Protein AF-0000000066507065 (afdb_homodimer)

Organism: Dictyostelium discoideum (NCBI:txid44689)

InterPro domains:
  IPR006813 Glycosyl transferase, family 17 [PF04724] (182-318)
  IPR006813 Glycosyl transferase, family 17 [PTHR12224] (143-483)

Sequence (974 aa):
MLNSTRLWVFVLVGITILASIVYLLPSYSQPTNNYSKTDIIHTPTPTQTQIQTQTPTETPTETPTETPTETPTETQTPKPTTTPALTTTPEQTKKIIVGDLGHERDFPLDMKNFPWEEFKAAARTGKTENTDKYSQMLILTLAKYLIEPPLVPINESCKPEPLPTPSDDVCGKYPEVFSGKRDKPVKIGHLVQIGFDVDVLEIHLNELYDIVDHFFIIESTVTHYHRMLKPLIWEHVKFQDRFIKFQDKVVHLILDDTDEENGKDMFDAERYQETRRWEKFLDWNKRTNLYGDEDIIGFGDTDEISARINLHLLKNCQIKDIYAVDIGVWFPYGPIDQVFRPGYPVPGNPYTLGDPTYYTLKKAKAKPKSDPPSRNRGTSGHYMLGGMHMSHYGYLPFQMVKYLSCTECGITREDQITNFSDDILNGKIQELELRLGKTKSDHVHKISKLSSMDDFFKKEVAILPWFYNCNRNRYPVWERKNDPRLFMLNSTRLWVFVLVGITILASIVYLLPSYSQPTNNYSKTDIIHTPTPTQTQIQTQTPTETPTETPTETPTETPTETQTPKPTTTPALTTTPEQTKKIIVGDLGHERDFPLDMKNFPWEEFKAAARTGKTENTDKYSQMLILTLAKYLIEPPLVPINESCKPEPLPTPSDDVCGKYPEVFSGKRDKPVKIGHLVQIGFDVDVLEIHLNELYDIVDHFFIIESTVTHYHRMLKPLIWEHVKFQDRFIKFQDKVVHLILDDTDEENGKDMFDAERYQETRRWEKFLDWNKRTNLYGDEDIIGFGDTDEISARINLHLLKNCQIKDIYAVDIGVWFPYGPIDQVFRPGYPVPGNPYTLGDPTYYTLKKAKAKPKSDPPSRNRGTSGHYMLGGMHMSHYGYLPFQMVKYLSCTECGITREDQITNFSDDILNGKIQELELRLGKTKSDHVHKISKLSSMDDFFKKEVAILPWFYNCNRNRYPVWERKNDPRLF

Radius of gyration: 38.78 Å; Cα contacts (8 Å, |Δi|>4): 1550; chains: 2; bounding box: 122×127×118 Å

Nearest PDB structures (foldseek):
  6p6f-assembly1_B  TM=3.935E-01  e=6.519E-02  synthetic construct
  6npl-assembly1_B  TM=3.753E-01  e=6.125E+00  Danio rerio
  6npj-assembly1_B  TM=2.963E-01  e=5.452E+00  Danio rerio
  6p6f-assembly1_B  TM=3.936E-01  e=8.557E-02  synthetic construct
  6npj-assembly1_B  TM=3.001E-01  e=5.400E+00  Danio rerio

Structure (mmCIF, N/CA/C/O backbone):
data_AF-0000000066507065-model_v1
#
loop_
_entity.id
_entity.type
_entity.pdbx_description
1 polymer 'Uncharacterized protein'
#
loop_
_atom_site.group_PDB
_atom_site.id
_atom_site.type_symbol
_atom_site.label_atom_id
_atom_site.label_alt_id
_atom_site.label_comp_id
_atom_site.label_asym_id
_atom_site.label_entity_id
_atom_site.label_seq_id
_atom_site.pdbx_PDB_ins_code
_atom_site.Cartn_x
_atom_site.Cartn_y
_atom_site.Cartn_z
_atom_site.occupancy
_atom_site.B_iso_or_equiv
_atom_site.auth_seq_id
_atom_site.auth_comp_id
_atom_site.auth_asym_id
_atom_site.auth_atom_id
_atom_site.pdbx_PDB_model_num
ATOM 1 N N . MET A 1 1 ? -49.344 38.531 -36.844 1 17.34 1 MET A N 1
ATOM 2 C CA . MET A 1 1 ? -49.625 37.344 -37.688 1 17.34 1 MET A CA 1
ATOM 3 C C . MET A 1 1 ? -48.938 36.125 -37.094 1 17.34 1 MET A C 1
ATOM 5 O O . MET A 1 1 ? -48.188 36.219 -36.125 1 17.34 1 MET A O 1
ATOM 9 N N . LEU A 1 2 ? -48.281 35.344 -38 1 19.16 2 LEU A N 1
ATOM 10 C CA . LEU A 1 2 ? -48.312 33.906 -38.344 1 19.16 2 LEU A CA 1
ATOM 11 C C . LEU A 1 2 ? -47.25 33.125 -37.562 1 19.16 2 LEU A C 1
ATOM 13 O O . LEU A 1 2 ? -46.062 33.25 -37.844 1 19.16 2 LEU A O 1
ATOM 17 N N . ASN A 1 3 ? -47.219 33.281 -36.312 1 22.5 3 ASN A N 1
ATOM 18 C CA . ASN A 1 3 ? -46.438 32.812 -35.188 1 22.5 3 ASN A CA 1
ATOM 19 C C . ASN A 1 3 ? -46.25 31.312 -35.25 1 22.5 3 ASN A C 1
ATOM 21 O O . ASN A 1 3 ? -47.219 30.547 -35.125 1 22.5 3 ASN A O 1
ATOM 25 N N . SER A 1 4 ? -45.312 31.031 -36 1 20.64 4 SER A N 1
ATOM 26 C CA . SER A 1 4 ? -44.875 29.828 -36.719 1 20.64 4 SER A CA 1
ATOM 27 C C . SER A 1 4 ? -44.594 28.672 -35.75 1 20.64 4 SER A C 1
ATOM 29 O O . SER A 1 4 ? -44 28.875 -34.688 1 20.64 4 SER A O 1
ATOM 31 N N . THR A 1 5 ? -45.344 27.594 -35.844 1 21.33 5 THR A N 1
ATOM 32 C CA . THR A 1 5 ? -45.938 26.344 -35.406 1 21.33 5 THR A CA 1
ATOM 33 C C . THR A 1 5 ? -44.875 25.25 -35.25 1 21.33 5 THR A C 1
ATOM 35 O O . THR A 1 5 ? -44.5 24.609 -36.25 1 21.33 5 THR A O 1
ATOM 38 N N . ARG A 1 6 ? -43.688 25.656 -34.594 1 21.19 6 ARG A N 1
ATOM 39 C CA . ARG A 1 6 ? -42.5 24.875 -34.781 1 21.19 6 ARG A CA 1
ATOM 40 C C . ARG A 1 6 ? -42.719 23.438 -34.312 1 21.19 6 ARG A C 1
ATOM 42 O O . ARG A 1 6 ? -43 23.188 -33.156 1 21.19 6 ARG A O 1
ATOM 49 N N . LEU A 1 7 ? -43.094 22.562 -35.188 1 19.16 7 LEU A N 1
ATOM 50 C CA . LEU A 1 7 ? -43.719 21.234 -35.156 1 19.16 7 LEU A CA 1
ATOM 51 C C . LEU A 1 7 ? -42.75 20.203 -34.594 1 19.16 7 LEU A C 1
ATOM 53 O O . LEU A 1 7 ? -41.656 19.984 -35.188 1 19.16 7 LEU A O 1
ATOM 57 N N . TRP A 1 8 ? -42.406 20.297 -33.375 1 21.19 8 TRP A N 1
ATOM 58 C CA . TRP A 1 8 ? -41.5 19.391 -32.719 1 21.19 8 TRP A CA 1
ATOM 59 C C . TRP A 1 8 ? -41.875 17.938 -32.969 1 21.19 8 TRP A C 1
ATOM 61 O O . TRP A 1 8 ? -42.938 17.484 -32.562 1 21.19 8 TRP A O 1
ATOM 71 N N . VAL A 1 9 ? -41.719 17.516 -34.219 1 18.25 9 VAL A N 1
ATOM 72 C CA . VAL A 1 9 ? -42.219 16.219 -34.625 1 18.25 9 VAL A CA 1
ATOM 73 C C . VAL A 1 9 ? -41.594 15.109 -33.781 1 18.25 9 VAL A C 1
ATOM 75 O O . VAL A 1 9 ? -40.406 15.133 -33.5 1 18.25 9 VAL A O 1
ATOM 78 N N . PHE A 1 10 ? -42.375 14.383 -32.969 1 21.33 10 PHE A N 1
ATOM 79 C CA . PHE A 1 10 ? -42.469 13.211 -32.094 1 21.33 10 PHE A CA 1
ATOM 80 C C . PHE A 1 10 ? -41.938 11.969 -32.812 1 21.33 10 PHE A C 1
ATOM 82 O O . PHE A 1 10 ? -42.031 10.859 -32.281 1 21.33 10 PHE A O 1
ATOM 89 N N . VAL A 1 11 ? -41 12.086 -33.781 1 18.38 11 VAL A N 1
ATOM 90 C CA . VAL A 1 11 ? -41.094 10.938 -34.688 1 18.38 11 VAL A CA 1
ATOM 91 C C . VAL A 1 11 ? -40.75 9.664 -33.906 1 18.38 11 VAL A C 1
ATOM 93 O O . VAL A 1 11 ? -39.75 9.586 -33.219 1 18.38 11 VAL A O 1
ATOM 96 N N . LEU A 1 12 ? -41.75 8.734 -33.656 1 20.03 12 LEU A N 1
ATOM 97 C CA . LEU A 1 12 ? -42.094 7.395 -33.188 1 20.03 12 LEU A CA 1
ATOM 98 C C . LEU A 1 12 ? -41.219 6.348 -33.875 1 20.03 12 LEU A C 1
ATOM 100 O O . LEU A 1 12 ? -41.562 5.871 -34.969 1 20.03 12 LEU A O 1
ATOM 104 N N . VAL A 1 13 ? -40 6.668 -34.281 1 19.25 13 VAL A N 1
ATOM 105 C CA . VAL A 1 13 ? -39.531 5.746 -35.312 1 19.25 13 VAL A CA 1
ATOM 106 C C . VAL A 1 13 ? -39.562 4.316 -34.781 1 19.25 13 VAL A C 1
ATOM 108 O O . VAL A 1 13 ? -38.969 4.031 -33.719 1 19.25 13 VAL A O 1
ATOM 111 N N . GLY A 1 14 ? -40.562 3.467 -35.094 1 19.38 14 GLY A N 1
ATOM 112 C CA . GLY A 1 14 ? -41.031 2.092 -35.031 1 19.38 14 GLY A CA 1
ATOM 113 C C . GLY A 1 14 ? -40 1.092 -35.531 1 19.38 14 GLY A C 1
ATOM 114 O O . GLY A 1 14 ? -39.75 1.024 -36.719 1 19.38 14 GLY A O 1
ATOM 115 N N . ILE A 1 15 ? -38.781 1.154 -35.156 1 19.12 15 ILE A N 1
ATOM 116 C CA . ILE A 1 15 ? -37.781 0.304 -35.844 1 19.12 15 ILE A CA 1
ATOM 117 C C . ILE A 1 15 ? -38.281 -1.146 -35.812 1 19.12 15 ILE A C 1
ATOM 119 O O . ILE A 1 15 ? -38.469 -1.728 -34.75 1 19.12 15 ILE A O 1
ATOM 123 N N . THR A 1 16 ? -38.969 -1.66 -36.812 1 17.69 16 THR A N 1
ATOM 124 C CA . THR A 1 16 ? -39.469 -2.969 -37.219 1 17.69 16 THR A CA 1
ATOM 125 C C . THR A 1 16 ? -38.344 -4.008 -37.188 1 17.69 16 THR A C 1
ATOM 127 O O . THR A 1 16 ? -37.281 -3.801 -37.781 1 17.69 16 THR A O 1
ATOM 130 N N . ILE A 1 17 ? -38.219 -4.887 -36.188 1 18.33 17 ILE A N 1
ATOM 131 C CA . ILE A 1 17 ? -37.594 -6.152 -35.844 1 18.33 17 ILE A CA 1
ATOM 132 C C . ILE A 1 17 ? -37.812 -7.152 -36.969 1 18.33 17 ILE A C 1
ATOM 134 O O . ILE A 1 17 ? -38.875 -7.754 -37.094 1 18.33 17 ILE A O 1
ATOM 138 N N . LEU A 1 18 ? -37.656 -6.898 -38.188 1 16.81 18 LEU A N 1
ATOM 139 C CA . LEU A 1 18 ? -38.062 -7.84 -39.25 1 16.81 18 LEU A CA 1
ATOM 140 C C . LEU A 1 18 ? -37.344 -9.18 -39.062 1 16.81 18 LEU A C 1
ATOM 142 O O . LEU A 1 18 ? -36.156 -9.227 -38.781 1 16.81 18 LEU A O 1
ATOM 146 N N . ALA A 1 19 ? -38.156 -10.508 -39.125 1 17.86 19 ALA A N 1
ATOM 147 C CA . ALA A 1 19 ? -38.375 -11.953 -39.188 1 17.86 19 ALA A CA 1
ATOM 148 C C . ALA A 1 19 ? -37.625 -12.57 -40.344 1 17.86 19 ALA A C 1
ATOM 150 O O . ALA A 1 19 ? -37.594 -13.797 -40.5 1 17.86 19 ALA A O 1
ATOM 151 N N . SER A 1 20 ? -37.094 -12.156 -41.406 1 15.36 20 SER A N 1
ATOM 152 C CA . SER A 1 20 ? -37.312 -12.82 -42.688 1 15.36 20 SER A CA 1
ATOM 153 C C . SER A 1 20 ? -36.438 -14.07 -42.812 1 15.36 20 SER A C 1
ATOM 155 O O . SER A 1 20 ? -36.844 -15.055 -43.438 1 15.36 20 SER A O 1
ATOM 157 N N . ILE A 1 21 ? -35.219 -14.32 -42.844 1 15.91 21 ILE A N 1
ATOM 158 C CA . ILE A 1 21 ? -34.812 -14.828 -44.156 1 15.91 21 ILE A CA 1
ATOM 159 C C . ILE A 1 21 ? -35.188 -16.297 -44.281 1 15.91 21 ILE A C 1
ATOM 161 O O . ILE A 1 21 ? -35.344 -17 -43.281 1 15.91 21 ILE A O 1
ATOM 165 N N . VAL A 1 22 ? -34.281 -17.422 -44.969 1 16.17 22 VAL A N 1
ATOM 166 C CA . VAL A 1 22 ? -34.094 -18.062 -46.25 1 16.17 22 VAL A CA 1
ATOM 167 C C . VAL A 1 22 ? -34.438 -19.547 -46.156 1 16.17 22 VAL A C 1
ATOM 169 O O . VAL A 1 22 ? -34.094 -20.203 -45.156 1 16.17 22 VAL A O 1
ATOM 172 N N . TYR A 1 23 ? -34.938 -20.297 -47.312 1 15.89 23 TYR A N 1
ATOM 173 C CA . TYR A 1 23 ? -35.594 -21.391 -48.062 1 15.89 23 TYR A CA 1
ATOM 174 C C . TYR A 1 23 ? -34.625 -22.547 -48.281 1 15.89 23 TYR A C 1
ATOM 176 O O . TYR A 1 23 ? -35 -23.609 -48.75 1 15.89 23 TYR A O 1
ATOM 184 N N . LEU A 1 24 ? -33.375 -22.641 -48.344 1 16.58 24 LEU A N 1
ATOM 185 C CA . LEU A 1 24 ? -33.062 -23.438 -49.531 1 16.58 24 LEU A CA 1
ATOM 186 C C . LEU A 1 24 ? -33.469 -24.906 -49.312 1 16.58 24 LEU A C 1
ATOM 188 O O . LEU A 1 24 ? -33.375 -25.422 -48.188 1 16.58 24 LEU A O 1
ATOM 192 N N . LEU A 1 25 ? -33.688 -25.828 -50.406 1 15.68 25 LEU A N 1
ATOM 193 C CA . LEU A 1 25 ? -34.406 -26.922 -51.031 1 15.68 25 LEU A CA 1
ATOM 194 C C . LEU A 1 25 ? -33.781 -28.266 -50.656 1 15.68 25 LEU A C 1
ATOM 196 O O . LEU A 1 25 ? -34.5 -29.188 -50.219 1 15.68 25 LEU A O 1
ATOM 200 N N . PRO A 1 26 ? -32.812 -29.047 -51.375 1 16.19 26 PRO A N 1
ATOM 201 C CA . PRO A 1 26 ? -33.281 -30.172 -52.188 1 16.19 26 PRO A CA 1
ATOM 202 C C . PRO A 1 26 ? -33.25 -31.5 -51.469 1 16.19 26 PRO A C 1
ATOM 204 O O . PRO A 1 26 ? -32.594 -31.625 -50.406 1 16.19 26 PRO A O 1
ATOM 207 N N . SER A 1 27 ? -33.125 -32.812 -52.219 1 15.15 27 SER A N 1
ATOM 208 C CA . SER A 1 27 ? -33.75 -34.062 -52.656 1 15.15 27 SER A CA 1
ATOM 209 C C . SER A 1 27 ? -33 -35.281 -52.125 1 15.15 27 SER A C 1
ATOM 211 O O . SER A 1 27 ? -33.594 -36.344 -51.969 1 15.15 27 SER A O 1
ATOM 213 N N . TYR A 1 28 ? -31.766 -35.625 -52.188 1 15.99 28 TYR A N 1
ATOM 214 C CA . TYR A 1 28 ? -31.578 -36.906 -52.844 1 15.99 28 TYR A CA 1
ATOM 215 C C . TYR A 1 28 ? -31.906 -38.062 -51.906 1 15.99 28 TYR A C 1
ATOM 217 O O . TYR A 1 28 ? -31.828 -37.906 -50.688 1 15.99 28 TYR A O 1
ATOM 225 N N . SER A 1 29 ? -31.734 -39.469 -52.25 1 15.56 29 SER A N 1
ATOM 226 C CA . SER A 1 29 ? -32.375 -40.781 -52.531 1 15.56 29 SER A CA 1
ATOM 227 C C . SER A 1 29 ? -32.094 -41.781 -51.406 1 15.56 29 SER A C 1
ATOM 229 O O . SER A 1 29 ? -33 -42.406 -50.875 1 15.56 29 SER A O 1
ATOM 231 N N . GLN A 1 30 ? -31.281 -42.875 -51.594 1 15.44 30 GLN A N 1
ATOM 232 C CA . GLN A 1 30 ? -31.703 -44.25 -51.812 1 15.44 30 GLN A CA 1
ATOM 233 C C . GLN A 1 30 ? -31.578 -45.094 -50.562 1 15.44 30 GLN A C 1
ATOM 235 O O . GLN A 1 30 ? -30.875 -44.688 -49.625 1 15.44 30 GLN A O 1
ATOM 240 N N . PRO A 1 31 ? -31.031 -46.469 -50.469 1 16.23 31 PRO A N 1
ATOM 241 C CA . PRO A 1 31 ? -31.734 -47.75 -50.406 1 16.23 31 PRO A CA 1
ATOM 242 C C . PRO A 1 31 ? -31.625 -48.406 -49 1 16.23 31 PRO A C 1
ATOM 244 O O . PRO A 1 31 ? -30.875 -47.938 -48.156 1 16.23 31 PRO A O 1
ATOM 247 N N . THR A 1 32 ? -31.156 -49.75 -48.875 1 15.39 32 THR A N 1
ATOM 248 C CA . THR A 1 32 ? -31.781 -51.062 -48.719 1 15.39 32 THR A CA 1
ATOM 249 C C . THR A 1 32 ? -31.422 -51.688 -47.375 1 15.39 32 THR A C 1
ATOM 251 O O . THR A 1 32 ? -32.281 -52.219 -46.688 1 15.39 32 THR A O 1
ATOM 254 N N . ASN A 1 33 ? -30.234 -52.188 -46.875 1 15.52 33 ASN A N 1
ATOM 255 C CA . ASN A 1 33 ? -30.125 -53.625 -46.75 1 15.52 33 ASN A CA 1
ATOM 256 C C . ASN A 1 33 ? -30.453 -54.094 -45.312 1 15.52 33 ASN A C 1
ATOM 258 O O . ASN A 1 33 ? -30.297 -53.312 -44.375 1 15.52 33 ASN A O 1
ATOM 262 N N . ASN A 1 34 ? -30.672 -55.5 -44.906 1 15.02 34 ASN A N 1
ATOM 263 C CA . ASN A 1 34 ? -31.484 -56.531 -44.281 1 15.02 34 ASN A CA 1
ATOM 264 C C . ASN A 1 34 ? -30.922 -56.938 -42.938 1 15.02 34 ASN A C 1
ATOM 266 O O . ASN A 1 34 ? -31.656 -57.406 -42.062 1 15.02 34 ASN A O 1
ATOM 270 N N . TYR A 1 35 ? -29.703 -57.156 -42.531 1 15.58 35 TYR A N 1
ATOM 271 C CA . TYR A 1 35 ? -29.422 -58.531 -42.031 1 15.58 35 TYR A CA 1
ATOM 272 C C . TYR A 1 35 ? -29.859 -58.688 -40.594 1 15.58 35 TYR A C 1
ATOM 274 O O . TYR A 1 35 ? -29.828 -57.719 -39.812 1 15.58 35 TYR A O 1
ATOM 282 N N . SER A 1 36 ? -30.266 -59.969 -40 1 14.27 36 SER A N 1
ATOM 283 C CA . SER A 1 36 ? -31.094 -60.812 -39.156 1 14.27 36 SER A CA 1
ATOM 284 C C . SER A 1 36 ? -30.406 -61.125 -37.844 1 14.27 36 SER A C 1
ATOM 286 O O . SER A 1 36 ? -30.969 -61.812 -36.969 1 14.27 36 SER A O 1
ATOM 288 N N . LYS A 1 37 ? -29.312 -60.875 -37.375 1 15.14 37 LYS A N 1
ATOM 289 C CA . LYS A 1 37 ? -28.672 -61.969 -36.656 1 15.14 37 LYS A CA 1
ATOM 290 C C . LYS A 1 37 ? -29.406 -62.281 -35.344 1 15.14 37 LYS A C 1
ATOM 292 O O . LYS A 1 37 ? -29.703 -61.375 -34.562 1 15.14 37 LYS A O 1
ATOM 297 N N . THR A 1 38 ? -29.641 -63.562 -34.812 1 14.52 38 THR A N 1
ATOM 298 C CA . THR A 1 38 ? -30.391 -64.562 -34.094 1 14.52 38 THR A CA 1
ATOM 299 C C . THR A 1 38 ? -30.016 -64.625 -32.625 1 14.52 38 THR A C 1
ATOM 301 O O . THR A 1 38 ? -30.875 -64.75 -31.766 1 14.52 38 THR A O 1
ATOM 304 N N . ASP A 1 39 ? -28.844 -64.875 -32.062 1 14.52 39 ASP A N 1
ATOM 305 C CA . ASP A 1 39 ? -28.812 -66.125 -31.281 1 14.52 39 ASP A CA 1
ATOM 306 C C . ASP A 1 39 ? -29.375 -65.875 -29.891 1 14.52 39 ASP A C 1
ATOM 308 O O . ASP A 1 39 ? -29.391 -64.75 -29.375 1 14.52 39 ASP A O 1
ATOM 312 N N . ILE A 1 40 ? -29.203 -67.062 -28.812 1 14.73 40 ILE A N 1
ATOM 313 C CA . ILE A 1 40 ? -29.906 -68.062 -28.047 1 14.73 40 ILE A CA 1
ATOM 314 C C . ILE A 1 40 ? -29.719 -67.75 -26.547 1 14.73 40 ILE A C 1
ATOM 316 O O . ILE A 1 40 ? -30.609 -68.062 -25.75 1 14.73 40 ILE A O 1
ATOM 320 N N . ILE A 1 41 ? -28.688 -67.25 -25.953 1 14.91 41 ILE A N 1
ATOM 321 C CA . ILE A 1 41 ? -28.281 -68.188 -24.953 1 14.91 41 ILE A CA 1
ATOM 322 C C . ILE A 1 41 ? -29.172 -68.062 -23.719 1 14.91 41 ILE A C 1
ATOM 324 O O . ILE A 1 41 ? -29.578 -67 -23.344 1 14.91 41 ILE A O 1
ATOM 328 N N . HIS A 1 42 ? -29.203 -69.188 -22.734 1 14.63 42 HIS A N 1
ATOM 329 C CA . HIS A 1 42 ? -30.031 -70 -21.891 1 14.63 42 HIS A CA 1
ATOM 330 C C . HIS A 1 42 ? -30.188 -69.438 -20.5 1 14.63 42 HIS A C 1
ATOM 332 O O . HIS A 1 42 ? -29.484 -68.5 -20.125 1 14.63 42 HIS A O 1
ATOM 338 N N . THR A 1 43 ? -29.828 -70.25 -19.359 1 14.78 43 THR A N 1
ATOM 339 C CA . THR A 1 43 ? -30.656 -71.062 -18.484 1 14.78 43 THR A CA 1
ATOM 340 C C . THR A 1 43 ? -30.719 -70.5 -17.078 1 14.78 43 THR A C 1
ATOM 342 O O . THR A 1 43 ? -31.797 -70.375 -16.5 1 14.78 43 THR A O 1
ATOM 345 N N . PRO A 1 44 ? -29.734 -70.562 -15.992 1 15.21 44 PRO A N 1
ATOM 346 C CA . PRO A 1 44 ? -30.125 -71.562 -14.953 1 15.21 44 PRO A CA 1
ATOM 347 C C . PRO A 1 44 ? -30.875 -70.875 -13.797 1 15.21 44 PRO A C 1
ATOM 349 O O . PRO A 1 44 ? -30.781 -69.688 -13.609 1 15.21 44 PRO A O 1
ATOM 352 N N . THR A 1 45 ? -31.281 -71.75 -12.656 1 15.02 45 THR A N 1
ATOM 353 C CA . THR A 1 45 ? -32.375 -72.125 -11.781 1 15.02 45 THR A CA 1
ATOM 354 C C . THR A 1 45 ? -32.188 -71.562 -10.383 1 15.02 45 THR A C 1
ATOM 356 O O . THR A 1 45 ? -33.156 -71.125 -9.758 1 15.02 45 THR A O 1
ATOM 359 N N . PRO A 1 46 ? -31.062 -71.375 -9.617 1 14.52 46 PRO A N 1
ATOM 360 C CA . PRO A 1 46 ? -31.219 -72.25 -8.422 1 14.52 46 PRO A CA 1
ATOM 361 C C . PRO A 1 46 ? -32.062 -71.562 -7.348 1 14.52 46 PRO A C 1
ATOM 363 O O . PRO A 1 46 ? -32.312 -70.375 -7.398 1 14.52 46 PRO A O 1
ATOM 366 N N . THR A 1 47 ? -31.734 -71.938 -5.922 1 14.77 47 THR A N 1
ATOM 367 C CA . THR A 1 47 ? -32.281 -72.688 -4.812 1 14.77 47 THR A CA 1
ATOM 368 C C . THR A 1 47 ? -32.812 -71.75 -3.725 1 14.77 47 THR A C 1
ATOM 370 O O . THR A 1 47 ? -32.375 -70.625 -3.613 1 14.77 47 THR A O 1
ATOM 373 N N . GLN A 1 48 ? -33.25 -72.375 -2.408 1 14.27 48 GLN A N 1
ATOM 374 C CA . GLN A 1 48 ? -34.406 -72.562 -1.519 1 14.27 48 GLN A CA 1
ATOM 375 C C . GLN A 1 48 ? -34.25 -71.812 -0.224 1 14.27 48 GLN A C 1
ATOM 377 O O . GLN A 1 48 ? -35.25 -71.312 0.311 1 14.27 48 GLN A O 1
ATOM 382 N N . THR A 1 49 ? -33.156 -71.562 0.521 1 14.91 49 THR A N 1
ATOM 383 C CA . THR A 1 49 ? -33.281 -72.188 1.833 1 14.91 49 THR A CA 1
ATOM 384 C C . THR A 1 49 ? -34.062 -71.25 2.787 1 14.91 49 THR A C 1
ATOM 386 O O . THR A 1 49 ? -33.969 -70.062 2.715 1 14.91 49 THR A O 1
ATOM 389 N N . GLN A 1 50 ? -34.531 -71.812 4.117 1 14.54 50 GLN A N 1
ATOM 390 C CA . GLN A 1 50 ? -35.625 -72.062 5.055 1 14.54 50 GLN A CA 1
ATOM 391 C C . GLN A 1 50 ? -35.469 -71.125 6.293 1 14.54 50 GLN A C 1
ATOM 393 O O . GLN A 1 50 ? -36.375 -71.062 7.121 1 14.54 50 GLN A O 1
ATOM 398 N N . ILE A 1 51 ? -34.594 -70.312 6.539 1 14.57 51 ILE A N 1
ATOM 399 C CA . ILE A 1 51 ? -34.219 -70.438 7.938 1 14.57 51 ILE A CA 1
ATOM 400 C C . ILE A 1 51 ? -35.344 -69.938 8.836 1 14.57 51 ILE A C 1
ATOM 402 O O . ILE A 1 51 ? -36 -68.938 8.523 1 14.57 51 ILE A O 1
ATOM 406 N N . GLN A 1 52 ? -35.219 -70.25 10.25 1 14.25 52 GLN A N 1
ATOM 407 C CA . GLN A 1 52 ? -35.938 -70.75 11.414 1 14.25 52 GLN A CA 1
ATOM 408 C C . GLN A 1 52 ? -36.531 -69.625 12.25 1 14.25 52 GLN A C 1
ATOM 410 O O . GLN A 1 52 ? -36.062 -68.5 12.188 1 14.25 52 GLN A O 1
ATOM 415 N N . THR A 1 53 ? -37.125 -70 13.508 1 15.09 53 THR A N 1
ATOM 416 C CA . THR A 1 53 ? -38.375 -70.062 14.297 1 15.09 53 THR A CA 1
ATOM 417 C C . THR A 1 53 ? -38.281 -69.062 15.477 1 15.09 53 THR A C 1
ATOM 419 O O . THR A 1 53 ? -39.281 -68.5 15.875 1 15.09 53 THR A O 1
ATOM 422 N N . GLN A 1 54 ? -37.188 -68.812 16.25 1 14.64 54 GLN A N 1
ATOM 423 C CA . GLN A 1 54 ? -37.469 -69.125 17.625 1 14.64 54 GLN A CA 1
ATOM 424 C C . GLN A 1 54 ? -38.281 -68.062 18.312 1 14.64 54 GLN A C 1
ATOM 426 O O . GLN A 1 54 ? -38.219 -66.875 17.922 1 14.64 54 GLN A O 1
ATOM 431 N N . THR A 1 55 ? -38.781 -68.312 19.719 1 15.45 55 THR A N 1
ATOM 432 C CA . THR A 1 55 ? -39.969 -68.375 20.531 1 15.45 55 THR A CA 1
ATOM 433 C C . THR A 1 55 ? -40.062 -67.125 21.438 1 15.45 55 THR A C 1
ATOM 435 O O . THR A 1 55 ? -41.094 -66.438 21.5 1 15.45 55 THR A O 1
ATOM 438 N N . PRO A 1 56 ? -39.406 -67.062 22.766 1 15.05 56 PRO A N 1
ATOM 439 C CA . PRO A 1 56 ? -40.281 -67.25 23.922 1 15.05 56 PRO A CA 1
ATOM 440 C C . PRO A 1 56 ? -40.75 -65.938 24.547 1 15.05 56 PRO A C 1
ATOM 442 O O . PRO A 1 56 ? -41.938 -65.688 24.766 1 15.05 56 PRO A O 1
ATOM 445 N N . THR A 1 57 ? -39.938 -65.312 25.656 1 15.62 57 THR A N 1
ATOM 446 C CA . THR A 1 57 ? -40.375 -65.438 27.031 1 15.62 57 THR A CA 1
ATOM 447 C C . THR A 1 57 ? -41.094 -64.188 27.5 1 15.62 57 THR A C 1
ATOM 449 O O . THR A 1 57 ? -40.781 -63.094 27.016 1 15.62 57 THR A O 1
ATOM 452 N N . GLU A 1 58 ? -41.469 -64.062 28.906 1 15.52 58 GLU A N 1
ATOM 453 C CA . GLU A 1 58 ? -42.688 -63.906 29.719 1 15.52 58 GLU A CA 1
ATOM 454 C C . GLU A 1 58 ? -42.781 -62.5 30.266 1 15.52 58 GLU A C 1
ATOM 456 O O . GLU A 1 58 ? -43.781 -61.812 30.109 1 15.52 58 GLU A O 1
ATOM 461 N N . THR A 1 59 ? -42.062 -62.031 31.438 1 15.76 59 THR A N 1
ATOM 462 C CA . THR A 1 59 ? -42.844 -62 32.656 1 15.76 59 THR A CA 1
ATOM 463 C C . THR A 1 59 ? -43.344 -60.594 32.938 1 15.76 59 THR A C 1
ATOM 465 O O . THR A 1 59 ? -42.812 -59.625 32.375 1 15.76 59 THR A O 1
ATOM 468 N N . PRO A 1 60 ? -42.938 -59.812 34.25 1 17.03 60 PRO A N 1
ATOM 469 C CA . PRO A 1 60 ? -43.844 -59.594 35.406 1 17.03 60 PRO A CA 1
ATOM 470 C C . PRO A 1 60 ? -44.344 -58.156 35.469 1 17.03 60 PRO A C 1
ATOM 472 O O . PRO A 1 60 ? -43.75 -57.25 34.906 1 17.03 60 PRO A O 1
ATOM 475 N N . THR A 1 61 ? -45.375 -57.812 36.281 1 17.62 61 THR A N 1
ATOM 476 C CA . THR A 1 61 ? -46.594 -57.031 36.5 1 17.62 61 THR A CA 1
ATOM 477 C C . THR A 1 61 ? -46.312 -55.812 37.344 1 17.62 61 THR A C 1
ATOM 479 O O . THR A 1 61 ? -47.156 -54.875 37.438 1 17.62 61 THR A O 1
ATOM 482 N N . GLU A 1 62 ? -45.062 -55.594 37.969 1 16.67 62 GLU A N 1
ATOM 483 C CA . GLU A 1 62 ? -45.375 -55.156 39.344 1 16.67 62 GLU A CA 1
ATOM 484 C C . GLU A 1 62 ? -45.969 -53.781 39.375 1 16.67 62 GLU A C 1
ATOM 486 O O . GLU A 1 62 ? -45.875 -53 38.406 1 16.67 62 GLU A O 1
ATOM 491 N N . THR A 1 63 ? -46.062 -53.094 40.656 1 18.59 63 THR A N 1
ATOM 492 C CA . THR A 1 63 ? -47.062 -52.625 41.594 1 18.59 63 THR A CA 1
ATOM 493 C C . THR A 1 63 ? -47.062 -51.094 41.688 1 18.59 63 THR A C 1
ATOM 495 O O . THR A 1 63 ? -48.062 -50.469 42.062 1 18.59 63 THR A O 1
ATOM 498 N N . PRO A 1 64 ? -46.125 -50.281 41 1 16.83 64 PRO A N 1
ATOM 499 C CA . PRO A 1 64 ? -45.656 -49.281 41.969 1 16.83 64 PRO A CA 1
ATOM 500 C C . PRO A 1 64 ? -46.75 -48.281 42.344 1 16.83 64 PRO A C 1
ATOM 502 O O . PRO A 1 64 ? -47.688 -48.031 41.594 1 16.83 64 PRO A O 1
ATOM 505 N N . THR A 1 65 ? -46.5 -47.531 43.5 1 18.53 65 THR A N 1
ATOM 506 C CA . THR A 1 65 ? -47.094 -46.875 44.656 1 18.53 65 THR A CA 1
ATOM 507 C C . THR A 1 65 ? -47.594 -45.5 44.312 1 18.53 65 THR A C 1
ATOM 509 O O . THR A 1 65 ? -47.125 -44.844 43.375 1 18.53 65 THR A O 1
ATOM 512 N N . GLU A 1 66 ? -48.281 -44.781 45.25 1 19.7 66 GLU A N 1
ATOM 513 C CA . GLU A 1 66 ? -49.469 -43.969 45.531 1 19.7 66 GLU A CA 1
ATOM 514 C C . GLU A 1 66 ? -49.125 -42.5 45.5 1 19.7 66 GLU A C 1
ATOM 516 O O . GLU A 1 66 ? -50.031 -41.656 45.562 1 19.7 66 GLU A O 1
ATOM 521 N N . THR A 1 67 ? -47.969 -41.938 44.969 1 19.86 67 THR A N 1
ATOM 522 C CA . THR A 1 67 ? -47.562 -40.781 45.781 1 19.86 67 THR A CA 1
ATOM 523 C C . THR A 1 67 ? -48.594 -39.656 45.656 1 19.86 67 THR A C 1
ATOM 525 O O . THR A 1 67 ? -49.094 -39.375 44.562 1 19.86 67 THR A O 1
ATOM 528 N N . PRO A 1 68 ? -48.688 -38.719 46.719 1 20.77 68 PRO A N 1
ATOM 529 C CA . PRO A 1 68 ? -49.688 -37.844 47.312 1 20.77 68 PRO A CA 1
ATOM 530 C C . PRO A 1 68 ? -49.938 -36.562 46.531 1 20.77 68 PRO A C 1
ATOM 532 O O . PRO A 1 68 ? -49.031 -36.125 45.781 1 20.77 68 PRO A O 1
ATOM 535 N N . THR A 1 69 ? -51.188 -35.938 46.5 1 21.02 69 THR A N 1
ATOM 536 C CA . THR A 1 69 ? -52 -34.969 45.75 1 21.02 69 THR A CA 1
ATOM 537 C C . THR A 1 69 ? -51.656 -33.531 46.188 1 21.02 69 THR A C 1
ATOM 539 O O . THR A 1 69 ? -52.375 -32.594 45.812 1 21.02 69 THR A O 1
ATOM 542 N N . GLU A 1 70 ? -50.375 -33.219 46.625 1 20.03 70 GLU A N 1
ATOM 543 C CA . GLU A 1 70 ? -50.406 -32 47.438 1 20.03 70 GLU A CA 1
ATOM 544 C C . GLU A 1 70 ? -51 -30.859 46.625 1 20.03 70 GLU A C 1
ATOM 546 O O . GLU A 1 70 ? -50.969 -30.859 45.406 1 20.03 70 GLU A O 1
ATOM 551 N N . THR A 1 71 ? -51.438 -29.75 47.406 1 23.08 71 THR A N 1
ATOM 552 C CA . THR A 1 71 ? -52.406 -28.672 47.531 1 23.08 71 THR A CA 1
ATOM 553 C C . THR A 1 71 ? -52.062 -27.5 46.594 1 23.08 71 THR A C 1
ATOM 555 O O . THR A 1 71 ? -50.875 -27.188 46.406 1 23.08 71 THR A O 1
ATOM 558 N N . PRO A 1 72 ? -53.062 -26.656 46.094 1 22.2 72 PRO A N 1
ATOM 559 C CA . PRO A 1 72 ? -53.312 -25.734 44.969 1 22.2 72 PRO A CA 1
ATOM 560 C C . PRO A 1 72 ? -52.656 -24.359 45.188 1 22.2 72 PRO A C 1
ATOM 562 O O . PRO A 1 72 ? -52.844 -23.453 44.375 1 22.2 72 PRO A O 1
ATOM 565 N N . THR A 1 73 ? -51.469 -24.266 45.875 1 22.84 73 THR A N 1
ATOM 566 C CA . THR A 1 73 ? -51.312 -22.938 46.469 1 22.84 73 THR A CA 1
ATOM 567 C C . THR A 1 73 ? -51.438 -21.859 45.406 1 22.84 73 THR A C 1
ATOM 569 O O . THR A 1 73 ? -50.969 -22.047 44.281 1 22.84 73 THR A O 1
ATOM 572 N N . GLU A 1 74 ? -51.969 -20.609 45.875 1 23.58 74 GLU A N 1
ATOM 573 C CA . GLU A 1 74 ? -52.562 -19.375 45.375 1 23.58 74 GLU A CA 1
ATOM 574 C C . GLU A 1 74 ? -51.562 -18.562 44.531 1 23.58 74 GLU A C 1
ATOM 576 O O . GLU A 1 74 ? -50.438 -18.375 44.969 1 23.58 74 GLU A O 1
ATOM 581 N N . THR A 1 75 ? -51.781 -18.281 43.219 1 22.61 75 THR A N 1
ATOM 582 C CA . THR A 1 75 ? -51.062 -17.703 42.094 1 22.61 75 THR A CA 1
ATOM 583 C C . THR A 1 75 ? -50.906 -16.203 42.281 1 22.61 75 THR A C 1
ATOM 585 O O . THR A 1 75 ? -51.875 -15.453 42.188 1 22.61 75 THR A O 1
ATOM 588 N N . GLN A 1 76 ? -50.25 -15.773 43.469 1 22.69 76 GLN A N 1
ATOM 589 C CA . GLN A 1 76 ? -50.188 -14.328 43.625 1 22.69 76 GLN A CA 1
ATOM 590 C C . GLN A 1 76 ? -49.594 -13.672 42.375 1 22.69 76 GLN A C 1
ATOM 592 O O . GLN A 1 76 ? -48.594 -14.172 41.812 1 22.69 76 GLN A O 1
ATOM 597 N N . THR A 1 77 ? -50.375 -12.773 41.719 1 25.47 77 THR A N 1
ATOM 598 C CA . THR A 1 77 ? -50.188 -12.039 40.5 1 25.47 77 THR A CA 1
ATOM 599 C C . THR A 1 77 ? -49.031 -11.055 40.594 1 25.47 77 THR A C 1
ATOM 601 O O . THR A 1 77 ? -49.094 -10.117 41.375 1 25.47 77 THR A O 1
ATOM 604 N N . PRO A 1 78 ? -47.75 -11.484 40.719 1 23.81 78 PRO A N 1
ATOM 605 C CA . PRO A 1 78 ? -46.812 -10.445 41.094 1 23.81 78 PRO A CA 1
ATOM 606 C C . PRO A 1 78 ? -46.875 -9.227 40.188 1 23.81 78 PRO A C 1
ATOM 608 O O . PRO A 1 78 ? -47.281 -9.344 39 1 23.81 78 PRO A O 1
ATOM 611 N N . LYS A 1 79 ? -46.781 -7.961 40.812 1 28.86 79 LYS A N 1
ATOM 612 C CA . LYS A 1 79 ? -46.75 -6.555 40.406 1 28.86 79 LYS A CA 1
ATOM 613 C C . LYS A 1 79 ? -45.719 -6.301 39.312 1 28.86 79 LYS A C 1
ATOM 615 O O . LYS A 1 79 ? -44.625 -6.812 39.375 1 28.86 79 LYS A O 1
ATOM 620 N N . PRO A 1 80 ? -46.156 -5.691 38.156 1 23.38 80 PRO A N 1
ATOM 621 C CA . PRO A 1 80 ? -45.281 -5.504 37 1 23.38 80 PRO A CA 1
ATOM 622 C C . PRO A 1 80 ? -44 -4.719 37.344 1 23.38 80 PRO A C 1
ATOM 624 O O . PRO A 1 80 ? -44.094 -3.633 37.938 1 23.38 80 PRO A O 1
ATOM 627 N N . THR A 1 81 ? -42.938 -5.383 37.906 1 24.72 81 THR A N 1
ATOM 628 C CA . THR A 1 81 ? -41.719 -4.641 38.219 1 24.72 81 THR A CA 1
ATOM 629 C C . THR A 1 81 ? -41.312 -3.758 37.062 1 24.72 81 THR A C 1
ATOM 631 O O . THR A 1 81 ? -41.156 -4.242 35.938 1 24.72 81 THR A O 1
ATOM 634 N N . THR A 1 82 ? -41.531 -2.449 37.156 1 26.2 82 THR A N 1
ATOM 635 C CA . THR A 1 82 ? -41.094 -1.382 36.281 1 26.2 82 THR A CA 1
ATOM 636 C C . THR A 1 82 ? -39.625 -1.531 35.938 1 26.2 82 THR A C 1
ATOM 638 O O . THR A 1 82 ? -38.781 -1.558 36.812 1 26.2 82 THR A O 1
ATOM 641 N N . THR A 1 83 ? -39.312 -2.273 34.875 1 24.83 83 THR A N 1
ATOM 642 C CA . THR A 1 83 ? -37.906 -2.459 34.5 1 24.83 83 THR A CA 1
ATOM 643 C C . THR A 1 83 ? -37.188 -1.118 34.406 1 24.83 83 THR A C 1
ATOM 645 O O . THR A 1 83 ? -37.656 -0.191 33.75 1 24.83 83 THR A O 1
ATOM 648 N N . PRO A 1 84 ? -36.438 -0.811 35.469 1 27.78 84 PRO A N 1
ATOM 649 C CA . PRO A 1 84 ? -35.688 0.446 35.375 1 27.78 84 PRO A CA 1
ATOM 650 C C . PRO A 1 84 ? -35.125 0.685 33.969 1 27.78 84 PRO A C 1
ATOM 652 O O . PRO A 1 84 ? -34.844 -0.27 33.25 1 27.78 84 PRO A O 1
ATOM 655 N N . ALA A 1 85 ? -35.344 1.974 33.469 1 28.56 85 ALA A N 1
ATOM 656 C CA . ALA A 1 85 ? -34.719 2.5 32.25 1 28.56 85 ALA A CA 1
ATOM 657 C C . ALA A 1 85 ? -33.25 2.158 32.156 1 28.56 85 ALA A C 1
ATOM 659 O O . ALA A 1 85 ? -32.469 2.5 33.062 1 28.56 85 ALA A O 1
ATOM 660 N N . LEU A 1 86 ? -32.938 0.959 31.609 1 24.62 86 LEU A N 1
ATOM 661 C CA . LEU A 1 86 ? -31.531 0.676 31.375 1 24.62 86 LEU A CA 1
ATOM 662 C C . LEU A 1 86 ? -30.812 1.908 30.859 1 24.62 86 LEU A C 1
ATOM 664 O O . LEU A 1 86 ? -31.125 2.402 29.766 1 24.62 86 LEU A O 1
ATOM 668 N N . THR A 1 87 ? -30.5 2.803 31.781 1 26.59 87 THR A N 1
ATOM 669 C CA . THR A 1 87 ? -29.531 3.799 31.344 1 26.59 87 THR A CA 1
ATOM 670 C C . THR A 1 87 ? -28.422 3.152 30.5 1 26.59 87 THR A C 1
ATOM 672 O O . THR A 1 87 ? -27.672 2.312 30.984 1 26.59 87 THR A O 1
ATOM 675 N N . THR A 1 88 ? -28.797 2.852 29.203 1 25.75 88 THR A N 1
ATOM 676 C CA . THR A 1 88 ? -27.766 2.377 28.281 1 25.75 88 THR A CA 1
ATOM 677 C C . THR A 1 88 ? -26.453 3.133 28.5 1 25.75 88 THR A C 1
ATOM 679 O O . THR A 1 88 ? -26.391 4.344 28.297 1 25.75 88 THR A O 1
ATOM 682 N N . THR A 1 89 ? -25.797 2.76 29.625 1 28.66 89 THR A N 1
ATOM 683 C CA . THR A 1 89 ? -24.422 3.254 29.672 1 28.66 89 THR A CA 1
ATOM 684 C C . THR A 1 89 ? -23.812 3.277 28.266 1 28.66 89 THR A C 1
ATOM 686 O O . THR A 1 89 ? -24.031 2.355 27.484 1 28.66 89 THR A O 1
ATOM 689 N N . PRO A 1 90 ? -23.406 4.465 27.875 1 29.17 90 PRO A N 1
ATOM 690 C CA . PRO A 1 90 ? -22.75 4.488 26.547 1 29.17 90 PRO A CA 1
ATOM 691 C C . PRO A 1 90 ? -21.906 3.244 26.281 1 29.17 90 PRO A C 1
ATOM 693 O O . PRO A 1 90 ? -21.172 2.789 27.172 1 29.17 90 PRO A O 1
ATOM 696 N N . GLU A 1 91 ? -22.531 2.279 25.625 1 30.22 91 GLU A N 1
ATOM 697 C CA . GLU A 1 91 ? -21.844 1.08 25.172 1 30.22 91 GLU A CA 1
ATOM 698 C C . GLU A 1 91 ? -20.344 1.337 24.984 1 30.22 91 GLU A C 1
ATOM 700 O O . GLU A 1 91 ? -19.953 2.23 24.234 1 30.22 91 GLU A O 1
ATOM 705 N N . GLN A 1 92 ? -19.609 1.162 26.078 1 28.36 92 GLN A N 1
ATOM 706 C CA . GLN A 1 92 ? -18.172 1.069 25.875 1 28.36 92 GLN A CA 1
ATOM 707 C C . GLN A 1 92 ? -17.844 0.301 24.594 1 28.36 92 GLN A C 1
ATOM 709 O O . GLN A 1 92 ? -17.969 -0.925 24.562 1 28.36 92 GLN A O 1
ATOM 714 N N . THR A 1 93 ? -18.281 0.756 23.5 1 29.53 93 THR A N 1
ATOM 715 C CA . THR A 1 93 ? -17.688 0.132 22.328 1 29.53 93 THR A CA 1
ATOM 716 C C . THR A 1 93 ? -16.234 -0.218 22.562 1 29.53 93 THR A C 1
ATOM 718 O O . THR A 1 93 ? -15.398 0.669 22.797 1 29.53 93 THR A O 1
ATOM 721 N N . LYS A 1 94 ? -16.031 -1.272 23.25 1 35.22 94 LYS A N 1
ATOM 722 C CA . LYS A 1 94 ? -14.664 -1.793 23.312 1 35.22 94 LYS A CA 1
ATOM 723 C C . LYS A 1 94 ? -13.883 -1.452 22.047 1 35.22 94 LYS A C 1
ATOM 725 O O . LYS A 1 94 ? -14.242 -1.891 20.953 1 35.22 94 LYS A O 1
ATOM 730 N N . LYS A 1 95 ? -13.172 -0.401 22.125 1 37.53 95 LYS A N 1
ATOM 731 C CA . LYS A 1 95 ? -12.219 -0.021 21.078 1 37.53 95 LYS A CA 1
ATOM 732 C C . LYS A 1 95 ? -11.414 -1.226 20.609 1 37.53 95 LYS A C 1
ATOM 734 O O . LYS A 1 95 ? -10.648 -1.806 21.391 1 37.53 95 LYS A O 1
ATOM 739 N N . ILE A 1 96 ? -12 -2.105 19.781 1 36.81 96 ILE A N 1
ATOM 740 C CA . ILE A 1 96 ? -11.234 -3.139 19.094 1 36.81 96 ILE A CA 1
ATOM 741 C C . ILE A 1 96 ? -9.891 -2.568 18.641 1 36.81 96 ILE A C 1
ATOM 743 O O . ILE A 1 96 ? -9.852 -1.674 17.781 1 36.81 96 ILE A O 1
ATOM 747 N N . ILE A 1 97 ? -8.922 -2.729 19.453 1 36.59 97 ILE A N 1
ATOM 748 C CA . ILE A 1 97 ? -7.547 -2.334 19.156 1 36.59 97 ILE A CA 1
ATOM 749 C C . ILE A 1 97 ? -7.035 -3.115 17.938 1 36.59 97 ILE A C 1
ATOM 751 O O . ILE A 1 97 ? -6.758 -4.312 18.047 1 36.59 97 ILE A O 1
ATOM 755 N N . VAL A 1 98 ? -7.562 -2.861 16.766 1 42.53 98 VAL A N 1
ATOM 756 C CA . VAL A 1 98 ? -6.875 -3.389 15.594 1 42.53 98 VAL A CA 1
ATOM 757 C C . VAL A 1 98 ? -5.457 -2.826 15.531 1 42.53 98 VAL A C 1
ATOM 759 O O . VAL A 1 98 ? -5.266 -1.618 15.375 1 42.53 98 VAL A O 1
ATOM 762 N N . GLY A 1 99 ? -4.551 -3.406 16.281 1 42.56 99 GLY A N 1
ATOM 763 C CA . GLY A 1 99 ? -3.15 -3.025 16.359 1 42.56 99 GLY A CA 1
ATOM 764 C C . GLY A 1 99 ? -2.443 -3.059 15.023 1 42.56 99 GLY A C 1
ATOM 765 O O . GLY A 1 99 ? -3.068 -3.312 13.992 1 42.56 99 GLY A O 1
ATOM 766 N N . ASP A 1 100 ? -1.196 -2.625 14.914 1 56.75 100 ASP A N 1
ATOM 767 C CA . ASP A 1 100 ? -0.221 -2.807 13.844 1 56.75 100 ASP A CA 1
ATOM 768 C C . ASP A 1 100 ? -0.081 -4.281 13.477 1 56.75 100 ASP A C 1
ATOM 770 O O . ASP A 1 100 ? -0.26 -5.16 14.32 1 56.75 100 ASP A O 1
ATOM 774 N N . LEU A 1 101 ? -0.198 -4.574 12.172 1 57.16 101 LEU A N 1
ATOM 775 C CA . LEU A 1 101 ? 0.001 -5.957 11.75 1 57.16 101 LEU A CA 1
ATOM 776 C C . LEU A 1 101 ? 1.262 -6.543 12.375 1 57.16 101 LEU A C 1
ATOM 778 O O . LEU A 1 101 ? 1.534 -7.734 12.234 1 57.16 101 LEU A O 1
ATOM 782 N N . GLY A 1 102 ? 2.016 -5.738 13.188 1 57.22 102 GLY A N 1
ATOM 783 C CA . GLY A 1 102 ? 3.285 -6.207 13.719 1 57.22 102 GLY A CA 1
ATOM 784 C C . GLY A 1 102 ? 3.219 -6.582 15.188 1 57.22 102 GLY A C 1
ATOM 785 O O . GLY A 1 102 ? 4.25 -6.816 15.82 1 57.22 102 GLY A O 1
ATOM 786 N N . HIS A 1 103 ? 2.016 -6.664 15.828 1 59.78 103 HIS A N 1
ATOM 787 C CA . HIS A 1 103 ? 1.912 -6.848 17.266 1 59.78 103 HIS A CA 1
ATOM 788 C C . HIS A 1 103 ? 2.047 -8.32 17.641 1 59.78 103 HIS A C 1
ATOM 790 O O . HIS A 1 103 ? 2.152 -9.18 16.766 1 59.78 103 HIS A O 1
ATOM 796 N N . GLU A 1 104 ? 2.064 -8.516 18.875 1 66.81 104 GLU A N 1
ATOM 797 C CA . GLU A 1 104 ? 2.047 -9.844 19.484 1 66.81 104 GLU A CA 1
ATOM 798 C C . GLU A 1 104 ? 0.929 -10.703 18.891 1 66.81 104 GLU A C 1
ATOM 800 O O . GLU A 1 104 ? -0.183 -10.219 18.672 1 66.81 104 GLU A O 1
ATOM 805 N N . ARG A 1 105 ? 1.301 -11.844 18.453 1 80.12 105 ARG A N 1
ATOM 806 C CA . ARG A 1 105 ? 0.364 -12.766 17.812 1 80.12 105 ARG A CA 1
ATOM 807 C C . ARG A 1 105 ? -0.004 -13.906 18.766 1 80.12 105 ARG A C 1
ATOM 809 O O . ARG A 1 105 ? 0.864 -14.672 19.188 1 80.12 105 ARG A O 1
ATOM 816 N N . ASP A 1 106 ? -1.202 -13.891 19.203 1 88.88 106 ASP A N 1
ATOM 817 C CA . ASP A 1 106 ? -1.864 -14.945 19.969 1 88.88 106 ASP A CA 1
ATOM 818 C C . ASP A 1 106 ? -3.26 -15.227 19.422 1 88.88 106 ASP A C 1
ATOM 820 O O . ASP A 1 106 ? -4.238 -14.609 19.844 1 88.88 106 ASP A O 1
ATOM 824 N N . PHE A 1 107 ? -3.344 -16.234 18.531 1 92.94 107 PHE A N 1
ATOM 825 C CA . PHE A 1 107 ? -4.555 -16.469 17.75 1 92.94 107 PHE A CA 1
ATOM 826 C C . PHE A 1 107 ? -5.723 -16.844 18.656 1 92.94 107 PHE A C 1
ATOM 828 O O . PHE A 1 107 ? -6.789 -16.219 18.594 1 92.94 107 PHE A O 1
ATOM 835 N N . PRO A 1 108 ? -5.547 -17.797 19.625 1 91.38 108 PRO A N 1
ATOM 836 C CA . PRO A 1 108 ? -6.668 -18.125 20.5 1 91.38 108 PRO A CA 1
ATOM 837 C C . PRO A 1 108 ? -7.164 -16.922 21.297 1 91.38 108 PRO A C 1
ATOM 839 O O . PRO A 1 108 ? -8.375 -16.734 21.438 1 91.38 108 PRO A O 1
ATOM 842 N N . LEU A 1 109 ? -6.238 -16.156 21.75 1 91.12 109 LEU A N 1
ATOM 843 C CA . LEU A 1 109 ? -6.613 -15 22.547 1 91.12 109 LEU A CA 1
ATOM 844 C C . LEU A 1 109 ? -7.328 -13.953 21.703 1 91.12 109 LEU A C 1
ATOM 846 O O . LEU A 1 109 ? -8.336 -13.383 22.141 1 91.12 109 LEU A O 1
ATOM 850 N N . ASP A 1 110 ? -6.812 -13.664 20.5 1 91.88 110 ASP A N 1
ATOM 851 C CA . ASP A 1 110 ? -7.445 -12.703 19.609 1 91.88 110 ASP A CA 1
ATOM 852 C C . ASP A 1 110 ? -8.867 -13.133 19.25 1 91.88 110 ASP A C 1
ATOM 854 O O . ASP A 1 110 ? -9.781 -12.312 19.203 1 91.88 110 ASP A O 1
ATOM 858 N N . MET A 1 111 ? -9.016 -14.43 19.016 1 92.56 111 MET A N 1
ATOM 859 C CA . MET A 1 111 ? -10.32 -14.961 18.625 1 92.56 111 MET A CA 1
ATOM 860 C C . MET A 1 111 ? -11.281 -14.938 19.812 1 92.56 111 MET A C 1
ATOM 862 O O . MET A 1 111 ? -12.477 -14.703 19.641 1 92.56 111 MET A O 1
ATOM 866 N N . LYS A 1 112 ? -10.758 -15.188 20.953 1 90.19 112 LYS A N 1
ATOM 867 C CA . LYS A 1 112 ? -11.586 -15.133 22.156 1 90.19 112 LYS A CA 1
ATOM 868 C C . LYS A 1 112 ? -12.102 -13.719 22.391 1 90.19 112 LYS A C 1
ATOM 870 O O . LYS A 1 112 ? -13.242 -13.539 22.844 1 90.19 112 LYS A O 1
ATOM 875 N N . ASN A 1 113 ? -11.312 -12.719 22.109 1 90.88 113 ASN A N 1
ATOM 876 C CA . ASN A 1 113 ? -11.633 -11.328 22.406 1 90.88 113 ASN A CA 1
ATOM 877 C C . ASN A 1 113 ? -12.461 -10.688 21.297 1 90.88 113 ASN A C 1
ATOM 879 O O . ASN A 1 113 ? -12.977 -9.578 21.453 1 90.88 113 ASN A O 1
ATOM 883 N N . PHE A 1 114 ? -12.594 -11.367 20.156 1 93.62 114 PHE A N 1
ATOM 884 C CA . PHE A 1 114 ? -13.398 -10.844 19.062 1 93.62 114 PHE A CA 1
ATOM 885 C C . PHE A 1 114 ? -14.875 -10.789 19.453 1 93.62 114 PHE A C 1
ATOM 887 O O . PHE A 1 114 ? -15.375 -11.703 20.109 1 93.62 114 PHE A O 1
ATOM 894 N N . PRO A 1 115 ? -15.641 -9.727 19.031 1 93.44 115 PRO A N 1
ATOM 895 C CA . PRO A 1 115 ? -17.047 -9.57 19.422 1 93.44 115 PRO A CA 1
ATOM 896 C C . PRO A 1 115 ? -17.984 -10.445 18.594 1 93.44 115 PRO A C 1
ATOM 898 O O . PRO A 1 115 ? -18.797 -9.922 17.828 1 93.44 115 PRO A O 1
ATOM 901 N N . TRP A 1 116 ? -17.969 -11.742 18.891 1 93.94 116 TRP A N 1
ATOM 902 C CA . TRP A 1 116 ? -18.719 -12.719 18.125 1 93.94 116 TRP A CA 1
ATOM 903 C C . TRP A 1 116 ? -20.219 -12.5 18.297 1 93.94 116 TRP A C 1
ATOM 905 O O . TRP A 1 116 ? -20.984 -12.602 17.328 1 93.94 116 TRP A O 1
ATOM 915 N N . GLU A 1 117 ? -20.672 -12.219 19.516 1 93.38 117 GLU A N 1
ATOM 916 C CA . GLU A 1 117 ? -22.109 -12.047 19.734 1 93.38 117 GLU A CA 1
ATOM 917 C C . GLU A 1 117 ? -22.641 -10.812 19.016 1 93.38 117 GLU A C 1
ATOM 919 O O . GLU A 1 117 ? -23.75 -10.828 18.484 1 93.38 117 GLU A O 1
ATOM 924 N N . GLU A 1 118 ? -21.797 -9.781 19 1 93.81 118 GLU A N 1
ATOM 925 C CA . GLU A 1 118 ? -22.188 -8.594 18.25 1 93.81 118 GLU A CA 1
ATOM 926 C C . GLU A 1 118 ? -22.234 -8.867 16.75 1 93.81 118 GLU A C 1
ATOM 928 O O . GLU A 1 118 ? -23.109 -8.375 16.047 1 93.81 118 GLU A O 1
ATOM 933 N N . PHE A 1 119 ? -21.312 -9.656 16.344 1 93.31 119 PHE A N 1
ATOM 934 C CA . PHE A 1 119 ? -21.281 -10.039 14.945 1 93.31 119 PHE A CA 1
ATOM 935 C C . PHE A 1 119 ? -22.516 -10.859 14.57 1 93.31 119 PHE A C 1
ATOM 937 O O . PHE A 1 119 ? -23.156 -10.586 13.562 1 93.31 119 PHE A O 1
ATOM 944 N N . LYS A 1 120 ? -22.906 -11.781 15.359 1 93.12 120 LYS A N 1
ATOM 945 C CA . LYS A 1 120 ? -24.109 -12.594 15.156 1 93.12 120 LYS A CA 1
ATOM 946 C C . LYS A 1 120 ? -25.359 -11.734 15.164 1 93.12 120 LYS A C 1
ATOM 948 O O . LYS A 1 120 ? -26.25 -11.914 14.328 1 93.12 120 LYS A O 1
ATOM 953 N N . ALA A 1 121 ? -25.406 -10.828 16.125 1 93.25 121 ALA A N 1
ATOM 954 C CA . ALA A 1 121 ? -26.547 -9.93 16.219 1 93.25 121 ALA A CA 1
ATOM 955 C C . ALA A 1 121 ? -26.703 -9.094 14.945 1 93.25 121 ALA A C 1
ATOM 957 O O . ALA A 1 121 ? -27.812 -8.859 14.477 1 93.25 121 ALA A O 1
ATOM 958 N N . ALA A 1 122 ? -25.562 -8.641 14.469 1 91.81 122 ALA A N 1
ATOM 959 C CA . ALA A 1 122 ? -25.578 -7.891 13.219 1 91.81 122 ALA A CA 1
ATOM 960 C C . ALA A 1 122 ? -26.141 -8.734 12.078 1 91.81 122 ALA A C 1
ATOM 962 O O . ALA A 1 122 ? -26.922 -8.25 11.258 1 91.81 122 ALA A O 1
ATOM 963 N N . ALA A 1 123 ? -25.766 -9.969 11.992 1 90.06 123 ALA A N 1
ATOM 964 C CA . ALA A 1 123 ? -26.234 -10.867 10.945 1 90.06 123 ALA A CA 1
ATOM 965 C C . ALA A 1 123 ? -27.734 -11.109 11.047 1 90.06 123 ALA A C 1
ATOM 967 O O . ALA A 1 123 ? -28.422 -11.25 10.031 1 90.06 123 ALA A O 1
ATOM 968 N N . ARG A 1 124 ? -28.234 -11.133 12.242 1 90.94 124 ARG A N 1
ATOM 969 C CA . ARG A 1 124 ? -29.656 -11.383 12.477 1 90.94 124 ARG A CA 1
ATOM 970 C C . ARG A 1 124 ? -30.516 -10.25 11.914 1 90.94 124 ARG A C 1
ATOM 972 O O . ARG A 1 124 ? -31.703 -10.445 11.641 1 90.94 124 ARG A O 1
ATOM 979 N N . THR A 1 125 ? -29.891 -9.125 11.734 1 89.31 125 THR A N 1
ATOM 980 C CA . THR A 1 125 ? -30.656 -8 11.195 1 89.31 125 THR A CA 1
ATOM 981 C C . THR A 1 125 ? -30.984 -8.227 9.719 1 89.31 125 THR A C 1
ATOM 983 O O . THR A 1 125 ? -31.875 -7.586 9.172 1 89.31 125 THR A O 1
ATOM 986 N N . GLY A 1 126 ? -30.25 -9 9.047 1 82.81 126 GLY A N 1
ATOM 987 C CA . GLY A 1 126 ? -30.453 -9.297 7.637 1 82.81 126 GLY A CA 1
ATOM 988 C C . GLY A 1 126 ? -29.844 -8.258 6.715 1 82.81 126 GLY A C 1
ATOM 989 O O . GLY A 1 126 ? -29.984 -8.344 5.492 1 82.81 126 GLY A O 1
ATOM 990 N N . LYS A 1 127 ? -29.281 -7.281 7.254 1 83 127 LYS A N 1
ATOM 991 C CA . LYS A 1 127 ? -28.656 -6.23 6.461 1 83 127 LYS A CA 1
ATOM 992 C C . LYS A 1 127 ? -27.141 -6.418 6.402 1 83 127 LYS A C 1
ATOM 994 O O . LYS A 1 127 ? -26.453 -6.355 7.426 1 83 127 LYS A O 1
ATOM 999 N N . THR A 1 128 ? -26.594 -6.586 5.203 1 79.69 128 THR A N 1
ATOM 1000 C CA . THR A 1 128 ? -25.172 -6.871 5.035 1 79.69 128 THR A CA 1
ATOM 1001 C C . THR A 1 128 ? -24.328 -5.691 5.492 1 79.69 128 THR A C 1
ATOM 1003 O O . THR A 1 128 ? -23.188 -5.871 5.938 1 79.69 128 THR A O 1
ATOM 1006 N N . GLU A 1 129 ? -24.906 -4.535 5.434 1 79.88 129 GLU A N 1
ATOM 1007 C CA . GLU A 1 129 ? -24.172 -3.348 5.879 1 79.88 129 GLU A CA 1
ATOM 1008 C C . GLU A 1 129 ? -23.828 -3.443 7.359 1 79.88 129 GLU A C 1
ATOM 1010 O O . GLU A 1 129 ? -22.781 -2.928 7.789 1 79.88 129 GLU A O 1
ATOM 1015 N N . ASN A 1 130 ? -24.672 -4.188 8.078 1 85 130 ASN A N 1
ATOM 1016 C CA . ASN A 1 130 ? -24.453 -4.309 9.516 1 85 130 ASN A CA 1
ATOM 1017 C C . ASN A 1 130 ? -23.328 -5.301 9.828 1 85 130 ASN A C 1
ATOM 1019 O O . ASN A 1 130 ? -22.656 -5.176 10.844 1 85 130 ASN A O 1
ATOM 1023 N N . THR A 1 131 ? -23.141 -6.262 8.93 1 88.19 131 THR A N 1
ATOM 1024 C CA . THR A 1 131 ? -22.141 -7.277 9.188 1 88.19 131 THR A CA 1
ATOM 1025 C C . THR A 1 131 ? -20.766 -6.824 8.688 1 88.19 131 THR A C 1
ATOM 1027 O O . THR A 1 131 ? -19.734 -7.352 9.109 1 88.19 131 THR A O 1
ATOM 1030 N N . ASP A 1 132 ? -20.75 -5.863 7.785 1 86.88 132 ASP A N 1
ATOM 1031 C CA . ASP A 1 132 ? -19.516 -5.441 7.125 1 86.88 132 ASP A CA 1
ATOM 1032 C C . ASP A 1 132 ? -18.484 -4.949 8.141 1 86.88 132 ASP A C 1
ATOM 1034 O O . ASP A 1 132 ? -17.297 -5.219 8.008 1 86.88 132 ASP A O 1
ATOM 1038 N N . LYS A 1 133 ? -19.016 -4.246 9.117 1 86.62 133 LYS A N 1
ATOM 1039 C CA . LYS A 1 133 ? -18.109 -3.707 10.133 1 86.62 133 LYS A CA 1
ATOM 1040 C C . LYS A 1 133 ? -17.359 -4.824 10.852 1 86.62 133 LYS A C 1
ATOM 1042 O O . LYS A 1 133 ? -16.156 -4.734 11.062 1 86.62 133 LYS A O 1
ATOM 1047 N N . TYR A 1 134 ? -18.047 -5.844 11.195 1 89.88 134 TYR A N 1
ATOM 1048 C CA . TYR A 1 134 ? -17.453 -6.953 11.922 1 89.88 134 TYR A CA 1
ATOM 1049 C C . TYR A 1 134 ? -16.625 -7.832 10.992 1 89.88 134 TYR A C 1
ATOM 1051 O O . TYR A 1 134 ? -15.586 -8.367 11.398 1 89.88 134 TYR A O 1
ATOM 1059 N N . SER A 1 135 ? -17.078 -7.953 9.758 1 90.5 135 SER A N 1
ATOM 1060 C CA . SER A 1 135 ? -16.281 -8.664 8.758 1 90.5 135 SER A CA 1
ATOM 1061 C C . SER A 1 135 ? -14.93 -7.988 8.539 1 90.5 135 SER A C 1
ATOM 1063 O O . SER A 1 135 ? -13.891 -8.648 8.5 1 90.5 135 SER A O 1
ATOM 1065 N N . GLN A 1 136 ? -14.992 -6.734 8.391 1 89.5 136 GLN A N 1
ATOM 1066 C CA . GLN A 1 136 ? -13.758 -5.98 8.195 1 89.5 136 GLN A CA 1
ATOM 1067 C C . GLN A 1 136 ? -12.828 -6.117 9.398 1 89.5 136 GLN A C 1
ATOM 1069 O O . GLN A 1 136 ? -11.625 -6.301 9.25 1 89.5 136 GLN A O 1
ATOM 1074 N N . MET A 1 137 ? -13.414 -6.004 10.57 1 89.81 137 MET A N 1
ATOM 1075 C CA . MET A 1 137 ? -12.648 -6.172 11.797 1 89.81 137 MET A CA 1
ATOM 1076 C C . MET A 1 137 ? -11.953 -7.531 11.828 1 89.81 137 MET A C 1
ATOM 1078 O O . MET A 1 137 ? -10.781 -7.629 12.195 1 89.81 137 MET A O 1
ATOM 1082 N N . LEU A 1 138 ? -12.695 -8.523 11.508 1 91.69 138 LEU A N 1
ATOM 1083 C CA . LEU A 1 138 ? -12.141 -9.867 11.516 1 91.69 138 LEU A CA 1
ATOM 1084 C C . LEU A 1 138 ? -11.07 -10.023 10.445 1 91.69 138 LEU A C 1
ATOM 1086 O O . LEU A 1 138 ? -10.031 -10.656 10.68 1 91.69 138 LEU A O 1
ATOM 1090 N N . ILE A 1 139 ? -11.281 -9.477 9.266 1 92 139 ILE A N 1
ATOM 1091 C CA . ILE A 1 139 ? -10.289 -9.5 8.195 1 92 139 ILE A CA 1
ATOM 1092 C C . ILE A 1 139 ? -8.984 -8.883 8.688 1 92 139 ILE A C 1
ATOM 1094 O O . ILE A 1 139 ? -7.906 -9.445 8.492 1 92 139 ILE A O 1
ATOM 1098 N N . LEU A 1 140 ? -9.109 -7.816 9.328 1 90 140 LEU A N 1
ATOM 1099 C CA . LEU A 1 140 ? -7.934 -7.117 9.836 1 90 140 LEU A CA 1
ATOM 1100 C C . LEU A 1 140 ? -7.215 -7.949 10.891 1 90 140 LEU A C 1
ATOM 1102 O O . LEU A 1 140 ? -5.984 -8.023 10.898 1 90 140 LEU A O 1
ATOM 1106 N N . THR A 1 141 ? -7.977 -8.555 11.742 1 90.81 141 THR A N 1
ATOM 1107 C CA . THR A 1 141 ? -7.398 -9.406 12.766 1 90.81 141 THR A CA 1
ATOM 1108 C C . THR A 1 141 ? -6.684 -10.602 12.141 1 90.81 141 THR A C 1
ATOM 1110 O O . THR A 1 141 ? -5.578 -10.953 12.547 1 90.81 141 THR A O 1
ATOM 1113 N N . LEU A 1 142 ? -7.301 -11.141 11.18 1 93.56 142 LEU A N 1
ATOM 1114 C CA . LEU A 1 142 ? -6.77 -12.344 10.555 1 93.56 142 LEU A CA 1
ATOM 1115 C C . LEU A 1 142 ? -5.547 -12.023 9.703 1 93.56 142 LEU A C 1
ATOM 1117 O O . LEU A 1 142 ? -4.656 -12.859 9.539 1 93.56 142 LEU A O 1
ATOM 1121 N N . ALA A 1 143 ? -5.504 -10.836 9.109 1 92.75 143 ALA A N 1
ATOM 1122 C CA . ALA A 1 143 ? -4.414 -10.43 8.227 1 92.75 143 ALA A CA 1
ATOM 1123 C C . ALA A 1 143 ? -3.062 -10.57 8.922 1 92.75 143 ALA A C 1
ATOM 1125 O O . ALA A 1 143 ? -2.07 -10.945 8.297 1 92.75 143 ALA A O 1
ATOM 1126 N N . LYS A 1 144 ? -3.021 -10.344 10.211 1 89.81 144 LYS A N 1
ATOM 1127 C CA . LYS A 1 144 ? -1.767 -10.445 10.953 1 89.81 144 LYS A CA 1
ATOM 1128 C C . LYS A 1 144 ? -1.221 -11.867 10.922 1 89.81 144 LYS A C 1
ATOM 1130 O O . LYS A 1 144 ? -0.006 -12.07 10.867 1 89.81 144 LYS A O 1
ATOM 1135 N N . TYR A 1 145 ? -2.1 -12.789 10.945 1 93.81 145 TYR A N 1
ATOM 1136 C CA . TYR A 1 145 ? -1.691 -14.188 10.945 1 93.81 145 TYR A CA 1
ATOM 1137 C C . TYR A 1 145 ? -1.401 -14.672 9.523 1 93.81 145 TYR A C 1
ATOM 1139 O O . TYR A 1 145 ? -0.598 -15.586 9.328 1 93.81 145 TYR A O 1
ATOM 1147 N N . LEU A 1 146 ? -2.004 -14.055 8.57 1 95.62 146 LEU A N 1
ATOM 1148 C CA . LEU A 1 146 ? -1.793 -14.43 7.18 1 95.62 146 LEU A CA 1
ATOM 1149 C C . LEU A 1 146 ? -0.416 -13.984 6.699 1 95.62 146 LEU A C 1
ATOM 1151 O O . LEU A 1 146 ? 0.197 -14.641 5.855 1 95.62 146 LEU A O 1
ATOM 1155 N N . ILE A 1 147 ? 0.083 -12.867 7.234 1 93.69 147 ILE A N 1
ATOM 1156 C CA . ILE A 1 147 ? 1.364 -12.344 6.773 1 93.69 147 ILE A CA 1
ATOM 1157 C C . ILE A 1 147 ? 2.496 -12.961 7.594 1 93.69 147 ILE A C 1
ATOM 1159 O O . ILE A 1 147 ? 3.67 -12.828 7.238 1 93.69 147 ILE A O 1
ATOM 1163 N N . GLU A 1 148 ? 2.172 -13.641 8.68 1 93 148 GLU A N 1
ATOM 1164 C CA . GLU A 1 148 ? 3.184 -14.312 9.484 1 93 148 GLU A CA 1
ATOM 1165 C C . GLU A 1 148 ? 3.832 -15.461 8.727 1 93 148 GLU A C 1
ATOM 1167 O O . GLU A 1 148 ? 3.137 -16.312 8.172 1 93 148 GLU A O 1
ATOM 1172 N N . PRO A 1 149 ? 5.156 -15.461 8.695 1 94.31 149 PRO A N 1
ATOM 1173 C CA . PRO A 1 149 ? 5.801 -16.594 8.031 1 94.31 149 PRO A CA 1
ATOM 1174 C C . PRO A 1 149 ? 5.535 -17.922 8.742 1 94.31 149 PRO A C 1
ATOM 1176 O O . PRO A 1 149 ? 5.414 -17.953 9.969 1 94.31 149 PRO A O 1
ATOM 1179 N N . PRO A 1 150 ? 5.426 -18.984 7.93 1 96.25 150 PRO A N 1
ATOM 1180 C CA . PRO A 1 150 ? 5.367 -20.281 8.594 1 96.25 150 PRO A CA 1
ATOM 1181 C C . PRO A 1 150 ? 6.527 -20.516 9.562 1 96.25 150 PRO A C 1
ATOM 1183 O O . PRO A 1 150 ? 7.617 -19.969 9.359 1 96.25 150 PRO A O 1
ATOM 1186 N N . LEU A 1 151 ? 6.305 -21.297 10.602 1 95.06 151 LEU A N 1
ATOM 1187 C CA . LEU A 1 151 ? 7.273 -21.469 11.68 1 95.06 151 LEU A CA 1
ATOM 1188 C C . LEU A 1 151 ? 8.484 -22.266 11.195 1 95.06 151 LEU A C 1
ATOM 1190 O O . LEU A 1 151 ? 9.617 -21.984 11.594 1 95.06 151 LEU A O 1
ATOM 1194 N N . VAL A 1 152 ? 8.258 -23.25 10.352 1 96.62 152 VAL A N 1
ATOM 1195 C CA . VAL A 1 152 ? 9.359 -24.062 9.836 1 96.62 152 VAL A CA 1
ATOM 1196 C C . VAL A 1 152 ? 10.148 -23.266 8.805 1 96.62 152 VAL A C 1
ATOM 1198 O O . VAL A 1 152 ? 9.57 -22.75 7.836 1 96.62 152 VAL A O 1
ATOM 1201 N N . PRO A 1 153 ? 11.406 -23.094 8.969 1 96.06 153 PRO A N 1
ATOM 1202 C CA . PRO A 1 153 ? 12.219 -22.312 8.023 1 96.06 153 PRO A CA 1
ATOM 1203 C C . PRO A 1 153 ? 12.297 -22.969 6.648 1 96.06 153 PRO A C 1
ATOM 1205 O O . PRO A 1 153 ? 12.047 -24.172 6.516 1 96.06 153 PRO A O 1
ATOM 1208 N N . ILE A 1 154 ? 12.617 -22.188 5.703 1 97.38 154 ILE A N 1
ATOM 1209 C CA . ILE A 1 154 ? 12.781 -22.656 4.336 1 97.38 154 ILE A CA 1
ATOM 1210 C C . ILE A 1 154 ? 13.984 -23.594 4.254 1 97.38 154 ILE A C 1
ATOM 1212 O O . ILE A 1 154 ? 15.031 -23.328 4.848 1 97.38 154 ILE A O 1
ATOM 1216 N N . ASN A 1 155 ? 13.812 -24.719 3.615 1 97.56 155 ASN A N 1
ATOM 1217 C CA . ASN A 1 155 ? 14.914 -25.625 3.305 1 97.56 155 ASN A CA 1
ATOM 1218 C C . ASN A 1 155 ? 15.797 -25.062 2.189 1 97.56 155 ASN A C 1
ATOM 1220 O O . ASN A 1 155 ? 15.57 -25.359 1.014 1 97.56 155 ASN A O 1
ATOM 1224 N N . GLU A 1 156 ? 16.828 -24.391 2.506 1 93.94 156 GLU A N 1
ATOM 1225 C CA . GLU A 1 156 ? 17.672 -23.688 1.543 1 93.94 156 GLU A CA 1
ATOM 1226 C C . GLU A 1 156 ? 18.531 -24.656 0.751 1 93.94 156 GLU A C 1
ATOM 1228 O O . GLU A 1 156 ? 19.078 -24.297 -0.294 1 93.94 156 GLU A O 1
ATOM 1233 N N . SER A 1 157 ? 18.656 -25.844 1.214 1 95.5 157 SER A N 1
ATOM 1234 C CA . SER A 1 157 ? 19.516 -26.828 0.56 1 95.5 157 SER A CA 1
ATOM 1235 C C . SER A 1 157 ? 18.797 -27.5 -0.601 1 95.5 157 SER A C 1
ATOM 1237 O O . SER A 1 157 ? 19.438 -28.125 -1.454 1 95.5 157 SER A O 1
ATOM 1239 N N . CYS A 1 158 ? 17.562 -27.406 -0.589 1 96.12 158 CYS A N 1
ATOM 1240 C CA . CYS A 1 158 ? 16.781 -28.031 -1.649 1 96.12 158 CYS A CA 1
ATOM 1241 C C . CYS A 1 158 ? 16.641 -27.094 -2.842 1 96.12 158 CYS A C 1
ATOM 1243 O O . CYS A 1 158 ? 16.203 -25.953 -2.689 1 96.12 158 CYS A O 1
ATOM 1245 N N . LYS A 1 159 ? 16.984 -27.578 -4.02 1 95 159 LYS A N 1
ATOM 1246 C CA . LYS A 1 159 ? 16.953 -26.812 -5.262 1 95 159 LYS A CA 1
ATOM 1247 C C . LYS A 1 159 ? 16.062 -27.484 -6.297 1 95 159 LYS A C 1
ATOM 1249 O O . LYS A 1 159 ? 15.805 -28.688 -6.219 1 95 159 LYS A O 1
ATOM 1254 N N . PRO A 1 160 ? 15.547 -26.672 -7.211 1 96 160 PRO A N 1
ATOM 1255 C CA . PRO A 1 160 ? 14.734 -27.312 -8.25 1 96 160 PRO A CA 1
ATOM 1256 C C . PRO A 1 160 ? 15.555 -28.188 -9.18 1 96 160 PRO A C 1
ATOM 1258 O O . PRO A 1 160 ? 16.734 -27.922 -9.406 1 96 160 PRO A O 1
ATOM 1261 N N . GLU A 1 161 ? 14.93 -29.219 -9.68 1 94 161 GLU A N 1
ATOM 1262 C CA . GLU A 1 161 ? 15.586 -30.062 -10.672 1 94 161 GLU A CA 1
ATOM 1263 C C . GLU A 1 161 ? 16 -29.25 -11.898 1 94 161 GLU A C 1
ATOM 1265 O O . GLU A 1 161 ? 15.273 -28.359 -12.336 1 94 161 GLU A O 1
ATOM 1270 N N . PRO A 1 162 ? 17.094 -29.594 -12.422 1 96.31 162 PRO A N 1
ATOM 1271 C CA . PRO A 1 162 ? 17.516 -28.891 -13.641 1 96.31 162 PRO A CA 1
ATOM 1272 C C . PRO A 1 162 ? 16.531 -29.062 -14.797 1 96.31 162 PRO A C 1
ATOM 1274 O O . PRO A 1 162 ? 15.93 -30.141 -14.938 1 96.31 162 PRO A O 1
ATOM 1277 N N . LEU A 1 163 ? 16.438 -28.094 -15.602 1 97.06 163 LEU A N 1
ATOM 1278 C CA . LEU A 1 163 ? 15.586 -28.125 -16.797 1 97.06 163 LEU A CA 1
ATOM 1279 C C . LEU A 1 163 ? 16.375 -28.641 -18 1 97.06 163 LEU A C 1
ATOM 1281 O O . LEU A 1 163 ? 17.594 -28.469 -18.062 1 97.06 163 LEU A O 1
ATOM 1285 N N . PRO A 1 164 ? 15.711 -29.281 -18.891 1 97 164 PRO A N 1
ATOM 1286 C CA . PRO A 1 164 ? 16.422 -29.797 -20.062 1 97 164 PRO A CA 1
ATOM 1287 C C . PRO A 1 164 ? 16.969 -28.688 -20.953 1 97 164 PRO A C 1
ATOM 1289 O O . PRO A 1 164 ? 16.391 -27.594 -21.031 1 97 164 PRO A O 1
ATOM 1292 N N . THR A 1 165 ? 18.016 -29 -21.703 1 97.31 165 THR A N 1
ATOM 1293 C CA . THR A 1 165 ? 18.547 -28.062 -22.688 1 97.31 165 THR A CA 1
ATOM 1294 C C . THR A 1 165 ? 17.547 -27.875 -23.828 1 97.31 165 THR A C 1
ATOM 1296 O O . THR A 1 165 ? 17.062 -28.844 -24.406 1 97.31 165 THR A O 1
ATOM 1299 N N . PRO A 1 166 ? 17.312 -26.656 -24.141 1 97 166 PRO A N 1
ATOM 1300 C CA . PRO A 1 166 ? 16.375 -26.406 -25.234 1 97 166 PRO A CA 1
ATOM 1301 C C . PRO A 1 166 ? 16.812 -27.031 -26.547 1 97 166 PRO A C 1
ATOM 1303 O O . PRO A 1 166 ? 18 -26.969 -26.891 1 97 166 PRO A O 1
ATOM 1306 N N . SER A 1 167 ? 15.945 -27.734 -27.219 1 97.69 167 SER A N 1
ATOM 1307 C CA . SER A 1 167 ? 16.156 -28.375 -28.516 1 97.69 167 SER A CA 1
ATOM 1308 C C . SER A 1 167 ? 14.836 -28.625 -29.234 1 97.69 167 SER A C 1
ATOM 1310 O O . SER A 1 167 ? 13.766 -28.469 -28.641 1 97.69 167 SER A O 1
ATOM 1312 N N . ASP A 1 168 ? 14.945 -28.922 -30.453 1 97.25 168 ASP A N 1
ATOM 1313 C CA . ASP A 1 168 ? 13.75 -29.25 -31.219 1 97.25 168 ASP A CA 1
ATOM 1314 C C . ASP A 1 168 ? 13.031 -30.469 -30.641 1 97.25 168 ASP A C 1
ATOM 1316 O O . ASP A 1 168 ? 11.797 -30.531 -30.672 1 97.25 168 ASP A O 1
ATOM 1320 N N . ASP A 1 169 ? 13.734 -31.391 -30.156 1 97.25 169 ASP A N 1
ATOM 1321 C CA . ASP A 1 169 ? 13.164 -32.594 -29.547 1 97.25 169 ASP A CA 1
ATOM 1322 C C . ASP A 1 169 ? 12.352 -32.219 -28.297 1 97.25 169 ASP A C 1
ATOM 1324 O O . ASP A 1 169 ? 11.25 -32.75 -28.109 1 97.25 169 ASP A O 1
ATOM 1328 N N . VAL A 1 170 ? 12.938 -31.391 -27.516 1 97.31 170 VAL A N 1
ATOM 1329 C CA . VAL A 1 170 ? 12.273 -30.969 -26.281 1 97.31 170 VAL A CA 1
ATOM 1330 C C . VAL A 1 170 ? 10.992 -30.203 -26.625 1 97.31 170 VAL A C 1
ATOM 1332 O O . VAL A 1 170 ? 9.945 -30.422 -26.016 1 97.31 170 VAL A O 1
ATOM 1335 N N . CYS A 1 171 ? 11.039 -29.344 -27.609 1 98.06 171 CYS A N 1
ATOM 1336 C CA . CYS A 1 171 ? 9.891 -28.547 -28.016 1 98.06 171 CYS A CA 1
ATOM 1337 C C . CYS A 1 171 ? 8.828 -29.422 -28.672 1 98.06 171 CYS A C 1
ATOM 1339 O O . CYS A 1 171 ? 7.652 -29.047 -28.734 1 98.06 171 CYS A O 1
ATOM 1341 N N . GLY A 1 172 ? 9.25 -30.562 -29.156 1 97.44 172 GLY A N 1
ATOM 1342 C CA . GLY A 1 172 ? 8.359 -31.5 -29.828 1 97.44 172 GLY A CA 1
ATOM 1343 C C . GLY A 1 172 ? 7.387 -32.188 -28.875 1 97.44 172 GLY A C 1
ATOM 1344 O O . GLY A 1 172 ? 6.461 -32.875 -29.312 1 97.44 172 GLY A O 1
ATOM 1345 N N . LYS A 1 173 ? 7.551 -31.953 -27.609 1 96 173 LYS A N 1
ATOM 1346 C CA . LYS A 1 173 ? 6.609 -32.5 -26.625 1 96 173 LYS A CA 1
ATOM 1347 C C . LYS A 1 173 ? 5.199 -31.969 -26.875 1 96 173 LYS A C 1
ATOM 1349 O O . LYS A 1 173 ? 4.215 -32.656 -26.641 1 96 173 LYS A O 1
ATOM 1354 N N . TYR A 1 174 ? 5.105 -30.734 -27.281 1 97.81 174 TYR A N 1
ATOM 1355 C CA . TYR A 1 174 ? 3.832 -30.109 -27.656 1 97.81 174 TYR A CA 1
ATOM 1356 C C . TYR A 1 174 ? 3.865 -29.594 -29.078 1 97.81 174 TYR A C 1
ATOM 1358 O O . TYR A 1 174 ? 3.914 -28.375 -29.312 1 97.81 174 TYR A O 1
ATOM 1366 N N . PRO A 1 175 ? 3.711 -30.453 -30 1 96.88 175 PRO A N 1
ATOM 1367 C CA . PRO A 1 175 ? 3.859 -30.078 -31.406 1 96.88 175 PRO A CA 1
ATOM 1368 C C . PRO A 1 175 ? 2.752 -29.141 -31.875 1 96.88 175 PRO A C 1
ATOM 1370 O O . PRO A 1 175 ? 2.916 -28.453 -32.875 1 96.88 175 PRO A O 1
ATOM 1373 N N . GLU A 1 176 ? 1.606 -29.156 -31.234 1 96.5 176 GLU A N 1
ATOM 1374 C CA . GLU A 1 176 ? 0.515 -28.266 -31.609 1 96.5 176 GLU A CA 1
ATOM 1375 C C . GLU A 1 176 ? 0.782 -26.844 -31.156 1 96.5 176 GLU A C 1
ATOM 1377 O O . GLU A 1 176 ? 0.163 -25.891 -31.641 1 96.5 176 GLU A O 1
ATOM 1382 N N . VAL A 1 177 ? 1.7 -26.625 -30.203 1 98.31 177 VAL A N 1
ATOM 1383 C CA . VAL A 1 177 ? 1.966 -25.328 -29.594 1 98.31 177 VAL A CA 1
ATOM 1384 C C . VAL A 1 177 ? 3.242 -24.734 -30.188 1 98.31 177 VAL A C 1
ATOM 1386 O O . VAL A 1 177 ? 3.303 -23.531 -30.469 1 98.31 177 VAL A O 1
ATOM 1389 N N . PHE A 1 178 ? 4.223 -25.609 -30.453 1 98.5 178 PHE A N 1
ATOM 1390 C CA . PHE A 1 178 ? 5.547 -25.109 -30.812 1 98.5 178 PHE A CA 1
ATOM 1391 C C . PHE A 1 178 ? 5.961 -25.641 -32.188 1 98.5 178 PHE A C 1
ATOM 1393 O O . PHE A 1 178 ? 5.594 -26.75 -32.562 1 98.5 178 PHE A O 1
ATOM 1400 N N . SER A 1 179 ? 6.805 -24.828 -32.875 1 97.69 179 SER A N 1
ATOM 1401 C CA . SER A 1 179 ? 7.332 -25.25 -34.188 1 97.69 179 SER A CA 1
ATOM 1402 C C . SER A 1 179 ? 8.781 -25.719 -34.062 1 97.69 179 SER A C 1
ATOM 1404 O O . SER A 1 179 ? 9.344 -26.25 -35 1 97.69 179 SER A O 1
ATOM 1406 N N . GLY A 1 180 ? 9.383 -25.453 -32.938 1 97.75 180 GLY A N 1
ATOM 1407 C CA . GLY A 1 180 ? 10.773 -25.797 -32.656 1 97.75 180 GLY A CA 1
ATOM 1408 C C . GLY A 1 180 ? 11.445 -24.844 -31.703 1 97.75 180 GLY A C 1
ATOM 1409 O O . GLY A 1 180 ? 10.789 -24.031 -31.062 1 97.75 180 GLY A O 1
ATOM 1410 N N . LYS A 1 181 ? 12.758 -25.062 -31.5 1 97.88 181 LYS A N 1
ATOM 1411 C CA . LYS A 1 181 ? 13.547 -24.219 -30.625 1 97.88 181 LYS A CA 1
ATOM 1412 C C . LYS A 1 181 ? 13.703 -22.812 -31.203 1 97.88 181 LYS A C 1
ATOM 1414 O O . LYS A 1 181 ? 13.914 -22.656 -32.406 1 97.88 181 LYS A O 1
ATOM 1419 N N . ARG A 1 182 ? 13.609 -21.781 -30.359 1 96.56 182 ARG A N 1
ATOM 1420 C CA . ARG A 1 182 ? 13.867 -20.406 -30.781 1 96.56 182 ARG A CA 1
ATOM 1421 C C . ARG A 1 182 ? 15.359 -20.172 -30.984 1 96.56 182 ARG A C 1
ATOM 1423 O O . ARG A 1 182 ? 16.188 -20.859 -30.375 1 96.56 182 ARG A O 1
ATOM 1430 N N . ASP A 1 183 ? 15.641 -19.125 -31.797 1 95.06 183 ASP A N 1
ATOM 1431 C CA . ASP A 1 183 ? 17.031 -18.688 -31.938 1 95.06 183 ASP A CA 1
ATOM 1432 C C . ASP A 1 183 ? 17.516 -18.031 -30.656 1 95.06 183 ASP A C 1
ATOM 1434 O O . ASP A 1 183 ? 18.641 -18.281 -30.219 1 95.06 183 ASP A O 1
ATOM 1438 N N . LYS A 1 184 ? 16.656 -17.203 -30.094 1 96.81 184 LYS A N 1
ATOM 1439 C CA . LYS A 1 184 ? 16.938 -16.516 -28.828 1 96.81 184 LYS A CA 1
ATOM 1440 C C . LYS A 1 184 ? 15.75 -16.625 -27.875 1 96.81 184 LYS A C 1
ATOM 1442 O O . LYS A 1 184 ? 14.602 -16.438 -28.297 1 96.81 184 LYS A O 1
ATOM 1447 N N . PRO A 1 185 ? 16.047 -16.906 -26.656 1 98.06 185 PRO A N 1
ATOM 1448 C CA . PRO A 1 185 ? 14.953 -16.953 -25.703 1 98.06 185 PRO A CA 1
ATOM 1449 C C . PRO A 1 185 ? 14.203 -15.617 -25.594 1 98.06 185 PRO A C 1
ATOM 1451 O O . PRO A 1 185 ? 14.789 -14.555 -25.797 1 98.06 185 PRO A O 1
ATOM 1454 N N . VAL A 1 186 ? 12.938 -15.68 -25.234 1 98.56 186 VAL A N 1
ATOM 1455 C CA . VAL A 1 186 ? 12.141 -14.469 -25.062 1 98.56 186 VAL A CA 1
ATOM 1456 C C . VAL A 1 186 ? 11.93 -14.211 -23.562 1 98.56 186 VAL A C 1
ATOM 1458 O O . VAL A 1 186 ? 12.297 -15.039 -22.734 1 98.56 186 VAL A O 1
ATOM 1461 N N . LYS A 1 187 ? 11.398 -13.047 -23.219 1 98.69 187 LYS A N 1
ATOM 1462 C CA . LYS A 1 187 ? 11.078 -12.695 -21.828 1 98.69 187 LYS A CA 1
ATOM 1463 C C . LYS A 1 187 ? 9.68 -13.172 -21.453 1 98.69 187 LYS A C 1
ATOM 1465 O O . LYS A 1 187 ? 8.805 -13.289 -22.312 1 98.69 187 LYS A O 1
ATOM 1470 N N . ILE A 1 188 ? 9.516 -13.445 -20.203 1 98.81 188 ILE A N 1
ATOM 1471 C CA . ILE A 1 188 ? 8.211 -13.836 -19.703 1 98.81 188 ILE A CA 1
ATOM 1472 C C . ILE A 1 188 ? 7.777 -12.867 -18.594 1 98.81 188 ILE A C 1
ATOM 1474 O O . ILE A 1 188 ? 8.5 -12.672 -17.609 1 98.81 188 ILE A O 1
ATOM 1478 N N . GLY A 1 189 ? 6.707 -12.188 -18.766 1 98.81 189 GLY A N 1
ATOM 1479 C CA . GLY A 1 189 ? 5.992 -11.469 -17.719 1 98.81 189 GLY A CA 1
ATOM 1480 C C . GLY A 1 189 ? 4.762 -12.211 -17.234 1 98.81 189 GLY A C 1
ATOM 1481 O O . GLY A 1 189 ? 3.916 -12.617 -18.031 1 98.81 189 GLY A O 1
ATOM 1482 N N . HIS A 1 190 ? 4.68 -12.422 -15.992 1 98.62 190 HIS A N 1
ATOM 1483 C CA . HIS A 1 190 ? 3.566 -13.156 -15.398 1 98.62 190 HIS A CA 1
ATOM 1484 C C . HIS A 1 190 ? 2.713 -12.242 -14.523 1 98.62 190 HIS A C 1
ATOM 1486 O O . HIS A 1 190 ? 3.182 -11.758 -13.492 1 98.62 190 HIS A O 1
ATOM 1492 N N . LEU A 1 191 ? 1.468 -11.938 -14.922 1 98.38 191 LEU A N 1
ATOM 1493 C CA . LEU A 1 191 ? 0.544 -11.086 -14.188 1 98.38 191 LEU A CA 1
ATOM 1494 C C . LEU A 1 191 ? -0.298 -11.906 -13.211 1 98.38 191 LEU A C 1
ATOM 1496 O O . LEU A 1 191 ? -1.035 -12.805 -13.633 1 98.38 191 LEU A O 1
ATOM 1500 N N . VAL A 1 192 ? -0.211 -11.555 -11.977 1 96.75 192 VAL A N 1
ATOM 1501 C CA . VAL A 1 192 ? -0.82 -12.352 -10.922 1 96.75 192 VAL A CA 1
ATOM 1502 C C . VAL A 1 192 ? -1.724 -11.469 -10.062 1 96.75 192 VAL A C 1
ATOM 1504 O O . VAL A 1 192 ? -1.338 -10.367 -9.672 1 96.75 192 VAL A O 1
ATOM 1507 N N . GLN A 1 193 ? -2.895 -12 -9.727 1 93.25 193 GLN A N 1
ATOM 1508 C CA . GLN A 1 193 ? -3.764 -11.359 -8.742 1 93.25 193 GLN A CA 1
ATOM 1509 C C . GLN A 1 193 ? -3.572 -11.977 -7.363 1 93.25 193 GLN A C 1
ATOM 1511 O O . GLN A 1 193 ? -3.576 -13.203 -7.215 1 93.25 193 GLN A O 1
ATOM 1516 N N . ILE A 1 194 ? -3.451 -11.055 -6.352 1 92.69 194 ILE A N 1
ATOM 1517 C CA . ILE A 1 194 ? -3.279 -11.609 -5.016 1 92.69 194 ILE A CA 1
ATOM 1518 C C . ILE A 1 194 ? -4.41 -11.125 -4.109 1 92.69 194 ILE A C 1
ATOM 1520 O O . ILE A 1 194 ? -4.875 -9.992 -4.234 1 92.69 194 ILE A O 1
ATOM 1524 N N . GLY A 1 195 ? -4.871 -11.969 -3.271 1 90.25 195 GLY A N 1
ATOM 1525 C CA . GLY A 1 195 ? -5.762 -11.648 -2.166 1 90.25 195 GLY A CA 1
ATOM 1526 C C . GLY A 1 195 ? -5.09 -11.75 -0.81 1 90.25 195 GLY A C 1
ATOM 1527 O O . GLY A 1 195 ? -4.316 -10.867 -0.426 1 90.25 195 GLY A O 1
ATOM 1528 N N . PHE A 1 196 ? -5.289 -12.906 -0.119 1 93.56 196 PHE A N 1
ATOM 1529 C CA . PHE A 1 196 ? -4.742 -13.078 1.223 1 93.56 196 PHE A CA 1
ATOM 1530 C C . PHE A 1 196 ? -3.867 -14.32 1.298 1 93.56 196 PHE A C 1
ATOM 1532 O O . PHE A 1 196 ? -3.404 -14.703 2.377 1 93.56 196 PHE A O 1
ATOM 1539 N N . ASP A 1 197 ? -3.578 -14.93 0.168 1 95.12 197 ASP A N 1
ATOM 1540 C CA . ASP A 1 197 ? -2.898 -16.219 0.142 1 95.12 197 ASP A CA 1
ATOM 1541 C C . ASP A 1 197 ? -1.383 -16.047 0.084 1 95.12 197 ASP A C 1
ATOM 1543 O O . ASP A 1 197 ? -0.729 -16.531 -0.839 1 95.12 197 ASP A O 1
ATOM 1547 N N . VAL A 1 198 ? -0.843 -15.648 1.126 1 97.31 198 VAL A N 1
ATOM 1548 C CA . VAL A 1 198 ? 0.558 -15.25 1.212 1 97.31 198 VAL A CA 1
ATOM 1549 C C . VAL A 1 198 ? 1.451 -16.484 1.113 1 97.31 198 VAL A C 1
ATOM 1551 O O . VAL A 1 198 ? 2.457 -16.469 0.399 1 97.31 198 VAL A O 1
ATOM 1554 N N . ASP A 1 199 ? 1.103 -17.562 1.805 1 98.38 199 ASP A N 1
ATOM 1555 C CA . ASP A 1 199 ? 1.902 -18.781 1.773 1 98.38 199 ASP A CA 1
ATOM 1556 C C . ASP A 1 199 ? 1.938 -19.375 0.37 1 98.38 199 ASP A C 1
ATOM 1558 O O . ASP A 1 199 ? 2.975 -19.875 -0.074 1 98.38 199 ASP A O 1
ATOM 1562 N N . VAL A 1 200 ? 0.829 -19.312 -0.279 1 98.38 200 VAL A N 1
ATOM 1563 C CA . VAL A 1 200 ? 0.759 -19.828 -1.646 1 98.38 200 VAL A CA 1
ATOM 1564 C C . VAL A 1 200 ? 1.587 -18.938 -2.57 1 98.38 200 VAL A C 1
ATOM 1566 O O . VAL A 1 200 ? 2.258 -19.422 -3.48 1 98.38 200 VAL A O 1
ATOM 1569 N N . LEU A 1 201 ? 1.542 -17.656 -2.338 1 98.44 201 LEU A N 1
ATOM 1570 C CA . LEU A 1 201 ? 2.379 -16.734 -3.1 1 98.44 201 LEU A CA 1
ATOM 1571 C C . LEU A 1 201 ? 3.855 -17.078 -2.941 1 98.44 201 LEU A C 1
ATOM 1573 O O . LEU A 1 201 ? 4.613 -17.031 -3.912 1 98.44 201 LEU A O 1
ATOM 1577 N N . GLU A 1 202 ? 4.285 -17.391 -1.715 1 98.5 202 GLU A N 1
ATOM 1578 C CA . GLU A 1 202 ? 5.664 -17.797 -1.46 1 98.5 202 GLU A CA 1
ATOM 1579 C C . GLU A 1 202 ? 6.051 -19 -2.326 1 98.5 202 GLU A C 1
ATOM 1581 O O . GLU A 1 202 ? 7.121 -19 -2.936 1 98.5 202 GLU A O 1
ATOM 1586 N N . ILE A 1 203 ? 5.16 -19.953 -2.373 1 98.75 203 ILE A N 1
ATOM 1587 C CA . ILE A 1 203 ? 5.395 -21.141 -3.178 1 98.75 203 ILE A CA 1
ATOM 1588 C C . ILE A 1 203 ? 5.465 -20.766 -4.656 1 98.75 203 ILE A C 1
ATOM 1590 O O . ILE A 1 203 ? 6.387 -21.172 -5.363 1 98.75 203 ILE A O 1
ATOM 1594 N N . HIS A 1 204 ? 4.547 -19.953 -5.105 1 98.81 204 HIS A N 1
ATOM 1595 C CA . HIS A 1 204 ? 4.414 -19.547 -6.496 1 98.81 204 HIS A CA 1
ATOM 1596 C C . HIS A 1 204 ? 5.668 -18.812 -6.977 1 98.81 204 HIS A C 1
ATOM 1598 O O . HIS A 1 204 ? 6.23 -19.172 -8.016 1 98.81 204 HIS A O 1
ATOM 1604 N N . LEU A 1 205 ? 6.117 -17.844 -6.285 1 98.56 205 LEU A N 1
ATOM 1605 C CA . LEU A 1 205 ? 7.27 -17.031 -6.684 1 98.56 205 LEU A CA 1
ATOM 1606 C C . LEU A 1 205 ? 8.539 -17.875 -6.711 1 98.56 205 LEU A C 1
ATOM 1608 O O . LEU A 1 205 ? 9.367 -17.734 -7.613 1 98.56 205 LEU A O 1
ATOM 1612 N N . ASN A 1 206 ? 8.672 -18.766 -5.723 1 98.38 206 ASN A N 1
ATOM 1613 C CA . ASN A 1 206 ? 9.844 -19.625 -5.723 1 98.38 206 ASN A CA 1
ATOM 1614 C C . ASN A 1 206 ? 9.805 -20.625 -6.879 1 98.38 206 ASN A C 1
ATOM 1616 O O . ASN A 1 206 ? 10.828 -20.906 -7.496 1 98.38 206 ASN A O 1
ATOM 1620 N N . GLU A 1 207 ? 8.641 -21.109 -7.164 1 98.38 207 GLU A N 1
ATOM 1621 C CA . GLU A 1 207 ? 8.484 -22.109 -8.227 1 98.38 207 GLU A CA 1
ATOM 1622 C C . GLU A 1 207 ? 8.992 -21.578 -9.562 1 98.38 207 GLU A C 1
ATOM 1624 O O . GLU A 1 207 ? 9.648 -22.297 -10.312 1 98.38 207 GLU A O 1
ATOM 1629 N N . LEU A 1 208 ? 8.766 -20.328 -9.852 1 98.31 208 LEU A N 1
ATOM 1630 C CA . LEU A 1 208 ? 8.961 -19.828 -11.211 1 98.31 208 LEU A CA 1
ATOM 1631 C C . LEU A 1 208 ? 10.062 -18.781 -11.25 1 98.31 208 LEU A C 1
ATOM 1633 O O . LEU A 1 208 ? 10.367 -18.234 -12.305 1 98.31 208 LEU A O 1
ATOM 1637 N N . TYR A 1 209 ? 10.711 -18.531 -10.172 1 97.38 209 TYR A N 1
ATOM 1638 C CA . TYR A 1 209 ? 11.633 -17.406 -9.984 1 97.38 209 TYR A CA 1
ATOM 1639 C C . TYR A 1 209 ? 12.719 -17.406 -11.047 1 97.38 209 TYR A C 1
ATOM 1641 O O . TYR A 1 209 ? 13.062 -16.359 -11.602 1 97.38 209 TYR A O 1
ATOM 1649 N N . ASP A 1 210 ? 13.336 -18.516 -11.32 1 96.31 210 ASP A N 1
ATOM 1650 C CA . ASP A 1 210 ? 14.523 -18.594 -12.164 1 96.31 210 ASP A CA 1
ATOM 1651 C C . ASP A 1 210 ? 14.156 -18.5 -13.641 1 96.31 210 ASP A C 1
ATOM 1653 O O . ASP A 1 210 ? 15.031 -18.344 -14.5 1 96.31 210 ASP A O 1
ATOM 1657 N N . ILE A 1 211 ? 12.875 -18.516 -13.953 1 97.69 211 ILE A N 1
ATOM 1658 C CA . ILE A 1 211 ? 12.469 -18.547 -15.352 1 97.69 211 ILE A CA 1
ATOM 1659 C C . ILE A 1 211 ? 11.773 -17.234 -15.719 1 97.69 211 ILE A C 1
ATOM 1661 O O . ILE A 1 211 ? 12.031 -16.656 -16.766 1 97.69 211 ILE A O 1
ATOM 1665 N N . VAL A 1 212 ? 10.875 -16.75 -14.883 1 98.44 212 VAL A N 1
ATOM 1666 C CA . VAL A 1 212 ? 10.07 -15.562 -15.125 1 98.44 212 VAL A CA 1
ATOM 1667 C C . VAL A 1 212 ? 10.945 -14.32 -14.992 1 98.44 212 VAL A C 1
ATOM 1669 O O . VAL A 1 212 ? 11.773 -14.227 -14.086 1 98.44 212 VAL A O 1
ATOM 1672 N N . ASP A 1 213 ? 10.742 -13.406 -15.875 1 98.62 213 ASP A N 1
ATOM 1673 C CA . ASP A 1 213 ? 11.523 -12.172 -15.836 1 98.62 213 ASP A CA 1
ATOM 1674 C C . ASP A 1 213 ? 10.906 -11.164 -14.867 1 98.62 213 ASP A C 1
ATOM 1676 O O . ASP A 1 213 ? 11.625 -10.508 -14.109 1 98.62 213 ASP A O 1
ATOM 1680 N N . HIS A 1 214 ? 9.617 -11.055 -14.898 1 98.5 214 HIS A N 1
ATOM 1681 C CA . HIS A 1 214 ? 8.93 -10.211 -13.93 1 98.5 214 HIS A CA 1
ATOM 1682 C C . HIS A 1 214 ? 7.602 -10.836 -13.508 1 98.5 214 HIS A C 1
ATOM 1684 O O . HIS A 1 214 ? 6.891 -11.406 -14.336 1 98.5 214 HIS A O 1
ATOM 1690 N N . PHE A 1 215 ? 7.328 -10.688 -12.289 1 98.69 215 PHE A N 1
ATOM 1691 C CA . PHE A 1 215 ? 5.988 -10.906 -11.758 1 98.69 215 PHE A CA 1
ATOM 1692 C C . PHE A 1 215 ? 5.254 -9.586 -11.578 1 98.69 215 PHE A C 1
ATOM 1694 O O . PHE A 1 215 ? 5.73 -8.695 -10.875 1 98.69 215 PHE A O 1
ATOM 1701 N N . PHE A 1 216 ? 4.168 -9.422 -12.211 1 98.5 216 PHE A N 1
ATOM 1702 C CA . PHE A 1 216 ? 3.303 -8.266 -12 1 98.5 216 PHE A CA 1
ATOM 1703 C C . PHE A 1 216 ? 2.166 -8.609 -11.047 1 98.5 216 PHE A C 1
ATOM 1705 O O . PHE A 1 216 ? 1.208 -9.281 -11.43 1 98.5 216 PHE A O 1
ATOM 1712 N N . ILE A 1 217 ? 2.268 -8.148 -9.82 1 97.88 217 ILE A N 1
ATOM 1713 C CA . ILE A 1 217 ? 1.32 -8.508 -8.766 1 97.88 217 ILE A CA 1
ATOM 1714 C C . ILE A 1 217 ? 0.345 -7.359 -8.531 1 97.88 217 ILE A C 1
ATOM 1716 O O . ILE A 1 217 ? 0.753 -6.266 -8.141 1 97.88 217 ILE A O 1
ATOM 1720 N N . ILE A 1 218 ? -0.94 -7.637 -8.734 1 96.81 218 ILE A N 1
ATOM 1721 C CA . ILE A 1 218 ? -1.943 -6.598 -8.539 1 96.81 218 ILE A CA 1
ATOM 1722 C C . ILE A 1 218 ? -2.752 -6.887 -7.277 1 96.81 218 ILE A C 1
ATOM 1724 O O . ILE A 1 218 ? -3.084 -8.039 -6.996 1 96.81 218 ILE A O 1
ATOM 1728 N N . GLU A 1 219 ? -3.021 -5.93 -6.504 1 93.62 219 GLU A N 1
ATOM 1729 C CA . GLU A 1 219 ? -3.928 -6.016 -5.359 1 93.62 219 GLU A CA 1
ATOM 1730 C C . GLU A 1 219 ? -4.648 -4.691 -5.125 1 93.62 219 GLU A C 1
ATOM 1732 O O . GLU A 1 219 ? -4.254 -3.658 -5.668 1 93.62 219 GLU A O 1
ATOM 1737 N N . SER A 1 220 ? -5.742 -4.816 -4.426 1 91 220 SER A N 1
ATOM 1738 C CA . SER A 1 220 ? -6.613 -3.672 -4.172 1 91 220 SER A CA 1
ATOM 1739 C C . SER A 1 220 ? -6.66 -3.33 -2.688 1 91 220 SER A C 1
ATOM 1741 O O . SER A 1 220 ? -6.441 -4.199 -1.839 1 91 220 SER A O 1
ATOM 1743 N N . THR A 1 221 ? -7 -2.043 -2.412 1 90.69 221 THR A N 1
ATOM 1744 C CA . THR A 1 221 ? -7.156 -1.598 -1.032 1 90.69 221 THR A CA 1
ATOM 1745 C C . THR A 1 221 ? -8.492 -2.059 -0.462 1 90.69 221 THR A C 1
ATOM 1747 O O . THR A 1 221 ? -8.75 -1.914 0.736 1 90.69 221 THR A O 1
ATOM 1750 N N . VAL A 1 222 ? -9.305 -2.672 -1.325 1 88.44 222 VAL A N 1
ATOM 1751 C CA . VAL A 1 222 ? -10.625 -3.088 -0.856 1 88.44 222 VAL A CA 1
ATOM 1752 C C . VAL A 1 222 ? -10.898 -4.523 -1.296 1 88.44 222 VAL A C 1
ATOM 1754 O O . VAL A 1 222 ? -10.297 -5.016 -2.252 1 88.44 222 VAL A O 1
ATOM 1757 N N . THR A 1 223 ? -11.75 -5.184 -0.616 1 85.44 223 THR A N 1
ATOM 1758 C CA . THR A 1 223 ? -12.18 -6.535 -0.971 1 85.44 223 THR A CA 1
ATOM 1759 C C . THR A 1 223 ? -13.078 -6.512 -2.201 1 85.44 223 THR A C 1
ATOM 1761 O O . THR A 1 223 ? -13.641 -5.469 -2.547 1 85.44 223 THR A O 1
ATOM 1764 N N . HIS A 1 224 ? -13.164 -7.633 -2.818 1 79.19 224 HIS A N 1
ATOM 1765 C CA . HIS A 1 224 ? -14.109 -7.754 -3.922 1 79.19 224 HIS A CA 1
ATOM 1766 C C . HIS A 1 224 ? -15.547 -7.68 -3.426 1 79.19 224 HIS A C 1
ATOM 1768 O O . HIS A 1 224 ? -16.391 -7.047 -4.059 1 79.19 224 HIS A O 1
ATOM 1774 N N . TYR A 1 225 ? -15.68 -8.312 -2.221 1 75 225 TYR A N 1
ATOM 1775 C CA . TYR A 1 225 ? -17 -8.305 -1.615 1 75 225 TYR A CA 1
ATOM 1776 C C . TYR A 1 225 ? -17.25 -7.004 -0.856 1 75 225 TYR A C 1
ATOM 1778 O O . TYR A 1 225 ? -16.516 -6.684 0.085 1 75 225 TYR A O 1
ATOM 1786 N N . HIS A 1 226 ? -18.125 -6.207 -1.229 1 78.5 226 HIS A N 1
ATOM 1787 C CA . HIS A 1 226 ? -18.625 -5.004 -0.581 1 78.5 226 HIS A CA 1
ATOM 1788 C C . HIS A 1 226 ? -17.531 -3.953 -0.432 1 78.5 226 HIS A C 1
ATOM 1790 O O . HIS A 1 226 ? -17.672 -3.016 0.355 1 78.5 226 HIS A O 1
ATOM 1796 N N . ARG A 1 227 ? -16.406 -4.203 -0.947 1 82.75 227 ARG A N 1
ATOM 1797 C CA . ARG A 1 227 ? -15.359 -3.201 -1.043 1 82.75 227 ARG A CA 1
ATOM 1798 C C . ARG A 1 227 ? -14.914 -2.736 0.341 1 82.75 227 ARG A C 1
ATOM 1800 O O . ARG A 1 227 ? -14.789 -1.534 0.587 1 82.75 227 ARG A O 1
ATOM 1807 N N . MET A 1 228 ? -14.844 -3.701 1.203 1 85 228 MET A N 1
ATOM 1808 C CA . MET A 1 228 ? -14.328 -3.389 2.533 1 85 228 MET A CA 1
ATOM 1809 C C . MET A 1 228 ? -12.828 -3.092 2.482 1 85 228 MET A C 1
ATOM 1811 O O . MET A 1 228 ? -12.086 -3.771 1.777 1 85 228 MET A O 1
ATOM 1815 N N . LEU A 1 229 ? -12.492 -2.051 3.207 1 87.38 229 LEU A N 1
ATOM 1816 C CA . LEU A 1 229 ? -11.078 -1.71 3.277 1 87.38 229 LEU A CA 1
ATOM 1817 C C . LEU A 1 229 ? -10.266 -2.885 3.809 1 87.38 229 LEU A C 1
ATOM 1819 O O . LEU A 1 229 ? -10.68 -3.562 4.75 1 87.38 229 LEU A O 1
ATOM 1823 N N . LYS A 1 230 ? -9.133 -3.154 3.166 1 89.19 230 LYS A N 1
ATOM 1824 C CA . LYS A 1 230 ? -8.242 -4.227 3.588 1 89.19 230 LYS A CA 1
ATOM 1825 C C . LYS A 1 230 ? -6.777 -3.828 3.41 1 89.19 230 LYS A C 1
ATOM 1827 O O . LYS A 1 230 ? -6.469 -2.896 2.664 1 89.19 230 LYS A O 1
ATOM 1832 N N . PRO A 1 231 ? -5.887 -4.496 4.117 1 91.56 231 PRO A N 1
ATOM 1833 C CA . PRO A 1 231 ? -4.465 -4.207 3.9 1 91.56 231 PRO A CA 1
ATOM 1834 C C . PRO A 1 231 ? -3.971 -4.684 2.535 1 91.56 231 PRO A C 1
ATOM 1836 O O . PRO A 1 231 ? -4.48 -5.668 1.998 1 91.56 231 PRO A O 1
ATOM 1839 N N . LEU A 1 232 ? -2.998 -3.92 2.01 1 94.06 232 LEU A N 1
ATOM 1840 C CA . LEU A 1 232 ? -2.225 -4.41 0.875 1 94.06 232 LEU A CA 1
ATOM 1841 C C . LEU A 1 232 ? -1.231 -5.48 1.315 1 94.06 232 LEU A C 1
ATOM 1843 O O . LEU A 1 232 ? -0.197 -5.168 1.909 1 94.06 232 LEU A O 1
ATOM 1847 N N . ILE A 1 233 ? -1.521 -6.641 0.954 1 93.75 233 ILE A N 1
ATOM 1848 C CA . ILE A 1 233 ? -0.817 -7.793 1.501 1 93.75 233 ILE A CA 1
ATOM 1849 C C . ILE A 1 233 ? 0.631 -7.789 1.02 1 93.75 233 ILE A C 1
ATOM 1851 O O . ILE A 1 233 ? 1.559 -7.941 1.819 1 93.75 233 ILE A O 1
ATOM 1855 N N . TRP A 1 234 ? 0.867 -7.598 -0.259 1 95.69 234 TRP A N 1
ATOM 1856 C CA . TRP A 1 234 ? 2.238 -7.559 -0.754 1 95.69 234 TRP A CA 1
ATOM 1857 C C . TRP A 1 234 ? 3.035 -6.457 -0.061 1 95.69 234 TRP A C 1
ATOM 1859 O O . TRP A 1 234 ? 4.199 -6.656 0.294 1 95.69 234 TRP A O 1
ATOM 1869 N N . GLU A 1 235 ? 2.396 -5.348 0.126 1 92.62 235 GLU A N 1
ATOM 1870 C CA . GLU A 1 235 ? 3.051 -4.234 0.805 1 92.62 235 GLU A CA 1
ATOM 1871 C C . GLU A 1 235 ? 3.549 -4.645 2.188 1 92.62 235 GLU A C 1
ATOM 1873 O O . GLU A 1 235 ? 4.625 -4.23 2.615 1 92.62 235 GLU A O 1
ATOM 1878 N N . HIS A 1 236 ? 2.846 -5.469 2.812 1 91.62 236 HIS A N 1
ATOM 1879 C CA . HIS A 1 236 ? 3.158 -5.836 4.188 1 91.62 236 HIS A CA 1
ATOM 1880 C C . HIS A 1 236 ? 4.207 -6.941 4.238 1 91.62 236 HIS A C 1
ATOM 1882 O O . HIS A 1 236 ? 4.82 -7.176 5.285 1 91.62 236 HIS A O 1
ATOM 1888 N N . VAL A 1 237 ? 4.445 -7.613 3.094 1 93.94 237 VAL A N 1
ATOM 1889 C CA . VAL A 1 237 ? 5.312 -8.781 3.215 1 93.94 237 VAL A CA 1
ATOM 1890 C C . VAL A 1 237 ? 6.547 -8.602 2.332 1 93.94 237 VAL A C 1
ATOM 1892 O O . VAL A 1 237 ? 7.516 -9.359 2.447 1 93.94 237 VAL A O 1
ATOM 1895 N N . LYS A 1 238 ? 6.613 -7.645 1.49 1 92.5 238 LYS A N 1
ATOM 1896 C CA . LYS A 1 238 ? 7.602 -7.547 0.423 1 92.5 238 LYS A CA 1
ATOM 1897 C C . LYS A 1 238 ? 9.016 -7.41 0.992 1 92.5 238 LYS A C 1
ATOM 1899 O O . LYS A 1 238 ? 9.992 -7.738 0.32 1 92.5 238 LYS A O 1
ATOM 1904 N N . PHE A 1 239 ? 9.156 -6.984 2.248 1 87.81 239 PHE A N 1
ATOM 1905 C CA . PHE A 1 239 ? 10.492 -6.801 2.809 1 87.81 239 PHE A CA 1
ATOM 1906 C C . PHE A 1 239 ? 10.805 -7.891 3.826 1 87.81 239 PHE A C 1
ATOM 1908 O O . PHE A 1 239 ? 11.859 -7.867 4.465 1 87.81 239 PHE A O 1
ATOM 1915 N N . GLN A 1 240 ? 9.914 -8.859 4.012 1 89.5 240 GLN A N 1
ATOM 1916 C CA . GLN A 1 240 ? 10.219 -10.023 4.832 1 89.5 240 GLN A CA 1
ATOM 1917 C C . GLN A 1 240 ? 11.336 -10.859 4.207 1 89.5 240 GLN A C 1
ATOM 1919 O O . GLN A 1 240 ? 11.516 -10.852 2.988 1 89.5 240 GLN A O 1
ATOM 1924 N N . ASP A 1 241 ? 12.023 -11.594 4.996 1 90.06 241 ASP A N 1
ATOM 1925 C CA . ASP A 1 241 ? 13.117 -12.445 4.543 1 90.06 241 ASP A CA 1
ATOM 1926 C C . ASP A 1 241 ? 12.656 -13.406 3.451 1 90.06 241 ASP A C 1
ATOM 1928 O O . ASP A 1 241 ? 13.398 -13.672 2.502 1 90.06 241 ASP A O 1
ATOM 1932 N N . ARG A 1 242 ? 11.461 -13.883 3.551 1 94.62 242 ARG A N 1
ATOM 1933 C CA . ARG A 1 242 ? 11.008 -14.898 2.607 1 94.62 242 ARG A CA 1
ATOM 1934 C C . ARG A 1 242 ? 10.633 -14.273 1.269 1 94.62 242 ARG A C 1
ATOM 1936 O O . ARG A 1 242 ? 10.453 -14.984 0.275 1 94.62 242 ARG A O 1
ATOM 1943 N N . PHE A 1 243 ? 10.562 -12.922 1.229 1 95.75 243 PHE A N 1
ATOM 1944 C CA . PHE A 1 243 ? 10.078 -12.32 -0.009 1 95.75 243 PHE A CA 1
ATOM 1945 C C . PHE A 1 243 ? 11.094 -11.32 -0.56 1 95.75 243 PHE A C 1
ATOM 1947 O O . PHE A 1 243 ? 11.008 -10.922 -1.723 1 95.75 243 PHE A O 1
ATOM 1954 N N . ILE A 1 244 ? 12.086 -10.852 0.161 1 90.12 244 ILE A N 1
ATOM 1955 C CA . ILE A 1 244 ? 12.969 -9.734 -0.179 1 90.12 244 ILE A CA 1
ATOM 1956 C C . ILE A 1 244 ? 13.742 -10.062 -1.454 1 90.12 244 ILE A C 1
ATOM 1958 O O . ILE A 1 244 ? 14.047 -9.164 -2.246 1 90.12 244 ILE A O 1
ATOM 1962 N N . LYS A 1 245 ? 14.109 -11.305 -1.719 1 92.88 245 LYS A N 1
ATOM 1963 C CA . LYS A 1 245 ? 14.898 -11.68 -2.885 1 92.88 245 LYS A CA 1
ATOM 1964 C C . LYS A 1 245 ? 14.125 -11.438 -4.176 1 92.88 245 LYS A C 1
ATOM 1966 O O . LYS A 1 245 ? 14.719 -11.398 -5.262 1 92.88 245 LYS A O 1
ATOM 1971 N N . PHE A 1 246 ? 12.812 -11.344 -4.062 1 96.44 246 PHE A N 1
ATOM 1972 C CA . PHE A 1 246 ? 11.992 -11.219 -5.262 1 96.44 246 PHE A CA 1
ATOM 1973 C C 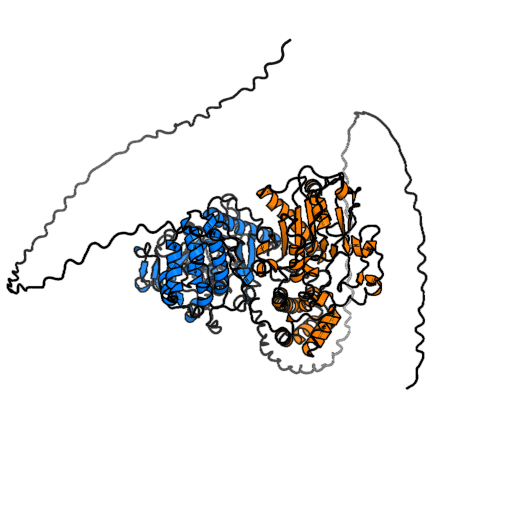. PHE A 1 246 ? 11.844 -9.758 -5.668 1 96.44 246 PHE A C 1
ATOM 1975 O O . PHE A 1 246 ? 11.273 -9.453 -6.719 1 96.44 246 PHE A O 1
ATOM 1982 N N . GLN A 1 247 ? 12.312 -8.805 -4.93 1 88.5 247 GLN A N 1
ATOM 1983 C CA . GLN A 1 247 ? 12.055 -7.379 -5.09 1 88.5 247 GLN A CA 1
ATOM 1984 C C . GLN A 1 247 ? 12.477 -6.898 -6.473 1 88.5 247 GLN A C 1
ATOM 1986 O O . GLN A 1 247 ? 11.836 -6.016 -7.051 1 88.5 247 GLN A O 1
ATOM 1991 N N . ASP A 1 248 ? 13.469 -7.484 -7.023 1 90.44 248 ASP A N 1
ATOM 1992 C CA . ASP A 1 248 ? 13.992 -7.027 -8.305 1 90.44 248 ASP A CA 1
ATOM 1993 C C . ASP A 1 248 ? 13.109 -7.5 -9.461 1 90.44 248 ASP A C 1
ATOM 1995 O O . ASP A 1 248 ? 13.195 -6.973 -10.57 1 90.44 248 ASP A O 1
ATOM 1999 N N . LYS A 1 249 ? 12.266 -8.461 -9.172 1 96.38 249 LYS A N 1
ATOM 2000 C CA . LYS A 1 249 ? 11.477 -9.039 -10.258 1 96.38 249 LYS A CA 1
ATOM 2001 C C . LYS A 1 249 ? 9.992 -8.75 -10.078 1 96.38 249 LYS A C 1
ATOM 2003 O O . LYS A 1 249 ? 9.18 -9.047 -10.953 1 96.38 249 LYS A O 1
ATOM 2008 N N . VAL A 1 250 ? 9.578 -8.195 -8.961 1 97 250 VAL A N 1
ATOM 2009 C CA . VAL A 1 250 ? 8.156 -7.965 -8.711 1 97 250 VAL A CA 1
ATOM 2010 C C . VAL A 1 250 ? 7.809 -6.508 -9.016 1 97 250 VAL A C 1
ATOM 2012 O O . VAL A 1 250 ? 8.492 -5.59 -8.555 1 97 250 VAL A O 1
ATOM 2015 N N . VAL A 1 251 ? 6.902 -6.312 -9.844 1 96.88 251 VAL A N 1
ATOM 2016 C CA . VAL A 1 251 ? 6.27 -5.02 -10.062 1 96.88 251 VAL A CA 1
ATOM 2017 C C . VAL A 1 251 ? 4.93 -4.965 -9.336 1 96.88 251 VAL A C 1
ATOM 2019 O O . VAL A 1 251 ? 4.023 -5.742 -9.633 1 96.88 251 VAL A O 1
ATOM 2022 N N . HIS A 1 252 ? 4.816 -4.07 -8.359 1 96.25 252 HIS A N 1
ATOM 2023 C CA . HIS A 1 252 ? 3.643 -3.955 -7.5 1 96.25 252 HIS A CA 1
ATOM 2024 C C . HIS A 1 252 ? 2.592 -3.041 -8.125 1 96.25 252 HIS A C 1
ATOM 2026 O O . HIS A 1 252 ? 2.781 -1.825 -8.188 1 96.25 252 HIS A O 1
ATOM 2032 N N . LEU A 1 253 ? 1.522 -3.617 -8.625 1 96.81 253 LEU A N 1
ATOM 2033 C CA . LEU A 1 253 ? 0.379 -2.898 -9.18 1 96.81 253 LEU A CA 1
ATOM 2034 C C . LEU A 1 253 ? -0.707 -2.713 -8.117 1 96.81 253 LEU A C 1
ATOM 2036 O O . LEU A 1 253 ? -1.193 -3.691 -7.547 1 96.81 253 LEU A O 1
ATOM 2040 N N . ILE A 1 254 ? -1.121 -1.448 -7.914 1 95.69 254 ILE A N 1
ATOM 2041 C CA . ILE A 1 254 ? -2.029 -1.191 -6.801 1 95.69 254 ILE A CA 1
ATOM 2042 C C . ILE A 1 254 ? -3.281 -0.481 -7.309 1 95.69 254 ILE A C 1
ATOM 2044 O O . ILE A 1 254 ? -3.188 0.472 -8.086 1 95.69 254 ILE A O 1
ATOM 2048 N N . LEU A 1 255 ? -4.449 -1.038 -6.957 1 92.94 255 LEU A N 1
ATOM 2049 C CA . LEU A 1 255 ? -5.711 -0.317 -7.066 1 92.94 255 LEU A CA 1
ATOM 2050 C C . LEU A 1 255 ? -6.039 0.406 -5.762 1 92.94 255 LEU A C 1
ATOM 2052 O O . LEU A 1 255 ? -6.371 -0.232 -4.762 1 92.94 255 LEU A O 1
ATOM 2056 N N . ASP A 1 256 ? -5.883 1.683 -5.82 1 92 256 ASP A N 1
ATOM 2057 C CA . ASP A 1 256 ? -6.082 2.457 -4.598 1 92 256 ASP A CA 1
ATOM 2058 C C . ASP A 1 256 ? -7.492 3.033 -4.535 1 92 256 ASP A C 1
ATOM 2060 O O . ASP A 1 256 ? -8.406 2.533 -5.199 1 92 256 ASP A O 1
ATOM 2064 N N . ASP A 1 257 ? -7.77 4.004 -3.719 1 86.88 257 ASP A N 1
ATOM 2065 C CA . ASP A 1 257 ? -9.117 4.473 -3.404 1 86.88 257 ASP A CA 1
ATOM 2066 C C . ASP A 1 257 ? -9.711 5.254 -4.574 1 86.88 257 ASP A C 1
ATOM 2068 O O . ASP A 1 257 ? -10.898 5.582 -4.566 1 86.88 257 ASP A O 1
ATOM 2072 N N . THR A 1 258 ? -8.891 5.5 -5.605 1 85.44 258 THR A N 1
ATOM 2073 C CA . THR A 1 258 ? -9.398 6.227 -6.766 1 85.44 258 THR A CA 1
ATOM 2074 C C . THR A 1 258 ? -9.938 5.258 -7.816 1 85.44 258 THR A C 1
ATOM 2076 O O . THR A 1 258 ? -10.609 5.672 -8.766 1 85.44 258 THR A O 1
ATOM 2079 N N . ASP A 1 259 ? -9.492 4.059 -7.652 1 79.12 259 ASP A N 1
ATOM 2080 C CA . ASP A 1 259 ? -9.82 3.08 -8.68 1 79.12 259 ASP A CA 1
ATOM 2081 C C . ASP A 1 259 ? -11.312 2.729 -8.648 1 79.12 259 ASP A C 1
ATOM 2083 O O . ASP A 1 259 ? -11.922 2.711 -7.574 1 79.12 259 ASP A O 1
ATOM 2087 N N . GLU A 1 260 ? -12.008 3.107 -9.844 1 61.06 260 GLU A N 1
ATOM 2088 C CA . GLU A 1 260 ? -13.43 3.1 -10.195 1 61.06 260 GLU A CA 1
ATOM 2089 C C . GLU A 1 260 ? -14.078 1.765 -9.836 1 61.06 260 GLU A C 1
ATOM 2091 O O . GLU A 1 260 ? -13.492 0.704 -10.07 1 61.06 260 GLU A O 1
ATOM 2096 N N . GLU A 1 261 ? -14.5 1.182 -8.773 1 58.75 261 GLU A N 1
ATOM 2097 C CA . GLU A 1 261 ? -15.297 0.013 -9.133 1 58.75 261 GLU A CA 1
ATOM 2098 C C . GLU A 1 261 ? -16.781 0.298 -8.992 1 58.75 261 GLU A C 1
ATOM 2100 O O . GLU A 1 261 ? -17.25 0.684 -7.922 1 58.75 261 GLU A O 1
ATOM 2105 N N . ASN A 1 262 ? -17.438 1.028 -9.984 1 52.94 262 ASN A N 1
ATOM 2106 C CA . ASN A 1 262 ? -18.891 1.101 -9.914 1 52.94 262 ASN A CA 1
ATOM 2107 C C . ASN A 1 262 ? -19.516 -0.286 -9.984 1 52.94 262 ASN A C 1
ATOM 2109 O O . ASN A 1 262 ? -20.734 -0.411 -10.164 1 52.94 262 ASN A O 1
ATOM 2113 N N . GLY A 1 263 ? -18.75 -1.256 -9.914 1 53.22 263 GLY A N 1
ATOM 2114 C CA . GLY A 1 263 ? -19.484 -2.457 -10.258 1 53.22 263 GLY A CA 1
ATOM 2115 C C . GLY A 1 263 ? -20.406 -2.936 -9.141 1 53.22 263 GLY A C 1
ATOM 2116 O O . GLY A 1 263 ? -20.141 -2.674 -7.969 1 53.22 263 GLY A O 1
ATOM 2117 N N . LYS A 1 264 ? -21.719 -3.156 -9.469 1 56.12 264 LYS A N 1
ATOM 2118 C CA . LYS A 1 264 ? -22.844 -3.604 -8.656 1 56.12 264 LYS A CA 1
ATOM 2119 C C . LYS A 1 264 ? -22.594 -5.004 -8.102 1 56.12 264 LYS A C 1
ATOM 2121 O O . LYS A 1 264 ? -23.172 -5.387 -7.082 1 56.12 264 LYS A O 1
ATOM 2126 N N . ASP A 1 265 ? -21.672 -5.852 -8.805 1 60.09 265 ASP A N 1
ATOM 2127 C CA . ASP A 1 265 ? -21.562 -7.25 -8.398 1 60.09 265 ASP A CA 1
ATOM 2128 C C . ASP A 1 265 ? -20.109 -7.641 -8.148 1 60.09 265 ASP A C 1
ATOM 2130 O O . ASP A 1 265 ? -19.188 -6.973 -8.617 1 60.09 265 ASP A O 1
ATOM 2134 N N . MET A 1 266 ? -19.844 -8.625 -7.27 1 63 266 MET A N 1
ATOM 2135 C CA . MET A 1 266 ? -18.562 -9.164 -6.812 1 63 266 MET A CA 1
ATOM 2136 C C . MET A 1 266 ? -17.703 -9.578 -7.996 1 63 266 MET A C 1
ATOM 2138 O O . MET A 1 266 ? -16.484 -9.344 -7.992 1 63 266 MET A O 1
ATOM 2142 N N . PHE A 1 267 ? -18.266 -10.109 -8.906 1 66.81 267 PHE A N 1
ATOM 2143 C CA . PHE A 1 267 ? -17.516 -10.562 -10.078 1 66.81 267 PHE A CA 1
ATOM 2144 C C . PHE A 1 267 ? -17.062 -9.375 -10.914 1 66.81 267 PHE A C 1
ATOM 2146 O O . PHE A 1 267 ? -16.016 -9.438 -11.57 1 66.81 267 PHE A O 1
ATOM 2153 N N . ASP A 1 268 ? -17.781 -8.328 -10.742 1 72.81 268 ASP A N 1
ATOM 2154 C CA . ASP A 1 268 ? -17.391 -7.105 -11.438 1 72.81 268 ASP A CA 1
ATOM 2155 C C . ASP A 1 268 ? -16.094 -6.539 -10.867 1 72.81 268 ASP A C 1
ATOM 2157 O O . ASP A 1 268 ? -15.242 -6.051 -11.609 1 72.81 268 ASP A O 1
ATOM 2161 N N . ALA A 1 269 ? -15.969 -6.758 -9.617 1 75.19 269 ALA A N 1
ATOM 2162 C CA . ALA A 1 269 ? -14.75 -6.27 -8.984 1 75.19 269 ALA A CA 1
ATOM 2163 C C . ALA A 1 269 ? -13.531 -7.066 -9.445 1 75.19 269 ALA A C 1
ATOM 2165 O O . ALA A 1 269 ? -12.477 -6.492 -9.719 1 75.19 269 ALA A O 1
ATOM 2166 N N . GLU A 1 270 ? -13.703 -8.375 -9.477 1 77.38 270 GLU A N 1
ATOM 2167 C CA . GLU A 1 270 ? -12.617 -9.234 -9.945 1 77.38 270 GLU A CA 1
ATOM 2168 C C . GLU A 1 270 ? -12.25 -8.922 -11.391 1 77.38 270 GLU A C 1
ATOM 2170 O O . GLU A 1 270 ? -11.07 -8.773 -11.719 1 77.38 270 GLU A O 1
ATOM 2175 N N . ARG A 1 271 ? -13.273 -8.836 -12.219 1 79.25 271 ARG A N 1
ATOM 2176 C CA . ARG A 1 271 ? -13.039 -8.523 -13.625 1 79.25 271 ARG A CA 1
ATOM 2177 C C . ARG A 1 271 ? -12.375 -7.16 -13.789 1 79.25 271 ARG A C 1
ATOM 2179 O O . ARG A 1 271 ? -11.5 -6.984 -14.641 1 79.25 271 ARG A O 1
ATOM 2186 N N . TYR A 1 272 ? -12.844 -6.301 -13.016 1 85.38 272 TYR A N 1
ATOM 2187 C CA . TYR A 1 272 ? -12.242 -4.973 -13.047 1 85.38 272 TYR A CA 1
ATOM 2188 C C . TYR A 1 272 ? -10.766 -5.035 -12.688 1 85.38 272 TYR A C 1
ATOM 2190 O O . TYR A 1 272 ? -9.93 -4.422 -13.352 1 85.38 272 TYR A O 1
ATOM 2198 N N . GLN A 1 273 ? -10.492 -5.754 -11.703 1 88.25 273 GLN A N 1
ATOM 2199 C CA . GLN A 1 273 ? -9.094 -5.895 -11.297 1 88.25 273 GLN A CA 1
ATOM 2200 C C . GLN A 1 273 ? -8.266 -6.562 -12.383 1 88.25 273 GLN A C 1
ATOM 2202 O O . GLN A 1 273 ? -7.117 -6.184 -12.617 1 88.25 273 GLN A O 1
ATOM 2207 N N . GLU A 1 274 ? -8.812 -7.531 -13.008 1 87.75 274 GLU A N 1
ATOM 2208 C CA . GLU A 1 274 ? -8.141 -8.203 -14.117 1 87.75 274 GLU A CA 1
ATOM 2209 C C . GLU A 1 274 ? -7.871 -7.238 -15.266 1 87.75 274 GLU A C 1
ATOM 2211 O O . GLU A 1 274 ? -6.793 -7.254 -15.859 1 87.75 274 GLU A O 1
ATOM 2216 N N . THR A 1 275 ? -8.875 -6.484 -15.562 1 90.44 275 THR A N 1
ATOM 2217 C CA . THR A 1 275 ? -8.727 -5.484 -16.609 1 90.44 275 THR A CA 1
ATOM 2218 C C . THR A 1 275 ? -7.637 -4.48 -16.25 1 90.44 275 THR A C 1
ATOM 2220 O O . THR A 1 275 ? -6.781 -4.164 -17.094 1 90.44 275 THR A O 1
ATOM 2223 N N . ARG A 1 276 ? -7.672 -4.047 -15.062 1 92.75 276 ARG A N 1
ATOM 2224 C CA . ARG A 1 276 ? -6.711 -3.043 -14.617 1 92.75 276 ARG A CA 1
ATOM 2225 C C . ARG A 1 276 ? -5.297 -3.615 -14.586 1 92.75 276 ARG A C 1
ATOM 2227 O O . ARG A 1 276 ? -4.328 -2.9 -14.844 1 92.75 276 ARG A O 1
ATOM 2234 N N . ARG A 1 277 ? -5.207 -4.859 -14.289 1 95 277 ARG A N 1
ATOM 2235 C CA . ARG A 1 277 ? -3.912 -5.535 -14.297 1 95 277 ARG A CA 1
ATOM 2236 C C . ARG A 1 277 ? -3.248 -5.43 -15.664 1 95 277 ARG A C 1
ATOM 2238 O O . ARG A 1 277 ? -2.062 -5.105 -15.758 1 95 277 ARG A O 1
ATOM 2245 N N . TRP A 1 278 ? -3.967 -5.66 -16.672 1 96.75 278 TRP A N 1
ATOM 2246 C CA . TRP A 1 278 ? -3.482 -5.566 -18.047 1 96.75 278 TRP A CA 1
ATOM 2247 C C . TRP A 1 278 ? -3.139 -4.125 -18.406 1 96.75 278 TRP A C 1
ATOM 2249 O O . TRP A 1 278 ? -2.059 -3.854 -18.938 1 96.75 278 TRP A O 1
ATOM 2259 N N . GLU A 1 279 ? -4.012 -3.201 -18.094 1 94.62 279 GLU A N 1
ATOM 2260 C CA . GLU A 1 279 ? -3.799 -1.793 -18.422 1 94.62 279 GLU A CA 1
ATOM 2261 C C . GLU A 1 279 ? -2.551 -1.252 -17.719 1 94.62 279 GLU A C 1
ATOM 2263 O O . GLU A 1 279 ? -1.761 -0.528 -18.328 1 94.62 279 GLU A O 1
ATOM 2268 N N . LYS A 1 280 ? -2.418 -1.57 -16.531 1 95.19 280 LYS A N 1
ATOM 2269 C CA . LYS A 1 280 ? -1.26 -1.1 -15.773 1 95.19 280 LYS A CA 1
ATOM 2270 C C . LYS A 1 280 ? 0.032 -1.711 -16.312 1 95.19 280 LYS A C 1
ATOM 2272 O O . LYS A 1 280 ? 1.07 -1.049 -16.344 1 95.19 280 LYS A O 1
ATOM 2277 N N . PHE A 1 281 ? 0.027 -2.988 -16.703 1 97.56 281 PHE A N 1
ATOM 2278 C CA . PHE A 1 281 ? 1.185 -3.578 -17.359 1 97.56 281 PHE A CA 1
ATOM 2279 C C . PHE A 1 281 ? 1.548 -2.791 -18.609 1 97.56 281 PHE A C 1
ATOM 2281 O O . PHE A 1 281 ? 2.721 -2.49 -18.844 1 97.56 281 PHE A O 1
ATOM 2288 N N . LEU A 1 282 ? 0.494 -2.494 -19.453 1 96.62 282 LEU A N 1
ATOM 2289 C CA . LEU A 1 282 ? 0.747 -1.751 -20.672 1 96.62 282 LEU A CA 1
ATOM 2290 C C . LEU A 1 282 ? 1.405 -0.409 -20.375 1 96.62 282 LEU A C 1
ATOM 2292 O O . LEU A 1 282 ? 2.342 -0.004 -21.062 1 96.62 282 LEU A O 1
ATOM 2296 N N . ASP A 1 283 ? 0.911 0.264 -19.344 1 93.31 283 ASP A N 1
ATOM 2297 C CA . ASP A 1 283 ? 1.499 1.54 -18.938 1 93.31 283 ASP A CA 1
ATOM 2298 C C . ASP A 1 283 ? 2.955 1.364 -18.516 1 93.31 283 ASP A C 1
ATOM 2300 O O . ASP A 1 283 ? 3.824 2.139 -18.922 1 93.31 283 ASP A O 1
ATOM 2304 N N . TRP A 1 284 ? 3.182 0.393 -17.734 1 95.06 284 TRP A N 1
ATOM 2305 C CA . TRP A 1 284 ? 4.535 0.1 -17.281 1 95.06 284 TRP A CA 1
ATOM 2306 C C . TRP A 1 284 ? 5.449 -0.234 -18.453 1 95.06 284 TRP A C 1
ATOM 2308 O O . TRP A 1 284 ? 6.586 0.245 -18.516 1 95.06 284 TRP A O 1
ATOM 2318 N N . ASN A 1 285 ? 4.957 -1.083 -19.328 1 96.5 285 ASN A N 1
ATOM 2319 C CA . ASN A 1 285 ? 5.766 -1.513 -20.469 1 96.5 285 ASN A CA 1
ATOM 2320 C C . ASN A 1 285 ? 6.012 -0.368 -21.438 1 96.5 285 ASN A C 1
ATOM 2322 O O . ASN A 1 285 ? 7.047 -0.325 -22.109 1 96.5 285 ASN A O 1
ATOM 2326 N N . LYS A 1 286 ? 5.055 0.488 -21.625 1 93.19 286 LYS A N 1
ATOM 2327 C CA . LYS A 1 286 ? 5.262 1.672 -22.453 1 93.19 286 LYS A CA 1
ATOM 2328 C C . LYS A 1 286 ? 6.426 2.51 -21.938 1 93.19 286 LYS A C 1
ATOM 2330 O O . LYS A 1 286 ? 7.23 3.021 -22.719 1 93.19 286 LYS A O 1
ATOM 2335 N N . ARG A 1 287 ? 6.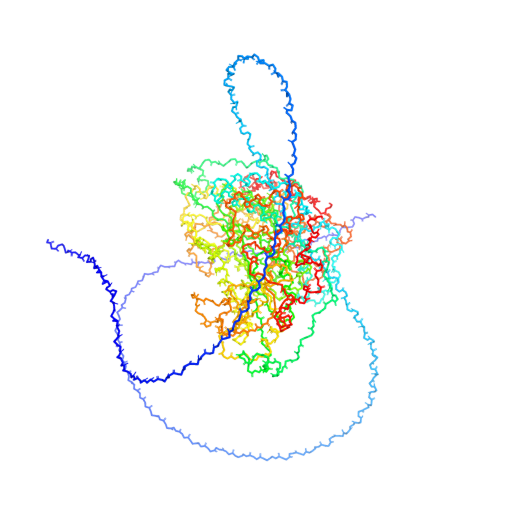531 2.564 -20.719 1 88.81 287 ARG A N 1
ATOM 2336 C CA . ARG A 1 287 ? 7.574 3.361 -20.078 1 88.81 287 ARG A CA 1
ATOM 2337 C C . ARG A 1 287 ? 8.93 2.664 -20.156 1 88.81 287 ARG A C 1
ATOM 2339 O O . ARG A 1 287 ? 9.945 3.301 -20.438 1 88.81 287 ARG A O 1
ATOM 2346 N N . THR A 1 288 ? 8.914 1.429 -19.938 1 92.69 288 THR A N 1
ATOM 2347 C CA . THR A 1 288 ? 10.172 0.706 -19.812 1 92.69 288 THR A CA 1
ATOM 2348 C C . THR A 1 288 ? 10.625 0.165 -21.156 1 92.69 288 THR A C 1
ATOM 2350 O O . THR A 1 288 ? 11.812 -0.117 -21.359 1 92.69 288 THR A O 1
ATOM 2353 N N . ASN A 1 289 ? 9.688 -0.076 -22.031 1 94.81 289 ASN A N 1
ATOM 2354 C CA . ASN A 1 289 ? 9.945 -0.665 -23.344 1 94.81 289 ASN A CA 1
ATOM 2355 C C . ASN A 1 289 ? 10.703 -1.983 -23.234 1 94.81 289 ASN A C 1
ATOM 2357 O O . ASN A 1 289 ? 11.586 -2.268 -24.047 1 94.81 289 ASN A O 1
ATOM 2361 N N . LEU A 1 290 ? 10.367 -2.742 -22.25 1 96.31 290 LEU A N 1
ATOM 2362 C CA . LEU A 1 290 ? 11.148 -3.943 -21.969 1 96.31 290 LEU A CA 1
ATOM 2363 C C . LEU A 1 290 ? 10.602 -5.137 -22.75 1 96.31 290 LEU A C 1
ATOM 2365 O O . LEU A 1 290 ? 11.375 -5.957 -23.25 1 96.31 290 LEU A O 1
ATOM 2369 N N . TYR A 1 291 ? 9.328 -5.277 -22.812 1 98.25 291 TYR A N 1
ATOM 2370 C CA . TYR A 1 291 ? 8.711 -6.414 -23.484 1 98.25 291 TYR A CA 1
ATOM 2371 C C . TYR A 1 291 ? 8.32 -6.059 -24.922 1 98.25 291 TYR A C 1
ATOM 2373 O O . TYR A 1 291 ? 7.68 -5.031 -25.156 1 98.25 291 TYR A O 1
ATOM 2381 N N . GLY A 1 292 ? 8.703 -6.934 -25.797 1 98.06 292 GLY A N 1
ATOM 2382 C CA . GLY A 1 292 ? 8.352 -6.793 -27.203 1 98.06 292 GLY A CA 1
ATOM 2383 C C . GLY A 1 292 ? 7.262 -7.754 -27.641 1 98.06 292 GLY A C 1
ATOM 2384 O O . GLY A 1 292 ? 6.832 -8.609 -26.859 1 98.06 292 GLY A O 1
ATOM 2385 N N . ASP A 1 293 ? 6.918 -7.758 -28.844 1 97.25 293 ASP A N 1
ATOM 2386 C CA . ASP A 1 293 ? 5.766 -8.445 -29.406 1 97.25 293 ASP A CA 1
ATOM 2387 C C . ASP A 1 293 ? 5.898 -9.961 -29.25 1 97.25 293 ASP A C 1
ATOM 2389 O O . ASP A 1 293 ? 4.898 -10.664 -29.094 1 97.25 293 ASP A O 1
ATOM 2393 N N . GLU A 1 294 ? 7.105 -10.477 -29.266 1 97.38 294 GLU A N 1
ATOM 2394 C CA . GLU A 1 294 ? 7.312 -11.914 -29.25 1 97.38 294 GLU A CA 1
ATOM 2395 C C . GLU A 1 294 ? 7.414 -12.438 -27.812 1 97.38 294 GLU A C 1
ATOM 2397 O O . GLU A 1 294 ? 7.375 -13.648 -27.594 1 97.38 294 GLU A O 1
ATOM 2402 N N . ASP A 1 295 ? 7.574 -11.492 -26.906 1 98.69 295 ASP A N 1
ATOM 2403 C CA . ASP A 1 295 ? 7.672 -11.898 -25.5 1 98.69 295 ASP A CA 1
ATOM 2404 C C . ASP A 1 295 ? 6.352 -12.484 -25 1 98.69 295 ASP A C 1
ATOM 2406 O O . ASP A 1 295 ? 5.309 -12.305 -25.641 1 98.69 295 ASP A O 1
ATOM 2410 N N . ILE A 1 296 ? 6.461 -13.266 -23.938 1 98.81 296 ILE A N 1
ATOM 2411 C CA . ILE A 1 296 ? 5.328 -14.031 -23.422 1 98.81 296 ILE A CA 1
ATOM 2412 C C . ILE A 1 296 ? 4.75 -13.352 -22.188 1 98.81 296 ILE A C 1
ATOM 2414 O O . ILE A 1 296 ? 5.488 -12.992 -21.266 1 98.81 296 ILE A O 1
ATOM 2418 N N . ILE A 1 297 ? 3.439 -13.141 -22.156 1 98.81 297 ILE A N 1
ATOM 2419 C CA . ILE A 1 297 ? 2.73 -12.562 -21.031 1 98.81 297 ILE A CA 1
ATOM 2420 C C . ILE A 1 297 ? 1.716 -13.57 -20.484 1 98.81 297 ILE A C 1
ATOM 2422 O O . ILE A 1 297 ? 0.892 -14.094 -21.234 1 98.81 297 ILE A O 1
ATOM 2426 N N . GLY A 1 298 ? 1.8 -13.828 -19.234 1 98.69 298 GLY A N 1
ATOM 2427 C CA . GLY A 1 298 ? 0.907 -14.781 -18.594 1 98.69 298 GLY A CA 1
ATOM 2428 C C . GLY A 1 298 ? -0.1 -14.117 -17.672 1 98.69 298 GLY A C 1
ATOM 2429 O O . GLY A 1 298 ? 0.209 -13.109 -17.031 1 98.69 298 GLY A O 1
ATOM 2430 N N . PHE A 1 299 ? -1.281 -14.727 -17.609 1 98.19 299 PHE A N 1
ATOM 2431 C CA . PHE A 1 299 ? -2.373 -14.266 -16.766 1 98.19 299 PHE A CA 1
ATOM 2432 C C . PHE A 1 299 ? -2.842 -15.391 -15.836 1 98.19 299 PHE A C 1
ATOM 2434 O O . PHE A 1 299 ? -3.221 -16.469 -16.297 1 98.19 299 PHE A O 1
ATOM 2441 N N . GLY A 1 300 ? -2.82 -15.117 -14.539 1 96.44 300 GLY A N 1
ATOM 2442 C CA . GLY A 1 300 ? -3.26 -16.109 -13.578 1 96.44 300 GLY A CA 1
ATOM 2443 C C . GLY A 1 300 ? -3.457 -15.555 -12.18 1 96.44 300 GLY A C 1
ATOM 2444 O O . GLY A 1 300 ? -3.219 -14.367 -11.945 1 96.44 300 GLY A O 1
ATOM 2445 N N . ASP A 1 301 ? -3.949 -16.422 -11.258 1 95.12 301 ASP A N 1
ATOM 2446 C CA . ASP A 1 301 ? -4.055 -16.125 -9.836 1 95.12 301 ASP A CA 1
ATOM 2447 C C . ASP A 1 301 ? -2.873 -16.703 -9.062 1 95.12 301 ASP A C 1
ATOM 2449 O O . ASP A 1 301 ? -2.107 -17.5 -9.594 1 95.12 301 ASP A O 1
ATOM 2453 N N . THR A 1 302 ? -2.807 -16.297 -7.871 1 96.81 302 THR A N 1
ATOM 2454 C CA . THR A 1 302 ? -1.706 -16.703 -7.008 1 96.81 302 THR A CA 1
ATOM 2455 C C . THR A 1 302 ? -1.672 -18.234 -6.871 1 96.81 302 THR A C 1
ATOM 2457 O O . THR A 1 302 ? -0.596 -18.828 -6.797 1 96.81 302 THR A O 1
ATOM 2460 N N . ASP A 1 303 ? -2.869 -18.844 -6.879 1 97.69 303 ASP A N 1
ATOM 2461 C CA . ASP A 1 303 ? -2.943 -20.266 -6.566 1 97.69 303 ASP A CA 1
ATOM 2462 C C . ASP A 1 303 ? -2.902 -21.109 -7.836 1 97.69 303 ASP A C 1
ATOM 2464 O O . ASP A 1 303 ? -3.031 -22.328 -7.777 1 97.69 303 ASP A O 1
ATOM 2468 N N . GLU A 1 304 ? -2.729 -20.484 -8.961 1 98.31 304 GLU A N 1
ATOM 2469 C CA . GLU A 1 304 ? -2.588 -21.188 -10.234 1 98.31 304 GLU A CA 1
ATOM 2470 C C . GLU A 1 304 ? -1.124 -21.266 -10.656 1 98.31 304 GLU A C 1
ATOM 2472 O O . GLU A 1 304 ? -0.624 -20.391 -11.367 1 98.31 304 GLU A O 1
ATOM 2477 N N . ILE A 1 305 ? -0.471 -22.359 -10.289 1 98.75 305 ILE A N 1
ATOM 2478 C CA . ILE A 1 305 ? 0.979 -22.453 -10.43 1 98.75 305 ILE A CA 1
ATOM 2479 C C . ILE A 1 305 ? 1.335 -23.469 -11.516 1 98.75 305 ILE A C 1
ATOM 2481 O O . ILE A 1 305 ? 1.137 -24.672 -11.336 1 98.75 305 ILE A O 1
ATOM 2485 N N . SER A 1 306 ? 1.874 -22.984 -12.586 1 98.69 306 SER A N 1
ATOM 2486 C CA . SER A 1 306 ? 2.369 -23.844 -13.664 1 98.69 306 SER A CA 1
ATOM 2487 C C . SER A 1 306 ? 3.637 -24.578 -13.25 1 98.69 306 SER A C 1
ATOM 2489 O O . SER A 1 306 ? 4.434 -24.062 -12.461 1 98.69 306 SER A O 1
ATOM 2491 N N . ALA A 1 307 ? 3.795 -25.734 -13.805 1 98.25 307 ALA A N 1
ATOM 2492 C CA . ALA A 1 307 ? 5.098 -26.391 -13.68 1 98.25 307 ALA A CA 1
ATOM 2493 C C . ALA A 1 307 ? 6.188 -25.578 -14.375 1 98.25 307 ALA A C 1
ATOM 2495 O O . ALA A 1 307 ? 5.945 -24.969 -15.422 1 98.25 307 ALA A O 1
ATOM 2496 N N . ARG A 1 308 ? 7.375 -25.641 -13.852 1 97.5 308 ARG A N 1
ATOM 2497 C CA . ARG A 1 308 ? 8.531 -24.906 -14.344 1 97.5 308 ARG A CA 1
ATOM 2498 C C . ARG A 1 308 ? 8.812 -25.219 -15.805 1 97.5 308 ARG A C 1
ATOM 2500 O O . ARG A 1 308 ? 9.164 -24.344 -16.578 1 97.5 308 ARG A O 1
ATOM 2507 N N . ILE A 1 309 ? 8.68 -26.453 -16.141 1 97.88 309 ILE A N 1
ATOM 2508 C CA . ILE A 1 309 ? 9.039 -26.922 -17.469 1 97.88 309 ILE A CA 1
ATOM 2509 C C . ILE A 1 309 ? 8.188 -26.203 -18.516 1 97.88 309 ILE A C 1
ATOM 2511 O O . ILE A 1 309 ? 8.656 -25.906 -19.625 1 97.88 309 ILE A O 1
ATOM 2515 N N . ASN A 1 310 ? 6.93 -25.922 -18.219 1 98.62 310 ASN A N 1
ATOM 2516 C CA . ASN A 1 310 ? 6.051 -25.25 -19.172 1 98.62 310 ASN A CA 1
ATOM 2517 C C . ASN A 1 310 ? 6.559 -23.859 -19.516 1 98.62 310 ASN A C 1
ATOM 2519 O O . ASN A 1 310 ? 6.602 -23.484 -20.703 1 98.62 310 ASN A O 1
ATOM 2523 N N . LEU A 1 311 ? 6.969 -23.062 -18.531 1 98.62 311 LEU A N 1
ATOM 2524 C CA . LEU A 1 311 ? 7.48 -21.719 -18.781 1 98.62 311 LEU A CA 1
ATOM 2525 C C . LEU A 1 311 ? 8.844 -21.781 -19.469 1 98.62 311 LEU A C 1
ATOM 2527 O O . LEU A 1 311 ? 9.172 -20.922 -20.281 1 98.62 311 LEU A O 1
ATOM 2531 N N . HIS A 1 312 ? 9.617 -22.828 -19.125 1 98.5 312 HIS A N 1
ATOM 2532 C CA . HIS A 1 312 ? 10.875 -23.062 -19.828 1 98.5 312 HIS A CA 1
ATOM 2533 C C . HIS A 1 312 ? 10.648 -23.266 -21.312 1 98.5 312 HIS A C 1
ATOM 2535 O O . HIS A 1 312 ? 11.375 -22.703 -22.141 1 98.5 312 HIS A O 1
ATOM 2541 N N . LEU A 1 313 ? 9.719 -24.062 -21.625 1 98.69 313 LEU A N 1
ATOM 2542 C CA . LEU A 1 313 ? 9.383 -24.297 -23.031 1 98.69 313 LEU A CA 1
ATOM 2543 C C . LEU A 1 313 ? 8.875 -23.016 -23.688 1 98.69 313 LEU A C 1
ATOM 2545 O O . LEU A 1 313 ? 9.297 -22.672 -24.797 1 98.69 313 LEU A O 1
ATOM 2549 N N . LEU A 1 314 ? 7.996 -22.281 -23.047 1 98.75 314 LEU A N 1
ATOM 2550 C CA . LEU A 1 314 ? 7.461 -21.031 -23.594 1 98.75 314 LEU A CA 1
ATOM 2551 C C . LEU A 1 314 ? 8.578 -20.031 -23.859 1 98.75 314 LEU A C 1
ATOM 2553 O O . LEU A 1 314 ? 8.523 -19.266 -24.828 1 98.75 314 LEU A O 1
ATOM 2557 N N . LYS A 1 315 ? 9.547 -20.016 -22.984 1 98.62 315 LYS A N 1
ATOM 2558 C CA . LYS A 1 315 ? 10.664 -19.078 -23.094 1 98.62 315 LYS A CA 1
ATOM 2559 C C . LYS A 1 315 ? 11.594 -19.453 -24.25 1 98.62 315 LYS A C 1
ATOM 2561 O O . LYS A 1 315 ? 12.125 -18.578 -24.922 1 98.62 315 LYS A O 1
ATOM 2566 N N . ASN A 1 316 ? 11.797 -20.797 -24.562 1 98.62 316 ASN A N 1
ATOM 2567 C CA . ASN A 1 316 ? 12.891 -21.234 -25.422 1 98.62 316 ASN A CA 1
ATOM 2568 C C . ASN A 1 316 ? 12.375 -21.828 -26.719 1 98.62 316 ASN A C 1
ATOM 2570 O O . ASN A 1 316 ? 13.148 -22.078 -27.641 1 98.62 316 ASN A O 1
ATOM 2574 N N . CYS A 1 317 ? 11.117 -22.109 -26.797 1 98.62 317 CYS A N 1
ATOM 2575 C CA . CYS A 1 317 ? 10.539 -22.703 -28 1 98.62 317 CYS A CA 1
ATOM 2576 C C . CYS A 1 317 ? 9.703 -21.688 -28.766 1 98.62 317 CYS A C 1
ATOM 2578 O O . CYS A 1 317 ? 9.023 -20.844 -28.156 1 98.62 317 CYS A O 1
ATOM 2580 N N . GLN A 1 318 ? 9.719 -21.766 -30.078 1 97.94 318 GLN A N 1
ATOM 2581 C CA . GLN A 1 318 ? 8.969 -20.859 -30.938 1 97.94 318 GLN A CA 1
ATOM 2582 C C . GLN A 1 318 ? 7.488 -21.234 -30.969 1 97.94 318 GLN A C 1
ATOM 2584 O O . GLN A 1 318 ? 7.117 -22.297 -31.453 1 97.94 318 GLN A O 1
ATOM 2589 N N . ILE A 1 319 ? 6.715 -20.391 -30.406 1 97.44 319 ILE A N 1
ATOM 2590 C CA . ILE A 1 319 ? 5.277 -20.625 -30.375 1 97.44 319 ILE A CA 1
ATOM 2591 C C . ILE A 1 319 ? 4.703 -20.484 -31.781 1 97.44 319 ILE A C 1
ATOM 2593 O O . ILE A 1 319 ? 5.074 -19.562 -32.531 1 97.44 319 ILE A O 1
ATOM 2597 N N . LYS A 1 320 ? 3.852 -21.391 -32.156 1 96.88 320 LYS A N 1
ATOM 2598 C CA . LYS A 1 320 ? 3.158 -21.312 -33.438 1 96.88 320 LYS A CA 1
ATOM 2599 C C . LYS A 1 320 ? 2.184 -20.141 -33.438 1 96.88 320 LYS A C 1
ATOM 2601 O O . LYS A 1 320 ? 2.033 -19.422 -32.438 1 96.88 320 LYS A O 1
AT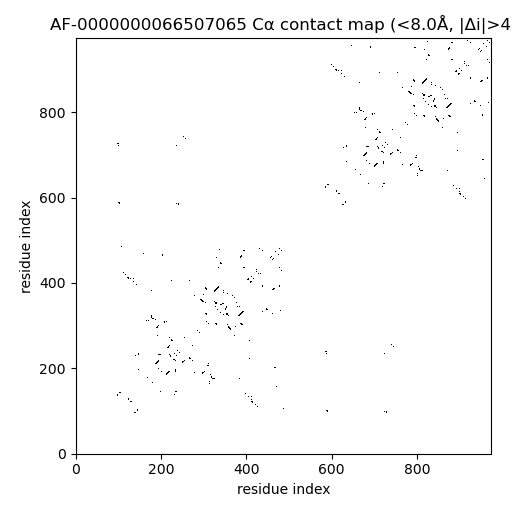OM 2606 N N . ASP A 1 321 ? 1.633 -19.859 -34.688 1 96.06 321 ASP A N 1
ATOM 2607 C CA . ASP A 1 321 ? 0.66 -18.766 -34.812 1 96.06 321 ASP A CA 1
ATOM 2608 C C . ASP A 1 321 ? -0.684 -19.172 -34.219 1 96.06 321 ASP A C 1
ATOM 2610 O O . ASP A 1 321 ? -1.66 -19.375 -34.938 1 96.06 321 ASP A O 1
ATOM 2614 N N . ILE A 1 322 ? -0.703 -19.266 -32.938 1 96.38 322 ILE A N 1
ATOM 2615 C CA . ILE A 1 322 ? -1.91 -19.625 -32.188 1 96.38 322 ILE A CA 1
ATOM 2616 C C . ILE A 1 322 ? -2.342 -18.453 -31.312 1 96.38 322 ILE A C 1
ATOM 2618 O O . ILE A 1 322 ? -1.56 -17.531 -31.062 1 96.38 322 ILE A O 1
ATOM 2622 N N . TYR A 1 323 ? -3.547 -18.516 -30.828 1 94.88 323 TYR A N 1
ATOM 2623 C CA . TYR A 1 323 ? -4.148 -17.438 -30.047 1 94.88 323 TYR A CA 1
ATOM 2624 C C . TYR A 1 323 ? -3.514 -17.344 -28.672 1 94.88 323 TYR A C 1
ATOM 2626 O O . TYR A 1 323 ? -2.938 -16.312 -28.312 1 94.88 323 TYR A O 1
ATOM 2634 N N . ALA A 1 324 ? -3.586 -18.328 -27.875 1 98.12 324 ALA A N 1
ATOM 2635 C CA . ALA A 1 324 ? -3.068 -18.422 -26.516 1 98.12 324 ALA A CA 1
ATOM 2636 C C . ALA A 1 324 ? -2.859 -19.891 -26.109 1 98.12 324 ALA A C 1
ATOM 2638 O O . ALA A 1 324 ? -3.281 -20.797 -26.828 1 98.12 324 ALA A O 1
ATOM 2639 N N . VAL A 1 325 ? -2.154 -20.062 -25.031 1 98.69 325 VAL A N 1
ATOM 2640 C CA . VAL A 1 325 ? -1.909 -21.391 -24.484 1 98.69 325 VAL A CA 1
ATOM 2641 C C . VAL A 1 325 ? -2.373 -21.453 -23.031 1 98.69 325 VAL A C 1
ATOM 2643 O O . VAL A 1 325 ? -1.948 -20.656 -22.203 1 98.69 325 VAL A O 1
ATOM 2646 N N . ASP A 1 326 ? -3.25 -22.391 -22.734 1 98.75 326 ASP A N 1
ATOM 2647 C CA . ASP A 1 326 ? -3.633 -22.656 -21.359 1 98.75 326 ASP A CA 1
ATOM 2648 C C . ASP A 1 326 ? -2.711 -23.703 -20.734 1 98.75 326 ASP A C 1
ATOM 2650 O O . ASP A 1 326 ? -2.23 -24.609 -21.406 1 98.75 326 ASP A O 1
ATOM 2654 N N . ILE A 1 327 ? -2.471 -23.531 -19.5 1 98.88 327 ILE A N 1
ATOM 2655 C CA . ILE A 1 327 ? -1.822 -24.609 -18.75 1 98.88 327 ILE A CA 1
ATOM 2656 C C . ILE A 1 327 ? -2.865 -25.391 -17.953 1 98.88 327 ILE A C 1
ATOM 2658 O O . ILE A 1 327 ? -3.555 -24.812 -17.094 1 98.88 327 ILE A O 1
ATOM 2662 N N . GLY A 1 328 ? -3.041 -26.641 -18.281 1 98.69 328 GLY A N 1
ATOM 2663 C CA . GLY A 1 328 ? -3.846 -27.516 -17.453 1 98.69 328 GLY A CA 1
ATOM 2664 C C . GLY A 1 328 ? -3.127 -27.969 -16.188 1 98.69 328 GLY A C 1
ATOM 2665 O O . GLY A 1 328 ? -2.291 -28.875 -16.234 1 98.69 328 GLY A O 1
ATOM 2666 N N . VAL A 1 329 ? -3.494 -27.359 -15.086 1 98.81 329 VAL A N 1
ATOM 2667 C CA . VAL A 1 329 ? -2.822 -27.688 -13.828 1 98.81 329 VAL A CA 1
ATOM 2668 C C . VAL A 1 329 ? -3.709 -28.625 -13 1 98.81 329 VAL A C 1
ATOM 2670 O O . VAL A 1 329 ? -4.934 -28.469 -12.992 1 98.81 329 VAL A O 1
ATOM 2673 N N . TRP A 1 330 ? -3.061 -29.594 -12.328 1 98.75 330 TRP A N 1
ATOM 2674 C CA . TRP A 1 330 ? -3.738 -30.5 -11.422 1 98.75 330 TRP A CA 1
ATOM 2675 C C . TRP A 1 330 ? -4.531 -29.734 -10.367 1 98.75 330 TRP A C 1
ATOM 2677 O O . TRP A 1 330 ? -4.031 -28.781 -9.781 1 98.75 330 TRP A O 1
ATOM 2687 N N . PHE A 1 331 ? -5.801 -30.141 -10.172 1 98.12 331 PHE A N 1
ATOM 2688 C CA . PHE A 1 331 ? -6.691 -29.469 -9.234 1 98.12 331 PHE A CA 1
ATOM 2689 C C . PHE A 1 331 ? -7.047 -30.391 -8.07 1 98.12 331 PHE A C 1
ATOM 2691 O O . PHE A 1 331 ? -8.039 -31.125 -8.133 1 98.12 331 PHE A O 1
ATOM 2698 N N . PRO A 1 332 ? -6.352 -30.234 -6.977 1 97.06 332 PRO A N 1
ATOM 2699 C CA . PRO A 1 332 ? -6.699 -31.062 -5.82 1 97.06 332 PRO A CA 1
ATOM 2700 C C . PRO A 1 332 ? -7.898 -30.531 -5.047 1 97.06 332 PRO A C 1
ATOM 2702 O O . PRO A 1 332 ? -8.617 -31.297 -4.406 1 97.06 332 PRO A O 1
ATOM 2705 N N . TYR A 1 333 ? -8.086 -29.188 -5.062 1 95.56 333 TYR A N 1
ATOM 2706 C CA . TYR A 1 333 ? -9.109 -28.516 -4.27 1 95.56 333 TYR A CA 1
ATOM 2707 C C . TYR A 1 333 ? -8.922 -28.797 -2.785 1 95.56 333 TYR A C 1
ATOM 2709 O O . TYR A 1 333 ? -9.844 -29.266 -2.117 1 95.56 333 TYR A O 1
ATOM 2717 N N . GLY A 1 334 ? -7.656 -28.469 -2.27 1 94 334 GLY A N 1
ATOM 2718 C CA . GLY A 1 334 ? -7.281 -28.75 -0.893 1 94 334 GLY A CA 1
ATOM 2719 C C . GLY A 1 334 ? -6.137 -29.75 -0.778 1 94 334 GLY A C 1
ATOM 2720 O O . GLY A 1 334 ? -5.086 -29.562 -1.394 1 94 334 GLY A O 1
ATOM 2721 N N . PRO A 1 335 ? -6.332 -30.875 -0.088 1 95.44 335 PRO A N 1
ATOM 2722 C CA . PRO A 1 335 ? -5.246 -31.812 0.184 1 95.44 335 PRO A CA 1
ATOM 2723 C C . PRO A 1 335 ? -4.645 -32.406 -1.09 1 95.44 335 PRO A C 1
ATOM 2725 O O . PRO A 1 335 ? -5.371 -32.688 -2.049 1 95.44 335 PRO A O 1
ATOM 2728 N N . ILE A 1 336 ? -3.367 -32.75 -1.033 1 97.19 336 ILE A N 1
ATOM 2729 C CA . ILE A 1 336 ? -2.607 -33.062 -2.24 1 97.19 336 ILE A CA 1
ATOM 2730 C C . ILE A 1 336 ? -2.773 -34.531 -2.592 1 97.19 336 ILE A C 1
ATOM 2732 O O . ILE A 1 336 ? -2.238 -35 -3.598 1 97.19 336 ILE A O 1
ATOM 2736 N N . ASP A 1 337 ? -3.527 -35.312 -1.826 1 97.12 337 ASP A N 1
ATOM 2737 C CA . ASP A 1 337 ? -3.691 -36.75 -2.111 1 97.12 337 ASP A CA 1
ATOM 2738 C C . ASP A 1 337 ? -4.957 -37 -2.928 1 97.12 337 ASP A C 1
ATOM 2740 O O . ASP A 1 337 ? -5.371 -38.156 -3.102 1 97.12 337 ASP A O 1
ATOM 2744 N N . GLN A 1 338 ? -5.555 -35.969 -3.49 1 97.56 338 GLN A N 1
ATOM 2745 C CA . GLN A 1 338 ? -6.809 -36.125 -4.223 1 97.56 338 GLN A CA 1
ATOM 2746 C C . GLN A 1 338 ? -6.789 -35.344 -5.523 1 97.56 338 GLN A C 1
ATOM 2748 O O . GLN A 1 338 ? -5.832 -34.625 -5.805 1 97.56 338 GLN A O 1
ATOM 2753 N N . VAL A 1 339 ? -7.781 -35.531 -6.395 1 97.69 339 VAL A N 1
ATOM 2754 C CA . VAL A 1 339 ? -8.039 -34.781 -7.625 1 97.69 339 VAL A CA 1
ATOM 2755 C C . VAL A 1 339 ? -9.5 -34.344 -7.664 1 97.69 339 VAL A C 1
ATOM 2757 O O . VAL A 1 339 ? -10.383 -35.062 -7.18 1 97.69 339 VAL A O 1
ATOM 2760 N N . PHE A 1 340 ? -9.719 -33.219 -8.164 1 97.5 340 PHE A N 1
ATOM 2761 C CA . PHE A 1 340 ? -11.039 -32.625 -8.266 1 97.5 340 PHE A CA 1
ATOM 2762 C C . PHE A 1 340 ? -11.406 -32.344 -9.719 1 97.5 340 PHE A C 1
ATOM 2764 O O . PHE A 1 340 ? -10.562 -31.938 -10.516 1 97.5 340 PHE A O 1
ATOM 2771 N N . ARG A 1 341 ? -12.594 -32.625 -10.078 1 96.31 341 ARG A N 1
ATOM 2772 C CA . ARG A 1 341 ? -13.109 -32.344 -11.414 1 96.31 341 ARG A CA 1
ATOM 2773 C C . ARG A 1 341 ? -13.789 -30.984 -11.461 1 96.31 341 ARG A C 1
ATOM 2775 O O . ARG A 1 341 ? -14.953 -30.859 -11.078 1 96.31 341 ARG A O 1
ATOM 2782 N N . PRO A 1 342 ? -13.125 -30.016 -12.047 1 94.94 342 PRO A N 1
ATOM 2783 C CA . PRO A 1 342 ? -13.719 -28.688 -12.102 1 94.94 342 PRO A CA 1
ATOM 2784 C C . PRO A 1 342 ? -14.586 -28.469 -13.336 1 94.94 342 PRO A C 1
ATOM 2786 O O . PRO A 1 342 ? -14.758 -29.391 -14.141 1 94.94 342 PRO A O 1
ATOM 2789 N N . GLY A 1 343 ? -15.141 -27.281 -13.461 1 91.19 343 GLY A N 1
ATOM 2790 C CA . GLY A 1 343 ? -15.961 -26.938 -14.609 1 91.19 343 GLY A CA 1
ATOM 2791 C C . GLY A 1 343 ? -15.156 -26.359 -15.758 1 91.19 343 GLY A C 1
ATOM 2792 O O . GLY A 1 343 ? -15.688 -26.172 -16.859 1 91.19 343 GLY A O 1
ATOM 2793 N N . TYR A 1 344 ? -13.852 -26.125 -15.539 1 94.62 344 TYR A N 1
ATOM 2794 C CA . TYR A 1 344 ? -13.062 -25.438 -16.547 1 94.62 344 TYR A CA 1
ATOM 2795 C C . TYR A 1 344 ? -11.75 -26.156 -16.812 1 94.62 344 TYR A C 1
ATOM 2797 O O . TYR A 1 344 ? -10.68 -25.547 -16.781 1 94.62 344 TYR A O 1
ATOM 2805 N N . PRO A 1 345 ? -11.789 -27.438 -17.078 1 97.06 345 PRO A N 1
ATOM 2806 C CA . PRO A 1 345 ? -10.578 -28.203 -17.391 1 97.06 345 PRO A CA 1
ATOM 2807 C C . PRO A 1 345 ? -10.078 -27.953 -18.812 1 97.06 345 PRO A C 1
ATOM 2809 O O . PRO A 1 345 ? -10.812 -27.406 -19.641 1 97.06 345 PRO A O 1
ATOM 2812 N N . VAL A 1 346 ? -8.82 -28.234 -19.078 1 97.62 346 VAL A N 1
ATOM 2813 C CA . VAL A 1 346 ? -8.383 -28.297 -20.469 1 97.62 346 VAL A CA 1
ATOM 2814 C C . VAL A 1 346 ? -8.953 -29.547 -21.141 1 97.62 346 VAL A C 1
ATOM 2816 O O . VAL A 1 346 ? -9.242 -30.531 -20.453 1 97.62 346 VAL A O 1
ATOM 2819 N N . PRO A 1 347 ? -9.117 -29.547 -22.469 1 95.38 347 PRO A N 1
ATOM 2820 C CA . PRO A 1 347 ? -9.766 -30.656 -23.172 1 95.38 347 PRO A CA 1
ATOM 2821 C C . PRO A 1 347 ? -9.07 -32 -22.922 1 95.38 347 PRO A C 1
ATOM 2823 O O . PRO A 1 347 ? -7.84 -32.094 -23 1 95.38 347 PRO A O 1
ATOM 2826 N N . GLY A 1 348 ? -9.906 -33 -22.516 1 94.88 348 GLY A N 1
ATOM 2827 C CA . GLY A 1 348 ? -9.398 -34.344 -22.375 1 94.88 348 GLY A CA 1
ATOM 2828 C C . GLY A 1 348 ? -8.742 -34.594 -21.031 1 94.88 348 GLY A C 1
ATOM 2829 O O . GLY A 1 348 ? -8.289 -35.719 -20.75 1 94.88 348 GLY A O 1
ATOM 2830 N N . ASN A 1 349 ? -8.695 -33.594 -20.219 1 97 349 ASN A N 1
ATOM 2831 C CA . ASN A 1 349 ? -8.062 -33.719 -18.906 1 97 349 ASN A CA 1
ATOM 2832 C C . ASN A 1 349 ? -8.977 -33.188 -17.812 1 97 349 ASN A C 1
ATOM 2834 O O . ASN A 1 349 ? -8.766 -32.094 -17.281 1 97 349 ASN A O 1
ATOM 2838 N N . PRO A 1 350 ? -9.906 -33.969 -17.375 1 96.88 350 PRO A N 1
ATOM 2839 C CA . PRO A 1 350 ? -11.023 -33.5 -16.562 1 96.88 350 PRO A CA 1
ATOM 2840 C C . PRO A 1 350 ? -10.594 -33.094 -15.156 1 96.88 350 PRO A C 1
ATOM 2842 O O . PRO A 1 350 ? -11.352 -32.438 -14.438 1 96.88 350 PRO A O 1
ATOM 2845 N N . TYR A 1 351 ? -9.422 -33.469 -14.711 1 98.06 351 TYR A N 1
ATOM 2846 C CA . TYR A 1 351 ? -8.992 -33.188 -13.352 1 98.06 351 TYR A CA 1
ATOM 2847 C C . TYR A 1 351 ? -7.98 -32.031 -13.336 1 98.06 351 TYR A C 1
ATOM 2849 O O . TYR A 1 351 ? -7.121 -31.969 -12.453 1 98.06 351 TYR A O 1
ATOM 2857 N N . THR A 1 352 ? -8.047 -31.188 -14.344 1 98.44 352 THR A N 1
ATOM 2858 C CA . THR A 1 352 ? -7.188 -30.016 -14.445 1 98.44 352 THR A CA 1
ATOM 2859 C C . THR A 1 352 ? -8.023 -28.734 -14.43 1 98.44 352 THR A C 1
ATOM 2861 O O . THR A 1 352 ? -9.219 -28.75 -14.719 1 98.44 352 THR A O 1
ATOM 2864 N N . LEU A 1 353 ? -7.43 -27.656 -13.938 1 98.38 353 LEU A N 1
ATOM 2865 C CA . LEU A 1 353 ? -7.898 -26.312 -14.234 1 98.38 353 LEU A CA 1
ATOM 2866 C C . LEU A 1 353 ? -7.148 -25.734 -15.43 1 98.38 353 LEU A C 1
ATOM 2868 O O . LEU A 1 353 ? -5.926 -25.859 -15.523 1 98.38 353 LEU A O 1
ATOM 2872 N N . GLY A 1 354 ? -7.898 -25.141 -16.344 1 98.19 354 GLY A N 1
ATOM 2873 C CA . GLY A 1 354 ? -7.297 -24.609 -17.547 1 98.19 354 GLY A CA 1
ATOM 2874 C C . GLY A 1 354 ? -6.734 -23.203 -17.375 1 98.19 354 GLY A C 1
ATOM 2875 O O . GLY A 1 354 ? -7.023 -22.312 -18.172 1 98.19 354 GLY A O 1
ATOM 2876 N N . ASP A 1 355 ? -5.961 -22.938 -16.312 1 97.69 355 ASP A N 1
ATOM 2877 C CA . ASP A 1 355 ? -5.258 -21.703 -15.992 1 97.69 355 ASP A CA 1
ATOM 2878 C C . ASP A 1 355 ? -3.898 -22 -15.352 1 97.69 355 ASP A C 1
ATOM 2880 O O . ASP A 1 355 ? -3.703 -23.062 -14.758 1 97.69 355 ASP A O 1
ATOM 2884 N N . PRO A 1 356 ? -2.939 -21.078 -15.508 1 98.38 356 PRO A N 1
ATOM 2885 C CA . PRO A 1 356 ? -2.943 -19.75 -16.156 1 98.38 356 PRO A CA 1
ATOM 2886 C C . PRO A 1 356 ? -2.922 -19.844 -17.672 1 98.38 356 PRO A C 1
ATOM 2888 O O . PRO A 1 356 ? -2.766 -20.922 -18.234 1 98.38 356 PRO A O 1
ATOM 2891 N N . THR A 1 357 ? -3.164 -18.719 -18.281 1 98.69 357 THR A N 1
ATOM 2892 C CA . THR A 1 357 ? -3.129 -18.594 -19.734 1 98.69 357 THR A CA 1
ATOM 2893 C C . THR A 1 357 ? -1.978 -17.688 -20.172 1 98.69 357 THR A C 1
ATOM 2895 O O . THR A 1 357 ? -1.735 -16.641 -19.562 1 98.69 357 THR A O 1
ATOM 2898 N N . TYR A 1 358 ? -1.273 -18.094 -21.219 1 98.75 358 TYR A N 1
ATOM 2899 C CA . TYR A 1 358 ? -0.143 -17.328 -21.734 1 98.75 358 TYR A CA 1
ATOM 2900 C C . TYR A 1 358 ? -0.385 -16.906 -23.172 1 98.75 358 TYR A C 1
ATOM 2902 O O . TYR A 1 358 ? -0.92 -17.672 -23.984 1 98.75 358 TYR A O 1
ATOM 2910 N N . TYR A 1 359 ? -0.019 -15.656 -23.484 1 98.56 359 TYR A N 1
ATOM 2911 C CA . TYR A 1 359 ? -0.07 -15.023 -24.797 1 98.56 359 TYR A CA 1
ATOM 2912 C C . TYR A 1 359 ? 1.309 -14.531 -25.219 1 98.56 359 TYR A C 1
ATOM 2914 O O . TYR A 1 359 ? 2.145 -14.211 -24.359 1 98.56 359 TYR A O 1
ATOM 2922 N N . THR A 1 360 ? 1.542 -14.531 -26.547 1 98.5 360 THR A N 1
ATOM 2923 C CA . THR A 1 360 ? 2.518 -13.531 -26.969 1 98.5 360 THR A CA 1
ATOM 2924 C C . THR A 1 360 ? 1.979 -12.117 -26.734 1 98.5 360 THR A C 1
ATOM 2926 O O . THR A 1 360 ? 0.769 -11.891 -26.797 1 98.5 360 THR A O 1
ATOM 2929 N N . LEU A 1 361 ? 2.889 -11.203 -26.469 1 98.44 361 LEU A N 1
ATOM 2930 C CA . LEU A 1 361 ? 2.434 -9.836 -26.266 1 98.44 361 LEU A CA 1
ATOM 2931 C C . LEU A 1 361 ? 1.651 -9.328 -27.469 1 98.44 361 LEU A C 1
ATOM 2933 O O . LEU A 1 361 ? 0.658 -8.609 -27.312 1 98.44 361 LEU A O 1
ATOM 2937 N N . LYS A 1 362 ? 2.092 -9.672 -28.656 1 97.81 362 LYS A N 1
ATOM 2938 C CA . LYS A 1 362 ? 1.402 -9.305 -29.891 1 97.81 362 LYS A CA 1
ATOM 2939 C C . LYS A 1 362 ? -0.052 -9.766 -29.859 1 97.81 362 LYS A C 1
ATOM 2941 O O . LYS A 1 362 ? -0.962 -8.984 -30.141 1 97.81 362 LYS A O 1
ATOM 2946 N N . LYS A 1 363 ? -0.239 -11.047 -29.531 1 98.06 363 LYS A N 1
ATOM 2947 C CA . LYS A 1 363 ? -1.589 -11.602 -29.5 1 98.06 363 LYS A CA 1
ATOM 2948 C C . LYS A 1 363 ? -2.418 -10.977 -28.391 1 98.06 363 LYS A C 1
ATOM 2950 O O . LYS A 1 363 ? -3.619 -10.75 -28.547 1 98.06 363 LYS A O 1
ATOM 2955 N N . ALA A 1 364 ? -1.851 -10.742 -27.25 1 98.06 364 ALA A N 1
ATOM 2956 C CA . ALA A 1 364 ? -2.553 -10.102 -26.141 1 98.06 364 ALA A CA 1
ATOM 2957 C C . ALA A 1 364 ? -3.031 -8.703 -26.531 1 98.06 364 ALA A C 1
ATOM 2959 O O . ALA A 1 364 ? -4.172 -8.328 -26.25 1 98.06 364 ALA A O 1
ATOM 2960 N N . LYS A 1 365 ? -2.219 -7.938 -27.156 1 97.25 365 LYS A N 1
ATOM 2961 C CA . LYS A 1 365 ? -2.529 -6.57 -27.547 1 97.25 365 LYS A CA 1
ATOM 2962 C C . LYS A 1 365 ? -3.613 -6.543 -28.625 1 97.25 365 LYS A C 1
ATOM 2964 O O . LYS A 1 365 ? -4.301 -5.535 -28.797 1 97.25 365 LYS A O 1
ATOM 2969 N N . ALA A 1 366 ? -3.664 -7.602 -29.359 1 96.38 366 ALA A N 1
ATOM 2970 C CA . ALA A 1 366 ? -4.633 -7.668 -30.453 1 96.38 366 ALA A CA 1
ATOM 2971 C C . ALA A 1 366 ? -6.055 -7.816 -29.922 1 96.38 366 ALA A C 1
ATOM 2973 O O . ALA A 1 366 ? -7.023 -7.602 -30.641 1 96.38 366 ALA A O 1
ATOM 2974 N N . LYS A 1 367 ? -6.195 -8.227 -28.656 1 95.44 367 LYS A N 1
ATOM 2975 C CA . LYS A 1 367 ? -7.523 -8.297 -28.047 1 95.44 367 LYS A CA 1
ATOM 2976 C C . LYS A 1 367 ? -8.148 -6.914 -27.922 1 95.44 367 LYS A C 1
ATOM 2978 O O . LYS A 1 367 ? -7.457 -5.938 -27.625 1 95.44 367 LYS A O 1
ATOM 2983 N N . PRO A 1 368 ? -9.445 -6.836 -28.141 1 92.44 368 PRO A N 1
ATOM 2984 C CA . PRO A 1 368 ? -10.094 -5.527 -28 1 92.44 368 PRO A CA 1
ATOM 2985 C C . PRO A 1 368 ? -10.195 -5.066 -26.547 1 92.44 368 PRO A C 1
ATOM 2987 O O . PRO A 1 368 ? -10.203 -5.895 -25.641 1 92.44 368 PRO A O 1
ATOM 2990 N N . LYS A 1 369 ? -10.359 -3.809 -26.359 1 88.06 369 LYS A N 1
ATOM 2991 C CA . LYS A 1 369 ? -10.453 -3.211 -25.016 1 88.06 369 LYS A CA 1
ATOM 2992 C C . LYS A 1 369 ? -11.672 -3.738 -24.266 1 88.06 369 LYS A C 1
ATOM 2994 O O . LYS A 1 369 ? -11.656 -3.846 -23.047 1 88.06 369 LYS A O 1
ATOM 2999 N N . SER A 1 370 ? -12.711 -4.082 -24.969 1 87.06 370 SER A N 1
ATOM 3000 C CA . SER A 1 370 ? -13.945 -4.578 -24.375 1 87.06 370 SER A CA 1
ATOM 3001 C C . SER A 1 370 ? -13.773 -5.996 -23.844 1 87.06 370 SER A C 1
ATOM 3003 O O . SER A 1 370 ? -14.594 -6.477 -23.047 1 87.06 370 SER A O 1
ATOM 3005 N N . ASP A 1 371 ? -12.695 -6.648 -24.344 1 90.06 371 ASP A N 1
ATOM 3006 C CA . ASP A 1 371 ? -12.383 -8.008 -23.922 1 90.06 371 ASP A CA 1
ATOM 3007 C C . ASP A 1 371 ? -10.875 -8.203 -23.781 1 90.06 371 ASP A C 1
ATOM 3009 O O . ASP A 1 371 ? -10.258 -8.961 -24.531 1 90.06 371 ASP A O 1
ATOM 3013 N N . PRO A 1 372 ? -10.367 -7.543 -22.766 1 93.88 372 PRO A N 1
ATOM 3014 C CA . PRO A 1 372 ? -8.914 -7.605 -22.594 1 93.88 372 PRO A CA 1
ATOM 3015 C C . PRO A 1 372 ? -8.414 -9.016 -22.297 1 93.88 372 PRO A C 1
ATOM 3017 O O . PRO A 1 372 ? -9.195 -9.883 -21.891 1 93.88 372 PRO A O 1
ATOM 3020 N N . PRO A 1 373 ? -7.133 -9.273 -22.578 1 95.88 373 PRO A N 1
ATOM 3021 C CA . PRO A 1 373 ? -6.582 -10.602 -22.312 1 95.88 373 PRO A CA 1
ATOM 3022 C C . PRO A 1 373 ? -6.645 -10.969 -20.828 1 95.88 373 PRO A C 1
ATOM 3024 O O . PRO A 1 373 ? -6.445 -10.109 -19.969 1 95.88 373 PRO A O 1
ATOM 3027 N N . SER A 1 374 ? -6.934 -12.133 -20.578 1 94.81 374 SER A N 1
ATOM 3028 C CA . SER A 1 374 ? -7.043 -12.695 -19.25 1 94.81 374 SER A CA 1
ATOM 3029 C C . SER A 1 374 ? -6.918 -14.219 -19.266 1 94.81 374 SER A C 1
ATOM 3031 O O . SER A 1 374 ? -6.379 -14.781 -20.219 1 94.81 374 SER A O 1
ATOM 3033 N N . ARG A 1 375 ? -7.242 -14.852 -18.234 1 95.31 375 ARG A N 1
ATOM 3034 C CA . ARG A 1 375 ? -7.34 -16.312 -18.188 1 95.31 375 ARG A CA 1
ATOM 3035 C C . ARG A 1 375 ? -8.453 -16.812 -19.094 1 95.31 375 ARG A C 1
ATOM 3037 O O . ARG A 1 375 ? -9.523 -16.203 -19.172 1 95.31 375 ARG A O 1
ATOM 3044 N N . ASN A 1 376 ? -8.172 -17.953 -19.719 1 95.56 376 ASN A N 1
ATOM 3045 C CA . ASN A 1 376 ? -9.156 -18.453 -20.672 1 95.56 376 ASN A CA 1
ATOM 3046 C C . ASN A 1 376 ? -9.82 -19.734 -20.156 1 95.56 376 ASN A C 1
ATOM 3048 O O . ASN A 1 376 ? -10.711 -20.281 -20.812 1 95.56 376 ASN A O 1
ATOM 3052 N N . ARG A 1 377 ? -9.406 -20.25 -19.109 1 95.25 377 ARG A N 1
ATOM 3053 C CA . ARG A 1 377 ? -10.094 -21.344 -18.422 1 95.25 377 ARG A CA 1
ATOM 3054 C C . ARG A 1 377 ? -10.211 -22.562 -19.312 1 95.25 377 ARG A C 1
ATOM 3056 O O . ARG A 1 377 ? -11.289 -23.156 -19.422 1 95.25 377 ARG A O 1
ATOM 3063 N N . GLY A 1 378 ? -9.18 -22.812 -19.984 1 96.31 378 GLY A N 1
ATOM 3064 C CA . GLY A 1 378 ? -9.109 -24.031 -20.781 1 96.31 378 GLY A CA 1
ATOM 3065 C C . GLY A 1 378 ? -9.75 -23.875 -22.141 1 96.31 378 GLY A C 1
ATOM 3066 O O . GLY A 1 378 ? -9.898 -24.859 -22.875 1 96.31 378 GLY A O 1
ATOM 3067 N N . THR A 1 379 ? -10.055 -22.703 -22.594 1 95.62 379 THR A N 1
ATOM 3068 C CA . THR A 1 379 ? -10.812 -22.562 -23.828 1 95.62 379 THR A CA 1
ATOM 3069 C C . THR A 1 379 ? -9.938 -21.969 -24.922 1 95.62 379 THR A C 1
ATOM 3071 O O . THR A 1 379 ? -10.445 -21.516 -25.953 1 95.62 379 THR A O 1
ATOM 3074 N N . SER A 1 380 ? -8.633 -21.969 -24.75 1 95.69 380 SER A N 1
ATOM 3075 C CA . SER A 1 380 ? -7.727 -21.359 -25.734 1 95.69 380 SER A CA 1
ATOM 3076 C C . SER A 1 380 ? -7.555 -22.234 -26.953 1 95.69 380 SER A C 1
ATOM 3078 O O . SER A 1 380 ? -7.078 -21.781 -28 1 95.69 380 SER A O 1
ATOM 3080 N N . GLY A 1 381 ? -7.965 -23.484 -26.953 1 92.69 381 GLY A N 1
ATOM 3081 C CA . GLY A 1 381 ? -7.754 -24.438 -28.031 1 92.69 381 GLY A CA 1
ATOM 3082 C C . GLY A 1 381 ? -6.418 -25.156 -27.938 1 92.69 381 GLY A C 1
ATOM 3083 O O . GLY A 1 381 ? -6.273 -26.281 -28.422 1 92.69 381 GLY A O 1
ATOM 3084 N N . HIS A 1 382 ? -5.406 -24.547 -27.438 1 97.81 382 HIS A N 1
ATOM 3085 C CA . HIS A 1 382 ? -4.082 -25.125 -27.219 1 97.81 382 HIS A CA 1
ATOM 3086 C C . HIS A 1 382 ? -3.715 -25.109 -25.734 1 97.81 382 HIS A C 1
ATOM 3088 O O . HIS A 1 382 ? -4.031 -24.156 -25.031 1 97.81 382 HIS A O 1
ATOM 3094 N N . TYR A 1 383 ? -3.102 -26.172 -25.297 1 98.44 383 TYR A N 1
ATOM 3095 C CA . TYR A 1 383 ? -2.777 -26.25 -23.875 1 98.44 383 TYR A CA 1
ATOM 3096 C C . TYR A 1 383 ? -1.521 -27.094 -23.656 1 98.44 383 TYR A C 1
ATOM 3098 O O . TYR A 1 383 ? -1.073 -27.797 -24.562 1 98.44 383 TYR A O 1
ATOM 3106 N N . MET A 1 384 ? -0.902 -26.875 -22.594 1 98.69 384 MET A N 1
ATOM 3107 C CA . MET A 1 384 ? 0.141 -27.703 -22 1 98.69 384 MET A CA 1
ATOM 3108 C C . MET A 1 384 ? -0.29 -28.234 -20.641 1 98.69 384 MET A C 1
ATOM 3110 O O . MET A 1 384 ? -1.301 -27.781 -20.094 1 98.69 384 MET A O 1
ATOM 3114 N N . LEU A 1 385 ? 0.44 -29.234 -20.156 1 98.62 385 LEU A N 1
ATOM 3115 C CA . LEU A 1 385 ? 0.013 -29.875 -18.922 1 98.62 385 LEU A CA 1
ATOM 3116 C C . LEU A 1 385 ? 1.097 -29.766 -17.844 1 98.62 385 LEU A C 1
ATOM 3118 O O . LEU A 1 385 ? 2.285 -29.6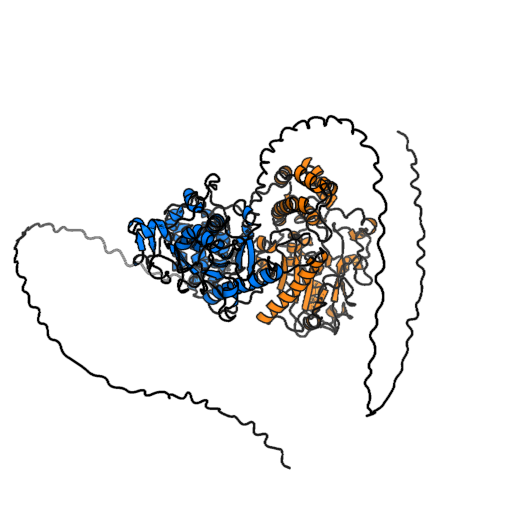88 -18.172 1 98.62 385 LEU A O 1
ATOM 3122 N N . GLY A 1 386 ? 0.578 -29.734 -16.594 1 98.62 386 GLY A N 1
ATOM 3123 C CA . GLY A 1 386 ? 1.49 -29.828 -15.461 1 98.62 386 GLY A CA 1
ATOM 3124 C C . GLY A 1 386 ? 1.462 -28.609 -14.562 1 98.62 386 GLY A C 1
ATOM 3125 O O . GLY A 1 386 ? 1.547 -27.484 -15.039 1 98.62 386 GLY A O 1
ATOM 3126 N N . GLY A 1 387 ? 1.419 -28.812 -13.336 1 98.75 387 GLY A N 1
ATOM 3127 C CA . GLY A 1 387 ? 1.331 -27.797 -12.305 1 98.75 387 GLY A CA 1
ATOM 3128 C C . GLY A 1 387 ? 0.251 -28.078 -11.281 1 98.75 387 GLY A C 1
ATOM 3129 O O . GLY A 1 387 ? -0.237 -29.203 -11.18 1 98.75 387 GLY A O 1
ATOM 3130 N N . MET A 1 388 ? -0.098 -27.109 -10.5 1 98.75 388 MET A N 1
ATOM 3131 C CA . MET A 1 388 ? -1.042 -27.328 -9.414 1 98.75 388 MET A CA 1
ATOM 3132 C C . MET A 1 388 ? -1.898 -26.094 -9.164 1 98.75 388 MET A C 1
ATOM 3134 O O . MET A 1 388 ? -1.381 -24.969 -9.109 1 98.75 388 MET A O 1
ATOM 3138 N N . HIS A 1 389 ? -3.16 -26.281 -9.125 1 98.44 389 HIS A N 1
ATOM 3139 C CA . HIS A 1 389 ? -4.082 -25.266 -8.625 1 98.44 389 HIS A CA 1
ATOM 3140 C C . HIS A 1 389 ? -4.25 -25.375 -7.109 1 98.44 389 HIS A C 1
ATOM 3142 O O . HIS A 1 389 ? -5.027 -26.203 -6.625 1 98.44 389 HIS A O 1
ATOM 3148 N N . MET A 1 390 ? -3.572 -24.484 -6.422 1 97.38 390 MET A N 1
ATOM 3149 C CA . MET A 1 390 ? -3.498 -24.562 -4.965 1 97.38 390 MET A CA 1
ATOM 3150 C C . MET A 1 390 ? -4.625 -23.766 -4.32 1 97.38 390 MET A C 1
ATOM 3152 O O . MET A 1 390 ? -4.383 -22.922 -3.451 1 97.38 390 MET A O 1
ATOM 3156 N N . SER A 1 391 ? -5.773 -24.094 -4.727 1 93.31 391 SER A N 1
ATOM 3157 C CA . SER A 1 391 ? -6.957 -23.469 -4.152 1 93.31 391 SER A CA 1
ATOM 3158 C C . SER A 1 391 ? -7.344 -24.125 -2.832 1 93.31 391 SER A C 1
ATOM 3160 O O . SER A 1 391 ? -6.859 -25.219 -2.51 1 93.31 391 SER A O 1
ATOM 3162 N N . HIS A 1 392 ? -8.109 -23.516 -2.041 1 92.81 392 HIS A N 1
ATOM 3163 C CA . HIS A 1 392 ? -8.648 -24.016 -0.778 1 92.81 392 HIS A CA 1
ATOM 3164 C C . HIS A 1 392 ? -7.527 -24.344 0.202 1 92.81 392 HIS A C 1
ATOM 3166 O O . HIS A 1 392 ? -7.5 -25.438 0.774 1 92.81 392 HIS A O 1
ATOM 3172 N N . TYR A 1 393 ? -6.609 -23.484 0.302 1 94.62 393 TYR A N 1
ATOM 3173 C CA . TYR A 1 393 ? -5.551 -23.594 1.299 1 94.62 393 TYR A CA 1
ATOM 3174 C C . TYR A 1 393 ? -6.133 -23.734 2.701 1 94.62 393 TYR A C 1
ATOM 3176 O O . TYR A 1 393 ? -6.895 -22.875 3.152 1 94.62 393 TYR A O 1
ATOM 3184 N N . GLY A 1 394 ? -5.773 -24.75 3.406 1 95 394 GLY A N 1
ATOM 3185 C CA . GLY A 1 394 ? -6.473 -25.172 4.609 1 95 394 GLY A CA 1
ATOM 3186 C C . GLY A 1 394 ? -6.055 -24.391 5.844 1 95 394 GLY A C 1
ATOM 3187 O O . GLY A 1 394 ? -6.578 -24.625 6.938 1 95 394 GLY A O 1
ATOM 3188 N N . TYR A 1 395 ? -5.113 -23.5 5.75 1 96.81 395 TYR A N 1
ATOM 3189 C CA . TYR A 1 395 ? -4.727 -22.672 6.887 1 96.81 395 TYR A CA 1
ATOM 3190 C C . TYR A 1 395 ? -5.914 -21.875 7.414 1 96.81 395 TYR A C 1
ATOM 3192 O O . TYR A 1 395 ? -6.543 -21.125 6.664 1 96.81 395 TYR A O 1
ATOM 3200 N N . LEU A 1 396 ? -6.23 -22.031 8.656 1 96 396 LEU A N 1
ATOM 3201 C CA . LEU A 1 396 ? -7.508 -21.594 9.211 1 96 396 LEU A CA 1
ATOM 3202 C C . LEU A 1 396 ? -7.734 -20.109 8.969 1 96 396 LEU A C 1
ATOM 3204 O O . LEU A 1 396 ? -8.797 -19.719 8.477 1 96 396 LEU A O 1
ATOM 3208 N N . PRO A 1 397 ? -6.789 -19.188 9.305 1 95.69 397 PRO A N 1
ATOM 3209 C CA . PRO A 1 397 ? -7.027 -17.766 9.016 1 95.69 397 PRO A CA 1
ATOM 3210 C C . PRO A 1 397 ? -7.371 -17.516 7.551 1 95.69 397 PRO A C 1
ATOM 3212 O O . PRO A 1 397 ? -8.195 -16.656 7.246 1 95.69 397 PRO A O 1
ATOM 3215 N N . PHE A 1 398 ? -6.785 -18.297 6.641 1 95.5 398 PHE A N 1
ATOM 3216 C CA . PHE A 1 398 ? -7.082 -18.125 5.227 1 95.5 398 PHE A CA 1
ATOM 3217 C C . PHE A 1 398 ? -8.5 -18.578 4.91 1 95.5 398 PHE A C 1
ATOM 3219 O O . PHE A 1 398 ? -9.227 -17.906 4.176 1 95.5 398 PHE A O 1
ATOM 3226 N N . GLN A 1 399 ? -8.828 -19.672 5.438 1 92.62 399 GLN A N 1
ATOM 3227 C CA . GLN A 1 399 ? -10.18 -20.172 5.215 1 92.62 399 GLN A CA 1
ATOM 3228 C C . GLN A 1 399 ? -11.219 -19.172 5.738 1 92.62 399 GLN A C 1
ATOM 3230 O O . GLN A 1 399 ? -12.25 -18.953 5.09 1 92.62 399 GLN A O 1
ATOM 3235 N N . MET A 1 400 ? -10.961 -18.656 6.836 1 91.94 400 MET A N 1
ATOM 3236 C CA . MET A 1 400 ? -11.891 -17.703 7.438 1 91.94 400 MET A CA 1
ATOM 3237 C C . MET A 1 400 ? -12.008 -16.438 6.59 1 91.94 400 MET A C 1
ATOM 3239 O O . MET A 1 400 ? -13.117 -15.977 6.312 1 91.94 400 MET A O 1
ATOM 3243 N N . VAL A 1 401 ? -10.875 -15.93 6.191 1 91.75 401 VAL A N 1
ATOM 3244 C CA . VAL A 1 401 ? -10.922 -14.688 5.426 1 91.75 401 VAL A CA 1
ATOM 3245 C C . VAL A 1 401 ? -11.578 -14.938 4.07 1 91.75 401 VAL A C 1
ATOM 3247 O O . VAL A 1 401 ? -12.273 -14.07 3.541 1 91.75 401 VAL A O 1
ATOM 3250 N N . LYS A 1 402 ? -11.359 -16.047 3.508 1 86.88 402 LYS A N 1
ATOM 3251 C CA . LYS A 1 402 ? -12.016 -16.391 2.256 1 86.88 402 LYS A CA 1
ATOM 3252 C C . LYS A 1 402 ? -13.539 -16.328 2.398 1 86.88 402 LYS A C 1
ATOM 3254 O O . LYS A 1 402 ? -14.227 -15.844 1.499 1 86.88 402 LYS A O 1
ATOM 3259 N N . TYR A 1 403 ? -14.016 -16.781 3.48 1 80.81 403 TYR A N 1
ATOM 3260 C CA . TYR A 1 403 ? -15.445 -16.719 3.744 1 80.81 403 TYR A CA 1
ATOM 3261 C C . TYR A 1 403 ? -15.922 -15.266 3.85 1 80.81 403 TYR A C 1
ATOM 3263 O O . TYR A 1 403 ? -17.062 -14.953 3.492 1 80.81 403 TYR A O 1
ATOM 3271 N N . LEU A 1 404 ? -15.07 -14.445 4.297 1 82.19 404 LEU A N 1
ATOM 3272 C CA . LEU A 1 404 ? -15.438 -13.062 4.582 1 82.19 404 LEU A CA 1
ATOM 3273 C C . LEU A 1 404 ? -15.344 -12.203 3.326 1 82.19 404 LEU A C 1
ATOM 3275 O O . LEU A 1 404 ? -16.078 -11.219 3.186 1 82.19 404 LEU A O 1
ATOM 3279 N N . SER A 1 405 ? -14.484 -12.531 2.438 1 74.56 405 SER A N 1
ATOM 3280 C CA . SER A 1 405 ? -14.07 -11.539 1.454 1 74.56 405 SER A CA 1
ATOM 3281 C C . SER A 1 405 ? -14.289 -12.039 0.032 1 74.56 405 SER A C 1
ATOM 3283 O O . SER A 1 405 ? -14.219 -11.266 -0.925 1 74.56 405 SER A O 1
ATOM 3285 N N . CYS A 1 406 ? -14.531 -13.297 -0.12 1 63.19 406 CYS A N 1
ATOM 3286 C CA . CYS A 1 406 ? -14.516 -13.836 -1.474 1 63.19 406 CYS A CA 1
ATOM 3287 C C . CYS A 1 406 ? -15.758 -13.422 -2.246 1 63.19 406 CYS A C 1
ATOM 3289 O O . CYS A 1 406 ? -16.766 -13.031 -1.647 1 63.19 406 CYS A O 1
ATOM 3291 N N . THR A 1 407 ? -15.609 -13.219 -3.541 1 53.41 407 THR A N 1
ATOM 3292 C CA . THR A 1 407 ? -16.641 -12.852 -4.504 1 53.41 407 THR A CA 1
ATOM 3293 C C . THR A 1 407 ? -17.906 -13.688 -4.285 1 53.41 407 THR A C 1
ATOM 3295 O O . THR A 1 407 ? -19.016 -13.164 -4.371 1 53.41 407 THR A O 1
ATOM 3298 N N . GLU A 1 408 ? -17.656 -14.938 -3.959 1 52.06 408 GLU A N 1
ATOM 3299 C CA . GLU A 1 408 ? -18.797 -15.828 -3.803 1 52.06 408 GLU A CA 1
ATOM 3300 C C . GLU A 1 408 ? -19.172 -15.992 -2.334 1 52.06 408 GLU A C 1
ATOM 3302 O O . GLU A 1 408 ? -19.906 -16.906 -1.976 1 52.06 408 GLU A O 1
ATOM 3307 N N . CYS A 1 409 ? -18.469 -15.008 -1.632 1 63.41 409 CYS A N 1
ATOM 3308 C CA . CYS A 1 409 ? -18.625 -15.25 -0.202 1 63.41 409 CYS A CA 1
ATOM 3309 C C . CYS A 1 409 ? -19.203 -14.031 0.503 1 63.41 409 CYS A C 1
ATOM 3311 O O . CYS A 1 409 ? -19.766 -13.141 -0.143 1 63.41 409 CYS A O 1
ATOM 3313 N N . GLY A 1 410 ? -19.484 -13.969 1.674 1 64.94 410 GLY A N 1
ATOM 3314 C CA . GLY A 1 410 ? -20 -12.953 2.582 1 64.94 410 GLY A CA 1
ATOM 3315 C C . GLY A 1 410 ? -20.875 -13.523 3.676 1 64.94 410 GLY A C 1
ATOM 3316 O O . GLY A 1 410 ? -21.484 -14.586 3.508 1 64.94 410 GLY A O 1
ATOM 3317 N N . ILE A 1 411 ? -20.656 -12.914 4.723 1 68.88 411 ILE A N 1
ATOM 3318 C CA . ILE A 1 411 ? -21.453 -13.352 5.871 1 68.88 411 ILE A CA 1
ATOM 3319 C C . ILE A 1 411 ? -22.797 -12.625 5.875 1 68.88 411 ILE A C 1
ATOM 3321 O O . ILE A 1 411 ? -22.844 -11.406 6.039 1 68.88 411 ILE A O 1
ATOM 3325 N N . THR A 1 412 ? -23.781 -13.352 5.547 1 72.5 412 THR A N 1
ATOM 3326 C CA . THR A 1 412 ? -25.125 -12.773 5.543 1 72.5 412 THR A CA 1
ATOM 3327 C C . THR A 1 412 ? -26 -13.438 6.59 1 72.5 412 THR A C 1
ATOM 3329 O O . THR A 1 412 ? -27.094 -12.945 6.902 1 72.5 412 THR A O 1
ATOM 3332 N N . ARG A 1 413 ? -25.469 -14.516 7.074 1 82.56 413 ARG A N 1
ATOM 3333 C CA . ARG A 1 413 ? -26.297 -15.289 8 1 82.56 413 ARG A CA 1
ATOM 3334 C C . ARG A 1 413 ? -25.516 -15.641 9.258 1 82.56 413 ARG A C 1
ATOM 3336 O O . ARG A 1 413 ? -24.297 -15.805 9.219 1 82.56 413 ARG A O 1
ATOM 3343 N N . GLU A 1 414 ? -26.281 -15.828 10.258 1 87 414 GLU A N 1
ATOM 3344 C CA . GLU A 1 414 ? -25.703 -16.141 11.562 1 87 414 GLU A CA 1
ATOM 3345 C C . GLU A 1 414 ? -24.984 -17.5 11.531 1 87 414 GLU A C 1
ATOM 3347 O O . GLU A 1 414 ? -23.953 -17.672 12.195 1 87 414 GLU A O 1
ATOM 3352 N N . ASP A 1 415 ? -25.547 -18.438 10.898 1 85.75 415 ASP A N 1
ATOM 3353 C CA . ASP A 1 415 ? -24.984 -19.781 10.898 1 85.75 415 ASP A CA 1
ATOM 3354 C C . ASP A 1 415 ? -23.578 -19.797 10.281 1 85.75 415 ASP A C 1
ATOM 3356 O O . ASP A 1 415 ? -22.75 -20.625 10.648 1 85.75 415 ASP A O 1
ATOM 3360 N N . GLN A 1 416 ? -23.297 -18.922 9.352 1 82.69 416 GLN A N 1
ATOM 3361 C CA . GLN A 1 416 ? -21.969 -18.812 8.773 1 82.69 416 GLN A CA 1
ATOM 3362 C C . GLN A 1 416 ? -20.938 -18.391 9.836 1 82.69 416 GLN A C 1
ATOM 3364 O O . GLN A 1 416 ? -19.797 -18.828 9.797 1 82.69 416 GLN A O 1
ATOM 3369 N N . ILE A 1 417 ? -21.406 -17.562 10.758 1 88.44 417 ILE A N 1
ATOM 3370 C CA . ILE A 1 417 ? -20.562 -17.078 11.844 1 88.44 417 ILE A CA 1
ATOM 3371 C C . ILE A 1 417 ? -20.391 -18.172 12.891 1 88.44 417 ILE A C 1
ATOM 3373 O O . ILE A 1 417 ? -19.281 -18.438 13.352 1 88.44 417 ILE A O 1
ATOM 3377 N N . THR A 1 418 ? -21.469 -18.828 13.164 1 88.38 418 THR A N 1
ATOM 3378 C CA . THR A 1 418 ? -21.469 -19.875 14.172 1 88.38 418 THR A CA 1
ATOM 3379 C C . THR A 1 418 ? -20.562 -21.031 13.758 1 88.38 418 THR A C 1
ATOM 3381 O O . THR A 1 418 ? -19.953 -21.688 14.602 1 88.38 418 THR A O 1
ATOM 3384 N N . ASN A 1 419 ? -20.438 -21.141 12.461 1 80.31 419 ASN A N 1
ATOM 3385 C CA . ASN A 1 419 ? -19.562 -22.188 11.922 1 80.31 419 ASN A CA 1
ATOM 3386 C C . ASN A 1 419 ? -18.125 -22.016 12.375 1 80.31 419 ASN A C 1
ATOM 3388 O O . ASN A 1 419 ? -17.375 -23 12.484 1 80.31 419 ASN A O 1
ATOM 3392 N N . PHE A 1 420 ? -17.688 -20.75 12.727 1 83.69 420 PHE A N 1
ATOM 3393 C CA . PHE A 1 420 ? -16.344 -20.438 13.195 1 83.69 420 PHE A CA 1
ATOM 3394 C C . PHE A 1 420 ? -16.312 -20.266 14.703 1 83.69 420 PHE A C 1
ATOM 3396 O O . PHE A 1 420 ? -15.508 -20.891 15.398 1 83.69 420 PHE A O 1
ATOM 3403 N N . SER A 1 421 ? -17.266 -19.469 15.07 1 89.12 421 SER A N 1
ATOM 3404 C CA . SER A 1 421 ? -17.172 -18.906 16.406 1 89.12 421 SER A CA 1
ATOM 3405 C C . SER A 1 421 ? -17.328 -19.984 17.484 1 89.12 421 SER A C 1
ATOM 3407 O O . SER A 1 421 ? -16.641 -19.969 18.5 1 89.12 421 SER A O 1
ATOM 3409 N N . ASP A 1 422 ? -18.141 -21 17.188 1 90.44 422 ASP A N 1
ATOM 3410 C CA . ASP A 1 422 ? -18.406 -22 18.203 1 90.44 422 ASP A CA 1
ATOM 3411 C C . ASP A 1 422 ? -17.172 -22.828 18.5 1 90.44 422 ASP A C 1
ATOM 3413 O O . ASP A 1 422 ? -16.797 -23.016 19.656 1 90.44 422 ASP A O 1
ATOM 3417 N N . ASP A 1 423 ? -16.578 -23.328 17.469 1 91.5 423 ASP A N 1
ATOM 3418 C CA . ASP A 1 423 ? -15.367 -24.125 17.656 1 91.5 423 ASP A CA 1
ATOM 3419 C C . ASP A 1 423 ? -14.258 -23.297 18.281 1 91.5 423 ASP A C 1
ATOM 3421 O O . ASP A 1 423 ? -13.539 -23.766 19.172 1 91.5 423 ASP A O 1
ATOM 3425 N N . ILE A 1 424 ? -14.141 -22.078 17.891 1 91.94 424 ILE A N 1
ATOM 3426 C CA . ILE A 1 424 ? -13.102 -21.188 18.391 1 91.94 424 ILE A CA 1
ATOM 3427 C C . ILE A 1 424 ? -13.312 -20.938 19.891 1 91.94 424 ILE A C 1
ATOM 3429 O O . ILE A 1 424 ? -12.391 -21.109 20.688 1 91.94 424 ILE A O 1
ATOM 3433 N N . LEU A 1 425 ? -14.492 -20.609 20.266 1 91.56 425 LEU A N 1
ATOM 3434 C CA . LEU A 1 425 ? -14.812 -20.25 21.641 1 91.56 425 LEU A CA 1
ATOM 3435 C C . LEU A 1 425 ? -14.727 -21.469 22.547 1 91.56 425 LEU A C 1
ATOM 3437 O O . LEU A 1 425 ? -14.477 -21.344 23.75 1 91.56 425 LEU A O 1
ATOM 3441 N N . ASN A 1 426 ? -14.859 -22.656 22 1 92.62 426 ASN A N 1
ATOM 3442 C CA . ASN A 1 426 ? -14.766 -23.891 22.781 1 92.62 426 ASN A CA 1
ATOM 3443 C C . ASN A 1 426 ? -13.359 -24.469 22.75 1 92.62 426 ASN A C 1
ATOM 3445 O O . ASN A 1 426 ? -13.133 -25.594 23.188 1 92.62 426 ASN A O 1
ATOM 3449 N N . GLY A 1 427 ? -12.453 -23.766 22.141 1 91.25 427 GLY A N 1
ATOM 3450 C CA . GLY A 1 427 ? -11.062 -24.188 22.141 1 91.25 427 GLY A CA 1
ATOM 3451 C C . GLY A 1 427 ? -10.766 -25.281 21.141 1 91.25 427 GLY A C 1
ATOM 3452 O O . GLY A 1 427 ? -9.773 -26 21.281 1 91.25 427 GLY A O 1
ATOM 3453 N N . LYS A 1 428 ? -11.602 -25.5 20.188 1 94.25 428 LYS A N 1
ATOM 3454 C CA . LYS A 1 428 ? -11.461 -26.562 19.188 1 94.25 428 LYS A CA 1
ATOM 3455 C C . LYS A 1 428 ? -10.891 -26.016 17.891 1 94.25 428 LYS A C 1
ATOM 3457 O O . LYS A 1 428 ? -11.43 -26.266 16.812 1 94.25 428 LYS A O 1
ATOM 3462 N N . ILE A 1 429 ? -9.836 -25.297 18.031 1 94.94 429 ILE A N 1
ATOM 3463 C CA . ILE A 1 429 ? -9.227 -24.609 16.891 1 94.94 429 ILE A CA 1
ATOM 3464 C C . ILE A 1 429 ? -8.625 -25.641 15.93 1 94.94 429 ILE A C 1
ATOM 3466 O O . ILE A 1 429 ? -8.773 -25.516 14.711 1 94.94 429 ILE A O 1
ATOM 3470 N N . GLN A 1 430 ? -7.992 -26.688 16.469 1 95.25 430 GLN A N 1
ATOM 3471 C CA . GLN A 1 430 ? -7.395 -27.719 15.633 1 95.25 430 GLN A CA 1
ATOM 3472 C C . GLN A 1 430 ? -8.453 -28.453 14.828 1 95.25 430 GLN A C 1
ATOM 3474 O O . GLN A 1 430 ? -8.273 -28.703 13.633 1 95.25 430 GLN A O 1
ATOM 3479 N N . GLU A 1 431 ? -9.547 -28.781 15.469 1 94.81 431 GLU A N 1
ATOM 3480 C CA . GLU A 1 431 ? -10.648 -29.469 14.805 1 94.81 431 GLU A CA 1
ATOM 3481 C C . GLU A 1 431 ? -11.273 -28.594 13.719 1 94.81 431 GLU A C 1
ATOM 3483 O O . GLU A 1 431 ? -11.602 -29.078 12.633 1 94.81 431 GLU A O 1
ATOM 3488 N N . LEU A 1 432 ? -11.406 -27.359 14.047 1 94.44 432 LEU A N 1
ATOM 3489 C CA . LEU A 1 432 ? -11.984 -26.406 13.094 1 94.44 432 LEU A CA 1
ATOM 3490 C C . LEU A 1 432 ? -11.125 -26.297 11.844 1 94.44 432 LEU A C 1
ATOM 3492 O O . LEU A 1 432 ? -11.641 -26.328 10.719 1 94.44 432 LEU A O 1
ATOM 3496 N N . GLU A 1 433 ? -9.805 -26.172 12.016 1 95.12 433 GLU A N 1
ATOM 3497 C CA . GLU A 1 433 ? -8.891 -26.062 10.891 1 95.12 433 GLU A CA 1
ATOM 3498 C C . GLU A 1 433 ? -8.984 -27.281 9.977 1 95.12 433 GLU A C 1
ATOM 3500 O O . GLU A 1 433 ? -9.094 -27.156 8.758 1 95.12 433 GLU A O 1
ATOM 3505 N N . LEU A 1 434 ? -8.984 -28.469 10.57 1 94 434 LEU A N 1
ATOM 3506 C CA . LEU A 1 434 ? -9.07 -29.703 9.797 1 94 434 LEU A CA 1
ATOM 3507 C C . LEU A 1 434 ? -10.406 -29.797 9.07 1 94 434 LEU A C 1
ATOM 3509 O O . LEU A 1 434 ? -10.461 -30.234 7.918 1 94 434 LEU A O 1
ATOM 3513 N N . ARG A 1 435 ? -11.43 -29.375 9.711 1 91.94 435 ARG A N 1
ATOM 3514 C CA . ARG A 1 435 ? -12.766 -29.438 9.117 1 91.94 435 ARG A CA 1
ATOM 3515 C C . ARG A 1 435 ? -12.867 -28.5 7.922 1 91.94 435 ARG A C 1
ATOM 3517 O O . ARG A 1 435 ? -13.328 -28.891 6.848 1 91.94 435 ARG A O 1
ATOM 3524 N N . LEU A 1 436 ? -12.391 -27.234 8.078 1 90 436 LEU A N 1
ATOM 3525 C CA . LEU A 1 436 ? -12.516 -26.25 7.02 1 90 436 LEU A CA 1
ATOM 3526 C C . LEU A 1 436 ? -11.523 -26.516 5.895 1 90 436 LEU A C 1
ATOM 3528 O O . LEU A 1 436 ? -11.711 -26.047 4.77 1 90 436 LEU A O 1
ATOM 3532 N N . GLY A 1 437 ? -10.477 -27.25 6.25 1 89.25 437 GLY A N 1
ATOM 3533 C CA . GLY A 1 437 ? -9.492 -27.594 5.242 1 89.25 437 GLY A CA 1
ATOM 3534 C C . GLY A 1 437 ? -9.953 -28.688 4.301 1 89.25 437 GLY A C 1
ATOM 3535 O O . GLY A 1 437 ? -9.367 -28.891 3.234 1 89.25 437 GLY A O 1
ATOM 3536 N N . LYS A 1 438 ? -10.969 -29.328 4.715 1 86.81 438 LYS A N 1
ATOM 3537 C CA . LYS A 1 438 ? -11.539 -30.359 3.852 1 86.81 438 LYS A CA 1
ATOM 3538 C C . LYS A 1 438 ? -12.352 -29.734 2.717 1 86.81 438 LYS A C 1
ATOM 3540 O O . LYS A 1 438 ? -12.867 -28.625 2.852 1 86.81 438 LYS A O 1
ATOM 3545 N N . THR A 1 439 ? -12.336 -30.516 1.603 1 82.88 439 THR A N 1
ATOM 3546 C CA . THR A 1 439 ? -13.188 -30.078 0.503 1 82.88 439 THR A CA 1
ATOM 3547 C C . THR A 1 439 ? -14.641 -29.969 0.958 1 82.88 439 THR A C 1
ATOM 3549 O O . THR A 1 439 ? -15.125 -30.812 1.711 1 82.88 439 THR A O 1
ATOM 3552 N N . LYS A 1 440 ? -15.266 -29 0.411 1 80.06 440 LYS A N 1
ATOM 3553 C CA . LYS A 1 440 ? -16.656 -28.766 0.781 1 80.06 440 LYS A CA 1
ATOM 3554 C C . LYS A 1 440 ? -17.516 -29.984 0.47 1 80.06 440 LYS A C 1
ATOM 3556 O O . LYS A 1 440 ? -17.328 -30.656 -0.55 1 80.06 440 LYS A O 1
ATOM 3561 N N . SER A 1 441 ? -18.484 -30.203 1.281 1 77.94 441 SER A N 1
ATOM 3562 C CA . SER A 1 441 ? -19.312 -31.406 1.223 1 77.94 441 SER A CA 1
ATOM 3563 C C . SER A 1 441 ? -20.047 -31.516 -0.106 1 77.94 441 SER A C 1
ATOM 3565 O O . SER A 1 441 ? -20.188 -32.625 -0.656 1 77.94 441 SER A O 1
ATOM 3567 N N . ASP A 1 442 ? -20.422 -30.422 -0.642 1 82.5 442 ASP A N 1
ATOM 3568 C CA . ASP A 1 442 ? -21.203 -30.422 -1.871 1 82.5 442 ASP A CA 1
ATOM 3569 C C . ASP A 1 442 ? -20.344 -30.766 -3.078 1 82.5 442 ASP A C 1
ATOM 3571 O O . ASP A 1 442 ? -20.859 -31.078 -4.156 1 82.5 442 ASP A O 1
ATOM 3575 N N . HIS A 1 443 ? -19.047 -30.859 -2.881 1 88.44 443 HIS A N 1
ATOM 3576 C CA . HIS A 1 443 ? -18.141 -31.125 -3.996 1 88.44 443 HIS A CA 1
ATOM 3577 C C . HIS A 1 443 ? -17.438 -32.469 -3.834 1 88.44 443 HIS A C 1
ATOM 3579 O O . HIS A 1 443 ? -16.656 -32.875 -4.699 1 88.44 443 HIS A O 1
ATOM 3585 N N . VAL A 1 444 ? -17.828 -33.188 -2.832 1 86.69 444 VAL A N 1
ATOM 3586 C CA . VAL A 1 444 ? -17.109 -34.406 -2.502 1 86.69 444 VAL A CA 1
ATOM 3587 C C . VAL A 1 444 ? -17.312 -35.438 -3.617 1 86.69 444 VAL A C 1
ATOM 3589 O O . VAL A 1 444 ? -16.406 -36.219 -3.912 1 86.69 444 VAL A O 1
ATOM 3592 N N . HIS A 1 445 ? -18.406 -35.406 -4.289 1 91 445 HIS A N 1
ATOM 3593 C CA . HIS A 1 445 ? -18.688 -36.375 -5.344 1 91 445 HIS A CA 1
ATOM 3594 C C . HIS A 1 445 ? -17.797 -36.156 -6.559 1 91 445 HIS A C 1
ATOM 3596 O O . HIS A 1 445 ? -17.703 -37 -7.438 1 91 445 HIS A O 1
ATOM 3602 N N . LYS A 1 446 ? -17.141 -35.094 -6.598 1 95.06 446 LYS A N 1
ATOM 3603 C CA . LYS A 1 446 ? -16.266 -34.75 -7.719 1 95.06 446 LYS A CA 1
ATOM 3604 C C . LYS A 1 446 ? -14.812 -35.062 -7.395 1 95.06 446 LYS A C 1
ATOM 3606 O O . LYS A 1 446 ? -13.914 -34.781 -8.195 1 95.06 446 LYS A O 1
ATOM 3611 N N . ILE A 1 447 ? -14.617 -35.656 -6.242 1 96 447 ILE A N 1
ATOM 3612 C CA . ILE A 1 447 ? -13.258 -35.938 -5.773 1 96 447 ILE A CA 1
ATOM 3613 C C . ILE A 1 447 ? -12.898 -37.406 -6 1 96 447 ILE A C 1
ATOM 3615 O O . ILE A 1 447 ? -13.734 -38.281 -5.797 1 96 447 ILE A O 1
ATOM 3619 N N . SER A 1 448 ? -11.719 -37.656 -6.438 1 96.38 448 SER A N 1
ATOM 3620 C CA . SER A 1 448 ? -11.102 -39 -6.492 1 96.38 448 SER A CA 1
ATOM 3621 C C . SER A 1 448 ? -9.703 -38.969 -5.875 1 96.38 448 SER A C 1
ATOM 3623 O O . SER A 1 448 ? -9.148 -37.906 -5.629 1 96.38 448 SER A O 1
ATOM 3625 N N . LYS A 1 449 ? -9.25 -40.156 -5.598 1 97.12 449 LYS A N 1
ATOM 3626 C CA . LYS A 1 449 ? -7.895 -40.25 -5.059 1 97.12 449 LYS A CA 1
ATOM 3627 C C . LYS A 1 449 ? -6.848 -40.062 -6.152 1 97.12 449 LYS A C 1
ATOM 3629 O O . LYS A 1 449 ? -7.004 -40.562 -7.262 1 97.12 449 LYS A O 1
ATOM 3634 N N . LEU A 1 450 ? -5.84 -39.344 -5.824 1 98 450 LEU A N 1
ATOM 3635 C CA . LEU A 1 450 ? -4.746 -39.156 -6.773 1 98 450 LEU A CA 1
ATOM 3636 C C . LEU A 1 450 ? -4.109 -40.5 -7.113 1 98 450 LEU A C 1
ATOM 3638 O O . LEU A 1 450 ? -3.721 -40.75 -8.258 1 98 450 LEU A O 1
ATOM 3642 N N . SER A 1 451 ? -4.043 -41.375 -6.133 1 97.12 451 SER A N 1
ATOM 3643 C CA . SER A 1 451 ? -3.412 -42.688 -6.293 1 97.12 451 SER A CA 1
ATOM 3644 C C . SER A 1 451 ? -4.137 -43.531 -7.344 1 97.12 451 SER A C 1
ATOM 3646 O O . SER A 1 451 ? -3.562 -44.469 -7.891 1 97.12 451 SER A O 1
ATOM 3648 N N . SER A 1 452 ? -5.383 -43.219 -7.633 1 97.25 452 SER A N 1
ATOM 3649 C CA . SER A 1 452 ? -6.18 -44 -8.578 1 97.25 452 SER A CA 1
ATOM 3650 C C . SER A 1 452 ? -5.961 -43.5 -10.008 1 97.25 452 SER A C 1
ATOM 3652 O O . SER A 1 452 ? -6.426 -44.125 -10.961 1 97.25 452 SER A O 1
ATOM 3654 N N . MET A 1 453 ? -5.297 -42.438 -10.227 1 97.44 453 MET A N 1
ATOM 3655 C CA . MET A 1 453 ? -5.027 -41.875 -11.555 1 97.44 453 MET A CA 1
ATOM 3656 C C . MET A 1 453 ? -3.977 -42.719 -12.281 1 97.44 453 MET A C 1
ATOM 3658 O O . MET A 1 453 ? -3.223 -43.469 -11.648 1 97.44 453 MET A O 1
ATOM 3662 N N . ASP A 1 454 ? -3.932 -42.656 -13.555 1 96.69 454 ASP A N 1
ATOM 3663 C CA . ASP A 1 454 ? -2.957 -43.406 -14.336 1 96.69 454 ASP A CA 1
ATOM 3664 C C . ASP A 1 454 ? -1.564 -42.812 -14.219 1 96.69 454 ASP A C 1
ATOM 3666 O O . ASP A 1 454 ? -1.398 -41.719 -13.617 1 96.69 454 ASP A O 1
ATOM 3670 N N . ASP A 1 455 ? -0.663 -43.469 -14.727 1 97.25 455 ASP A N 1
ATOM 3671 C CA . ASP A 1 455 ? 0.738 -43.094 -14.594 1 97.25 455 ASP A CA 1
ATOM 3672 C C . ASP A 1 455 ? 1.018 -41.781 -15.32 1 97.25 455 ASP A C 1
ATOM 3674 O O . ASP A 1 455 ? 1.83 -40.969 -14.867 1 97.25 455 ASP A O 1
ATOM 3678 N N . PHE A 1 456 ? 0.448 -41.625 -16.422 1 96.88 456 PHE A N 1
ATOM 3679 C CA . PHE A 1 456 ? 0.643 -40.406 -17.172 1 96.88 456 PHE A CA 1
ATOM 3680 C C . PHE A 1 456 ? 0.233 -39.188 -16.328 1 96.88 456 PHE A C 1
ATOM 3682 O O . PHE A 1 456 ? 0.985 -38.219 -16.219 1 96.88 456 PHE A O 1
ATOM 3689 N N . PHE A 1 457 ? -1.004 -39.25 -15.805 1 97.81 457 PHE A N 1
ATOM 3690 C CA . PHE A 1 457 ? -1.505 -38.125 -15 1 97.81 457 PHE A CA 1
ATOM 3691 C C . PHE A 1 457 ? -0.572 -37.844 -13.828 1 97.81 457 PHE A C 1
ATOM 3693 O O . PHE A 1 457 ? -0.216 -36.688 -13.578 1 97.81 457 PHE A O 1
ATOM 3700 N N . LYS A 1 458 ? -0.144 -38.875 -13.109 1 97.75 458 LYS A N 1
ATOM 3701 C CA . LYS A 1 458 ? 0.686 -38.719 -11.922 1 97.75 458 LYS A CA 1
ATOM 3702 C C . LYS A 1 458 ? 2.053 -38.125 -12.266 1 97.75 458 LYS A C 1
ATOM 3704 O O . LYS A 1 458 ? 2.625 -37.375 -11.492 1 97.75 458 LYS A O 1
ATOM 3709 N N . LYS A 1 459 ? 2.516 -38.469 -13.414 1 96.12 459 LYS A N 1
ATOM 3710 C CA . LYS A 1 459 ? 3.877 -38.094 -13.781 1 96.12 459 LYS A CA 1
ATOM 3711 C C . LYS A 1 459 ? 3.891 -36.781 -14.547 1 96.12 459 LYS A C 1
ATOM 3713 O O . LYS A 1 459 ? 4.801 -35.969 -14.375 1 96.12 459 LYS A O 1
ATOM 3718 N N . GLU A 1 460 ? 2.898 -36.531 -15.383 1 96.44 460 GLU A N 1
ATOM 3719 C CA . GLU A 1 460 ? 2.969 -35.438 -16.344 1 96.44 460 GLU A CA 1
ATOM 3720 C C . GLU A 1 460 ? 1.989 -34.344 -15.984 1 96.44 460 GLU A C 1
ATOM 3722 O O . GLU A 1 460 ? 2.125 -33.219 -16.453 1 96.44 460 GLU A O 1
ATOM 3727 N N . VAL A 1 461 ? 0.979 -34.562 -15.266 1 98.31 461 VAL A N 1
ATOM 3728 C CA . VAL A 1 461 ? -0.061 -33.594 -14.984 1 98.31 461 VAL A CA 1
ATOM 3729 C C . VAL A 1 461 ? 0.021 -33.156 -13.531 1 98.31 461 VAL A C 1
ATOM 3731 O O . VAL A 1 461 ? 0.133 -31.953 -13.242 1 98.31 461 VAL A O 1
ATOM 3734 N N . ALA A 1 462 ? -0.028 -34.094 -12.625 1 98.56 462 ALA A N 1
ATOM 3735 C CA . ALA A 1 462 ? -0.017 -33.812 -11.188 1 98.56 462 ALA A CA 1
ATOM 3736 C C . ALA A 1 462 ? 1.397 -33.531 -10.703 1 98.56 462 ALA A C 1
ATOM 3738 O O . ALA A 1 462 ? 2.008 -34.344 -10.008 1 98.56 462 ALA A O 1
ATOM 3739 N N . ILE A 1 463 ? 1.882 -32.344 -10.969 1 98.19 463 ILE A N 1
ATOM 3740 C CA . ILE A 1 463 ? 3.24 -31.953 -10.617 1 98.19 463 ILE A CA 1
ATOM 3741 C C . ILE A 1 463 ? 3.203 -30.984 -9.43 1 98.19 463 ILE A C 1
ATOM 3743 O O . ILE A 1 463 ? 2.641 -29.906 -9.531 1 98.19 463 ILE A O 1
ATOM 3747 N N . LEU A 1 464 ? 3.826 -31.391 -8.352 1 98.19 464 LEU A N 1
ATOM 3748 C CA . LEU A 1 464 ? 3.979 -30.516 -7.203 1 98.19 464 LEU A CA 1
ATOM 3749 C C . LEU A 1 464 ? 4.977 -29.391 -7.504 1 98.19 464 LEU A C 1
ATOM 3751 O O . LEU A 1 464 ? 6.027 -29.641 -8.102 1 98.19 464 LEU A O 1
ATOM 3755 N N . PRO A 1 465 ? 4.641 -28.125 -7.141 1 98.5 465 PRO A N 1
ATOM 3756 C CA . PRO A 1 465 ? 5.727 -27.141 -7.176 1 98.5 465 PRO A CA 1
ATOM 3757 C C . PRO A 1 465 ? 6.965 -27.594 -6.406 1 98.5 465 PRO A C 1
ATOM 3759 O O . PRO A 1 465 ? 6.848 -28.125 -5.301 1 98.5 465 PRO A O 1
ATOM 3762 N N . TRP A 1 466 ? 8.109 -27.438 -6.953 1 98.44 466 TRP A N 1
ATOM 3763 C CA . TRP A 1 466 ? 9.328 -27.969 -6.355 1 98.44 466 TRP A CA 1
ATOM 3764 C C . TRP A 1 466 ? 9.539 -27.391 -4.957 1 98.44 466 TRP A C 1
ATOM 3766 O O . TRP A 1 466 ? 9.984 -28.109 -4.051 1 98.44 466 TRP A O 1
ATOM 3776 N N . PHE A 1 467 ? 9.305 -26.125 -4.812 1 98.56 467 PHE A N 1
ATOM 3777 C CA . PHE A 1 467 ? 9.523 -25.453 -3.537 1 98.56 467 PHE A CA 1
ATOM 3778 C C . PHE A 1 467 ? 8.633 -26.047 -2.453 1 98.56 467 PHE A C 1
ATOM 3780 O O . PHE A 1 467 ? 9.086 -26.281 -1.33 1 98.56 467 PHE A O 1
ATOM 3787 N N . TYR A 1 468 ? 7.371 -26.234 -2.768 1 98.56 468 TYR A N 1
ATOM 3788 C CA . TYR A 1 468 ? 6.488 -26.875 -1.807 1 98.56 468 TYR A CA 1
ATOM 3789 C C . TYR A 1 468 ? 6.973 -28.281 -1.486 1 98.56 468 TYR A C 1
ATOM 3791 O O . TYR A 1 468 ? 7.039 -28.672 -0.318 1 98.56 468 TYR A O 1
ATOM 3799 N N . ASN A 1 469 ? 7.309 -29 -2.52 1 98.12 469 ASN A N 1
ATOM 3800 C CA . ASN A 1 469 ? 7.766 -30.375 -2.318 1 98.12 469 ASN A CA 1
ATOM 3801 C C . ASN A 1 469 ? 8.984 -30.438 -1.398 1 98.12 469 ASN A C 1
ATOM 3803 O O . ASN A 1 469 ? 9.117 -31.359 -0.601 1 98.12 469 ASN A O 1
ATOM 3807 N N . CYS A 1 470 ? 9.852 -29.469 -1.458 1 98 470 CYS A N 1
ATOM 3808 C CA . CYS A 1 470 ? 11.047 -29.359 -0.633 1 98 470 CYS A CA 1
ATOM 3809 C C . CYS A 1 470 ? 10.695 -28.922 0.785 1 98 470 CYS A C 1
ATOM 3811 O O . CYS A 1 470 ? 11.5 -29.078 1.703 1 98 470 CYS A O 1
ATOM 3813 N N . ASN A 1 471 ? 9.484 -28.328 0.972 1 98.31 471 ASN A N 1
ATOM 3814 C CA . ASN A 1 471 ? 9.141 -27.688 2.236 1 98.31 471 ASN A CA 1
ATOM 3815 C C . ASN A 1 471 ? 7.758 -28.125 2.723 1 98.31 471 ASN A C 1
ATOM 3817 O O . ASN A 1 471 ? 6.977 -27.297 3.199 1 98.31 471 ASN A O 1
ATOM 3821 N N . ARG A 1 472 ? 7.41 -29.328 2.586 1 97.44 472 ARG A N 1
ATOM 3822 C CA . ARG A 1 472 ? 6.07 -29.812 2.893 1 97.44 472 ARG A CA 1
ATOM 3823 C C . ARG A 1 472 ? 5.723 -29.578 4.359 1 97.44 472 ARG A C 1
ATOM 3825 O O . ARG A 1 472 ? 4.582 -29.234 4.684 1 97.44 472 ARG A O 1
ATOM 3832 N N . ASN A 1 473 ? 6.703 -29.719 5.242 1 97 473 ASN A N 1
ATOM 3833 C CA . ASN A 1 473 ? 6.469 -29.516 6.668 1 97 473 ASN A CA 1
ATOM 3834 C C . ASN A 1 473 ? 6.207 -28.047 6.992 1 97 473 ASN A C 1
ATOM 3836 O O . ASN A 1 473 ? 5.688 -27.734 8.062 1 97 473 ASN A O 1
ATOM 3840 N N . ARG A 1 474 ? 6.629 -27.156 6.141 1 97.88 474 ARG A N 1
ATOM 3841 C CA . ARG A 1 474 ? 6.406 -25.719 6.305 1 97.88 474 ARG A CA 1
ATOM 3842 C C . ARG A 1 474 ? 4.949 -25.359 6.047 1 97.88 474 ARG A C 1
ATOM 3844 O O . ARG A 1 474 ? 4.438 -24.391 6.605 1 97.88 474 ARG A O 1
ATOM 3851 N N . TYR A 1 475 ? 4.246 -26.203 5.227 1 97.94 475 TYR A N 1
ATOM 3852 C CA . TYR A 1 475 ? 2.844 -26.016 4.871 1 97.94 475 TYR A CA 1
ATOM 3853 C C . TYR A 1 475 ? 2.033 -27.281 5.145 1 97.94 475 TYR A C 1
ATOM 3855 O O . TYR A 1 475 ? 1.461 -27.859 4.223 1 97.94 475 TYR A O 1
ATOM 3863 N N . PRO A 1 476 ? 1.88 -27.641 6.379 1 97.38 476 PRO A N 1
ATOM 3864 C CA . PRO A 1 476 ? 1.366 -28.969 6.723 1 97.38 476 PRO A CA 1
ATOM 3865 C C . PRO A 1 476 ? -0.103 -29.156 6.344 1 97.38 476 PRO A C 1
ATOM 3867 O O . PRO A 1 476 ? -0.575 -30.281 6.207 1 97.38 476 PRO A O 1
ATOM 3870 N N . VAL A 1 477 ? -0.826 -28.125 6.129 1 96.69 477 VAL A N 1
ATOM 3871 C CA . VAL A 1 477 ? -2.27 -28.219 5.934 1 96.69 477 VAL A CA 1
ATOM 3872 C C . VAL A 1 477 ? -2.568 -28.875 4.586 1 96.69 477 VAL A C 1
ATOM 3874 O O . VAL A 1 477 ? -3.639 -29.453 4.395 1 96.69 477 VAL A O 1
ATOM 3877 N N . TRP A 1 478 ? -1.673 -28.781 3.637 1 97.38 478 TRP A N 1
ATOM 3878 C CA . TRP A 1 478 ? -1.844 -29.453 2.352 1 97.38 478 TRP A CA 1
ATOM 3879 C C . TRP A 1 478 ? -1.862 -30.969 2.529 1 97.38 478 TRP A C 1
ATOM 3881 O O . TRP A 1 478 ? -2.307 -31.703 1.639 1 97.38 478 TRP A O 1
ATOM 3891 N N . GLU A 1 479 ? -1.382 -31.469 3.643 1 97.19 479 GLU A N 1
ATOM 3892 C CA . GLU A 1 479 ? -1.354 -32.906 3.961 1 97.19 479 GLU A CA 1
ATOM 3893 C C . GLU A 1 479 ? -2.232 -33.219 5.168 1 97.19 479 GLU A C 1
ATOM 3895 O O . GLU A 1 479 ? -1.941 -34.125 5.934 1 97.19 479 GLU A O 1
ATOM 3900 N N . ARG A 1 480 ? -3.211 -32.438 5.383 1 95.44 480 ARG A N 1
ATOM 3901 C CA . ARG A 1 480 ? -4.258 -32.625 6.379 1 95.44 480 ARG A CA 1
ATOM 3902 C C . ARG A 1 480 ? -3.682 -32.594 7.793 1 95.44 480 ARG A C 1
ATOM 3904 O O . ARG A 1 480 ? -4.098 -33.375 8.656 1 95.44 480 ARG A O 1
ATOM 3911 N N . LYS A 1 481 ? -2.715 -31.797 8.023 1 96.5 481 LYS A N 1
ATOM 3912 C CA . LYS A 1 481 ? -2.137 -31.594 9.352 1 96.5 481 LYS A CA 1
ATOM 3913 C C . LYS A 1 481 ? -2.338 -30.156 9.82 1 96.5 481 LYS A C 1
ATOM 3915 O O . LYS A 1 481 ? -2.527 -29.25 9.008 1 96.5 481 LYS A O 1
ATOM 3920 N N . ASN A 1 482 ? -2.291 -30 11.125 1 96.88 482 ASN A N 1
ATOM 3921 C CA . ASN A 1 482 ? -2.479 -28.672 11.695 1 96.88 482 ASN A CA 1
ATOM 3922 C C . ASN A 1 482 ? -1.253 -27.781 11.477 1 96.88 482 ASN A C 1
ATOM 3924 O O . ASN A 1 482 ? -0.12 -28.266 11.5 1 96.88 482 ASN A O 1
ATOM 3928 N N . ASP A 1 483 ? -1.476 -26.547 11.195 1 97.06 483 ASP A N 1
ATOM 3929 C CA . ASP A 1 483 ? -0.406 -25.562 11.133 1 97.06 483 ASP A CA 1
ATOM 3930 C C . ASP A 1 483 ? -0.01 -25.078 12.531 1 97.06 483 ASP A C 1
ATOM 3932 O O . ASP A 1 483 ? -0.842 -24.562 13.273 1 97.06 483 ASP A O 1
ATOM 3936 N N . PRO A 1 484 ? 1.188 -25.188 12.961 1 95.25 484 PRO A N 1
ATOM 3937 C CA . PRO A 1 484 ? 1.592 -24.922 14.344 1 95.25 484 PRO A CA 1
ATOM 3938 C C . PRO A 1 484 ? 1.542 -23.438 14.688 1 95.25 484 PRO A C 1
ATOM 3940 O O . PRO A 1 484 ? 1.633 -23.062 15.867 1 95.25 484 PRO A O 1
ATOM 3943 N N . ARG A 1 485 ? 1.345 -22.469 13.836 1 93.56 485 ARG A N 1
ATOM 3944 C CA . ARG A 1 485 ? 1.315 -21.031 14.109 1 93.56 485 ARG A CA 1
ATOM 3945 C C . ARG A 1 485 ? 0.148 -20.672 15.023 1 93.56 485 ARG A C 1
ATOM 3947 O O . ARG A 1 485 ? 0.17 -19.641 15.695 1 93.56 485 ARG A O 1
ATOM 3954 N N . LEU A 1 486 ? -0.851 -21.484 15.039 1 93.12 486 LEU A N 1
ATOM 3955 C CA . LEU A 1 486 ? -2.098 -21.094 15.688 1 93.12 486 LEU A CA 1
ATOM 3956 C C . LEU A 1 486 ? -2.186 -21.672 17.094 1 93.12 486 LEU A C 1
ATOM 3958 O O . LEU A 1 486 ? -3.137 -21.391 17.828 1 93.12 486 LEU A O 1
ATOM 3962 N N . PHE A 1 487 ? -1.176 -22.5 17.531 1 87.19 487 PHE A N 1
ATOM 3963 C CA . PHE A 1 487 ? -1.271 -23.234 18.781 1 87.19 487 PHE A CA 1
ATOM 3964 C C . PHE A 1 487 ? -0.047 -22.984 19.656 1 87.19 487 PHE A C 1
ATOM 3966 O O . PHE A 1 487 ? 1.033 -22.688 19.141 1 87.19 487 PHE A O 1
ATOM 3973 N N . MET B 1 1 ? 47.688 29.484 33 1 21.61 1 MET B N 1
ATOM 3974 C CA . MET B 1 1 ? 46.25 29.578 33.125 1 21.61 1 MET B CA 1
ATOM 3975 C C . MET B 1 1 ? 45.688 30.672 32.219 1 21.61 1 MET B C 1
ATOM 3977 O O . MET B 1 1 ? 44.5 30.984 32.25 1 21.61 1 MET B O 1
ATOM 3981 N N . LEU B 1 2 ? 46.562 31.531 31.688 1 22.59 2 LEU B N 1
ATOM 3982 C CA . LEU B 1 2 ? 46.469 32.844 31.094 1 22.59 2 LEU B CA 1
ATOM 3983 C C . LEU B 1 2 ? 45.625 32.812 29.828 1 22.59 2 LEU B C 1
ATOM 3985 O O . LEU B 1 2 ? 45.594 31.812 29.109 1 22.59 2 LEU B O 1
ATOM 3989 N N . ASN B 1 3 ? 44.75 33.906 29.594 1 21.94 3 ASN B N 1
ATOM 3990 C CA . ASN B 1 3 ? 43.625 34.656 29.047 1 21.94 3 ASN B CA 1
ATOM 3991 C C . ASN B 1 3 ? 43.844 35.062 27.594 1 21.94 3 ASN B C 1
ATOM 3993 O O . ASN B 1 3 ? 43.688 36.219 27.234 1 21.94 3 ASN B O 1
ATOM 3997 N N . SER B 1 4 ? 44.781 34.469 26.844 1 22.61 4 SER B N 1
ATOM 3998 C CA . SER B 1 4 ? 45.25 35.031 25.594 1 22.61 4 SER B CA 1
ATOM 3999 C C . SER B 1 4 ? 44.125 35.281 24.609 1 22.61 4 SER B C 1
ATOM 4001 O O . SER B 1 4 ? 43.188 34.5 24.531 1 22.61 4 SER B O 1
ATOM 4003 N N . THR B 1 5 ? 43.906 36.531 24.031 1 20.7 5 THR B N 1
ATOM 4004 C CA . THR B 1 5 ? 43.188 37.625 23.375 1 20.7 5 THR B CA 1
ATOM 4005 C C . THR B 1 5 ? 42.969 37.312 21.891 1 20.7 5 THR B C 1
ATOM 4007 O O . THR B 1 5 ? 43.812 37.594 21.047 1 20.7 5 THR B O 1
ATOM 4010 N N . ARG B 1 6 ? 42.656 36.031 21.438 1 20.3 6 ARG B N 1
ATOM 4011 C CA . ARG B 1 6 ? 42.594 35.781 20 1 20.3 6 ARG B CA 1
ATOM 4012 C C . ARG B 1 6 ? 41.594 36.688 19.312 1 20.3 6 ARG B C 1
ATOM 4014 O O . ARG B 1 6 ? 40.375 36.594 19.578 1 20.3 6 ARG B O 1
ATOM 4021 N N . LEU B 1 7 ? 41.875 38 18.953 1 19.19 7 LEU B N 1
ATOM 4022 C CA . LEU B 1 7 ? 41.125 39.125 18.438 1 19.19 7 LEU B CA 1
ATOM 4023 C C . LEU B 1 7 ? 40.531 38.781 17.062 1 19.19 7 LEU B C 1
ATOM 4025 O O . LEU B 1 7 ? 41.25 38.5 16.125 1 19.19 7 LEU B O 1
ATOM 4029 N N . TRP B 1 8 ? 39.25 38.188 16.953 1 20.19 8 TRP B N 1
ATOM 4030 C CA . TRP B 1 8 ? 38.406 37.719 15.867 1 20.19 8 TRP B CA 1
ATOM 4031 C C . TRP B 1 8 ? 37.969 38.906 14.984 1 20.19 8 TRP B C 1
ATOM 4033 O O . TRP B 1 8 ? 37.281 39.812 15.43 1 20.19 8 TRP B O 1
ATOM 4043 N N . VAL B 1 9 ? 38.812 39.594 14.211 1 19.48 9 VAL B N 1
ATOM 4044 C CA . VAL B 1 9 ? 38.5 40.812 13.445 1 19.48 9 VAL B CA 1
ATOM 4045 C C . VAL B 1 9 ? 37.406 40.469 12.422 1 19.48 9 VAL B C 1
ATOM 4047 O O . VAL B 1 9 ? 37.562 39.562 11.617 1 19.48 9 VAL B O 1
ATOM 4050 N N . PHE B 1 10 ? 36.031 40.938 12.57 1 21.06 10 PHE B N 1
ATOM 4051 C CA . PHE B 1 10 ? 34.719 40.969 11.969 1 21.06 10 PHE B CA 1
ATOM 4052 C C . PHE B 1 10 ? 34.75 41.719 10.641 1 21.06 10 PHE B C 1
ATOM 4054 O O . PHE B 1 10 ? 34.812 42.938 10.617 1 21.06 10 PHE B O 1
ATOM 4061 N N . VAL B 1 11 ? 35.5 41.406 9.578 1 19.3 11 VAL B N 1
ATOM 4062 C CA . VAL B 1 11 ? 35.531 42.25 8.398 1 19.3 11 VAL B CA 1
ATOM 4063 C C . VAL B 1 11 ? 34.156 42.344 7.797 1 19.3 11 VAL B C 1
ATOM 4065 O O . VAL B 1 11 ? 33.531 41.344 7.441 1 19.3 11 VAL B O 1
ATOM 4068 N N . LEU B 1 12 ? 33.312 43.5 7.949 1 20.03 12 LEU B N 1
ATOM 4069 C CA . LEU B 1 12 ? 32.031 44.156 7.621 1 20.03 12 LEU B CA 1
ATOM 4070 C C . LEU B 1 12 ? 31.891 44.312 6.113 1 20.03 12 LEU B C 1
ATOM 4072 O O . LEU B 1 12 ? 32.531 45.188 5.52 1 20.03 12 LEU B O 1
ATOM 4076 N N . VAL B 1 13 ? 32.25 43.438 5.16 1 20.2 13 VAL B N 1
ATOM 4077 C CA . VAL B 1 13 ? 32.219 43.938 3.787 1 20.2 13 VAL B CA 1
ATOM 4078 C C . VAL B 1 13 ? 30.812 44.375 3.412 1 20.2 13 VAL B C 1
ATOM 4080 O O . VAL B 1 13 ? 29.859 43.625 3.6 1 20.2 13 VAL B O 1
ATOM 4083 N N . GLY B 1 14 ? 30.406 45.719 3.209 1 18.84 14 GLY B N 1
ATOM 4084 C CA . GLY B 1 14 ? 29.406 46.719 2.875 1 18.84 14 GLY B CA 1
ATOM 4085 C C . GLY B 1 14 ? 28.734 46.469 1.535 1 18.84 14 GLY B C 1
ATOM 4086 O O . GLY B 1 14 ? 29.359 46.625 0.486 1 18.84 14 GLY B O 1
ATOM 4087 N N . ILE B 1 15 ? 27.906 45.375 1.287 1 19.64 15 ILE B N 1
ATOM 4088 C CA . ILE B 1 15 ? 27.312 45.094 -0.013 1 19.64 15 ILE B CA 1
ATOM 4089 C C . ILE B 1 15 ? 26.297 46.188 -0.36 1 19.64 15 ILE B C 1
ATOM 4091 O O . ILE B 1 15 ? 25.312 46.406 0.357 1 19.64 15 ILE B O 1
ATOM 4095 N N . THR B 1 16 ? 26.625 47.344 -1.053 1 18.78 16 THR B N 1
ATOM 4096 C CA . THR B 1 16 ? 25.797 48.469 -1.496 1 18.78 16 THR B CA 1
ATOM 4097 C C . THR B 1 16 ? 24.672 48 -2.41 1 18.78 16 THR B C 1
ATOM 4099 O O . THR B 1 16 ? 24.922 47.281 -3.367 1 18.78 16 THR B O 1
ATOM 4102 N N . ILE B 1 17 ? 23.344 48.062 -2.012 1 20.22 17 ILE B N 1
ATOM 4103 C CA . ILE B 1 17 ? 21.984 47.781 -2.451 1 20.22 17 ILE B CA 1
ATOM 4104 C C . ILE B 1 17 ? 21.594 48.719 -3.582 1 20.22 17 ILE B C 1
ATOM 4106 O O . ILE B 1 17 ? 21.297 49.906 -3.342 1 20.22 17 ILE B O 1
ATOM 4110 N N . LEU B 1 18 ? 22.391 49 -4.719 1 18.94 18 LEU B N 1
ATOM 4111 C CA . LEU B 1 18 ? 21.922 50.062 -5.613 1 18.94 18 LEU B CA 1
ATOM 4112 C C . LEU B 1 18 ? 20.516 49.75 -6.109 1 18.94 18 LEU B C 1
ATOM 4114 O O . LEU B 1 18 ? 20.172 48.594 -6.355 1 18.94 18 LEU B O 1
ATOM 4118 N N . ALA B 1 19 ? 19.484 50.781 -6.184 1 19.31 19 ALA B N 1
ATOM 4119 C CA . ALA B 1 19 ? 18.109 51.281 -6.289 1 19.31 19 ALA B CA 1
ATOM 4120 C C . ALA B 1 19 ? 17.594 51.156 -7.723 1 19.31 19 ALA B C 1
ATOM 4122 O O . ALA B 1 19 ? 16.422 51.406 -7.984 1 19.31 19 ALA B O 1
ATOM 4123 N N . SER B 1 20 ? 18.234 50.625 -8.828 1 18.28 20 SER B N 1
ATOM 4124 C CA . SER B 1 20 ? 17.828 51.25 -10.07 1 18.28 20 SER B CA 1
ATOM 4125 C C . SER B 1 20 ? 16.344 51 -10.367 1 18.28 20 SER B C 1
ATOM 4127 O O . SER B 1 20 ? 15.867 49.875 -10.234 1 18.28 20 SER B O 1
ATOM 4129 N N . ILE B 1 21 ? 15.422 52.062 -10.586 1 19.31 21 ILE B N 1
ATOM 4130 C CA . ILE B 1 21 ? 14.047 52.5 -10.75 1 19.31 21 ILE B CA 1
ATOM 4131 C C . ILE B 1 21 ? 13.531 52.062 -12.125 1 19.31 21 ILE B C 1
ATOM 4133 O O . ILE B 1 21 ? 12.398 52.375 -12.492 1 19.31 21 ILE B O 1
ATOM 4137 N N . VAL B 1 22 ? 13.898 50.938 -12.781 1 18.69 22 VAL B N 1
ATOM 4138 C CA . VAL B 1 22 ? 13.586 51.125 -14.203 1 18.69 22 VAL B CA 1
ATOM 4139 C C . VAL B 1 22 ? 12.086 51.344 -14.383 1 18.69 22 VAL B C 1
ATOM 4141 O O . VAL B 1 22 ? 11.273 50.625 -13.773 1 18.69 22 VAL B O 1
ATOM 4144 N N . TYR B 1 23 ? 11.664 52.344 -15.336 1 17.7 23 TYR B N 1
ATOM 4145 C CA . TYR B 1 23 ? 10.57 53.188 -15.781 1 17.7 23 TYR B CA 1
ATOM 4146 C C . TYR B 1 23 ? 9.555 52.406 -16.594 1 17.7 23 TYR B C 1
ATOM 4148 O O . TYR B 1 23 ? 9.844 52 -17.734 1 17.7 23 TYR B O 1
ATOM 4156 N N . LEU B 1 24 ? 8.93 51.438 -16.094 1 18.7 24 LEU B N 1
ATOM 4157 C CA . LEU B 1 24 ? 8.008 50.719 -16.969 1 18.7 24 LEU B CA 1
ATOM 4158 C C . LEU B 1 24 ? 6.91 51.656 -17.469 1 18.7 24 LEU B C 1
ATOM 4160 O O . LEU B 1 24 ? 6.051 52.094 -16.703 1 18.7 24 LEU B O 1
ATOM 4164 N N . LEU B 1 25 ? 7.352 52.5 -18.469 1 17.05 25 LEU B N 1
ATOM 4165 C CA . LEU B 1 25 ? 6.387 53.469 -18.984 1 17.05 25 LEU B CA 1
ATOM 4166 C C . LEU B 1 25 ? 5.125 52.75 -19.469 1 17.05 25 LEU B C 1
ATOM 4168 O O . LEU B 1 25 ? 5.152 51.562 -19.797 1 17.05 25 LEU B O 1
ATOM 4172 N N . PRO B 1 26 ? 4.086 53.594 -19.844 1 17.91 26 PRO B N 1
ATOM 4173 C CA . PRO B 1 26 ? 2.623 53.594 -19.781 1 17.91 26 PRO B CA 1
ATOM 4174 C C . PRO B 1 26 ? 1.98 52.969 -21.016 1 17.91 26 PRO B C 1
ATOM 4176 O O . PRO B 1 26 ? 0.999 52.25 -20.906 1 17.91 26 PRO B O 1
ATOM 4179 N N . SER B 1 27 ? 2.494 53.188 -22.328 1 16.31 27 SER B N 1
ATOM 4180 C CA . SER B 1 27 ? 1.601 54 -23.156 1 16.31 27 SER B CA 1
ATOM 4181 C C . SER B 1 27 ? 0.455 53.156 -23.703 1 16.31 27 SER B C 1
ATOM 4183 O O . SER B 1 27 ? 0.564 51.938 -23.797 1 16.31 27 SER B O 1
ATOM 4185 N N . TYR B 1 28 ? -0.542 53.875 -24.5 1 17.19 28 TYR B N 1
ATOM 4186 C CA . TYR B 1 28 ? -1.965 54.031 -24.781 1 17.19 28 TYR B CA 1
ATOM 4187 C C . TYR B 1 28 ? -2.363 53.188 -26 1 17.19 28 TYR B C 1
ATOM 4189 O O . TYR B 1 28 ? -3.348 52.469 -25.953 1 17.19 28 TYR B O 1
ATOM 4197 N N . SER B 1 29 ? -1.825 53.375 -27.328 1 16.14 29 SER B N 1
ATOM 4198 C CA . SER B 1 29 ? -2.773 53.938 -28.281 1 16.14 29 SER B CA 1
ATOM 4199 C C . SER B 1 29 ? -3.623 52.812 -28.906 1 16.14 29 SER B C 1
ATOM 4201 O O . SER B 1 29 ? -3.236 51.656 -28.906 1 16.14 29 SER B O 1
ATOM 4203 N N . GLN B 1 30 ? -4.543 53.281 -29.922 1 17.3 30 GLN B N 1
ATOM 4204 C CA . GLN B 1 30 ? -5.914 53.125 -30.391 1 17.3 30 GLN B CA 1
ATOM 4205 C C . GLN B 1 30 ? -6.012 52.062 -31.5 1 17.3 30 GLN B C 1
ATOM 4207 O O . GLN B 1 30 ? -6.848 51.156 -31.422 1 17.3 30 GLN B O 1
ATOM 4212 N N . PRO B 1 31 ? -5.574 52.375 -32.906 1 16.48 31 PRO B N 1
ATOM 4213 C CA . PRO B 1 31 ? -6.672 52.562 -33.844 1 16.48 31 PRO B CA 1
ATOM 4214 C C . PRO B 1 31 ? -7.043 51.25 -34.562 1 16.48 31 PRO B C 1
ATOM 4216 O O . PRO B 1 31 ? -6.359 50.25 -34.406 1 16.48 31 PRO B O 1
ATOM 4219 N N . THR B 1 32 ? -6.844 51.219 -36.094 1 16.11 32 THR B N 1
ATOM 4220 C CA . THR B 1 32 ? -7.754 51.344 -37.219 1 16.11 32 THR B CA 1
ATOM 4221 C C . THR B 1 32 ? -7.992 50 -37.906 1 16.11 32 THR B C 1
ATOM 4223 O O . THR B 1 32 ? -7.273 49.031 -37.656 1 16.11 32 THR B O 1
ATOM 4226 N N . ASN B 1 33 ? -7.918 50 -39.438 1 15.98 33 ASN B N 1
ATOM 4227 C CA . ASN B 1 33 ? -8.883 49.844 -40.531 1 15.98 33 ASN B CA 1
ATOM 4228 C C . ASN B 1 33 ? -8.797 48.469 -41.188 1 15.98 33 ASN B C 1
ATOM 4230 O O . ASN B 1 33 ? -9.781 47.75 -41.25 1 15.98 33 ASN B O 1
ATOM 4234 N N . ASN B 1 34 ? -8.273 48.344 -42.594 1 15.84 34 ASN B N 1
ATOM 4235 C CA . ASN B 1 34 ? -8.922 48.156 -43.906 1 15.84 34 ASN B CA 1
ATOM 4236 C C . ASN B 1 34 ? -8.727 46.719 -44.406 1 15.84 34 ASN B C 1
ATOM 4238 O O . ASN B 1 34 ? -7.832 46 -43.938 1 15.84 34 ASN B O 1
ATOM 4242 N N . TYR B 1 35 ? -9.172 46.5 -45.812 1 16.73 35 TYR B N 1
ATOM 4243 C CA . TYR B 1 35 ? -9.914 45.656 -46.719 1 16.73 35 TYR B CA 1
ATOM 4244 C C . TYR B 1 35 ? -8.984 44.656 -47.438 1 16.73 35 TYR B C 1
ATOM 4246 O O . TYR B 1 35 ? -9.273 43.469 -47.5 1 16.73 35 TYR B O 1
ATOM 4254 N N . SER B 1 36 ? -7.816 45 -48.219 1 14.65 36 SER B N 1
ATOM 4255 C CA . SER B 1 36 ? -7.973 44.812 -49.656 1 14.65 36 SER B CA 1
ATOM 4256 C C . SER B 1 36 ? -7.547 43.406 -50.062 1 14.65 36 SER B C 1
ATOM 4258 O O . SER B 1 36 ? -6.707 42.812 -49.406 1 14.65 36 SER B O 1
ATOM 4260 N N . LYS B 1 37 ? -7.965 43.031 -51.406 1 15.8 37 LYS B N 1
ATOM 4261 C CA . LYS B 1 37 ? -8.297 41.938 -52.312 1 15.8 37 LYS B CA 1
ATOM 4262 C C . LYS B 1 37 ? -7.035 41.312 -52.906 1 15.8 37 LYS B C 1
ATOM 4264 O O . LYS B 1 37 ? -7.039 40.156 -53.312 1 15.8 37 LYS B O 1
ATOM 4269 N N . THR B 1 38 ? -5.742 41.969 -53.156 1 14.48 38 THR B N 1
ATOM 4270 C CA . THR B 1 38 ? -5.457 41.938 -54.594 1 14.48 38 THR B CA 1
ATOM 4271 C C . THR B 1 38 ? -5.016 40.562 -55 1 14.48 38 THR B C 1
ATOM 4273 O O . THR B 1 38 ? -4.598 39.75 -54.188 1 14.48 38 THR B O 1
ATOM 4276 N N . ASP B 1 39 ? -3.832 40.531 -56 1 14.3 39 ASP B N 1
ATOM 4277 C CA . ASP B 1 39 ? -3.674 40.281 -57.406 1 14.3 39 ASP B CA 1
ATOM 4278 C C . ASP B 1 39 ? -3.041 38.906 -57.656 1 14.3 39 ASP B C 1
ATOM 4280 O O . ASP B 1 39 ? -3.58 38.094 -58.406 1 14.3 39 ASP B O 1
ATOM 4284 N N . ILE B 1 40 ? -1.579 38.844 -58.219 1 14.36 40 ILE B N 1
ATOM 4285 C CA . ILE B 1 40 ? -1.193 38.688 -59.625 1 14.36 40 ILE B CA 1
ATOM 4286 C C . ILE B 1 40 ? -0.669 37.25 -59.844 1 14.36 40 ILE B C 1
ATOM 4288 O O . ILE B 1 40 ? -0.267 36.594 -58.906 1 14.36 40 ILE B O 1
ATOM 4292 N N . ILE B 1 41 ? 0.627 37.188 -60.688 1 14.83 41 ILE B N 1
ATOM 4293 C CA . ILE B 1 41 ? 0.931 36.781 -62.062 1 14.83 41 ILE B CA 1
ATOM 4294 C C . ILE B 1 41 ? 1.713 35.469 -62.031 1 14.83 41 ILE B C 1
ATOM 4296 O O . ILE B 1 41 ? 2.312 35.094 -61 1 14.83 41 ILE B O 1
ATOM 4300 N N . HIS B 1 42 ? 2.91 35.312 -63.031 1 15.25 42 HIS B N 1
ATOM 4301 C CA . HIS B 1 42 ? 3.154 34.594 -64.25 1 15.25 42 HIS B CA 1
ATOM 4302 C C . HIS B 1 42 ? 4.215 33.5 -64.062 1 15.25 42 HIS B C 1
ATOM 4304 O O . HIS B 1 42 ? 3.992 32.344 -64.438 1 15.25 42 HIS B O 1
ATOM 4310 N N . THR B 1 43 ? 5.676 33.75 -64.438 1 14.79 43 THR B N 1
ATOM 4311 C CA . THR B 1 43 ? 6.277 33.312 -65.688 1 14.79 43 THR B CA 1
ATOM 4312 C C . THR B 1 43 ? 7.113 32.062 -65.5 1 14.79 43 THR B C 1
ATOM 4314 O O . THR B 1 43 ? 7.484 31.719 -64.375 1 14.79 43 THR B O 1
ATOM 4317 N N . PRO B 1 44 ? 8.641 32.094 -65.875 1 15.2 44 PRO B N 1
ATOM 4318 C CA . PRO B 1 44 ? 9.258 31.531 -67.125 1 15.2 44 PRO B CA 1
ATOM 4319 C C . PRO B 1 44 ? 9.984 30.219 -66.812 1 15.2 44 PRO B C 1
ATOM 4321 O O . PRO B 1 44 ? 10.188 29.828 -65.688 1 15.2 44 PRO B O 1
ATOM 4324 N N . THR B 1 45 ? 11.344 30.094 -67.5 1 15.47 45 THR B N 1
ATOM 4325 C CA . THR B 1 45 ? 11.938 29.391 -68.625 1 15.47 45 THR B CA 1
ATOM 4326 C C . THR B 1 45 ? 12.922 28.312 -68.125 1 15.47 45 THR B C 1
ATOM 4328 O O . THR B 1 45 ? 13.43 28.406 -67 1 15.47 45 THR B O 1
ATOM 4331 N N . PRO B 1 46 ? 14.125 27.906 -69 1 15.98 46 PRO B N 1
ATOM 4332 C CA . PRO B 1 46 ? 14.57 26.703 -69.75 1 15.98 46 PRO B CA 1
ATOM 4333 C C . PRO B 1 46 ? 15.844 26.109 -69.125 1 15.98 46 PRO B C 1
ATOM 4335 O O . PRO B 1 46 ? 15.953 24.875 -69 1 15.98 46 PRO B O 1
ATOM 4338 N N . THR B 1 47 ? 17 26.781 -68.812 1 14.34 47 THR B N 1
ATOM 4339 C CA . THR B 1 47 ? 18.172 26.594 -69.625 1 14.34 47 THR B CA 1
ATOM 4340 C C . THR B 1 47 ? 18.953 25.359 -69.188 1 14.34 47 THR B C 1
ATOM 4342 O O . THR B 1 47 ? 18.938 24.984 -68 1 14.34 47 THR B O 1
ATOM 4345 N N . GLN B 1 48 ? 20.328 25.031 -69.875 1 14.51 48 GLN B N 1
ATOM 4346 C CA . GLN B 1 48 ? 21.078 24.094 -70.688 1 14.51 48 GLN B CA 1
ATOM 4347 C C . GLN B 1 48 ? 22.234 23.453 -69.938 1 14.51 48 GLN B C 1
ATOM 4349 O O . GLN B 1 48 ? 22.438 22.25 -69.938 1 14.51 48 GLN B O 1
ATOM 4354 N N . THR B 1 49 ? 23.281 24.172 -69.375 1 14.48 49 THR B N 1
ATOM 4355 C CA . THR B 1 49 ? 24.594 24 -70 1 14.48 49 THR B CA 1
ATOM 4356 C C . THR B 1 49 ? 25.281 22.75 -69.438 1 14.48 49 THR B C 1
ATOM 4358 O O . THR B 1 49 ? 24.969 22.266 -68.375 1 14.48 49 THR B O 1
ATOM 4361 N N . GLN B 1 50 ? 26.766 22.734 -69.625 1 14.5 50 GLN B N 1
ATOM 4362 C CA . GLN B 1 50 ? 27.828 22.047 -70.375 1 14.5 50 GLN B CA 1
ATOM 4363 C C . GLN B 1 50 ? 28.609 21.109 -69.438 1 14.5 50 GLN B C 1
ATOM 4365 O O . GLN B 1 50 ? 28.578 21.266 -68.188 1 14.5 50 GLN B O 1
ATOM 4370 N N . ILE B 1 51 ? 29.812 20.469 -69.938 1 15.29 51 ILE B N 1
ATOM 4371 C CA . ILE B 1 51 ? 30.438 19.188 -70.312 1 15.29 51 ILE B CA 1
ATOM 4372 C C . ILE B 1 51 ? 31.609 18.906 -69.375 1 15.29 51 ILE B C 1
ATOM 4374 O O . ILE B 1 51 ? 31.719 17.828 -68.75 1 15.29 51 ILE B O 1
ATOM 4378 N N . GLN B 1 52 ? 32.688 19.797 -69.188 1 14.14 52 GLN B N 1
ATOM 4379 C CA . GLN B 1 52 ? 33.938 19.312 -69.75 1 14.14 52 GLN B CA 1
ATOM 4380 C C . GLN B 1 52 ? 34.656 18.391 -68.75 1 14.14 52 GLN B C 1
ATOM 4382 O O . GLN B 1 52 ? 34.344 18.406 -67.562 1 14.14 52 GLN B O 1
ATOM 4387 N N . THR B 1 53 ? 36.125 18.25 -68.875 1 14.95 53 THR B N 1
ATOM 4388 C CA . THR B 1 53 ? 37.188 17.344 -69.312 1 14.95 53 THR B CA 1
ATOM 4389 C C . THR B 1 53 ? 38.094 16.922 -68.188 1 14.95 53 THR B C 1
ATOM 4391 O O . THR B 1 53 ? 38.469 15.758 -68.062 1 14.95 53 THR B O 1
ATOM 4394 N N . GLN B 1 54 ? 38.594 17.797 -67.25 1 14.57 54 GLN B N 1
ATOM 4395 C CA . GLN B 1 54 ? 40.062 17.812 -67.25 1 14.57 54 GLN B CA 1
ATOM 4396 C C . GLN B 1 54 ? 40.594 16.547 -66.562 1 14.57 54 GLN B C 1
ATOM 4398 O O . GLN B 1 54 ? 39.906 15.883 -65.812 1 14.57 54 GLN B O 1
ATOM 4403 N N . THR B 1 55 ? 42.094 16.562 -66.438 1 15.77 55 THR B N 1
ATOM 4404 C CA . THR B 1 55 ? 43.312 15.844 -66.75 1 15.77 55 THR B CA 1
ATOM 4405 C C . THR B 1 55 ? 43.781 14.984 -65.562 1 15.77 55 THR B C 1
ATOM 4407 O O . THR B 1 55 ? 43.531 15.32 -64.438 1 15.77 55 THR B O 1
ATOM 4410 N N . PRO B 1 56 ? 44.844 14.039 -65.812 1 16.53 56 PRO B N 1
ATOM 4411 C CA . PRO B 1 56 ? 45.281 12.68 -65.5 1 16.53 56 PRO B CA 1
ATOM 4412 C C . PRO B 1 56 ? 46.312 12.641 -64.312 1 16.53 56 PRO B C 1
ATOM 4414 O O . PRO B 1 56 ? 46.344 11.664 -63.594 1 16.53 56 PRO B O 1
ATOM 4417 N N . THR B 1 57 ? 46.969 13.781 -63.938 1 15.47 57 THR B N 1
ATOM 4418 C CA . THR B 1 57 ? 48.406 13.609 -63.938 1 15.47 57 THR B CA 1
ATOM 4419 C C . THR B 1 57 ? 48.844 12.594 -62.906 1 15.47 57 THR B C 1
ATOM 4421 O O . THR B 1 57 ? 48.156 12.422 -61.875 1 15.47 57 THR B O 1
ATOM 4424 N N . GLU B 1 58 ? 50.25 12.422 -62.688 1 16.08 58 GLU B N 1
ATOM 4425 C CA . GLU B 1 58 ? 51.375 11.484 -62.75 1 16.08 58 GLU B CA 1
ATOM 4426 C C . GLU B 1 58 ? 51.75 10.977 -61.375 1 16.08 58 GLU B C 1
ATOM 4428 O O . GLU B 1 58 ? 51.375 11.57 -60.344 1 16.08 58 GLU B O 1
ATOM 4433 N N . THR B 1 59 ? 53.031 10.359 -61.156 1 16.56 59 THR B N 1
ATOM 4434 C CA . THR B 1 59 ? 53.688 9.062 -60.906 1 16.56 59 THR B CA 1
ATOM 4435 C C . THR B 1 59 ? 54.344 9.031 -59.531 1 16.56 59 THR B C 1
ATOM 4437 O O . THR B 1 59 ? 54.188 8.062 -58.781 1 16.56 59 THR B O 1
ATOM 4440 N N . PRO B 1 60 ? 55.25 10.07 -59 1 16.88 60 PRO B N 1
ATOM 4441 C CA . PRO B 1 60 ? 56.594 9.523 -58.844 1 16.88 60 PRO B CA 1
ATOM 4442 C C . PRO B 1 60 ? 56.75 8.688 -57.562 1 16.88 60 PRO B C 1
ATOM 4444 O O . PRO B 1 60 ? 55.938 8.82 -56.625 1 16.88 60 PRO B O 1
ATOM 4447 N N . THR B 1 61 ? 58.062 8 -57.312 1 17.69 61 THR B N 1
ATOM 4448 C CA . THR B 1 61 ? 58.812 6.797 -56.969 1 17.69 61 THR B CA 1
ATOM 4449 C C . THR B 1 61 ? 59.375 6.871 -55.562 1 17.69 61 THR B C 1
ATOM 4451 O O . THR B 1 61 ? 59.719 5.848 -54.969 1 17.69 61 THR B O 1
ATOM 4454 N N . GLU B 1 62 ? 59.344 8.023 -54.812 1 17.94 62 GLU B N 1
ATOM 4455 C CA . GLU B 1 62 ? 60.594 8.156 -54.062 1 17.94 62 GLU B CA 1
ATOM 4456 C C . GLU B 1 62 ? 60.75 7.02 -53.062 1 17.94 62 GLU B C 1
ATOM 4458 O O . GLU B 1 62 ? 59.781 6.484 -52.562 1 17.94 62 GLU B O 1
ATOM 4463 N N . THR B 1 63 ? 62.094 6.715 -52.719 1 19.31 63 THR B N 1
ATOM 4464 C CA . THR B 1 63 ? 63.062 5.703 -52.312 1 19.31 63 THR B CA 1
ATOM 4465 C C . THR B 1 63 ? 62.938 5.352 -50.844 1 19.31 63 THR B C 1
ATOM 4467 O O . THR B 1 63 ? 62.625 6.211 -50.031 1 19.31 63 THR B O 1
ATOM 4470 N N . PRO B 1 64 ? 63.531 4.109 -50.406 1 19.36 64 PRO B N 1
ATOM 4471 C CA . PRO B 1 64 ? 63.344 3.012 -49.438 1 19.36 64 PRO B CA 1
ATOM 4472 C C . PRO B 1 64 ? 64.062 3.262 -48.125 1 19.36 64 PRO B C 1
ATOM 4474 O O . PRO B 1 64 ? 63.906 2.479 -47.188 1 19.36 64 PRO B O 1
ATOM 4477 N N . THR B 1 65 ? 64.5 4.555 -47.75 1 19.39 65 THR B N 1
ATOM 4478 C CA . THR B 1 65 ? 65.688 4.449 -46.969 1 19.39 65 THR B CA 1
ATOM 4479 C C . THR B 1 65 ? 65.5 3.559 -45.75 1 19.39 65 THR B C 1
ATOM 4481 O O . THR B 1 65 ? 64.438 3.635 -45.094 1 19.39 65 THR B O 1
ATOM 4484 N N . GLU B 1 66 ? 66.562 2.729 -45.281 1 19.61 66 GLU B N 1
ATOM 4485 C CA . GLU B 1 66 ? 67 1.491 -44.625 1 19.61 66 GLU B CA 1
ATOM 4486 C C . GLU B 1 66 ? 67 1.647 -43.125 1 19.61 66 GLU B C 1
ATOM 4488 O O . GLU B 1 66 ? 67.125 0.667 -42.375 1 19.61 66 GLU B O 1
ATOM 4493 N N . THR B 1 67 ? 66.5 2.674 -42.469 1 21.31 67 THR B N 1
ATOM 4494 C CA . THR B 1 67 ? 67.25 2.943 -41.25 1 21.31 67 THR B CA 1
ATOM 4495 C C . THR B 1 67 ? 67.188 1.735 -40.312 1 21.31 67 THR B C 1
ATOM 4497 O O . THR B 1 67 ? 66.125 1.124 -40.125 1 21.31 67 THR B O 1
ATOM 4500 N N . PRO B 1 68 ? 68.312 1.472 -39.594 1 20.78 68 PRO B N 1
ATOM 4501 C CA . PRO B 1 68 ? 68.938 0.329 -38.906 1 20.78 68 PRO B CA 1
ATOM 4502 C C . PRO B 1 68 ? 68.188 -0.165 -37.719 1 20.78 68 PRO B C 1
ATOM 4504 O O . PRO B 1 68 ? 67.375 0.586 -37.156 1 20.78 68 PRO B O 1
ATOM 4507 N N . THR B 1 69 ? 68.312 -1.511 -37.375 1 20.91 69 THR B N 1
ATOM 4508 C CA . THR B 1 69 ? 67.75 -2.645 -36.656 1 20.91 69 THR B CA 1
ATOM 4509 C C . THR B 1 69 ? 68 -2.516 -35.156 1 20.91 69 THR B C 1
ATOM 4511 O O . THR B 1 69 ? 67.625 -3.41 -34.375 1 20.91 69 THR B O 1
ATOM 4514 N N . GLU B 1 70 ? 68.188 -1.248 -34.562 1 21.53 70 GLU B N 1
ATOM 4515 C CA . GLU B 1 70 ? 68.875 -1.412 -33.25 1 21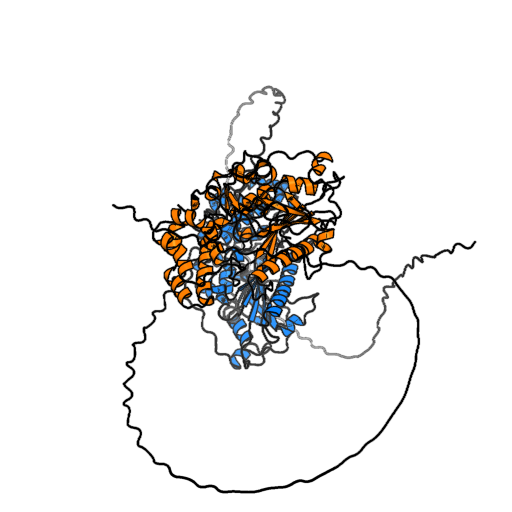.53 70 GLU B CA 1
ATOM 4516 C C . GLU B 1 70 ? 68.062 -2.379 -32.375 1 21.53 70 GLU B C 1
ATOM 4518 O O . GLU B 1 70 ? 66.875 -2.4 -32.406 1 21.53 70 GLU B O 1
ATOM 4523 N N . THR B 1 71 ? 68.812 -3.408 -31.781 1 22.8 71 THR B N 1
ATOM 4524 C CA . THR B 1 71 ? 68.562 -4.672 -31.094 1 22.8 71 THR B CA 1
ATOM 4525 C C . THR B 1 71 ? 67.875 -4.438 -29.734 1 22.8 71 THR B C 1
ATOM 4527 O O . THR B 1 71 ? 68.5 -3.766 -28.875 1 22.8 71 THR B O 1
ATOM 4530 N N . PRO B 1 72 ? 66.562 -4.254 -29.594 1 21.41 72 PRO B N 1
ATOM 4531 C CA . PRO B 1 72 ? 65.938 -3.857 -28.328 1 21.41 72 PRO B CA 1
ATOM 4532 C C . PRO B 1 72 ? 66.312 -4.828 -27.188 1 21.41 72 PRO B C 1
ATOM 4534 O O . PRO B 1 72 ? 66.312 -6.043 -27.406 1 21.41 72 PRO B O 1
ATOM 4537 N N . THR B 1 73 ? 67.188 -4.359 -26.312 1 24.61 73 THR B N 1
ATOM 4538 C CA . THR B 1 73 ? 67.625 -5.035 -25.109 1 24.61 73 THR B CA 1
ATOM 4539 C C . THR B 1 73 ? 66.438 -5.672 -24.375 1 24.61 73 THR B C 1
ATOM 4541 O O . THR B 1 73 ? 65.312 -5.09 -24.312 1 24.61 73 THR B O 1
ATOM 4544 N N . GLU B 1 74 ? 66.625 -6.992 -23.969 1 22.02 74 GLU B N 1
ATOM 4545 C CA . GLU B 1 74 ? 65.75 -8.07 -23.453 1 22.02 74 GLU B CA 1
ATOM 4546 C C . GLU B 1 74 ? 65.125 -7.688 -22.109 1 22.02 74 GLU B C 1
ATOM 4548 O O . GLU B 1 74 ? 65.875 -7.559 -21.109 1 22.02 74 GLU B O 1
ATOM 4553 N N . THR B 1 75 ? 64.438 -6.527 -21.984 1 22.31 75 THR B N 1
ATOM 4554 C CA . THR B 1 75 ? 64 -6.188 -20.641 1 22.31 75 THR B CA 1
ATOM 4555 C C . THR B 1 75 ? 63.25 -7.352 -20.016 1 22.31 75 THR B C 1
ATOM 4557 O O . THR B 1 75 ? 62.25 -7.816 -20.562 1 22.31 75 THR B O 1
ATOM 4560 N N . GLN B 1 76 ? 63.969 -8.18 -19.156 1 22.44 76 GLN B N 1
ATOM 4561 C CA . GLN B 1 76 ? 63.469 -9.328 -18.406 1 22.44 76 GLN B CA 1
ATOM 4562 C C . GLN B 1 76 ? 62.188 -8.984 -17.656 1 22.44 76 GLN B C 1
ATOM 4564 O O . GLN B 1 76 ? 62.125 -7.992 -16.922 1 22.44 76 GLN B O 1
ATOM 4569 N N . THR B 1 77 ? 61 -9.25 -18.203 1 24.33 77 THR B N 1
ATOM 4570 C CA . THR B 1 77 ? 59.688 -8.984 -17.641 1 24.33 77 THR B CA 1
ATOM 4571 C C . THR B 1 77 ? 59.531 -9.68 -16.281 1 24.33 77 THR B C 1
ATOM 4573 O O . THR B 1 77 ? 59.688 -10.898 -16.188 1 24.33 77 THR B O 1
ATOM 4576 N N . PRO B 1 78 ? 59.875 -8.961 -15.219 1 26.17 78 PRO B N 1
ATOM 4577 C CA . PRO B 1 78 ? 59.75 -9.672 -13.945 1 26.17 78 PRO B CA 1
ATOM 4578 C C . PRO B 1 78 ? 58.438 -10.477 -13.828 1 26.17 78 PRO B C 1
ATOM 4580 O O . PRO B 1 78 ? 57.438 -10.133 -14.461 1 26.17 78 PRO B O 1
ATOM 4583 N N . LYS B 1 79 ? 58.594 -11.773 -13.391 1 24.55 79 LYS B N 1
ATOM 4584 C CA . LYS B 1 79 ? 57.531 -12.75 -13.219 1 24.55 79 LYS B CA 1
ATOM 4585 C C . LYS B 1 79 ? 56.375 -12.188 -12.375 1 24.55 79 LYS B C 1
ATOM 4587 O O . LYS B 1 79 ? 56.625 -11.648 -11.289 1 24.55 79 LYS B O 1
ATOM 4592 N N . PRO B 1 80 ? 55.188 -11.836 -13.008 1 23.64 80 PRO B N 1
ATOM 4593 C CA . PRO B 1 80 ? 54.125 -11.312 -12.164 1 23.64 80 PRO B CA 1
ATOM 4594 C C . PRO B 1 80 ? 53.812 -12.227 -10.984 1 23.64 80 PRO B C 1
ATOM 4596 O O . PRO B 1 80 ? 53.75 -13.445 -11.141 1 23.64 80 PRO B O 1
ATOM 4599 N N . THR B 1 81 ? 54.375 -11.961 -9.812 1 25.64 81 THR B N 1
ATOM 4600 C CA . THR B 1 81 ? 54.031 -12.672 -8.586 1 25.64 81 THR B CA 1
ATOM 4601 C C . THR B 1 81 ? 52.531 -12.883 -8.508 1 25.64 81 THR B C 1
ATOM 4603 O O . THR B 1 81 ? 51.75 -11.93 -8.633 1 25.64 81 THR B O 1
ATOM 4606 N N . THR B 1 82 ? 52.094 -14.102 -8.781 1 24 82 THR B N 1
ATOM 4607 C CA . THR B 1 82 ? 50.688 -14.539 -8.711 1 24 82 THR B CA 1
ATOM 4608 C C . THR B 1 82 ? 50.062 -14.156 -7.371 1 24 82 THR B C 1
ATOM 4610 O O . THR B 1 82 ? 50.531 -14.617 -6.32 1 24 82 THR B O 1
ATOM 4613 N N . THR B 1 83 ? 49.688 -12.875 -7.176 1 25.92 83 THR B N 1
ATOM 4614 C CA . THR B 1 83 ? 48.938 -12.57 -5.961 1 25.92 83 THR B CA 1
ATOM 4615 C C . THR B 1 83 ? 47.875 -13.641 -5.684 1 25.92 83 THR B C 1
ATOM 4617 O O . THR B 1 83 ? 47.094 -14.008 -6.574 1 25.92 83 THR B O 1
ATOM 4620 N N . PRO B 1 84 ? 48.188 -14.461 -4.699 1 26.77 84 PRO B N 1
ATOM 4621 C CA . PRO B 1 84 ? 47.156 -15.484 -4.438 1 26.77 84 PRO B CA 1
ATOM 4622 C C . PRO B 1 84 ? 45.75 -14.938 -4.5 1 26.77 84 PRO B C 1
ATOM 4624 O O . PRO B 1 84 ? 45.5 -13.773 -4.172 1 26.77 84 PRO B O 1
ATOM 4627 N N . ALA B 1 85 ? 44.938 -15.531 -5.363 1 26.41 85 ALA B N 1
ATOM 4628 C CA . ALA B 1 85 ? 43.5 -15.25 -5.438 1 26.41 85 ALA B CA 1
ATOM 4629 C C . ALA B 1 85 ? 42.875 -15.18 -4.043 1 26.41 85 ALA B C 1
ATOM 4631 O O . ALA B 1 85 ? 42.969 -16.141 -3.264 1 26.41 85 ALA B O 1
ATOM 4632 N N . LEU B 1 86 ? 42.906 -13.953 -3.467 1 25.52 86 LEU B N 1
ATOM 4633 C CA . LEU B 1 86 ? 42.031 -13.844 -2.301 1 25.52 86 LEU B CA 1
ATOM 4634 C C . LEU B 1 86 ? 40.719 -14.578 -2.529 1 25.52 86 LEU B C 1
ATOM 4636 O O . LEU B 1 86 ? 39.969 -14.227 -3.438 1 25.52 86 LEU B O 1
ATOM 4640 N N . THR B 1 87 ? 40.781 -15.844 -2.328 1 25.2 87 THR B N 1
ATOM 4641 C CA . THR B 1 87 ? 39.5 -16.531 -2.281 1 25.2 87 THR B CA 1
ATOM 4642 C C . THR B 1 87 ? 38.469 -15.711 -1.519 1 25.2 87 THR B C 1
ATOM 4644 O O . THR B 1 87 ? 38.594 -15.523 -0.307 1 25.2 87 THR B O 1
ATOM 4647 N N . THR B 1 88 ? 38.062 -14.562 -2.131 1 26.11 88 THR B N 1
ATOM 4648 C CA . THR B 1 88 ? 36.906 -13.898 -1.525 1 26.11 88 THR B CA 1
ATOM 4649 C C . THR B 1 88 ? 35.875 -14.922 -1.075 1 26.11 88 THR B C 1
ATOM 4651 O O . THR B 1 88 ? 35.344 -15.672 -1.895 1 26.11 88 THR B O 1
ATOM 4654 N N . THR B 1 89 ? 36.188 -15.516 0.052 1 28.88 89 THR B N 1
ATOM 4655 C CA . THR B 1 89 ? 35.094 -16.25 0.665 1 28.88 89 THR B CA 1
ATOM 4656 C C . THR B 1 89 ? 33.75 -15.547 0.374 1 28.88 89 THR B C 1
ATOM 4658 O O . THR B 1 89 ? 33.656 -14.32 0.42 1 28.88 89 THR B O 1
ATOM 4661 N N . PRO B 1 90 ? 32.938 -16.266 -0.316 1 28.92 90 PRO B N 1
ATOM 4662 C CA . PRO B 1 90 ? 31.625 -15.609 -0.54 1 28.92 90 PRO B CA 1
ATOM 4663 C C . PRO B 1 90 ? 31.172 -14.773 0.655 1 28.92 90 PRO B C 1
ATOM 4665 O O . PRO B 1 90 ? 31.234 -15.242 1.795 1 28.92 90 PRO B O 1
ATOM 4668 N N . GLU B 1 91 ? 31.562 -13.539 0.689 1 29.83 91 GLU B N 1
ATOM 4669 C CA . GLU B 1 91 ? 31.047 -12.594 1.675 1 29.83 91 GLU B CA 1
ATOM 4670 C C . GLU B 1 91 ? 29.656 -13.008 2.176 1 29.83 91 GLU B C 1
ATOM 4672 O O . GLU B 1 91 ? 28.734 -13.188 1.384 1 29.83 91 GLU B O 1
ATOM 4677 N N . GLN B 1 92 ? 29.688 -13.844 3.217 1 27.86 92 GLN B N 1
ATOM 4678 C CA . GLN B 1 92 ? 28.422 -14 3.938 1 27.86 92 GLN B CA 1
ATOM 4679 C C . GLN B 1 92 ? 27.656 -12.688 4 1 27.86 92 GLN B C 1
ATOM 4681 O O . GLN B 1 92 ? 28.031 -11.773 4.746 1 27.86 92 GLN B O 1
ATOM 4686 N N . THR B 1 93 ? 27.344 -12.18 2.938 1 31.19 93 THR B N 1
ATOM 4687 C CA . THR B 1 93 ? 26.406 -11.055 3.049 1 31.19 93 THR B CA 1
ATOM 4688 C C . THR B 1 93 ? 25.406 -11.289 4.18 1 31.19 93 THR B C 1
ATOM 4690 O O . THR B 1 93 ? 24.609 -12.227 4.125 1 31.19 93 THR B O 1
ATOM 4693 N N . LYS B 1 94 ? 25.812 -11.016 5.336 1 34.97 94 LYS B N 1
ATOM 4694 C CA . LYS B 1 94 ? 24.828 -10.992 6.406 1 34.97 94 LYS B CA 1
ATOM 4695 C C . LYS B 1 94 ? 23.469 -10.539 5.891 1 34.97 94 LYS B C 1
ATOM 4697 O O . LYS B 1 94 ? 23.312 -9.398 5.438 1 34.97 94 LYS B O 1
ATOM 4702 N N . LYS B 1 95 ? 22.719 -11.578 5.469 1 37.47 95 LYS B N 1
ATOM 4703 C CA . LYS B 1 95 ? 21.312 -11.375 5.113 1 37.47 95 LYS B CA 1
ATOM 4704 C C . LYS B 1 95 ? 20.625 -10.438 6.105 1 37.47 95 LYS B C 1
ATOM 4706 O O . LYS B 1 95 ? 20.5 -10.766 7.289 1 37.47 95 LYS B O 1
ATOM 4711 N N . ILE B 1 96 ? 20.844 -9.172 5.992 1 36.69 96 ILE B N 1
ATOM 4712 C CA . ILE B 1 96 ? 20.078 -8.172 6.742 1 36.69 96 ILE B CA 1
ATOM 4713 C C . ILE B 1 96 ? 18.609 -8.547 6.75 1 36.69 96 ILE B C 1
ATOM 4715 O O . ILE B 1 96 ? 17.953 -8.562 5.699 1 36.69 96 ILE B O 1
ATOM 4719 N N . ILE B 1 97 ? 18.219 -9.234 7.766 1 36.91 97 ILE B N 1
ATOM 4720 C CA . ILE B 1 97 ? 16.828 -9.617 8.023 1 36.91 97 ILE B CA 1
ATOM 4721 C C . ILE B 1 97 ? 15.977 -8.367 8.188 1 36.91 97 ILE B C 1
ATOM 4723 O O . ILE B 1 97 ? 16.078 -7.66 9.195 1 36.91 97 ILE B O 1
ATOM 4727 N N . VAL B 1 98 ? 15.742 -7.648 7.109 1 42.41 98 VAL B N 1
ATOM 4728 C CA . VAL B 1 98 ? 14.695 -6.633 7.211 1 42.41 98 VAL B CA 1
ATOM 4729 C C . VAL B 1 98 ? 13.352 -7.301 7.508 1 42.41 98 VAL B C 1
ATOM 4731 O O . VAL B 1 98 ? 12.852 -8.078 6.695 1 42.41 98 VAL B O 1
ATOM 4734 N N . GLY B 1 99 ? 13.094 -7.602 8.734 1 43.22 99 GLY B N 1
ATOM 4735 C CA . GLY B 1 99 ? 11.875 -8.234 9.219 1 43.22 99 GLY B CA 1
ATOM 4736 C C . GLY B 1 99 ? 10.617 -7.465 8.867 1 43.22 99 GLY B C 1
ATOM 4737 O O . GLY B 1 99 ? 10.68 -6.461 8.148 1 43.22 99 GLY B O 1
ATOM 4738 N N . ASP B 1 100 ? 9.445 -7.988 9.141 1 57 100 ASP B N 1
ATOM 4739 C CA . ASP B 1 100 ? 8.133 -7.352 9.156 1 57 100 ASP B CA 1
ATOM 4740 C C . ASP B 1 100 ? 8.148 -6.09 10.023 1 57 100 ASP B C 1
ATOM 4742 O O . ASP B 1 100 ? 8.914 -6 10.984 1 57 100 ASP B O 1
ATOM 4746 N N . LEU B 1 101 ? 7.648 -4.992 9.453 1 57.28 101 LEU B N 1
ATOM 4747 C CA . LEU B 1 101 ? 7.566 -3.771 10.25 1 57.28 101 LEU B CA 1
ATOM 4748 C C . LEU B 1 101 ? 6.953 -4.059 11.617 1 57.28 101 LEU B C 1
ATOM 4750 O O . LEU B 1 101 ? 6.91 -3.176 12.484 1 57.28 101 LEU B O 1
ATOM 4754 N N . GLY B 1 102 ? 6.566 -5.336 11.906 1 57.38 102 GLY B N 1
ATOM 4755 C CA . GLY B 1 102 ? 5.867 -5.637 13.148 1 57.38 102 GLY B CA 1
ATOM 4756 C C . GLY B 1 102 ? 6.738 -6.336 14.172 1 57.38 102 GLY B C 1
ATOM 4757 O O . GLY B 1 102 ? 6.238 -6.828 15.188 1 57.38 102 GLY B O 1
ATOM 4758 N N . HIS B 1 103 ? 8.086 -6.441 13.977 1 59.84 103 HIS B N 1
ATOM 4759 C CA . HIS B 1 103 ? 8.938 -7.25 14.844 1 59.84 103 HIS B CA 1
ATOM 4760 C C . HIS B 1 103 ? 9.328 -6.48 16.094 1 59.84 103 HIS B C 1
ATOM 4762 O O . HIS B 1 103 ? 9 -5.301 16.234 1 59.84 103 HIS B O 1
ATOM 4768 N N . GLU B 1 104 ? 9.961 -7.156 16.922 1 66.94 104 GLU B N 1
ATOM 4769 C CA . GLU B 1 104 ? 10.57 -6.613 18.125 1 66.94 104 GLU B CA 1
ATOM 4770 C C . GLU B 1 104 ? 11.398 -5.367 17.828 1 66.94 104 GLU B C 1
ATOM 4772 O O . GLU B 1 104 ? 12.102 -5.32 16.812 1 66.94 104 GLU B O 1
ATOM 4777 N N . ARG B 1 105 ? 11.125 -4.336 18.547 1 80.38 105 ARG B N 1
ATOM 4778 C CA . ARG B 1 105 ? 11.789 -3.055 18.344 1 80.38 105 ARG B CA 1
ATOM 4779 C C . ARG B 1 105 ? 12.812 -2.787 19.438 1 80.38 105 ARG B C 1
ATOM 4781 O O . ARG B 1 105 ? 12.453 -2.713 20.625 1 80.38 105 ARG B O 1
ATOM 4788 N N . ASP B 1 106 ? 14.031 -2.83 19.062 1 89.25 106 ASP B N 1
ATOM 4789 C CA . ASP B 1 106 ? 15.195 -2.441 19.859 1 89.25 106 ASP B CA 1
ATOM 4790 C C . ASP B 1 106 ? 16.156 -1.572 19.047 1 89.25 106 ASP B C 1
ATOM 4792 O O . ASP B 1 106 ? 17.047 -2.086 18.391 1 89.25 106 ASP B O 1
ATOM 4796 N N . PHE B 1 107 ? 15.977 -0.244 19.188 1 92.94 107 PHE B N 1
ATOM 4797 C CA . PHE B 1 107 ? 16.656 0.698 18.297 1 92.94 107 PHE B CA 1
ATOM 4798 C C . PHE B 1 107 ? 18.172 0.609 18.469 1 92.94 107 PHE B C 1
ATOM 4800 O O . PHE B 1 107 ? 18.906 0.437 17.5 1 92.94 107 PHE B O 1
ATOM 4807 N N . PRO B 1 108 ? 18.719 0.623 19.734 1 91.5 108 PRO B N 1
ATOM 4808 C CA . PRO B 1 108 ? 20.156 0.512 19.891 1 91.5 108 PRO B CA 1
ATOM 4809 C C . PRO B 1 108 ? 20.719 -0.771 19.281 1 91.5 108 PRO B C 1
ATOM 4811 O O . PRO B 1 108 ? 21.766 -0.743 18.625 1 91.5 108 PRO B O 1
ATOM 4814 N N . LEU B 1 109 ? 20 -1.82 19.469 1 91.31 109 LEU B N 1
ATOM 4815 C CA . LEU B 1 109 ? 20.469 -3.104 18.969 1 91.31 109 LEU B CA 1
ATOM 4816 C C . LEU B 1 109 ? 20.422 -3.133 17.438 1 91.31 109 LEU B C 1
ATOM 4818 O O . LEU B 1 109 ? 21.359 -3.609 16.797 1 91.31 109 LEU B O 1
ATOM 4822 N N . ASP B 1 110 ? 19.328 -2.639 16.844 1 91.94 110 ASP B N 1
ATOM 4823 C CA . ASP B 1 110 ? 19.219 -2.598 15.383 1 91.94 110 ASP B CA 1
ATOM 4824 C C . ASP B 1 110 ? 20.312 -1.739 14.766 1 91.94 110 ASP B C 1
ATOM 4826 O O . ASP B 1 110 ? 20.891 -2.105 13.742 1 91.94 110 ASP B O 1
ATOM 4830 N N . MET B 1 111 ? 20.609 -0.627 15.438 1 92.5 111 MET B N 1
ATOM 4831 C CA . MET B 1 111 ? 21.625 0.284 14.922 1 92.5 111 MET B CA 1
ATOM 4832 C C . MET B 1 111 ? 23.016 -0.314 15.078 1 92.5 111 MET B C 1
ATOM 4834 O O . MET B 1 111 ? 23.891 -0.11 14.234 1 92.5 111 MET B O 1
ATOM 4838 N N . LYS B 1 112 ? 23.203 -1.006 16.125 1 90.19 112 LYS B N 1
ATOM 4839 C CA . LYS B 1 112 ? 24.484 -1.665 16.344 1 90.19 112 LYS B CA 1
ATOM 4840 C C . LYS B 1 112 ? 24.734 -2.73 15.281 1 90.19 112 LYS B C 1
ATOM 4842 O O . LYS B 1 112 ? 25.875 -2.914 14.836 1 90.19 112 LYS B O 1
ATOM 4847 N N . ASN B 1 113 ? 23.719 -3.418 14.852 1 90.88 113 ASN B N 1
ATOM 4848 C CA . ASN B 1 113 ? 23.844 -4.547 13.93 1 90.88 113 ASN B CA 1
ATOM 4849 C C . ASN B 1 113 ? 23.844 -4.086 12.477 1 90.88 113 ASN B C 1
ATOM 4851 O O . ASN B 1 113 ? 24.109 -4.879 11.57 1 90.88 113 ASN B O 1
ATOM 4855 N N . PHE B 1 114 ? 23.516 -2.805 12.227 1 93.5 114 PHE B N 1
ATOM 4856 C CA . PHE B 1 114 ? 23.547 -2.277 10.867 1 93.5 114 PHE B CA 1
ATOM 4857 C C . PHE B 1 114 ? 24.953 -2.264 10.312 1 93.5 114 PHE B C 1
ATOM 4859 O O . PHE B 1 114 ? 25.906 -1.957 11.031 1 93.5 114 PHE B O 1
ATOM 4866 N N . PRO B 1 115 ? 25.172 -2.57 8.984 1 93.31 115 PRO B N 1
ATOM 4867 C CA . PRO B 1 115 ? 26.516 -2.639 8.398 1 93.31 115 PRO B CA 1
ATOM 4868 C C . PRO B 1 115 ? 27.078 -1.264 8.055 1 93.31 115 PRO B C 1
ATOM 4870 O O . PRO B 1 115 ? 27.266 -0.947 6.875 1 93.31 115 PRO B O 1
ATOM 4873 N N . TRP B 1 116 ? 27.469 -0.549 9.094 1 93.69 116 TRP B N 1
ATOM 4874 C CA . TRP B 1 116 ? 27.922 0.828 8.945 1 93.69 116 TRP B CA 1
ATOM 4875 C C . TRP B 1 116 ? 29.219 0.888 8.141 1 93.69 116 TRP B C 1
ATOM 4877 O O . TRP B 1 116 ? 29.391 1.771 7.301 1 93.69 116 TRP B O 1
ATOM 4887 N N . GLU B 1 117 ? 30.156 -0.041 8.414 1 93.31 117 GLU B N 1
ATOM 4888 C CA . GLU B 1 117 ? 31.438 -0 7.711 1 93.31 117 GLU B CA 1
ATOM 4889 C C . GLU B 1 117 ? 31.266 -0.284 6.223 1 93.31 117 GLU B C 1
ATOM 4891 O O . GLU B 1 117 ? 31.922 0.327 5.383 1 93.31 117 GLU B O 1
ATOM 4896 N N . GLU B 1 118 ? 30.328 -1.187 5.938 1 93.75 118 GLU B N 1
ATOM 4897 C CA . GLU B 1 118 ? 30.031 -1.451 4.535 1 93.75 118 GLU B CA 1
ATOM 4898 C C . GLU B 1 118 ? 29.375 -0.242 3.873 1 93.75 118 GLU B C 1
ATOM 4900 O O . GLU B 1 118 ? 29.656 0.065 2.711 1 93.75 118 GLU B O 1
ATOM 4905 N N . PHE B 1 119 ? 28.578 0.4 4.633 1 93.19 119 PHE B N 1
ATOM 4906 C CA . PHE B 1 119 ? 27.922 1.604 4.133 1 93.19 119 PHE B CA 1
ATOM 4907 C C . PHE B 1 119 ? 28.953 2.703 3.865 1 93.19 119 PHE B C 1
ATOM 4909 O O . PHE B 1 119 ? 28.938 3.326 2.801 1 93.19 119 PHE B O 1
ATOM 4916 N N . LYS B 1 120 ? 29.875 2.916 4.707 1 92.81 120 LYS B N 1
ATOM 4917 C CA . LYS B 1 120 ? 30.938 3.889 4.539 1 92.81 120 LYS B CA 1
ATOM 4918 C C . LYS B 1 120 ? 31.812 3.543 3.338 1 92.81 120 LYS B C 1
ATOM 4920 O O . LYS B 1 120 ? 32.188 4.422 2.559 1 92.81 120 LYS B O 1
ATOM 4925 N N . ALA B 1 121 ? 32.125 2.264 3.244 1 93 121 ALA B N 1
ATOM 4926 C CA . ALA B 1 121 ? 32.938 1.806 2.127 1 93 121 ALA B CA 1
ATOM 4927 C C . ALA B 1 121 ? 32.281 2.084 0.792 1 93 121 ALA B C 1
ATOM 4929 O O . ALA B 1 121 ? 32.906 2.479 -0.177 1 93 121 ALA B O 1
ATOM 4930 N N . ALA B 1 122 ? 30.984 1.841 0.804 1 91.62 122 ALA B N 1
ATOM 4931 C CA . ALA B 1 122 ? 30.219 2.141 -0.403 1 91.62 122 ALA B CA 1
ATOM 4932 C C . ALA B 1 122 ? 30.281 3.625 -0.745 1 91.62 122 ALA B C 1
ATOM 4934 O O . ALA B 1 122 ? 30.422 3.994 -1.913 1 91.62 122 ALA B O 1
ATOM 4935 N N . ALA B 1 123 ? 30.203 4.484 0.197 1 89.88 123 ALA B N 1
ATOM 4936 C CA . ALA B 1 123 ? 30.266 5.93 -0.012 1 89.88 123 ALA B CA 1
ATOM 4937 C C . ALA B 1 123 ? 31.625 6.355 -0.543 1 89.88 123 ALA B C 1
ATOM 4939 O O . ALA B 1 123 ? 31.734 7.285 -1.348 1 89.88 123 ALA B O 1
ATOM 4940 N N . ARG B 1 124 ? 32.656 5.684 -0.125 1 90.69 124 ARG B N 1
ATOM 4941 C CA . ARG B 1 124 ? 34 6.008 -0.535 1 90.69 124 ARG B CA 1
ATOM 4942 C C . ARG B 1 124 ? 34.188 5.773 -2.029 1 90.69 124 ARG B C 1
ATOM 4944 O O . ARG B 1 124 ? 35.094 6.355 -2.645 1 90.69 124 ARG B O 1
ATOM 4951 N N . THR B 1 125 ? 33.344 4.965 -2.576 1 89.38 125 THR B N 1
ATOM 4952 C CA . THR B 1 125 ? 33.5 4.695 -4.004 1 89.38 125 THR B CA 1
ATOM 4953 C C . THR B 1 125 ? 33.062 5.91 -4.824 1 89.38 125 THR B C 1
ATOM 4955 O O . THR B 1 125 ? 33.406 6.016 -6.004 1 89.38 125 THR B O 1
ATOM 4958 N N . GLY B 1 126 ? 32.281 6.754 -4.301 1 82.75 126 GLY B N 1
ATOM 4959 C CA . GLY B 1 126 ? 31.812 7.953 -4.977 1 82.75 126 GLY B CA 1
ATOM 4960 C C . GLY B 1 126 ? 30.625 7.695 -5.879 1 82.75 126 GLY B C 1
ATOM 4961 O O . GLY B 1 126 ? 30.141 8.602 -6.562 1 82.75 126 GLY B O 1
ATOM 4962 N N . LYS B 1 127 ? 30.219 6.5 -5.949 1 83.06 127 LYS B N 1
ATOM 4963 C CA . LYS B 1 127 ? 29.062 6.141 -6.773 1 83.06 127 LYS B CA 1
ATOM 4964 C C . LYS B 1 127 ? 27.812 5.984 -5.922 1 83.06 127 LYS B C 1
ATOM 4966 O O . LYS B 1 127 ? 27.734 5.098 -5.07 1 83.06 127 LYS B O 1
ATOM 4971 N N . THR B 1 128 ? 26.781 6.797 -6.188 1 79.88 128 THR B N 1
ATOM 4972 C CA . THR B 1 128 ? 25.578 6.809 -5.375 1 79.88 128 THR B CA 1
ATOM 4973 C C . THR B 1 128 ? 24.828 5.48 -5.488 1 79.88 128 THR B C 1
ATOM 4975 O O . THR B 1 128 ? 24.141 5.07 -4.555 1 79.88 128 THR B O 1
ATOM 4978 N N . GLU B 1 129 ? 25.047 4.832 -6.598 1 79.88 129 GLU B N 1
ATOM 4979 C CA . GLU B 1 129 ? 24.406 3.535 -6.785 1 79.88 129 GLU B CA 1
ATOM 4980 C C . GLU B 1 129 ? 24.875 2.533 -5.73 1 79.88 129 GLU B C 1
ATOM 4982 O O . GLU B 1 129 ? 24.109 1.658 -5.32 1 79.88 129 GLU B O 1
ATOM 4987 N N . ASN B 1 130 ? 26.109 2.764 -5.27 1 85 130 ASN B N 1
ATOM 4988 C CA . ASN B 1 130 ? 26.672 1.838 -4.289 1 85 130 ASN B CA 1
ATOM 4989 C C . ASN B 1 130 ? 26.109 2.082 -2.895 1 85 130 ASN B C 1
ATOM 4991 O O . ASN B 1 130 ? 26.016 1.156 -2.086 1 85 130 ASN B O 1
ATOM 4995 N N . THR B 1 131 ? 25.672 3.32 -2.648 1 88.12 131 THR B N 1
ATOM 4996 C CA . THR B 1 131 ? 25.172 3.639 -1.317 1 88.12 131 THR B CA 1
ATOM 4997 C C . THR B 1 131 ? 23.672 3.354 -1.223 1 88.12 131 THR B C 1
ATOM 4999 O O . THR B 1 131 ? 23.141 3.223 -0.124 1 88.12 131 THR B O 1
ATOM 5002 N N . ASP B 1 132 ? 23.016 3.254 -2.346 1 86.81 132 ASP B N 1
ATOM 5003 C CA . ASP B 1 132 ? 21.562 3.129 -2.377 1 86.81 132 ASP B CA 1
ATOM 5004 C C . ASP B 1 132 ? 21.109 1.879 -1.631 1 86.81 132 ASP B C 1
ATOM 5006 O O . ASP B 1 132 ? 20.094 1.907 -0.925 1 86.81 132 ASP B O 1
ATOM 5010 N N . LYS B 1 133 ? 21.875 0.841 -1.828 1 86.62 133 LYS B N 1
ATOM 5011 C CA . LYS B 1 133 ? 21.516 -0.412 -1.177 1 86.62 133 LYS B CA 1
ATOM 5012 C C . LYS B 1 133 ? 21.484 -0.254 0.341 1 86.62 133 LYS B C 1
ATOM 5014 O O . LYS B 1 133 ? 20.547 -0.719 1 1 86.62 133 LYS B O 1
ATOM 5019 N N . TYR B 1 134 ? 22.453 0.383 0.874 1 89.88 134 TYR B N 1
ATOM 5020 C CA . TYR B 1 134 ? 22.547 0.562 2.318 1 89.88 134 TYR B CA 1
ATOM 5021 C C . TYR B 1 134 ? 21.578 1.63 2.803 1 89.88 134 TYR B C 1
ATOM 5023 O O . TYR B 1 134 ? 21.031 1.526 3.9 1 89.88 134 TYR B O 1
ATOM 5031 N N . SER B 1 135 ? 21.344 2.643 1.972 1 90.5 135 SER B N 1
ATOM 5032 C CA . SER B 1 135 ? 20.328 3.646 2.295 1 90.5 135 SER B CA 1
ATOM 5033 C C . SER B 1 135 ? 18.953 3.023 2.387 1 90.5 135 SER B C 1
ATOM 5035 O O . SER B 1 135 ? 18.203 3.297 3.326 1 90.5 135 SER B O 1
ATOM 5037 N N . GLN B 1 136 ? 18.656 2.24 1.442 1 89.44 136 GLN B N 1
ATOM 5038 C CA . GLN B 1 136 ? 17.375 1.568 1.445 1 89.44 136 GLN B CA 1
ATOM 5039 C C . GLN B 1 136 ? 17.219 0.658 2.66 1 89.44 136 GLN B C 1
ATOM 5041 O O . GLN B 1 136 ? 16.172 0.631 3.301 1 89.44 136 GLN B O 1
ATOM 5046 N N . MET B 1 137 ? 18.266 -0.071 2.939 1 89.81 137 MET B N 1
ATOM 5047 C CA . MET B 1 137 ? 18.281 -0.939 4.113 1 89.81 137 MET B CA 1
ATOM 5048 C C . MET B 1 137 ? 18 -0.139 5.383 1 89.81 137 MET B C 1
ATOM 5050 O O . MET B 1 137 ? 17.219 -0.565 6.234 1 89.81 137 MET B O 1
ATOM 5054 N N . LEU B 1 138 ? 18.672 0.942 5.5 1 91.62 138 LEU B N 1
ATOM 5055 C CA . LEU B 1 138 ? 18.5 1.776 6.684 1 91.62 138 LEU B CA 1
ATOM 5056 C C . LEU B 1 138 ? 17.094 2.373 6.73 1 91.62 138 LEU B C 1
ATOM 5058 O O . LEU B 1 138 ? 16.484 2.443 7.797 1 91.62 138 LEU B O 1
ATOM 5062 N N . ILE B 1 139 ? 16.578 2.812 5.602 1 91.94 139 ILE B N 1
ATOM 5063 C CA . ILE B 1 139 ? 15.211 3.332 5.52 1 91.94 139 ILE B CA 1
ATOM 5064 C C . ILE B 1 139 ? 14.227 2.281 6.023 1 91.94 139 ILE B C 1
ATOM 5066 O O . ILE B 1 139 ? 13.344 2.582 6.832 1 91.94 139 ILE B O 1
ATOM 5070 N N . LEU B 1 140 ? 14.422 1.12 5.613 1 90 140 LEU B N 1
ATOM 5071 C CA . LEU B 1 140 ? 13.539 0.031 6.012 1 90 140 LEU B CA 1
ATOM 5072 C C . LEU B 1 140 ? 13.641 -0.232 7.512 1 90 140 LEU B C 1
ATOM 5074 O O . LEU B 1 140 ? 12.625 -0.453 8.18 1 90 140 LEU B O 1
ATOM 5078 N N . THR B 1 141 ? 14.836 -0.203 8 1 90.88 141 THR B N 1
ATOM 5079 C CA . THR B 1 141 ? 15.047 -0.408 9.43 1 90.88 141 THR B CA 1
ATOM 5080 C C . THR B 1 141 ? 14.391 0.71 10.242 1 90.88 141 THR B C 1
ATOM 5082 O O . THR B 1 141 ? 13.742 0.451 11.258 1 90.88 141 THR B O 1
ATOM 5085 N N . LEU B 1 142 ? 14.539 1.873 9.766 1 93.56 142 LEU B N 1
ATOM 5086 C CA . LEU B 1 142 ? 14.039 3.035 10.484 1 93.56 142 LEU B CA 1
ATOM 5087 C C . LEU B 1 142 ? 12.516 3.107 10.406 1 93.56 142 LEU B C 1
ATOM 5089 O O . LEU B 1 142 ? 11.867 3.621 11.32 1 93.56 142 LEU B O 1
ATOM 5093 N N . ALA B 1 143 ? 11.93 2.646 9.305 1 92.75 143 ALA B N 1
ATOM 5094 C CA . ALA B 1 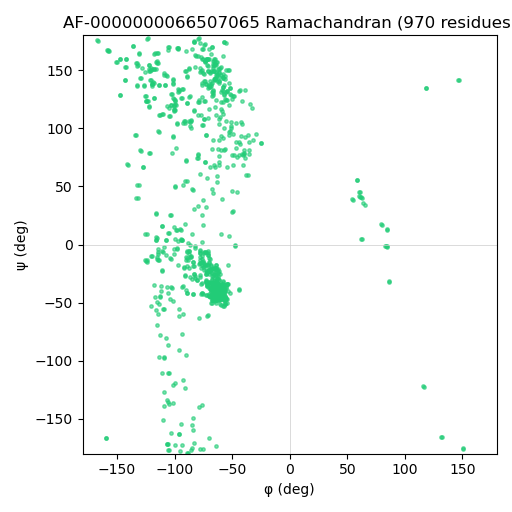143 ? 10.492 2.711 9.094 1 92.75 143 ALA B CA 1
ATOM 5095 C C . ALA B 1 143 ? 9.734 2.055 10.242 1 92.75 143 ALA B C 1
ATOM 5097 O O . ALA B 1 143 ? 8.664 2.529 10.641 1 92.75 143 ALA B O 1
ATOM 5098 N N . LYS B 1 144 ? 10.289 1.014 10.82 1 89.94 144 LYS B N 1
ATOM 5099 C CA . LYS B 1 144 ? 9.625 0.322 11.922 1 89.94 144 LYS B CA 1
ATOM 5100 C C . LYS B 1 144 ? 9.461 1.24 13.125 1 89.94 144 LYS B C 1
ATOM 5102 O O . LYS B 1 144 ? 8.461 1.162 13.844 1 89.94 144 LYS B O 1
ATOM 5107 N N . TYR B 1 145 ? 10.406 2.076 13.32 1 93.88 145 TYR B N 1
ATOM 5108 C CA . TYR B 1 145 ? 10.367 2.99 14.453 1 93.88 145 TYR B CA 1
ATOM 5109 C C . TYR B 1 145 ? 9.516 4.211 14.141 1 93.88 145 TYR B C 1
ATOM 5111 O O . TYR B 1 145 ? 8.93 4.82 15.039 1 93.88 145 TYR B O 1
ATOM 5119 N N . LEU B 1 146 ? 9.422 4.547 12.898 1 95.62 146 LEU B N 1
ATOM 5120 C CA . LEU B 1 146 ? 8.625 5.699 12.484 1 95.62 146 LEU B CA 1
ATOM 5121 C C . LEU B 1 146 ? 7.137 5.406 12.602 1 95.62 146 LEU B C 1
ATOM 5123 O O . LEU B 1 146 ? 6.344 6.305 12.883 1 95.62 146 LEU B O 1
ATOM 5127 N N . ILE B 1 147 ? 6.746 4.145 12.422 1 93.81 147 ILE B N 1
ATOM 5128 C CA . ILE B 1 147 ? 5.328 3.805 12.453 1 93.81 147 ILE B CA 1
ATOM 5129 C C . ILE B 1 147 ? 4.914 3.459 13.883 1 93.81 147 ILE B C 1
ATOM 5131 O O . ILE B 1 147 ? 3.725 3.354 14.18 1 93.81 147 ILE B O 1
ATOM 5135 N N . GLU B 1 148 ? 5.867 3.297 14.773 1 93.12 148 GLU B N 1
ATOM 5136 C CA . GLU B 1 148 ? 5.562 3.016 16.172 1 93.12 148 GLU B CA 1
ATOM 5137 C C . GLU B 1 148 ? 4.887 4.211 16.844 1 93.12 148 GLU B C 1
ATOM 5139 O O . GLU B 1 148 ? 5.379 5.336 16.75 1 93.12 148 GLU B O 1
ATOM 5144 N N . PRO B 1 149 ? 3.76 3.939 17.469 1 94.44 149 PRO B N 1
ATOM 5145 C CA . PRO B 1 149 ? 3.137 5.059 18.188 1 94.44 149 PRO B CA 1
ATOM 5146 C C . PRO B 1 149 ? 4 5.586 19.328 1 94.44 149 PRO B C 1
ATOM 5148 O O . PRO B 1 149 ? 4.719 4.812 19.969 1 94.44 149 PRO B O 1
ATOM 5151 N N . PRO B 1 150 ? 3.922 6.914 19.531 1 96.31 150 PRO B N 1
ATOM 5152 C CA . PRO B 1 150 ? 4.582 7.418 20.734 1 96.31 150 PRO B CA 1
ATOM 5153 C C . PRO B 1 150 ? 4.141 6.68 22 1 96.31 150 PRO B C 1
ATOM 5155 O O . PRO B 1 150 ? 3.004 6.203 22.078 1 96.31 150 PRO B O 1
ATOM 5158 N N . LEU B 1 151 ? 5.004 6.582 22.984 1 95.06 151 LEU B N 1
ATOM 5159 C CA . LEU B 1 151 ? 4.762 5.781 24.188 1 95.06 151 LEU B CA 1
ATOM 5160 C C . LEU B 1 151 ? 3.674 6.41 25.047 1 95.06 151 LEU B C 1
ATOM 5162 O O . LEU B 1 151 ? 2.863 5.699 25.641 1 95.06 151 LEU B O 1
ATOM 5166 N N . VAL B 1 152 ? 3.66 7.73 25.141 1 96.69 152 VAL B N 1
ATOM 5167 C CA . VAL B 1 152 ? 2.654 8.414 25.938 1 96.69 152 VAL B CA 1
ATOM 5168 C C . VAL B 1 152 ? 1.304 8.367 25.234 1 96.69 152 VAL B C 1
ATOM 5170 O O . VAL B 1 152 ? 1.191 8.773 24.078 1 96.69 152 VAL B O 1
ATOM 5173 N N . PRO B 1 153 ? 0.29 7.867 25.844 1 96.06 153 PRO B N 1
ATOM 5174 C CA . PRO B 1 153 ? -1.029 7.777 25.219 1 96.06 153 PRO B CA 1
ATOM 5175 C C . PRO B 1 153 ? -1.644 9.148 24.922 1 96.06 153 PRO B C 1
ATOM 5177 O O . PRO B 1 153 ? -1.25 10.141 25.547 1 96.06 153 PRO B O 1
ATOM 5180 N N . ILE B 1 154 ? -2.553 9.141 24.047 1 97.38 154 ILE B N 1
ATOM 5181 C CA . ILE B 1 154 ? -3.271 10.359 23.688 1 97.38 154 ILE B CA 1
ATOM 5182 C C . ILE B 1 154 ? -4.117 10.828 24.859 1 97.38 154 ILE B C 1
ATOM 5184 O O . ILE B 1 154 ? -4.758 10.016 25.531 1 97.38 154 ILE B O 1
ATOM 5188 N N . ASN B 1 155 ? -4.039 12.094 25.172 1 97.5 155 ASN B N 1
ATOM 5189 C CA . ASN B 1 155 ? -4.926 12.711 26.156 1 97.5 155 ASN B CA 1
ATOM 5190 C C . ASN B 1 155 ? -6.344 12.867 25.594 1 97.5 155 ASN B C 1
ATOM 5192 O O . ASN B 1 155 ? -6.68 13.914 25.031 1 97.5 155 ASN B O 1
ATOM 5196 N N . GLU B 1 156 ? -7.207 11.945 25.844 1 94 156 GLU B N 1
ATOM 5197 C CA . GLU B 1 156 ? -8.547 11.906 25.25 1 94 156 GLU B CA 1
ATOM 5198 C C . GLU B 1 156 ? -9.461 12.938 25.906 1 94 156 GLU B C 1
ATOM 5200 O O . GLU B 1 156 ? -10.523 13.266 25.359 1 94 156 GLU B O 1
ATOM 5205 N N . SER B 1 157 ? -9.07 13.453 27 1 95.38 157 SER B N 1
ATOM 5206 C CA . SER B 1 157 ? -9.914 14.406 27.734 1 95.38 157 SER B CA 1
ATOM 5207 C C . SER B 1 157 ? -9.742 15.82 27.188 1 95.38 157 SER B C 1
ATOM 5209 O O . SER B 1 157 ? -10.57 16.688 27.453 1 95.38 157 SER B O 1
ATOM 5211 N N . CYS B 1 158 ? -8.734 16.016 26.516 1 96 158 CYS B N 1
ATOM 5212 C CA . CYS B 1 158 ? -8.469 17.344 25.953 1 96 158 CYS B CA 1
ATOM 5213 C C . CYS B 1 158 ? -9.141 17.5 24.594 1 96 158 CYS B C 1
ATOM 5215 O O . CYS B 1 158 ? -8.961 16.656 23.703 1 96 158 CYS B O 1
ATOM 5217 N N . LYS B 1 159 ? -9.914 18.547 24.422 1 94.94 159 LYS B N 1
ATOM 5218 C CA . LYS B 1 159 ? -10.664 18.844 23.203 1 94.94 159 LYS B CA 1
ATOM 5219 C C . LYS B 1 159 ? -10.281 20.203 22.641 1 94.94 159 LYS B C 1
ATOM 5221 O O . LYS B 1 159 ? -9.773 21.062 23.359 1 94.94 159 LYS B O 1
ATOM 5226 N N . PRO B 1 160 ? -10.469 20.328 21.328 1 95.94 160 PRO B N 1
ATOM 5227 C CA . PRO B 1 160 ? -10.172 21.656 20.781 1 95.94 160 PRO B CA 1
ATOM 5228 C C . PRO B 1 160 ? -11.133 22.734 21.266 1 95.94 160 PRO B C 1
ATOM 5230 O O . PRO B 1 160 ? -12.297 22.438 21.547 1 95.94 160 PRO B O 1
ATOM 5233 N N . GLU B 1 161 ? -10.656 23.922 21.375 1 93.88 161 GLU B N 1
ATOM 5234 C CA . GLU B 1 161 ? -11.516 25.047 21.719 1 93.88 161 GLU B CA 1
ATOM 5235 C C . GLU B 1 161 ? -12.648 25.203 20.703 1 93.88 161 GLU B C 1
ATOM 5237 O O . GLU B 1 161 ? -12.453 25.016 19.5 1 93.88 161 GLU B O 1
ATOM 5242 N N . PRO B 1 162 ? -13.766 25.562 21.172 1 96.31 162 PRO B N 1
ATOM 5243 C CA . PRO B 1 162 ? -14.875 25.781 20.234 1 96.31 162 PRO B CA 1
ATOM 5244 C C . PRO B 1 162 ? -14.594 26.891 19.234 1 96.31 162 PRO B C 1
ATOM 5246 O O . PRO B 1 162 ? -13.938 27.875 19.562 1 96.31 162 PRO B O 1
ATOM 5249 N N . LEU B 1 163 ? -15.109 26.75 18.078 1 97 163 LEU B N 1
ATOM 5250 C CA . LEU B 1 163 ? -14.984 27.75 17.031 1 97 163 LEU B CA 1
ATOM 5251 C C . LEU B 1 163 ? -16.141 28.75 17.094 1 97 163 LEU B C 1
ATOM 5253 O O . LEU B 1 163 ? -17.234 28.422 17.562 1 97 163 LEU B O 1
ATOM 5257 N N . PRO B 1 164 ? -15.898 29.953 16.703 1 96.94 164 PRO B N 1
ATOM 5258 C CA . PRO B 1 164 ? -16.969 30.953 16.766 1 96.94 164 PRO B CA 1
ATOM 5259 C C . PRO B 1 164 ? -18.109 30.641 15.805 1 96.94 164 PRO B C 1
ATOM 5261 O O . PRO B 1 164 ? -17.891 30.031 14.75 1 96.94 164 PRO B O 1
ATOM 5264 N N . THR B 1 165 ? -19.297 31.109 16.125 1 97.25 165 THR B N 1
ATOM 5265 C CA . THR B 1 165 ? -20.438 31 15.211 1 97.25 165 THR B CA 1
ATOM 5266 C C . THR B 1 165 ? -20.219 31.844 13.961 1 97.25 165 THR B C 1
ATOM 5268 O O . THR B 1 165 ? -19.891 33.031 14.055 1 97.25 165 THR B O 1
ATOM 5271 N N . PRO B 1 166 ? -20.422 31.234 12.852 1 96.94 166 PRO B N 1
ATOM 5272 C CA . PRO B 1 166 ? -20.219 32 11.617 1 96.94 166 PRO B CA 1
ATOM 5273 C C . PRO B 1 166 ? -21.109 33.219 11.539 1 96.94 166 PRO B C 1
ATOM 5275 O O . PRO B 1 166 ? -22.297 33.188 11.891 1 96.94 166 PRO B O 1
ATOM 5278 N N . SER B 1 167 ? -20.562 34.375 11.188 1 97.56 167 SER B N 1
ATOM 5279 C CA . SER B 1 167 ? -21.25 35.656 11.016 1 97.56 167 SER B CA 1
ATOM 5280 C C . SER B 1 167 ? -20.438 36.594 10.125 1 97.56 167 SER B C 1
ATOM 5282 O O . SER B 1 167 ? -19.281 36.312 9.82 1 97.56 167 SER B O 1
ATOM 5284 N N . ASP B 1 168 ? -21.062 37.625 9.711 1 97.19 168 ASP B N 1
ATOM 5285 C CA . ASP B 1 168 ? -20.359 38.594 8.906 1 97.19 168 ASP B CA 1
ATOM 5286 C C . ASP B 1 168 ? -19.203 39.219 9.68 1 97.19 168 ASP B C 1
ATOM 5288 O O . ASP B 1 168 ? -18.156 39.562 9.102 1 97.19 168 ASP B O 1
ATOM 5292 N N . ASP B 1 169 ? -19.359 39.406 10.922 1 97.19 169 ASP B N 1
ATOM 5293 C CA . ASP B 1 169 ? -18.328 39.969 11.773 1 97.19 169 ASP B CA 1
ATOM 5294 C C . ASP B 1 169 ? -17.109 39.062 11.82 1 97.19 169 ASP B C 1
ATOM 5296 O O . ASP B 1 169 ? -15.969 39.531 11.734 1 97.19 169 ASP B O 1
ATOM 5300 N N . VAL B 1 170 ? -17.375 37.812 11.977 1 97.31 170 VAL B N 1
ATOM 5301 C CA . VAL B 1 170 ? -16.297 36.844 12.039 1 97.31 170 VAL B CA 1
ATOM 5302 C C . VAL B 1 170 ? -15.562 36.781 10.703 1 97.31 170 VAL B C 1
ATOM 5304 O O . VAL B 1 170 ? -14.328 36.75 10.672 1 97.31 170 VAL B O 1
ATOM 5307 N N . CYS B 1 171 ? -16.266 36.812 9.602 1 98 171 CYS B N 1
ATOM 5308 C CA . CYS B 1 171 ? -15.68 36.781 8.266 1 98 171 CYS B CA 1
ATOM 5309 C C . CYS B 1 171 ? -14.93 38.062 7.953 1 98 171 CYS B C 1
ATOM 5311 O O . CYS B 1 171 ? -14.047 38.094 7.09 1 98 171 CYS B O 1
ATOM 5313 N N . GLY B 1 172 ? -15.281 39.125 8.672 1 97.38 172 GLY B N 1
ATOM 5314 C CA . GLY B 1 172 ? -14.664 40.406 8.484 1 97.38 172 GLY B CA 1
ATOM 5315 C C . GLY B 1 172 ? -13.227 40.469 8.969 1 97.38 172 GLY B C 1
ATOM 5316 O O . GLY B 1 172 ? -12.523 41.438 8.719 1 97.38 172 GLY B O 1
ATOM 5317 N N . LYS B 1 173 ? -12.781 39.438 9.617 1 95.94 173 LYS B N 1
ATOM 5318 C CA . LYS B 1 173 ? -11.391 39.344 10.039 1 95.94 173 LYS B CA 1
ATOM 5319 C C . LYS B 1 173 ? -10.445 39.469 8.844 1 95.94 173 LYS B C 1
ATOM 5321 O O . LYS B 1 173 ? -9.344 40 8.961 1 95.94 173 LYS B O 1
ATOM 5326 N N . TYR B 1 174 ? -10.82 38.875 7.75 1 97.81 174 TYR B N 1
ATOM 5327 C CA . TYR B 1 174 ? -10.07 38.938 6.5 1 97.81 174 TYR B CA 1
ATOM 5328 C C . TYR B 1 174 ? -10.922 39.531 5.383 1 97.81 174 TYR B C 1
ATOM 5330 O O . TYR B 1 174 ? -11.352 38.812 4.477 1 97.81 174 TYR B O 1
ATOM 5338 N N . PRO B 1 175 ? -11.055 40.812 5.383 1 96.88 175 PRO B N 1
ATOM 5339 C CA . PRO B 1 175 ? -11.961 41.438 4.43 1 96.88 175 PRO B CA 1
ATOM 5340 C C . PRO B 1 175 ? -11.477 41.344 2.984 1 96.88 175 PRO B C 1
ATOM 5342 O O . PRO B 1 175 ? -12.273 41.469 2.051 1 96.88 175 PRO B O 1
ATOM 5345 N N . GLU B 1 176 ? -10.203 41.125 2.779 1 96.5 176 GLU B N 1
ATOM 5346 C CA . GLU B 1 176 ? -9.672 41 1.429 1 96.5 176 GLU B CA 1
ATOM 5347 C C . GLU B 1 176 ? -9.969 39.594 0.865 1 96.5 176 GLU B C 1
ATOM 5349 O O . GLU B 1 176 ? -9.906 39.406 -0.349 1 96.5 176 GLU B O 1
ATOM 5354 N N . VAL B 1 177 ? -10.312 38.625 1.706 1 98.31 177 VAL B N 1
ATOM 5355 C CA . VAL B 1 177 ? -10.516 37.25 1.304 1 98.31 177 VAL B CA 1
ATOM 5356 C C . VAL B 1 177 ? -12.008 36.938 1.219 1 98.31 177 VAL B C 1
ATOM 5358 O O . VAL B 1 177 ? -12.461 36.25 0.296 1 98.31 177 VAL B O 1
ATOM 5361 N N . PHE B 1 178 ? -12.766 37.531 2.148 1 98.44 178 PHE B N 1
ATOM 5362 C CA . PHE B 1 178 ? -14.164 37.156 2.271 1 98.44 178 PHE B CA 1
ATOM 5363 C C . PHE B 1 178 ? -15.086 38.344 2.066 1 98.44 178 PHE B C 1
ATOM 5365 O O . PHE B 1 178 ? -14.727 39.469 2.41 1 98.44 178 PHE B O 1
ATOM 5372 N N . SER B 1 179 ? -16.312 38.062 1.581 1 97.62 179 SER B N 1
ATOM 5373 C CA . SER B 1 179 ? -17.312 39.094 1.407 1 97.62 179 SER B CA 1
ATOM 5374 C C . SER B 1 179 ? -18.375 39.031 2.506 1 97.62 179 SER B C 1
ATOM 5376 O O . SER B 1 179 ? -19.203 39.938 2.623 1 97.62 179 SER B O 1
ATOM 5378 N N . GLY B 1 180 ? -18.375 37.969 3.256 1 97.69 180 GLY B N 1
ATOM 5379 C CA . GLY B 1 180 ? -19.344 37.75 4.32 1 97.69 180 GLY B CA 1
ATOM 5380 C C . GLY B 1 180 ? -19.625 36.281 4.562 1 97.69 180 GLY B C 1
ATOM 5381 O O . GLY B 1 180 ? -18.938 35.406 4.023 1 97.69 180 GLY B O 1
ATOM 5382 N N . LYS B 1 181 ? -20.578 36 5.473 1 97.88 181 LYS B N 1
ATOM 5383 C CA . LYS B 1 181 ? -20.984 34.656 5.781 1 97.88 181 LYS B CA 1
ATOM 5384 C C . LYS B 1 181 ? -21.719 34 4.598 1 97.88 181 LYS B C 1
ATOM 5386 O O . LYS B 1 181 ? -22.516 34.656 3.934 1 97.88 181 LYS B O 1
ATOM 5391 N N . ARG B 1 182 ? -21.422 32.719 4.324 1 96.56 182 ARG B N 1
ATOM 5392 C CA . ARG B 1 182 ? -22.141 31.984 3.301 1 96.56 182 ARG B CA 1
ATOM 5393 C C . ARG B 1 182 ? -23.547 31.609 3.77 1 96.56 182 ARG B C 1
ATOM 5395 O O . ARG B 1 182 ? -23.797 31.516 4.973 1 96.56 182 ARG B O 1
ATOM 5402 N N . ASP B 1 183 ? -24.406 31.375 2.762 1 95.06 183 ASP B N 1
ATOM 5403 C CA . ASP B 1 183 ? -25.734 30.859 3.084 1 95.06 183 ASP B CA 1
ATOM 5404 C C . ASP B 1 183 ? -25.656 29.422 3.605 1 95.06 183 ASP B C 1
ATOM 5406 O O . ASP B 1 183 ? -26.344 29.062 4.566 1 95.06 183 ASP B O 1
ATOM 5410 N N . LYS B 1 184 ? -24.828 28.641 2.928 1 96.81 184 LYS B N 1
ATOM 5411 C CA . LYS B 1 184 ? -24.578 27.25 3.318 1 96.81 184 LYS B CA 1
ATOM 5412 C C . LYS B 1 184 ? -23.094 26.938 3.322 1 96.81 184 LYS B C 1
ATOM 5414 O O . LYS B 1 184 ? -22.359 27.328 2.402 1 96.81 184 LYS B O 1
ATOM 5419 N N . PRO B 1 185 ? -22.688 26.25 4.332 1 98 185 PRO B N 1
ATOM 5420 C CA . PRO B 1 185 ? -21.266 25.875 4.348 1 98 185 PRO B CA 1
ATOM 5421 C C . PRO B 1 185 ? -20.875 25.016 3.148 1 98 185 PRO B C 1
ATOM 5423 O O . PRO B 1 185 ? -21.703 24.281 2.611 1 98 185 PRO B O 1
ATOM 5426 N N . VAL B 1 186 ? -19.625 25.094 2.752 1 98.56 186 VAL B N 1
ATOM 5427 C CA . VAL B 1 186 ? -19.125 24.281 1.648 1 98.56 186 VAL B CA 1
ATOM 5428 C C . VAL B 1 186 ? -18.266 23.141 2.193 1 98.56 186 VAL B C 1
ATOM 5430 O O . VAL B 1 186 ? -17.984 23.094 3.393 1 98.56 186 VAL B O 1
ATOM 5433 N N . LYS B 1 187 ? -17.891 22.188 1.338 1 98.69 187 LYS B N 1
ATOM 5434 C CA . LYS B 1 187 ? -17 21.094 1.709 1 98.69 187 LYS B CA 1
ATOM 5435 C C . LYS B 1 187 ? -15.539 21.484 1.536 1 98.69 187 LYS B C 1
ATOM 5437 O O . LYS B 1 187 ? -15.211 22.328 0.703 1 98.69 187 LYS B O 1
ATOM 5442 N N . ILE B 1 188 ? -14.727 20.875 2.326 1 98.81 188 ILE B N 1
ATOM 5443 C CA . ILE B 1 188 ? -13.289 21.094 2.221 1 98.81 188 ILE B CA 1
ATOM 5444 C C . ILE B 1 188 ? -12.586 19.766 1.966 1 98.81 188 ILE B C 1
ATOM 5446 O O . ILE B 1 188 ? -12.742 18.812 2.736 1 98.81 188 ILE B O 1
ATOM 5450 N N . GLY B 1 189 ? -11.93 19.609 0.889 1 98.81 189 GLY B N 1
ATOM 5451 C CA . GLY B 1 189 ? -10.961 18.562 0.625 1 98.81 189 GLY B CA 1
ATOM 5452 C C . GLY B 1 189 ? -9.523 19.016 0.78 1 98.81 189 GLY B C 1
ATOM 5453 O O . GLY B 1 189 ? -9.117 20.016 0.191 1 98.81 189 GLY B O 1
ATOM 5454 N N . HIS B 1 190 ? -8.789 18.359 1.567 1 98.62 190 HIS B N 1
ATOM 5455 C CA . HIS B 1 190 ? -7.402 18.734 1.836 1 98.62 190 HIS B CA 1
ATOM 5456 C C . HIS B 1 190 ? -6.441 17.672 1.291 1 98.62 190 HIS B C 1
ATOM 5458 O O . HIS B 1 190 ? -6.418 16.547 1.771 1 98.62 190 HIS B O 1
ATOM 5464 N N . LEU B 1 191 ? -5.66 17.984 0.247 1 98.38 191 LEU B N 1
ATOM 5465 C CA . LEU B 1 191 ? -4.699 17.094 -0.377 1 98.38 191 LEU B CA 1
ATOM 5466 C C . LEU B 1 191 ? -3.332 17.203 0.289 1 98.38 191 LEU B C 1
ATOM 5468 O O . LEU B 1 191 ? -2.729 18.281 0.294 1 98.38 191 LEU B O 1
ATOM 5472 N N . VAL B 1 192 ? -2.869 16.094 0.781 1 96.69 192 VAL B N 1
ATOM 5473 C CA . VAL B 1 192 ? -1.66 16.094 1.597 1 96.69 192 VAL B CA 1
ATOM 5474 C C . VAL B 1 192 ? -0.661 15.086 1.03 1 96.69 192 VAL B C 1
ATOM 5476 O O . VAL B 1 192 ? -1.029 13.953 0.693 1 96.69 192 VAL B O 1
ATOM 5479 N N . GLN B 1 193 ? 0.595 15.5 0.977 1 93.19 193 GLN B N 1
ATOM 5480 C CA . GLN B 1 193 ? 1.682 14.586 0.656 1 93.19 193 GLN B CA 1
ATOM 5481 C C . GLN B 1 193 ? 2.348 14.055 1.923 1 93.19 193 GLN B C 1
ATOM 5483 O O . GLN B 1 193 ? 2.695 14.828 2.816 1 93.19 193 GLN B O 1
ATOM 5488 N N . ILE B 1 194 ? 2.549 12.68 1.923 1 92.56 194 ILE B N 1
ATOM 5489 C CA . ILE B 1 194 ? 3.189 12.141 3.115 1 92.56 194 ILE B CA 1
ATOM 5490 C C . ILE B 1 194 ? 4.488 11.438 2.729 1 92.56 194 ILE B C 1
ATOM 5492 O O . ILE B 1 194 ? 4.566 10.805 1.67 1 92.56 194 ILE B O 1
ATOM 5496 N N . GLY B 1 195 ? 5.477 11.586 3.525 1 90.19 195 GLY B N 1
ATOM 5497 C CA . GLY B 1 195 ? 6.707 10.812 3.475 1 90.19 195 GLY B CA 1
ATOM 5498 C C . GLY B 1 195 ? 6.844 9.836 4.625 1 90.19 195 GLY B C 1
ATOM 5499 O O . GLY B 1 195 ? 6.203 8.781 4.633 1 90.19 195 GLY B O 1
ATOM 5500 N N . PHE B 1 196 ? 7.582 10.242 5.695 1 93.44 196 PHE B N 1
ATOM 5501 C CA . PHE B 1 196 ? 7.828 9.352 6.82 1 93.44 196 PHE B CA 1
ATOM 5502 C C . PHE B 1 196 ? 7.395 10 8.133 1 93.44 196 PHE B C 1
ATOM 5504 O O . PHE B 1 196 ? 7.621 9.445 9.211 1 93.44 196 PHE B O 1
ATOM 5511 N N . ASP B 1 197 ? 6.723 11.133 8.047 1 95.06 197 ASP B N 1
ATOM 5512 C CA . ASP B 1 197 ? 6.414 11.922 9.242 1 95.06 197 ASP B CA 1
ATOM 5513 C C . ASP B 1 197 ? 5.074 11.5 9.844 1 95.06 197 ASP B C 1
ATOM 5515 O O . ASP B 1 197 ? 4.168 12.328 9.984 1 95.06 197 ASP B O 1
ATOM 5519 N N . VAL B 1 198 ? 5.059 10.406 10.43 1 97.31 198 VAL B N 1
ATOM 5520 C CA . VAL B 1 198 ? 3.838 9.773 10.906 1 97.31 198 VAL B CA 1
ATOM 5521 C C . VAL B 1 198 ? 3.305 10.523 12.125 1 97.31 198 VAL B C 1
ATOM 5523 O O . VAL B 1 198 ? 2.102 10.773 12.227 1 97.31 198 VAL B O 1
ATOM 5526 N N . ASP B 1 199 ? 4.172 10.898 13.047 1 98.38 199 ASP B N 1
ATOM 5527 C CA . ASP B 1 199 ? 3.744 11.617 14.25 1 98.38 199 ASP B CA 1
ATOM 5528 C C . ASP B 1 199 ? 3.146 12.977 13.891 1 98.38 199 ASP B C 1
ATOM 5530 O O . ASP B 1 199 ? 2.162 13.406 14.5 1 98.38 199 ASP B O 1
ATOM 5534 N N . VAL B 1 200 ? 3.744 13.609 12.93 1 98.38 200 VAL B N 1
ATOM 5535 C CA . VAL B 1 200 ? 3.23 14.906 12.484 1 98.38 200 VAL B CA 1
ATOM 5536 C C . VAL B 1 200 ? 1.884 14.711 11.789 1 98.38 200 VAL B C 1
ATOM 5538 O O . VAL B 1 200 ? 0.973 15.523 11.945 1 98.38 200 VAL B O 1
ATOM 5541 N N . LEU B 1 201 ? 1.766 13.641 11.039 1 98.44 201 LEU B N 1
ATOM 5542 C CA . LEU B 1 201 ? 0.486 13.305 10.422 1 98.44 201 LEU B CA 1
ATOM 5543 C C . LEU B 1 201 ? -0.6 13.133 11.477 1 98.44 201 LEU B C 1
ATOM 5545 O O . LEU B 1 201 ? -1.733 13.578 11.289 1 98.44 201 LEU B O 1
ATOM 5549 N N . GLU B 1 202 ? -0.292 12.445 12.578 1 98.5 202 GLU B N 1
ATOM 5550 C CA . GLU B 1 202 ? -1.232 12.273 13.688 1 98.5 202 GLU B CA 1
ATOM 5551 C C . GLU B 1 202 ? -1.731 13.625 14.195 1 98.5 202 GLU B C 1
ATOM 5553 O O . GLU B 1 202 ? -2.932 13.812 14.406 1 98.5 202 GLU B O 1
ATOM 5558 N N . ILE B 1 203 ? -0.804 14.531 14.367 1 98.75 203 ILE B N 1
ATOM 5559 C CA . ILE B 1 203 ? -1.146 15.867 14.836 1 98.75 203 ILE B CA 1
ATOM 5560 C C . ILE B 1 203 ? -2.02 16.578 13.805 1 98.75 203 ILE B C 1
ATOM 5562 O O . ILE B 1 203 ? -3.062 17.141 14.141 1 98.75 203 ILE B O 1
ATOM 5566 N N . HIS B 1 204 ? -1.63 16.5 12.539 1 98.81 204 HIS B N 1
ATOM 5567 C CA . HIS B 1 204 ? -2.299 17.156 11.43 1 98.81 204 HIS B CA 1
ATOM 5568 C C . HIS B 1 204 ? -3.746 16.703 11.305 1 98.81 204 HIS B C 1
ATOM 5570 O O . HIS B 1 204 ? -4.66 17.531 11.234 1 98.81 204 HIS B O 1
ATOM 5576 N N . LEU B 1 205 ? -3.996 15.438 11.258 1 98.56 205 LEU B N 1
ATOM 5577 C CA . LEU B 1 205 ? -5.332 14.883 11.078 1 98.56 205 LEU B CA 1
ATOM 5578 C C . LEU B 1 205 ? -6.234 15.234 12.258 1 98.56 205 LEU B C 1
ATOM 5580 O O . LEU B 1 205 ? -7.41 15.555 12.07 1 98.56 205 LEU B O 1
ATOM 5584 N N . ASN B 1 206 ? -5.672 15.172 13.453 1 98.38 206 ASN B N 1
ATOM 5585 C CA . ASN B 1 206 ? -6.473 15.539 14.617 1 98.38 206 ASN B CA 1
ATOM 5586 C C . ASN B 1 206 ? -6.801 17.031 14.617 1 98.38 206 ASN B C 1
ATOM 5588 O O . ASN B 1 206 ? -7.914 17.422 14.977 1 98.38 206 ASN B O 1
ATOM 5592 N N . GLU B 1 207 ? -5.852 17.828 14.211 1 98.31 207 GLU B N 1
ATOM 5593 C CA . GLU B 1 207 ? -6.035 19.266 14.219 1 98.31 207 GLU B CA 1
ATOM 5594 C C . GLU B 1 207 ? -7.242 19.672 13.375 1 98.31 207 GLU B C 1
ATOM 5596 O O . GLU B 1 207 ? -8.016 20.547 13.766 1 98.31 207 GLU B O 1
ATOM 5601 N N . LEU B 1 208 ? -7.465 19.047 12.273 1 98.25 208 LEU B N 1
ATOM 5602 C CA . LEU B 1 208 ? -8.414 19.547 11.289 1 98.25 208 LEU B CA 1
ATOM 5603 C C . LEU B 1 208 ? -9.586 18.578 11.117 1 98.25 208 LEU B C 1
ATOM 5605 O O . LEU B 1 208 ? -10.484 18.828 10.312 1 98.25 208 LEU B O 1
ATOM 5609 N N . TYR B 1 209 ? -9.656 17.531 11.859 1 97.38 209 TYR B N 1
ATOM 5610 C CA . TYR B 1 209 ? -10.57 16.422 11.68 1 97.38 209 TYR B CA 1
ATOM 5611 C C . TYR B 1 209 ? -12.023 16.891 11.633 1 97.38 209 TYR B C 1
ATOM 5613 O O . TYR B 1 209 ? -12.805 16.438 10.805 1 97.38 209 TYR B O 1
ATOM 5621 N N . ASP B 1 210 ? -12.438 17.734 12.539 1 96.31 210 ASP B N 1
ATOM 5622 C CA . ASP B 1 210 ? -13.844 18.094 12.711 1 96.31 210 ASP B CA 1
ATOM 5623 C C . ASP B 1 210 ? -14.289 19.094 11.648 1 96.31 210 ASP B C 1
ATOM 5625 O O . ASP B 1 210 ? -15.477 19.359 11.508 1 96.31 210 ASP B O 1
ATOM 5629 N N . ILE B 1 211 ? -13.359 19.594 10.852 1 97.62 211 ILE B N 1
ATOM 5630 C CA . ILE B 1 211 ? -13.711 20.625 9.891 1 97.62 211 ILE B CA 1
ATOM 5631 C C . ILE B 1 211 ? -13.578 20.094 8.469 1 97.62 211 ILE B C 1
ATOM 5633 O O . ILE B 1 211 ? -14.445 20.328 7.625 1 97.62 211 ILE B O 1
ATOM 5637 N N . VAL B 1 212 ? -12.508 19.375 8.156 1 98.44 212 VAL B N 1
ATOM 5638 C CA . VAL B 1 212 ? -12.211 18.859 6.828 1 98.44 212 VAL B CA 1
ATOM 5639 C C . VAL B 1 212 ? -13.148 17.703 6.504 1 98.44 212 VAL B C 1
ATOM 5641 O O . VAL B 1 212 ? -13.414 16.844 7.359 1 98.44 212 VAL B O 1
ATOM 5644 N N . ASP B 1 213 ? -13.617 17.688 5.312 1 98.62 213 ASP B N 1
ATOM 5645 C CA . ASP B 1 213 ? -14.516 16.609 4.898 1 98.62 213 ASP B CA 1
ATOM 5646 C C . ASP B 1 213 ? -13.727 15.375 4.453 1 98.62 213 ASP B C 1
ATOM 5648 O O . ASP B 1 213 ? -14.094 14.25 4.785 1 98.62 213 ASP B O 1
ATOM 5652 N N . HIS B 1 214 ? -12.68 15.594 3.711 1 98.5 214 HIS B N 1
ATOM 5653 C CA . HIS B 1 214 ? -11.797 14.492 3.346 1 98.5 214 HIS B CA 1
ATOM 5654 C C . HIS B 1 214 ? -10.336 14.938 3.334 1 98.5 214 HIS B C 1
ATOM 5656 O O . HIS B 1 214 ? -10.031 16.062 2.906 1 98.5 214 HIS B O 1
ATOM 5662 N N . PHE B 1 215 ? -9.539 14.078 3.777 1 98.62 215 PHE B N 1
ATOM 5663 C CA . PHE B 1 215 ? -8.102 14.164 3.555 1 98.62 215 PHE B CA 1
ATOM 5664 C C . PHE B 1 215 ? -7.68 13.266 2.402 1 98.62 215 PHE B C 1
ATOM 5666 O O . PHE B 1 215 ? -7.918 12.055 2.432 1 98.62 215 PHE B O 1
ATOM 5673 N N . PHE B 1 216 ? -7.117 13.805 1.404 1 98.5 216 PHE B N 1
ATOM 5674 C CA . PHE B 1 216 ? -6.535 13.031 0.315 1 98.5 216 PHE B CA 1
ATOM 5675 C C . PHE B 1 216 ? -5.031 12.875 0.506 1 98.5 216 PHE B C 1
ATOM 5677 O O . PHE B 1 216 ? -4.27 13.812 0.266 1 98.5 216 PHE B O 1
ATOM 5684 N N . ILE B 1 217 ? -4.609 11.695 0.93 1 97.88 217 ILE B N 1
ATOM 5685 C CA . ILE B 1 217 ? -3.213 11.453 1.28 1 97.88 217 ILE B CA 1
ATOM 5686 C C . ILE B 1 217 ? -2.525 10.688 0.156 1 97.88 217 ILE B C 1
ATOM 5688 O O . ILE B 1 217 ? -2.914 9.555 -0.16 1 97.88 217 ILE B O 1
ATOM 5692 N N . ILE B 1 218 ? -1.483 11.297 -0.412 1 96.81 218 ILE B N 1
ATOM 5693 C CA . ILE B 1 218 ? -0.771 10.641 -1.501 1 96.81 218 ILE B CA 1
ATOM 5694 C C . ILE B 1 218 ? 0.601 10.18 -1.014 1 96.81 218 ILE B C 1
ATOM 5696 O O . ILE B 1 218 ? 1.268 10.883 -0.254 1 96.81 218 ILE B O 1
ATOM 5700 N N . GLU B 1 219 ? 1.009 9.031 -1.359 1 93.62 219 GLU B N 1
ATOM 5701 C CA . GLU B 1 219 ? 2.357 8.523 -1.123 1 93.62 219 GLU B CA 1
ATOM 5702 C C . GLU B 1 219 ? 2.797 7.582 -2.238 1 93.62 219 GLU B C 1
ATOM 5704 O O . GLU B 1 219 ? 1.972 7.121 -3.031 1 93.62 219 GLU B O 1
ATOM 5709 N N . SER B 1 220 ? 4.094 7.441 -2.314 1 90.94 220 SER B N 1
ATOM 5710 C CA . SER B 1 220 ? 4.711 6.645 -3.371 1 90.94 220 SER B CA 1
ATOM 5711 C C . SER B 1 220 ? 5.414 5.418 -2.801 1 90.94 220 SER B C 1
ATOM 5713 O O . SER B 1 220 ? 5.836 5.426 -1.643 1 90.94 220 SER B O 1
ATOM 5715 N N . THR B 1 221 ? 5.57 4.391 -3.672 1 90.62 221 THR B N 1
ATOM 5716 C CA . THR B 1 221 ? 6.293 3.182 -3.285 1 90.62 221 THR B CA 1
ATOM 5717 C C . THR B 1 221 ? 7.801 3.416 -3.328 1 90.62 221 THR B C 1
ATOM 5719 O O . THR B 1 221 ? 8.578 2.57 -2.885 1 90.62 221 THR B O 1
ATOM 5722 N N . VAL B 1 222 ? 8.18 4.602 -3.811 1 88.25 222 VAL B N 1
ATOM 5723 C CA . VAL B 1 222 ? 9.609 4.871 -3.93 1 88.25 222 VAL B CA 1
ATOM 5724 C C . VAL B 1 222 ? 9.93 6.246 -3.35 1 88.25 222 VAL B C 1
ATOM 5726 O O . VAL B 1 222 ? 9.055 7.102 -3.248 1 88.25 222 VAL B O 1
ATOM 5729 N N . THR B 1 223 ? 11.125 6.453 -2.957 1 85.25 223 THR B N 1
ATOM 5730 C CA . THR B 1 223 ? 11.594 7.742 -2.463 1 85.25 223 THR B CA 1
ATOM 5731 C C . THR B 1 223 ? 11.727 8.742 -3.607 1 85.25 223 THR B C 1
ATOM 5733 O O . THR B 1 223 ? 11.797 8.352 -4.777 1 85.25 223 THR B O 1
ATOM 5736 N N . HIS B 1 224 ? 11.734 9.977 -3.229 1 78.94 224 HIS B N 1
ATOM 5737 C CA . HIS B 1 224 ? 12 11 -4.23 1 78.94 224 HIS B CA 1
ATOM 5738 C C . HIS B 1 224 ? 13.438 10.922 -4.73 1 78.94 224 HIS B C 1
ATOM 5740 O O . HIS B 1 224 ? 13.695 11.07 -5.926 1 78.94 224 HIS B O 1
ATOM 5746 N N . TYR B 1 225 ? 14.281 10.594 -3.707 1 74.69 225 TYR B N 1
ATOM 5747 C CA . TYR B 1 225 ? 15.695 10.461 -4.047 1 74.69 225 TYR B CA 1
ATOM 5748 C C . TYR B 1 225 ? 15.992 9.086 -4.621 1 74.69 225 TYR B C 1
ATOM 5750 O O . TYR B 1 225 ? 15.766 8.07 -3.957 1 74.69 225 TYR B O 1
ATOM 5758 N N . HIS B 1 226 ? 16.375 8.953 -5.793 1 78.38 226 HIS B N 1
ATOM 5759 C CA . HIS B 1 226 ? 16.859 7.77 -6.496 1 78.38 226 HIS B CA 1
ATOM 5760 C C . HIS B 1 226 ? 15.789 6.691 -6.57 1 78.38 226 HIS B C 1
ATOM 5762 O O . HIS B 1 226 ? 16.094 5.527 -6.84 1 78.38 226 HIS B O 1
ATOM 5768 N N . ARG B 1 227 ? 14.648 6.973 -6.125 1 82.75 227 ARG B N 1
ATOM 5769 C CA . ARG B 1 227 ? 13.492 6.098 -6.316 1 82.75 227 ARG B CA 1
ATOM 5770 C C . ARG B 1 227 ? 13.719 4.746 -5.645 1 82.75 227 ARG B C 1
ATOM 5772 O O . ARG B 1 227 ? 13.469 3.701 -6.246 1 82.75 227 ARG B O 1
ATOM 5779 N N . MET B 1 228 ? 14.289 4.84 -4.5 1 85 228 MET B N 1
ATOM 5780 C CA . MET B 1 228 ? 14.461 3.617 -3.719 1 85 228 MET B CA 1
ATOM 5781 C C . MET B 1 228 ? 13.117 3.117 -3.197 1 85 228 MET B C 1
ATOM 5783 O O . MET B 1 228 ? 12.281 3.91 -2.756 1 85 228 MET B O 1
ATOM 5787 N N . LEU B 1 229 ? 12.977 1.823 -3.311 1 87.25 229 LEU B N 1
ATOM 5788 C CA . LEU B 1 229 ? 11.75 1.229 -2.793 1 87.25 229 LEU B CA 1
ATOM 5789 C C . LEU B 1 229 ? 11.586 1.533 -1.308 1 87.25 229 LEU B C 1
ATOM 5791 O O . LEU B 1 229 ? 12.555 1.479 -0.546 1 87.25 229 LEU B O 1
ATOM 5795 N N . LYS B 1 230 ? 10.367 1.917 -0.915 1 89.06 230 LYS B N 1
ATOM 5796 C CA . LYS B 1 230 ? 10.062 2.205 0.482 1 89.06 230 LYS B CA 1
ATOM 5797 C C . LYS B 1 230 ? 8.656 1.727 0.845 1 89.06 230 LYS B C 1
ATOM 5799 O O . LYS B 1 230 ? 7.828 1.494 -0.037 1 89.06 230 LYS B O 1
ATOM 5804 N N . PRO B 1 231 ? 8.406 1.539 2.127 1 91.62 231 PRO B N 1
ATOM 5805 C CA . PRO B 1 231 ? 7.047 1.175 2.523 1 91.62 231 PRO B CA 1
ATOM 5806 C C . PRO B 1 231 ? 6.051 2.316 2.33 1 91.62 231 PRO B C 1
ATOM 5808 O O . PRO B 1 231 ? 6.418 3.488 2.439 1 91.62 231 PRO B O 1
ATOM 5811 N N . LEU B 1 232 ? 4.812 1.908 2.02 1 94 232 LEU B N 1
ATOM 5812 C CA . LEU B 1 232 ? 3.699 2.848 2.104 1 94 232 LEU B CA 1
ATOM 5813 C C . LEU B 1 232 ? 3.312 3.104 3.557 1 94 232 LEU B C 1
ATOM 5815 O O . LEU B 1 232 ? 2.67 2.264 4.188 1 94 232 LEU B O 1
ATOM 5819 N N . ILE B 1 233 ? 3.629 4.234 3.979 1 93.69 233 ILE B N 1
ATOM 5820 C CA . ILE B 1 233 ? 3.559 4.539 5.402 1 93.69 233 ILE B CA 1
ATOM 5821 C C . ILE B 1 233 ? 2.1 4.551 5.855 1 93.69 233 ILE B C 1
ATOM 5823 O O . ILE B 1 233 ? 1.751 3.92 6.859 1 93.69 233 ILE B O 1
ATOM 5827 N N . TRP B 1 234 ? 1.224 5.223 5.145 1 95.62 234 TRP B N 1
ATOM 5828 C CA . TRP B 1 234 ? -0.185 5.234 5.527 1 95.62 234 TRP B CA 1
ATOM 5829 C C . TRP B 1 234 ? -0.749 3.818 5.57 1 95.62 234 TRP B C 1
ATOM 5831 O O . TRP B 1 234 ? -1.507 3.471 6.477 1 95.62 234 TRP B O 1
ATOM 5841 N N . GLU B 1 235 ? -0.353 3.047 4.605 1 92.62 235 GLU B N 1
ATOM 5842 C CA . GLU B 1 235 ? -0.804 1.659 4.562 1 92.62 235 GLU B CA 1
ATOM 5843 C C . GLU B 1 235 ? -0.449 0.922 5.852 1 92.62 235 GLU B C 1
ATOM 5845 O O . GLU B 1 235 ? -1.234 0.11 6.344 1 92.62 235 GLU B O 1
ATOM 5850 N N . HIS B 1 236 ? 0.627 1.235 6.395 1 91.69 236 HIS B N 1
ATOM 5851 C CA . HIS B 1 236 ? 1.126 0.508 7.555 1 91.69 236 HIS B CA 1
ATOM 5852 C C . HIS B 1 236 ? 0.503 1.035 8.844 1 91.69 236 HIS B C 1
ATOM 5854 O O . HIS B 1 236 ? 0.552 0.368 9.883 1 91.69 236 HIS B O 1
ATOM 5860 N N . VAL B 1 237 ? -0.12 2.234 8.789 1 94 237 VAL B N 1
ATOM 5861 C CA . VAL B 1 237 ? -0.538 2.799 10.062 1 94 237 VAL B CA 1
ATOM 5862 C C . VAL B 1 237 ? -2.051 2.998 10.07 1 94 237 VAL B C 1
ATOM 5864 O O . VAL B 1 237 ? -2.645 3.254 11.125 1 94 237 VAL B O 1
ATOM 5867 N N . LYS B 1 238 ? -2.727 2.865 9 1 92.5 238 LYS B N 1
ATOM 5868 C CA . LYS B 1 238 ? -4.109 3.297 8.836 1 92.5 238 LYS B CA 1
ATOM 5869 C C . LYS B 1 238 ? -5.043 2.52 9.766 1 92.5 238 LYS B C 1
ATOM 5871 O O . LYS B 1 238 ? -6.133 2.988 10.094 1 92.5 238 LYS B O 1
ATOM 5876 N N . PHE B 1 239 ? -4.629 1.349 10.25 1 87.88 239 PHE B N 1
ATOM 5877 C CA . PHE B 1 239 ? -5.512 0.561 11.102 1 87.88 239 PHE B CA 1
ATOM 5878 C C . PHE B 1 239 ? -5.035 0.592 12.547 1 87.88 239 PHE B C 1
ATOM 5880 O O . PHE B 1 239 ? -5.609 -0.077 13.414 1 87.88 239 PHE B O 1
ATOM 5887 N N . GLN B 1 240 ? -3.99 1.34 12.859 1 89.56 240 GLN B N 1
ATOM 5888 C CA . GLN B 1 240 ? -3.592 1.559 14.242 1 89.56 240 GLN B CA 1
ATOM 5889 C C . GLN B 1 240 ? -4.664 2.33 15.008 1 89.56 240 GLN B C 1
ATOM 5891 O O . GLN B 1 240 ? -5.418 3.107 14.422 1 89.56 240 GLN B O 1
ATOM 5896 N N . ASP B 1 241 ? -4.691 2.182 16.281 1 90.06 241 ASP B N 1
ATOM 5897 C CA . ASP B 1 241 ? -5.66 2.852 17.141 1 90.06 241 ASP B CA 1
ATOM 5898 C C . ASP B 1 241 ? -5.609 4.367 16.938 1 90.06 241 ASP B C 1
ATOM 5900 O O . ASP B 1 241 ? -6.645 5.035 16.969 1 90.06 241 ASP B O 1
ATOM 5904 N N . ARG B 1 242 ? -4.438 4.902 16.734 1 94.62 242 ARG B N 1
ATOM 5905 C CA . ARG B 1 242 ? -4.305 6.355 16.656 1 94.62 242 ARG B CA 1
ATOM 5906 C C . ARG B 1 242 ? -4.793 6.887 15.312 1 94.62 242 ARG B C 1
ATOM 5908 O O . ARG B 1 242 ? -4.984 8.094 15.148 1 94.62 242 ARG B O 1
ATOM 5915 N N . PHE B 1 243 ? -5.051 5.949 14.359 1 95.81 243 PHE B N 1
ATOM 5916 C CA . PHE B 1 243 ? -5.391 6.453 13.031 1 95.81 243 PHE B CA 1
ATOM 5917 C C . PHE B 1 243 ? -6.73 5.891 12.562 1 95.81 243 PHE B C 1
ATOM 5919 O O . PHE B 1 243 ? -7.324 6.398 11.609 1 95.81 243 PHE B O 1
ATOM 5926 N N . ILE B 1 244 ? -7.32 4.863 13.148 1 90.31 244 ILE B N 1
ATOM 5927 C CA . ILE B 1 244 ? -8.469 4.109 12.656 1 90.31 244 ILE B CA 1
ATOM 5928 C C . ILE B 1 244 ? -9.68 5.031 12.547 1 90.31 244 ILE B C 1
ATOM 5930 O O . ILE B 1 244 ? -10.523 4.855 11.664 1 90.31 244 ILE B O 1
ATOM 5934 N N . LYS B 1 245 ? -9.859 6.016 13.406 1 92.94 245 LYS B N 1
ATOM 5935 C CA . LYS B 1 245 ? -11.023 6.895 13.406 1 92.94 245 LYS B CA 1
ATOM 5936 C C . LYS B 1 245 ? -11.07 7.75 12.148 1 92.94 245 LYS B C 1
ATOM 5938 O O . LYS B 1 245 ? -12.109 8.328 11.812 1 92.94 245 LYS B O 1
ATOM 5943 N N . PHE B 1 246 ? -9.914 7.891 11.484 1 96.44 246 PHE B N 1
ATOM 5944 C CA . PHE B 1 246 ? -9.844 8.781 10.336 1 96.44 246 PHE B CA 1
ATOM 5945 C C . PHE B 1 246 ? -10.234 8.039 9.055 1 96.44 246 PHE B C 1
ATOM 5947 O O . PHE B 1 246 ? -10.344 8.648 7.992 1 96.44 246 PHE B O 1
ATOM 5954 N N . GLN B 1 247 ? -10.469 6.762 9.07 1 88.62 247 GLN B N 1
ATOM 5955 C CA . GLN B 1 247 ? -10.641 5.902 7.902 1 88.62 247 GLN B CA 1
ATOM 5956 C C . GLN B 1 247 ? -11.781 6.391 7.023 1 88.62 247 GLN B C 1
ATOM 5958 O O . GLN B 1 247 ? -11.719 6.289 5.797 1 88.62 247 GLN B O 1
ATOM 5963 N N . ASP B 1 248 ? -12.766 6.961 7.602 1 90.5 248 ASP B N 1
ATOM 5964 C CA . ASP B 1 248 ? -13.945 7.379 6.848 1 90.5 248 ASP B CA 1
ATOM 5965 C C . ASP B 1 248 ? -13.68 8.68 6.09 1 90.5 248 ASP B C 1
ATOM 5967 O O . ASP B 1 248 ? -14.422 9.023 5.168 1 90.5 248 ASP B O 1
ATOM 5971 N N . LYS B 1 249 ? -12.617 9.359 6.477 1 96.38 249 LYS B N 1
ATOM 5972 C CA . LYS B 1 249 ? -12.375 10.656 5.863 1 96.38 249 LYS B CA 1
ATOM 5973 C C . LYS B 1 249 ? -11.094 10.648 5.035 1 96.38 249 LYS B C 1
ATOM 5975 O O . LYS B 1 249 ? -10.789 11.625 4.344 1 96.38 249 LYS B O 1
ATOM 5980 N N . VAL B 1 250 ? -10.32 9.594 5.07 1 97.06 250 VAL B N 1
ATOM 5981 C CA . VAL B 1 250 ? -9.047 9.57 4.348 1 97.06 250 VAL B CA 1
ATOM 5982 C C . VAL B 1 250 ? -9.219 8.812 3.033 1 97.06 250 VAL B C 1
ATOM 5984 O O . VAL B 1 250 ? -9.758 7.703 3.016 1 97.06 250 VAL B O 1
ATOM 5987 N N . VAL B 1 251 ? -8.906 9.414 1.996 1 96.88 251 VAL B N 1
ATOM 5988 C CA . VAL B 1 251 ? -8.766 8.773 0.692 1 96.88 251 VAL B CA 1
ATOM 5989 C C . VAL B 1 251 ? -7.285 8.531 0.395 1 96.88 251 VAL B C 1
ATOM 5991 O O . VAL B 1 251 ? -6.5 9.484 0.302 1 96.88 251 VAL B O 1
ATOM 5994 N N . HIS B 1 252 ? -6.898 7.262 0.283 1 96.31 252 HIS B N 1
ATOM 5995 C CA . HIS B 1 252 ? -5.508 6.855 0.095 1 96.31 252 HIS B CA 1
ATOM 5996 C C . HIS B 1 252 ? -5.133 6.844 -1.383 1 96.31 252 HIS B C 1
ATOM 5998 O O . HIS B 1 252 ? -5.582 5.977 -2.135 1 96.31 252 HIS B O 1
ATOM 6004 N N . LEU B 1 253 ? -4.363 7.832 -1.804 1 96.81 253 LEU B N 1
ATOM 6005 C CA . LEU B 1 253 ? -3.83 7.93 -3.158 1 96.81 253 LEU B CA 1
ATOM 6006 C C . LEU B 1 253 ? -2.432 7.32 -3.238 1 96.81 253 LEU B C 1
ATOM 6008 O O . LEU B 1 253 ? -1.531 7.727 -2.5 1 96.81 253 LEU B O 1
ATOM 6012 N N . ILE B 1 254 ? -2.244 6.371 -4.184 1 95.62 254 ILE B N 1
ATOM 6013 C CA . ILE B 1 254 ? -0.982 5.641 -4.195 1 95.62 254 ILE B CA 1
ATOM 6014 C C . ILE B 1 254 ? -0.337 5.742 -5.578 1 95.62 254 ILE B C 1
ATOM 6016 O O . ILE B 1 254 ? -1.008 5.562 -6.598 1 95.62 254 ILE B O 1
ATOM 6020 N N . LEU B 1 255 ? 0.935 6.168 -5.59 1 92.88 255 LEU B N 1
ATOM 6021 C CA . LEU B 1 255 ? 1.788 6 -6.762 1 92.88 255 LEU B CA 1
ATOM 6022 C C . LEU B 1 255 ? 2.557 4.684 -6.688 1 92.88 255 LEU B C 1
ATOM 6024 O O . LEU B 1 255 ? 3.475 4.539 -5.879 1 92.88 255 LEU B O 1
ATOM 6028 N N . ASP B 1 256 ? 2.123 3.771 -7.496 1 91.94 256 ASP B N 1
ATOM 6029 C CA . ASP B 1 256 ? 2.732 2.445 -7.438 1 91.94 256 ASP B CA 1
ATOM 6030 C C . ASP B 1 256 ? 3.822 2.295 -8.492 1 91.94 256 ASP B C 1
ATOM 6032 O O . ASP B 1 256 ? 4.363 3.291 -8.984 1 91.94 256 ASP B O 1
ATOM 6036 N N . ASP B 1 257 ? 4.254 1.121 -8.828 1 86.88 257 ASP B N 1
ATOM 6037 C CA . ASP B 1 257 ? 5.438 0.864 -9.641 1 86.88 257 ASP B CA 1
ATOM 6038 C C . ASP B 1 257 ? 5.184 1.218 -11.102 1 86.88 257 ASP B C 1
ATOM 6040 O O . ASP B 1 257 ? 6.113 1.245 -11.914 1 86.88 257 ASP B O 1
ATOM 6044 N N . THR B 1 258 ? 3.92 1.558 -11.422 1 85.44 258 THR B N 1
ATOM 6045 C CA . THR B 1 258 ? 3.607 1.929 -12.797 1 85.44 258 THR B CA 1
ATOM 6046 C C . THR B 1 258 ? 3.746 3.436 -13 1 85.44 258 THR B C 1
ATOM 6048 O O . THR B 1 258 ? 3.758 3.918 -14.133 1 85.44 258 THR B O 1
ATOM 6051 N N . ASP B 1 259 ? 3.701 4.094 -11.891 1 78.5 259 ASP B N 1
ATOM 6052 C CA . ASP B 1 259 ? 3.668 5.551 -11.969 1 78.5 259 ASP B CA 1
ATOM 6053 C C . ASP B 1 259 ? 5.016 6.105 -12.422 1 78.5 259 ASP B C 1
ATOM 6055 O O . ASP B 1 259 ? 6.066 5.543 -12.109 1 78.5 259 ASP B O 1
ATOM 6059 N N . GLU B 1 260 ? 4.988 6.645 -13.789 1 60.19 260 GLU B N 1
ATOM 6060 C CA . GLU B 1 260 ? 6.043 7.152 -14.664 1 60.19 260 GLU B CA 1
ATOM 6061 C C . GLU B 1 260 ? 6.977 8.094 -13.914 1 60.19 260 GLU B C 1
ATOM 6063 O O . GLU B 1 260 ? 6.523 8.961 -13.156 1 60.19 260 GLU B O 1
ATOM 6068 N N . GLU B 1 261 ? 7.945 8.07 -13.047 1 58.5 261 GLU B N 1
ATOM 6069 C CA . GLU B 1 261 ? 8.625 9.359 -13.008 1 58.5 261 GLU B CA 1
ATOM 6070 C C . GLU B 1 261 ? 9.906 9.336 -13.836 1 58.5 261 GLU B C 1
ATOM 6072 O O . GLU B 1 261 ? 10.758 8.453 -13.648 1 58.5 261 GLU B O 1
ATOM 6077 N N . ASN B 1 262 ? 9.852 9.539 -15.227 1 52.5 262 ASN B N 1
ATOM 6078 C CA . ASN B 1 262 ? 11.094 9.758 -15.953 1 52.5 262 ASN B CA 1
ATOM 6079 C C . ASN B 1 262 ? 11.914 10.891 -15.344 1 52.5 262 ASN B C 1
ATOM 6081 O O . ASN B 1 262 ? 12.898 11.344 -15.938 1 52.5 262 ASN B O 1
ATOM 6085 N N . GLY B 1 263 ? 11.516 11.359 -14.273 1 52.94 263 GLY B N 1
ATOM 6086 C CA . GLY B 1 263 ? 12.227 12.602 -14.016 1 52.94 263 GLY B CA 1
ATOM 6087 C C . GLY B 1 263 ? 13.633 12.383 -13.484 1 52.94 263 GLY B C 1
ATOM 6088 O O . GLY B 1 263 ? 13.906 11.359 -12.852 1 52.94 263 GLY B O 1
ATOM 6089 N N . LYS B 1 264 ? 14.641 12.961 -14.172 1 55.91 264 LYS B N 1
ATOM 6090 C CA . LYS B 1 264 ? 16.078 12.945 -13.93 1 55.91 264 LYS B CA 1
ATOM 6091 C C . LYS B 1 264 ? 16.406 13.57 -12.578 1 55.91 264 LYS B C 1
ATOM 6093 O O . LYS B 1 264 ? 17.453 13.281 -11.992 1 55.91 264 LYS B O 1
ATOM 6098 N N . ASP B 1 265 ? 15.477 14.484 -11.992 1 59.84 265 ASP B N 1
ATOM 6099 C CA . ASP B 1 265 ? 15.883 15.242 -10.805 1 59.84 265 ASP B CA 1
ATOM 6100 C C . ASP B 1 265 ? 14.875 15.047 -9.672 1 59.84 265 ASP B C 1
ATOM 6102 O O . ASP B 1 265 ? 13.727 14.68 -9.906 1 59.84 265 ASP B O 1
ATOM 6106 N N . MET B 1 266 ? 15.32 15.086 -8.406 1 62.84 266 MET B N 1
ATOM 6107 C CA . MET B 1 266 ? 14.602 14.898 -7.148 1 62.84 266 MET B CA 1
ATOM 6108 C C . MET B 1 266 ? 13.367 15.797 -7.086 1 62.84 266 MET B C 1
ATOM 6110 O O . MET B 1 266 ? 12.305 15.367 -6.633 1 62.84 266 MET B O 1
ATOM 6114 N N . PHE B 1 267 ? 13.508 16.922 -7.492 1 66.81 267 PHE B N 1
ATOM 6115 C CA . PHE B 1 267 ? 12.391 17.859 -7.457 1 66.81 267 PHE B CA 1
ATOM 6116 C C . PHE B 1 267 ? 11.328 17.484 -8.484 1 66.81 267 PHE B C 1
ATOM 6118 O O . PHE B 1 267 ? 10.141 17.734 -8.281 1 66.81 267 PHE B O 1
ATOM 6125 N N . ASP B 1 268 ? 11.805 16.75 -9.453 1 72.75 268 ASP B N 1
ATOM 6126 C CA . ASP B 1 268 ? 10.867 16.266 -10.461 1 72.75 268 ASP B CA 1
ATOM 6127 C C . ASP B 1 268 ? 9.945 15.203 -9.875 1 72.75 268 ASP B C 1
ATOM 6129 O O . ASP B 1 268 ? 8.75 15.164 -10.188 1 72.75 268 ASP B O 1
ATOM 6133 N N . ALA B 1 269 ? 10.508 14.492 -8.969 1 75 269 ALA B N 1
ATOM 6134 C CA . ALA B 1 269 ? 9.695 13.453 -8.336 1 75 269 ALA B CA 1
ATOM 6135 C C . ALA B 1 269 ? 8.609 14.07 -7.457 1 75 269 ALA B C 1
ATOM 6137 O O . ALA B 1 269 ? 7.461 13.617 -7.461 1 75 269 ALA B O 1
ATOM 6138 N N . GLU B 1 270 ? 9.023 15.062 -6.684 1 77.25 270 GLU B N 1
ATOM 6139 C CA . GLU B 1 270 ? 8.062 15.75 -5.828 1 77.25 270 GLU B CA 1
ATOM 6140 C C . GLU B 1 270 ? 6.965 16.422 -6.656 1 77.25 270 GLU B C 1
ATOM 6142 O O . GLU B 1 270 ? 5.777 16.281 -6.348 1 77.25 270 GLU B O 1
ATOM 6147 N N . ARG B 1 271 ? 7.395 17.125 -7.676 1 78.94 271 ARG B N 1
ATOM 6148 C CA . ARG B 1 271 ? 6.434 17.797 -8.547 1 78.94 271 ARG B CA 1
ATOM 6149 C C . ARG B 1 271 ? 5.504 16.797 -9.211 1 78.94 271 ARG B C 1
ATOM 6151 O O . ARG B 1 271 ? 4.309 17.047 -9.367 1 78.94 271 ARG B O 1
ATOM 6158 N N . TYR B 1 272 ? 6.09 15.766 -9.594 1 85.12 272 TYR B N 1
ATOM 6159 C CA . TYR B 1 272 ? 5.289 14.711 -10.203 1 85.12 272 TYR B CA 1
ATOM 6160 C C . TYR B 1 272 ? 4.238 14.195 -9.227 1 85.12 272 TYR B C 1
ATOM 6162 O O . TYR B 1 272 ? 3.07 14.031 -9.586 1 85.12 272 TYR B O 1
ATOM 6170 N N . GLN B 1 273 ? 4.648 13.992 -8.078 1 88.06 273 GLN B N 1
ATOM 6171 C CA . GLN B 1 273 ? 3.713 13.523 -7.062 1 88.06 273 GLN B CA 1
ATOM 6172 C C . GLN B 1 273 ? 2.613 14.547 -6.809 1 88.06 273 GLN B C 1
ATOM 6174 O O . GLN B 1 273 ? 1.45 14.188 -6.617 1 88.06 273 GLN B O 1
ATOM 6179 N N . GLU B 1 274 ? 2.979 15.781 -6.766 1 87.56 274 GLU B N 1
ATOM 6180 C CA . GLU B 1 274 ? 2.002 16.859 -6.594 1 87.56 274 GLU B CA 1
ATOM 6181 C C . GLU B 1 274 ? 0.998 16.875 -7.742 1 87.56 274 GLU B C 1
ATOM 6183 O O . GLU B 1 274 ? -0.202 17.047 -7.52 1 87.56 274 GLU B O 1
ATOM 6188 N N . THR B 1 275 ? 1.536 16.75 -8.914 1 90.31 275 THR B N 1
ATOM 6189 C CA . THR B 1 275 ? 0.672 16.703 -10.086 1 90.31 275 THR B CA 1
ATOM 6190 C C . THR B 1 275 ? -0.281 15.516 -10.016 1 90.31 275 THR B C 1
ATOM 6192 O O . THR B 1 275 ? -1.48 15.664 -10.258 1 90.31 275 THR B O 1
ATOM 6195 N N . ARG B 1 276 ? 0.246 14.422 -9.664 1 92.69 276 ARG B N 1
ATOM 6196 C CA . ARG B 1 276 ? -0.557 13.203 -9.609 1 92.69 276 ARG B CA 1
ATOM 6197 C C . ARG B 1 276 ? -1.605 13.281 -8.508 1 92.69 276 ARG B C 1
ATOM 6199 O O . ARG B 1 276 ? -2.703 12.742 -8.648 1 92.69 276 ARG B O 1
ATOM 6206 N N . ARG B 1 277 ? -1.27 13.945 -7.461 1 94.94 277 ARG B N 1
ATOM 6207 C CA . ARG B 1 277 ? -2.217 14.156 -6.367 1 94.94 277 ARG B CA 1
ATOM 6208 C C . ARG B 1 277 ? -3.477 14.852 -6.863 1 94.94 277 ARG B C 1
ATOM 6210 O O . ARG B 1 277 ? -4.594 14.438 -6.543 1 94.94 277 ARG B O 1
ATOM 6217 N N . TRP B 1 278 ? -3.324 15.852 -7.621 1 96.75 278 TRP B N 1
ATOM 6218 C CA . TRP B 1 278 ? -4.434 16.609 -8.195 1 96.75 278 TRP B CA 1
ATOM 6219 C C . TRP B 1 278 ? -5.211 15.742 -9.188 1 96.75 278 TRP B C 1
ATOM 6221 O O . TRP B 1 278 ? -6.441 15.672 -9.133 1 96.75 278 TRP B O 1
ATOM 6231 N N . GLU B 1 279 ? -4.516 15.055 -10.086 1 94.62 279 GLU B N 1
ATOM 6232 C CA . GLU B 1 279 ? -5.16 14.227 -11.094 1 94.62 279 GLU B CA 1
ATOM 6233 C C . GLU B 1 279 ? -5.984 13.109 -10.453 1 94.62 279 GLU B C 1
ATOM 6235 O O . GLU B 1 279 ? -7.105 12.836 -10.883 1 94.62 279 GLU B O 1
ATOM 6240 N N . LYS B 1 280 ? -5.434 12.508 -9.508 1 95.12 280 LYS B N 1
ATOM 6241 C CA . LYS B 1 280 ? -6.133 11.422 -8.828 1 95.12 280 LYS B CA 1
ATOM 6242 C C . LYS B 1 280 ? -7.352 11.938 -8.07 1 95.12 280 LYS B C 1
ATOM 6244 O O . LYS B 1 280 ? -8.383 11.266 -8.016 1 95.12 280 LYS B O 1
ATOM 6249 N N . PHE B 1 281 ? -7.258 13.109 -7.434 1 97.56 281 PHE B N 1
ATOM 6250 C CA . PHE B 1 281 ? -8.43 13.727 -6.828 1 97.56 281 PHE B CA 1
ATOM 6251 C C . PHE B 1 281 ? -9.531 13.93 -7.867 1 97.56 281 PHE B C 1
ATOM 6253 O O . PHE B 1 281 ? -10.695 13.617 -7.613 1 97.56 281 PHE B O 1
ATOM 6260 N N . LEU B 1 282 ? -9.133 14.5 -9.047 1 96.56 282 LEU B N 1
ATOM 6261 C CA . LEU B 1 282 ? -10.117 14.742 -10.102 1 96.56 282 LEU B CA 1
ATOM 6262 C C . LEU B 1 282 ? -10.812 13.445 -10.5 1 96.56 282 LEU B C 1
ATOM 6264 O O . LEU B 1 282 ? -12.031 13.414 -10.688 1 96.56 282 LEU B O 1
ATOM 6268 N N . ASP B 1 283 ? -10.023 12.375 -10.625 1 93.38 283 ASP B N 1
ATOM 6269 C CA . ASP B 1 283 ? -10.594 11.078 -10.969 1 93.38 283 ASP B CA 1
ATOM 6270 C C . ASP B 1 283 ? -11.57 10.602 -9.891 1 93.38 283 ASP B C 1
ATOM 6272 O O . ASP B 1 283 ? -12.664 10.141 -10.203 1 93.38 283 ASP B O 1
ATOM 6276 N N . TRP B 1 284 ? -11.156 10.719 -8.703 1 95.19 284 TRP B N 1
ATOM 6277 C CA . TRP B 1 284 ? -12 10.328 -7.578 1 95.19 284 TRP B CA 1
ATOM 6278 C C . TRP B 1 284 ? -13.289 11.148 -7.547 1 95.19 284 TRP B C 1
ATOM 6280 O O . TRP B 1 284 ? -14.375 10.609 -7.336 1 95.19 284 TRP B O 1
ATOM 6290 N N . ASN B 1 285 ? -13.125 12.453 -7.707 1 96.5 285 ASN B N 1
ATOM 6291 C CA . ASN B 1 285 ? -14.281 13.344 -7.641 1 96.5 285 ASN B CA 1
ATOM 6292 C C . ASN B 1 285 ? -15.219 13.133 -8.828 1 96.5 285 ASN B C 1
ATOM 6294 O O . ASN B 1 285 ? -16.422 13.328 -8.703 1 96.5 285 ASN B O 1
ATOM 6298 N N . LYS B 1 286 ? -14.688 12.844 -9.977 1 93.25 286 LYS B N 1
ATOM 6299 C CA . LYS B 1 286 ? -15.531 12.516 -11.125 1 93.25 286 LYS B CA 1
ATOM 6300 C C . LYS B 1 286 ? -16.438 11.32 -10.82 1 93.25 286 LYS B C 1
ATOM 6302 O O . LYS B 1 286 ? -17.609 11.305 -11.203 1 93.25 286 LYS B O 1
ATOM 6307 N N . ARG B 1 287 ? -15.93 10.438 -10.125 1 88.88 287 ARG B N 1
ATOM 6308 C CA . ARG B 1 287 ? -16.656 9.219 -9.789 1 88.88 287 ARG B CA 1
ATOM 6309 C C . ARG B 1 287 ? -17.688 9.484 -8.688 1 88.88 287 ARG B C 1
ATOM 6311 O O . ARG B 1 287 ? -18.812 9 -8.758 1 88.88 287 ARG B O 1
ATOM 6318 N N . THR B 1 288 ? -17.297 10.211 -7.742 1 92.75 288 THR B N 1
ATOM 6319 C CA . THR B 1 288 ? -18.125 10.367 -6.559 1 92.75 288 THR B CA 1
ATOM 6320 C C . THR B 1 288 ? -19.062 11.562 -6.715 1 92.75 288 THR B C 1
ATOM 6322 O O . THR B 1 288 ? -20.109 11.641 -6.047 1 92.75 288 THR B O 1
ATOM 6325 N N . ASN B 1 289 ? -18.672 12.531 -7.512 1 94.81 289 ASN B N 1
ATOM 6326 C CA . ASN B 1 289 ? -19.406 13.773 -7.715 1 94.81 289 ASN B CA 1
ATOM 6327 C C . ASN B 1 289 ? -19.703 14.469 -6.391 1 94.81 289 ASN B C 1
ATOM 6329 O O . ASN B 1 289 ? -20.797 15.023 -6.207 1 94.81 289 ASN B O 1
ATOM 6333 N N . LEU B 1 290 ? -18.766 14.43 -5.512 1 96.38 290 LEU B N 1
ATOM 6334 C CA . LEU B 1 290 ? -19.016 14.93 -4.164 1 96.38 290 LEU B CA 1
ATOM 6335 C C . LEU B 1 290 ? -18.688 16.422 -4.066 1 96.38 290 LEU B C 1
ATOM 6337 O O . LEU B 1 290 ? -19.422 17.172 -3.408 1 96.38 290 LEU B O 1
ATOM 6341 N N . TYR B 1 291 ? -17.625 16.844 -4.648 1 98.31 291 TYR B N 1
ATOM 6342 C CA . TYR B 1 291 ? -17.203 18.234 -4.57 1 98.31 291 TYR B CA 1
ATOM 6343 C C . TYR B 1 291 ? -17.656 19.031 -5.793 1 98.31 291 TYR B C 1
ATOM 6345 O O . TYR B 1 291 ? -17.469 18.578 -6.926 1 98.31 291 TYR B O 1
ATOM 6353 N N . GLY B 1 292 ? -18.234 20.141 -5.5 1 98.06 292 GLY B N 1
ATOM 6354 C CA . GLY B 1 292 ? -18.656 21.062 -6.547 1 98.06 292 GLY B CA 1
ATOM 6355 C C . GLY B 1 292 ? -17.766 22.266 -6.691 1 98.06 292 GLY B C 1
ATOM 6356 O O . GLY B 1 292 ? -16.828 22.453 -5.906 1 98.06 292 GLY B O 1
ATOM 6357 N N . ASP B 1 293 ? -18.078 23.156 -7.523 1 97.19 293 ASP B N 1
ATOM 6358 C CA . ASP B 1 293 ? -17.234 24.266 -7.945 1 97.19 293 ASP B CA 1
ATOM 6359 C C . ASP B 1 293 ? -16.938 25.203 -6.777 1 97.19 293 ASP B C 1
ATOM 6361 O O . ASP B 1 293 ? -15.875 25.812 -6.723 1 97.19 293 ASP B O 1
ATOM 6365 N N . GLU B 1 294 ? -17.859 25.344 -5.855 1 97.31 294 GLU B N 1
ATOM 6366 C CA . GLU B 1 294 ? -17.703 26.312 -4.773 1 97.31 294 GLU B CA 1
ATOM 6367 C C . GLU B 1 294 ? -16.969 25.703 -3.584 1 97.31 294 GLU B C 1
ATOM 6369 O O . GLU B 1 294 ? -16.562 26.422 -2.672 1 97.31 294 GLU B O 1
ATOM 6374 N N . ASP B 1 295 ? -16.859 24.359 -3.633 1 98.69 295 ASP B N 1
ATOM 6375 C CA . ASP B 1 295 ? -16.156 23.688 -2.541 1 98.69 295 ASP B CA 1
ATOM 6376 C C . ASP B 1 295 ? -14.68 24.062 -2.535 1 98.69 295 ASP B C 1
ATOM 6378 O O . ASP B 1 295 ? -14.156 24.594 -3.521 1 98.69 295 ASP B O 1
ATOM 6382 N N . ILE B 1 296 ? -14.062 23.891 -1.369 1 98.81 296 ILE B N 1
ATOM 6383 C CA . ILE B 1 296 ? -12.695 24.344 -1.142 1 98.81 296 ILE B CA 1
ATOM 6384 C C . ILE B 1 296 ? -11.734 23.156 -1.202 1 98.81 296 ILE B C 1
ATOM 6386 O O . ILE B 1 296 ? -11.977 22.125 -0.566 1 98.81 296 ILE B O 1
ATOM 6390 N N . ILE B 1 297 ? -10.664 23.25 -1.978 1 98.81 297 ILE B N 1
ATOM 6391 C CA . ILE B 1 297 ? -9.625 22.234 -2.088 1 98.81 297 ILE B CA 1
ATOM 6392 C C . ILE B 1 297 ? -8.289 22.812 -1.624 1 98.81 297 ILE B C 1
ATOM 6394 O O . ILE B 1 297 ? -7.863 23.875 -2.098 1 98.81 297 ILE B O 1
ATOM 6398 N N . GLY B 1 298 ? -7.684 22.141 -0.719 1 98.69 298 GLY B N 1
ATOM 6399 C CA . GLY B 1 298 ? -6.41 22.578 -0.171 1 98.69 298 GLY B CA 1
ATOM 6400 C C . GLY B 1 298 ? -5.246 21.703 -0.604 1 98.69 298 GLY B C 1
ATOM 6401 O O . GLY B 1 298 ? -5.395 20.5 -0.75 1 98.69 298 GLY B O 1
ATOM 6402 N N . PHE B 1 299 ? -4.098 22.359 -0.772 1 98.19 299 PHE B N 1
ATOM 6403 C CA . PHE B 1 299 ? -2.854 21.703 -1.146 1 98.19 299 PHE B CA 1
ATOM 6404 C C . PHE B 1 299 ? -1.761 21.984 -0.122 1 98.19 299 PHE B C 1
ATOM 6406 O O . PHE B 1 299 ? -1.44 23.141 0.149 1 98.19 299 PHE B O 1
ATOM 6413 N N . GLY B 1 300 ? -1.188 20.922 0.441 1 96.44 300 GLY B N 1
ATOM 6414 C CA . GLY B 1 300 ? -0.125 21.078 1.42 1 96.44 300 GLY B CA 1
ATOM 6415 C C . GLY B 1 300 ? 0.614 19.797 1.718 1 96.44 300 GLY B C 1
ATOM 6416 O O . GLY B 1 300 ? 0.271 18.734 1.181 1 96.44 300 GLY B O 1
ATOM 6417 N N . ASP B 1 301 ? 1.682 19.906 2.543 1 95.12 301 ASP B N 1
ATOM 6418 C CA . ASP B 1 301 ? 2.408 18.766 3.072 1 95.12 301 ASP B CA 1
ATOM 6419 C C . ASP B 1 301 ? 1.929 18.406 4.477 1 95.12 301 ASP B C 1
ATOM 6421 O O . ASP B 1 301 ? 1.194 19.172 5.102 1 95.12 301 ASP B O 1
ATOM 6425 N N . THR B 1 302 ? 2.373 17.297 4.906 1 96.75 302 THR B N 1
ATOM 6426 C CA . THR B 1 302 ? 1.967 16.797 6.211 1 96.75 302 THR B CA 1
ATOM 6427 C C . THR B 1 302 ? 2.334 17.781 7.316 1 96.75 302 THR B C 1
ATOM 6429 O O . THR B 1 302 ? 1.598 17.922 8.297 1 96.75 302 THR B O 1
ATOM 6432 N N . ASP B 1 303 ? 3.473 18.469 7.121 1 97.69 303 ASP B N 1
ATOM 6433 C CA . ASP B 1 303 ? 4 19.297 8.211 1 97.69 303 ASP B CA 1
ATOM 6434 C C . ASP B 1 303 ? 3.512 20.734 8.094 1 97.69 303 ASP B C 1
ATOM 6436 O O . ASP B 1 303 ? 3.916 21.594 8.883 1 97.69 303 ASP B O 1
ATOM 6440 N N . GLU B 1 304 ? 2.668 21 7.137 1 98.31 304 GLU B N 1
ATOM 6441 C CA . GLU B 1 304 ? 2.066 22.328 6.973 1 98.31 304 GLU B CA 1
ATOM 6442 C C . GLU B 1 304 ? 0.644 22.359 7.523 1 98.31 304 GLU B C 1
ATOM 6444 O O . GLU B 1 304 ? -0.317 22.094 6.797 1 98.31 304 GLU B O 1
ATOM 6449 N N . ILE B 1 305 ? 0.514 22.734 8.781 1 98.75 305 ILE B N 1
ATOM 6450 C CA . ILE B 1 305 ? -0.756 22.578 9.484 1 98.75 305 ILE B CA 1
ATOM 6451 C C . ILE B 1 305 ? -1.378 23.953 9.742 1 98.75 305 ILE B C 1
ATOM 6453 O O . ILE B 1 305 ? -0.86 24.734 10.539 1 98.75 305 ILE B O 1
ATOM 6457 N N . SER B 1 306 ? -2.467 24.219 9.102 1 98.62 306 SER B N 1
ATOM 6458 C CA . SER B 1 306 ? -3.234 25.438 9.32 1 98.62 306 SER B CA 1
ATOM 6459 C C . SER B 1 306 ? -3.932 25.422 10.68 1 98.62 306 SER B C 1
ATOM 6461 O O . SER B 1 306 ? -4.312 24.359 11.172 1 98.62 306 SER B O 1
ATOM 6463 N N . ALA B 1 307 ? -4.09 26.594 11.227 1 98.19 307 ALA B N 1
ATOM 6464 C CA . ALA B 1 307 ? -4.98 26.703 12.375 1 98.19 307 ALA B CA 1
ATOM 6465 C C . ALA B 1 307 ? -6.414 26.344 11.992 1 98.19 307 ALA B C 1
ATOM 6467 O O . ALA B 1 307 ? -6.871 26.672 10.898 1 98.19 307 ALA B O 1
ATOM 6468 N N . ARG B 1 308 ? -7.121 25.766 12.922 1 97.31 308 ARG B N 1
ATOM 6469 C CA . ARG B 1 308 ? -8.492 25.312 12.734 1 97.31 308 ARG B CA 1
ATOM 6470 C C . ARG B 1 308 ? -9.398 26.453 12.289 1 97.31 308 ARG B C 1
ATOM 6472 O O . ARG B 1 308 ? -10.281 26.25 11.453 1 97.31 308 ARG B O 1
ATOM 6479 N N . ILE B 1 309 ? -9.211 27.594 12.844 1 97.75 309 ILE B N 1
ATOM 6480 C CA . ILE B 1 309 ? -10.078 28.734 12.602 1 97.75 309 ILE B CA 1
ATOM 6481 C C . ILE B 1 309 ? -10.039 29.109 11.125 1 97.75 309 ILE B C 1
ATOM 6483 O O . ILE B 1 309 ? -11.047 29.547 10.562 1 97.75 309 ILE B O 1
ATOM 6487 N N . ASN B 1 310 ? -8.891 28.984 10.484 1 98.56 310 ASN B N 1
ATOM 6488 C CA . ASN B 1 310 ? -8.773 29.328 9.078 1 98.56 310 ASN B CA 1
ATOM 6489 C C . ASN B 1 310 ? -9.672 28.469 8.203 1 98.56 310 ASN B C 1
ATOM 6491 O O . ASN B 1 310 ? -10.367 28.969 7.32 1 98.56 310 ASN B O 1
ATOM 6495 N N . LEU B 1 311 ? -9.695 27.141 8.406 1 98.62 311 LEU B N 1
ATOM 6496 C CA . LEU B 1 311 ? -10.539 26.25 7.621 1 98.62 311 LEU B CA 1
ATOM 6497 C C . LEU B 1 311 ? -12.008 26.453 7.965 1 98.62 311 LEU B C 1
ATOM 6499 O O . LEU B 1 311 ? -12.875 26.312 7.102 1 98.62 311 LEU B O 1
ATOM 6503 N N . HIS B 1 312 ? -12.266 26.797 9.25 1 98.5 312 HIS B N 1
ATOM 6504 C CA . HIS B 1 312 ? -13.625 27.172 9.648 1 98.5 312 HIS B CA 1
ATOM 6505 C C . HIS B 1 312 ? -14.125 28.359 8.844 1 98.5 312 HIS B C 1
ATOM 6507 O O . HIS B 1 312 ? -15.273 28.359 8.383 1 98.5 312 HIS B O 1
ATOM 6513 N N . LEU B 1 313 ? -13.328 29.344 8.734 1 98.69 313 LEU B N 1
ATOM 6514 C CA . LEU B 1 313 ? -13.695 30.516 7.953 1 98.69 313 LEU B CA 1
ATOM 6515 C C . LEU B 1 313 ? -13.867 30.156 6.48 1 98.69 313 LEU B C 1
ATOM 6517 O O . LEU B 1 313 ? -14.852 30.562 5.855 1 98.69 313 LEU B O 1
ATOM 6521 N N . LEU B 1 314 ? -12.961 29.406 5.895 1 98.75 314 LEU B N 1
ATOM 6522 C CA . LEU B 1 314 ? -13.055 28.984 4.496 1 98.75 314 LEU B CA 1
ATOM 6523 C C . LEU B 1 314 ? -14.344 28.219 4.238 1 98.75 314 LEU B C 1
ATOM 6525 O O . LEU B 1 314 ? -14.938 28.328 3.164 1 98.75 314 LEU B O 1
ATOM 6529 N N . LYS B 1 315 ? -14.727 27.422 5.191 1 98.62 315 LYS B N 1
ATOM 6530 C CA . LYS B 1 315 ? -15.922 26.578 5.074 1 98.62 315 LYS B CA 1
ATOM 6531 C C . LYS B 1 315 ? -17.188 27.422 5.148 1 98.62 315 LYS B C 1
ATOM 6533 O O . LYS B 1 315 ? -18.172 27.141 4.457 1 98.62 315 LYS B O 1
ATOM 6538 N N . ASN B 1 316 ? -17.234 28.531 5.965 1 98.62 316 ASN B N 1
ATOM 6539 C CA . ASN B 1 316 ? -18.484 29.188 6.332 1 98.62 316 ASN B CA 1
ATOM 6540 C C . ASN B 1 316 ? -18.578 30.594 5.75 1 98.62 316 ASN B C 1
ATOM 6542 O O . ASN B 1 316 ? -19.641 31.219 5.793 1 98.62 316 ASN B O 1
ATOM 6546 N N . CYS B 1 317 ? -17.5 31.125 5.262 1 98.62 317 CYS B N 1
ATOM 6547 C CA . CYS B 1 317 ? -17.5 32.469 4.707 1 98.62 317 CYS B CA 1
ATOM 6548 C C . CYS B 1 317 ? -17.391 32.438 3.186 1 98.62 317 CYS B C 1
ATOM 6550 O O . CYS B 1 317 ? -16.703 31.562 2.629 1 98.62 317 CYS B O 1
ATOM 6552 N N . GLN B 1 318 ? -18.031 33.375 2.52 1 97.94 318 GLN B N 1
ATOM 6553 C CA . GLN B 1 318 ? -18.031 33.438 1.062 1 97.94 318 GLN B CA 1
ATOM 6554 C C . GLN B 1 318 ? -16.719 34.062 0.559 1 97.94 318 GLN B C 1
ATOM 6556 O O . GLN B 1 318 ? -16.422 35.219 0.816 1 97.94 318 GLN B O 1
ATOM 6561 N N . ILE B 1 319 ? -15.961 33.219 -0.069 1 97.44 319 ILE B N 1
ATOM 6562 C CA . ILE B 1 319 ? -14.688 33.688 -0.607 1 97.44 319 ILE B CA 1
ATOM 6563 C C . ILE B 1 319 ? -14.938 34.656 -1.767 1 97.44 319 ILE B C 1
ATOM 6565 O O . ILE B 1 319 ? -15.812 34.406 -2.602 1 97.44 319 ILE B O 1
ATOM 6569 N N . LYS B 1 320 ? -14.195 35.75 -1.786 1 96.88 320 LYS B N 1
ATOM 6570 C CA . LYS B 1 320 ? -14.273 36.688 -2.896 1 96.88 320 LYS B CA 1
ATOM 6571 C C . LYS B 1 320 ? -13.719 36.062 -4.18 1 96.88 320 LYS B C 1
ATOM 6573 O O . LYS B 1 320 ? -13.242 34.938 -4.172 1 96.88 320 LYS B O 1
ATOM 6578 N N . ASP B 1 321 ? -13.953 36.812 -5.336 1 96.06 321 ASP B N 1
ATOM 6579 C CA . ASP B 1 321 ? -13.43 36.312 -6.613 1 96.06 321 ASP B CA 1
ATOM 6580 C C . ASP B 1 321 ? -11.914 36.5 -6.688 1 96.06 321 ASP B C 1
ATOM 6582 O O . ASP B 1 321 ? -11.414 37.344 -7.441 1 96.06 321 ASP B O 1
ATOM 6586 N N . ILE B 1 322 ? -11.242 35.719 -5.914 1 96.38 322 ILE B N 1
ATOM 6587 C CA . ILE B 1 322 ? -9.781 35.719 -5.871 1 96.38 322 ILE B CA 1
ATOM 6588 C C . ILE B 1 322 ? -9.234 34.406 -6.375 1 96.38 322 ILE B C 1
ATOM 6590 O O . ILE B 1 322 ? -9.961 33.406 -6.465 1 96.38 322 ILE B O 1
ATOM 6594 N N . TYR B 1 323 ? -7.957 34.375 -6.68 1 95 323 TYR B N 1
ATOM 6595 C CA . TYR B 1 323 ? -7.293 33.219 -7.266 1 95 323 TYR B CA 1
ATOM 6596 C C . TYR B 1 323 ? -7.156 32.094 -6.25 1 95 323 TYR B C 1
ATOM 6598 O O . TYR B 1 323 ? -7.672 31 -6.461 1 95 323 TYR B O 1
ATOM 6606 N N . ALA B 1 324 ? -6.504 32.281 -5.184 1 98.12 324 ALA B N 1
ATOM 6607 C CA . ALA B 1 324 ? -6.238 31.344 -4.105 1 98.12 324 ALA B CA 1
ATOM 6608 C C . ALA B 1 324 ? -5.906 32.062 -2.805 1 98.12 324 ALA B C 1
ATOM 6610 O O . ALA B 1 324 ? -5.719 33.281 -2.797 1 98.12 324 ALA B O 1
ATOM 6611 N N . VAL B 1 325 ? -5.914 31.312 -1.738 1 98.69 325 VAL B N 1
ATOM 6612 C CA . VAL B 1 325 ? -5.566 31.844 -0.428 1 98.69 325 VAL B CA 1
ATOM 6613 C C . VAL B 1 325 ? -4.441 31.016 0.19 1 98.69 325 VAL B C 1
ATOM 6615 O O . VAL B 1 325 ? -4.559 29.797 0.321 1 98.69 325 VAL B O 1
ATOM 6618 N N . ASP B 1 326 ? -3.354 31.672 0.539 1 98.75 326 ASP B N 1
ATOM 6619 C CA . ASP B 1 326 ? -2.281 31.031 1.293 1 98.75 326 ASP B CA 1
ATOM 6620 C C . ASP B 1 326 ? -2.514 31.156 2.797 1 98.75 326 ASP B C 1
ATOM 6622 O O . ASP B 1 326 ? -3.059 32.156 3.262 1 98.75 326 ASP B O 1
ATOM 6626 N N . ILE B 1 327 ? -2.146 30.156 3.486 1 98.81 327 ILE B N 1
ATOM 6627 C CA . ILE B 1 327 ? -2.09 30.281 4.938 1 98.81 327 ILE B CA 1
ATOM 6628 C C . ILE B 1 327 ? -0.647 30.516 5.379 1 98.81 327 ILE B C 1
ATOM 6630 O O . ILE B 1 327 ? 0.23 29.688 5.137 1 98.81 327 ILE B O 1
ATOM 6634 N N . GLY B 1 328 ? -0.388 31.688 5.938 1 98.69 328 GLY B N 1
ATOM 6635 C CA . GLY B 1 328 ? 0.894 31.922 6.582 1 98.69 328 GLY B CA 1
ATOM 6636 C C . GLY B 1 328 ? 1.013 31.25 7.938 1 98.69 328 GLY B C 1
ATOM 6637 O O . GLY B 1 328 ? 0.477 31.75 8.93 1 98.69 328 GLY B O 1
ATOM 6638 N N . VAL B 1 329 ? 1.74 30.141 7.957 1 98.81 329 VAL B N 1
ATOM 6639 C CA . VAL B 1 329 ? 1.871 29.406 9.211 1 98.81 329 VAL B CA 1
ATOM 6640 C C . VAL B 1 329 ? 3.23 29.703 9.844 1 98.81 329 VAL B C 1
ATOM 6642 O O . VAL B 1 329 ? 4.23 29.844 9.141 1 98.81 329 VAL B O 1
ATOM 6645 N N . TRP B 1 330 ? 3.234 29.797 11.188 1 98.75 330 TRP B N 1
ATOM 6646 C CA . TRP B 1 330 ? 4.457 29.984 11.961 1 98.75 330 TRP B CA 1
ATOM 6647 C C . TRP B 1 330 ? 5.48 28.906 11.633 1 98.75 330 TRP B C 1
ATOM 6649 O O . TRP B 1 330 ? 5.145 27.719 11.57 1 98.75 330 TRP B O 1
ATOM 6659 N N . PHE B 1 331 ? 6.734 29.344 11.375 1 98.12 331 PHE B N 1
ATOM 6660 C CA . PHE B 1 331 ? 7.801 28.438 10.992 1 98.12 331 PHE B CA 1
ATOM 6661 C C . PHE B 1 331 ? 8.875 28.375 12.078 1 98.12 331 PHE B C 1
ATOM 6663 O O . PHE B 1 331 ? 9.836 29.156 12.039 1 98.12 331 PHE B O 1
ATOM 6670 N N . PRO B 1 332 ? 8.805 27.391 12.93 1 97.06 332 PRO B N 1
ATOM 6671 C CA . PRO B 1 332 ? 9.844 27.281 13.953 1 97.06 332 PRO B CA 1
ATOM 6672 C C . PRO B 1 332 ? 11.125 26.641 13.422 1 97.06 332 PRO B C 1
ATOM 6674 O O . PRO B 1 332 ? 12.211 26.891 13.938 1 97.06 332 PRO B O 1
ATOM 6677 N N . TYR B 1 333 ? 10.984 25.734 12.422 1 95.5 333 TYR B N 1
ATOM 6678 C CA . TYR B 1 333 ? 12.094 24.938 11.898 1 95.5 333 TYR B CA 1
ATOM 6679 C C . TYR B 1 333 ? 12.734 24.109 13.008 1 95.5 333 TYR B C 1
ATOM 6681 O O . TYR B 1 333 ? 13.945 24.188 13.234 1 95.5 333 TYR B O 1
ATOM 6689 N N . GLY B 1 334 ? 11.859 23.266 13.711 1 94 334 GLY B N 1
ATOM 6690 C CA . GLY B 1 334 ? 12.289 22.469 14.844 1 94 334 GLY B CA 1
ATOM 6691 C C . GLY B 1 334 ? 11.602 22.859 16.141 1 94 334 GLY B C 1
ATOM 6692 O O . GLY B 1 334 ? 10.375 22.922 16.203 1 94 334 GLY B O 1
ATOM 6693 N N . PRO B 1 335 ? 12.336 23.234 17.172 1 95.44 335 PRO B N 1
ATOM 6694 C CA . PRO B 1 335 ? 11.758 23.5 18.5 1 95.44 335 PRO B CA 1
ATOM 6695 C C . PRO B 1 335 ? 10.742 24.641 18.484 1 95.44 335 PRO B C 1
ATOM 6697 O O . PRO B 1 335 ? 10.938 25.641 17.781 1 95.44 335 PRO B O 1
ATOM 6700 N N . ILE B 1 336 ? 9.773 24.578 19.391 1 97.12 336 ILE B N 1
ATOM 6701 C CA . ILE B 1 336 ? 8.602 25.453 19.297 1 97.12 336 ILE B CA 1
ATOM 6702 C C . ILE B 1 336 ? 8.883 26.766 20.016 1 97.12 336 ILE B C 1
ATOM 6704 O O . ILE B 1 336 ? 8.031 27.656 20.047 1 97.12 336 ILE B O 1
ATOM 6708 N N . ASP B 1 337 ? 10.07 26.984 20.594 1 97.06 337 ASP B N 1
ATOM 6709 C CA . ASP B 1 337 ? 10.375 28.219 21.297 1 97.06 337 ASP B CA 1
ATOM 6710 C C . ASP B 1 337 ? 11.086 29.219 20.375 1 97.06 337 ASP B C 1
ATOM 6712 O O . ASP B 1 337 ? 11.594 30.25 20.844 1 97.06 337 ASP B O 1
ATOM 6716 N N . GLN B 1 338 ? 11.102 28.984 19.094 1 97.56 338 GLN B N 1
ATOM 6717 C CA . GLN B 1 338 ? 11.82 29.859 18.172 1 97.56 338 GLN B CA 1
ATOM 6718 C C . GLN B 1 338 ? 10.984 30.156 16.922 1 97.56 338 GLN B C 1
ATOM 6720 O O . GLN B 1 338 ? 9.883 29.609 16.766 1 97.56 338 GLN B O 1
ATOM 6725 N N . VAL B 1 339 ? 11.422 31.094 16.078 1 97.69 339 VAL B N 1
ATOM 6726 C CA . VAL B 1 339 ? 10.867 31.438 14.773 1 97.69 339 VAL B CA 1
ATOM 6727 C C . VAL B 1 339 ? 11.984 31.453 13.727 1 97.69 339 VAL B C 1
ATOM 6729 O O . VAL B 1 339 ? 13.117 31.828 14.031 1 97.69 339 VAL B O 1
ATOM 6732 N N . PHE B 1 340 ? 11.68 31.031 12.586 1 97.44 340 PHE B N 1
ATOM 6733 C CA . PHE B 1 340 ? 12.609 30.938 11.469 1 97.44 340 PHE B CA 1
ATOM 6734 C C . PHE B 1 340 ? 12.141 31.797 10.305 1 97.44 340 PHE B C 1
ATOM 6736 O O . PHE B 1 340 ? 10.945 31.844 10 1 97.44 340 PHE B O 1
ATOM 6743 N N . ARG B 1 341 ? 13.008 32.5 9.703 1 96.25 341 ARG B N 1
ATOM 6744 C CA . ARG B 1 341 ? 12.719 33.312 8.516 1 96.25 341 ARG B CA 1
ATOM 6745 C C . ARG B 1 341 ? 12.969 32.5 7.242 1 96.25 341 ARG B C 1
ATOM 6747 O O . ARG B 1 341 ? 14.109 32.406 6.773 1 96.25 341 ARG B O 1
ATOM 6754 N N . PRO B 1 342 ? 11.906 32.062 6.609 1 94.81 342 PRO B N 1
ATOM 6755 C CA . PRO B 1 342 ? 12.086 31.281 5.391 1 94.81 342 PRO B CA 1
ATOM 6756 C C . PRO B 1 342 ? 12.172 32.156 4.133 1 94.81 342 PRO B C 1
ATOM 6758 O O . PRO B 1 342 ? 12.117 33.375 4.219 1 94.81 342 PRO B O 1
ATOM 6761 N N . GLY B 1 343 ? 12.32 31.484 2.998 1 91.12 343 GLY B N 1
ATOM 6762 C CA . GLY B 1 343 ? 12.367 32.188 1.722 1 91.12 343 GLY B CA 1
ATOM 6763 C C . GLY B 1 343 ? 10.992 32.375 1.101 1 91.12 343 GLY B C 1
ATOM 6764 O O . GLY B 1 343 ? 10.852 33.094 0.111 1 91.12 343 GLY B O 1
ATOM 6765 N N . TYR B 1 344 ? 9.953 31.766 1.704 1 94.56 344 TYR B N 1
ATOM 6766 C CA . TYR B 1 344 ? 8.641 31.797 1.078 1 94.56 344 TYR B CA 1
ATOM 6767 C C . TYR B 1 344 ? 7.566 32.219 2.078 1 94.56 344 TYR B C 1
ATOM 6769 O O . TYR B 1 344 ? 6.543 31.531 2.217 1 94.56 344 TYR B O 1
ATOM 6777 N N . PRO B 1 345 ? 7.746 33.312 2.779 1 97 345 PRO B N 1
ATOM 6778 C CA . PRO B 1 345 ? 6.738 33.812 3.717 1 97 345 PRO B CA 1
ATOM 6779 C C . PRO B 1 345 ? 5.555 34.469 3.012 1 97 345 PRO B C 1
ATOM 6781 O O . PRO B 1 345 ? 5.641 34.781 1.826 1 97 345 PRO B O 1
ATOM 6784 N N . VAL B 1 346 ? 4.402 34.594 3.67 1 97.56 346 VAL B N 1
ATOM 6785 C CA . VAL B 1 346 ? 3.355 35.469 3.162 1 97.56 346 VAL B CA 1
ATOM 6786 C C . VAL B 1 346 ? 3.777 36.938 3.338 1 97.56 346 VAL B C 1
ATOM 6788 O O . VAL B 1 346 ? 4.57 37.25 4.227 1 97.56 346 VAL B O 1
ATOM 6791 N N . PRO B 1 347 ? 3.271 37.844 2.523 1 95.31 347 PRO B N 1
ATOM 6792 C CA . PRO B 1 347 ? 3.703 39.219 2.559 1 95.31 347 PRO B CA 1
ATOM 6793 C C . PRO B 1 347 ? 3.531 39.875 3.936 1 95.31 347 PRO B C 1
ATOM 6795 O O . PRO B 1 347 ? 2.471 39.75 4.555 1 95.31 347 PRO B O 1
ATOM 6798 N N . GLY B 1 348 ? 4.648 40.5 4.395 1 94.69 348 GLY B N 1
ATOM 6799 C CA . GLY B 1 348 ? 4.582 41.25 5.633 1 94.69 348 GLY B CA 1
ATOM 6800 C C . GLY B 1 348 ? 4.758 40.406 6.871 1 94.69 348 GLY B C 1
ATOM 6801 O O . GLY B 1 348 ? 4.762 40.906 7.992 1 94.69 348 GLY B O 1
ATOM 6802 N N . ASN B 1 349 ? 4.898 39.125 6.691 1 96.94 349 ASN B N 1
ATOM 6803 C CA . ASN B 1 349 ? 5.051 38.188 7.809 1 96.94 349 ASN B CA 1
ATOM 6804 C C . ASN B 1 349 ? 6.258 37.281 7.613 1 96.94 349 ASN B C 1
ATOM 6806 O O . ASN B 1 349 ? 6.105 36.094 7.277 1 96.94 349 ASN B O 1
ATOM 6810 N N . PRO B 1 350 ? 7.418 37.75 7.91 1 96.75 350 PRO B N 1
ATOM 6811 C CA . PRO B 1 350 ? 8.664 37.094 7.488 1 96.75 350 PRO B CA 1
ATOM 6812 C C . PRO B 1 350 ? 8.914 35.781 8.203 1 96.75 350 PRO B C 1
ATOM 6814 O O . PRO B 1 350 ? 9.766 35 7.781 1 96.75 350 PRO B O 1
ATOM 6817 N N . TYR B 1 351 ? 8.219 35.531 9.297 1 98.06 351 TYR B N 1
ATOM 6818 C CA . TYR B 1 351 ? 8.469 34.312 10.062 1 98.06 351 TYR B CA 1
ATOM 6819 C C . TYR B 1 351 ? 7.383 33.25 9.812 1 98.06 351 TYR B C 1
ATOM 6821 O O . TYR B 1 351 ? 7.074 32.438 10.68 1 98.06 351 TYR B O 1
ATOM 6829 N N . THR B 1 352 ? 6.75 33.344 8.641 1 98.44 352 THR B N 1
ATOM 6830 C CA . THR B 1 352 ? 5.723 32.375 8.227 1 98.44 352 THR B CA 1
ATOM 6831 C C . THR B 1 352 ? 6.152 31.641 6.965 1 98.44 352 THR B C 1
ATOM 6833 O O . THR B 1 352 ? 7.023 32.094 6.23 1 98.44 352 THR B O 1
ATOM 6836 N N . LEU B 1 353 ? 5.688 30.438 6.82 1 98.38 353 LEU B N 1
ATOM 6837 C CA . LEU B 1 353 ? 5.637 29.766 5.523 1 98.38 353 LEU B CA 1
ATOM 6838 C C . LEU B 1 353 ? 4.289 30 4.848 1 98.38 353 LEU B C 1
ATOM 6840 O O . LEU B 1 353 ? 3.242 29.891 5.492 1 98.38 353 LEU B O 1
ATOM 6844 N N . GLY B 1 354 ? 4.336 30.344 3.582 1 98.19 354 GLY B N 1
ATOM 6845 C CA . GLY B 1 354 ? 3.117 30.656 2.857 1 98.19 354 GLY B CA 1
ATOM 6846 C C . GLY B 1 354 ? 2.42 29.422 2.303 1 98.19 354 GLY B C 1
ATOM 6847 O O . GLY B 1 354 ? 2.074 29.375 1.12 1 98.19 354 GLY B O 1
ATOM 6848 N N . ASP B 1 355 ? 2.256 28.344 3.129 1 97.69 355 ASP B N 1
ATOM 6849 C CA . ASP B 1 355 ? 1.556 27.109 2.834 1 97.69 355 ASP B CA 1
ATOM 6850 C C . ASP B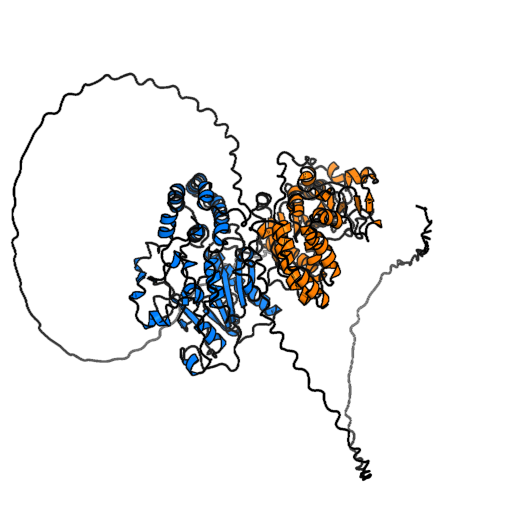 1 355 ? 0.792 26.594 4.059 1 97.69 355 ASP B C 1
ATOM 6852 O O . ASP B 1 355 ? 1.152 26.922 5.191 1 97.69 355 ASP B O 1
ATOM 6856 N N . PRO B 1 356 ? -0.3 25.844 3.812 1 98.38 356 PRO B N 1
ATOM 6857 C CA . PRO B 1 356 ? -0.899 25.328 2.576 1 98.38 356 PRO B CA 1
ATOM 6858 C C . PRO B 1 356 ? -1.657 26.406 1.803 1 98.38 356 PRO B C 1
ATOM 6860 O O . PRO B 1 356 ? -1.837 27.531 2.303 1 98.38 356 PRO B O 1
ATOM 6863 N N . THR B 1 357 ? -1.989 26.047 0.599 1 98.69 357 THR B N 1
ATOM 6864 C CA . THR B 1 357 ? -2.77 26.922 -0.269 1 98.69 357 THR B CA 1
ATOM 6865 C C . THR B 1 357 ? -4.145 26.328 -0.543 1 98.69 357 THR B C 1
ATOM 6867 O O . THR B 1 357 ? -4.27 25.125 -0.787 1 98.69 357 THR B O 1
ATOM 6870 N N . TYR B 1 358 ? -5.18 27.172 -0.499 1 98.75 358 TYR B N 1
ATOM 6871 C CA . TYR B 1 358 ? -6.551 26.719 -0.731 1 98.75 358 TYR B CA 1
ATOM 6872 C C . TYR B 1 358 ? -7.156 27.438 -1.935 1 98.75 358 TYR B C 1
ATOM 6874 O O . TYR B 1 358 ? -6.941 28.641 -2.129 1 98.75 358 TYR B O 1
ATOM 6882 N N . TYR B 1 359 ? -7.875 26.672 -2.752 1 98.56 359 TYR B N 1
ATOM 6883 C CA . TYR B 1 359 ? -8.625 27.109 -3.924 1 98.56 359 TYR B CA 1
ATOM 6884 C C . TYR B 1 359 ? -10.094 26.75 -3.801 1 98.56 359 TYR B C 1
ATOM 6886 O O . TYR B 1 359 ? -10.445 25.766 -3.131 1 98.56 359 TYR B O 1
ATOM 6894 N N . THR B 1 360 ? -10.961 27.594 -4.418 1 98.5 360 THR B N 1
ATOM 6895 C CA . THR B 1 360 ? -12.203 26.953 -4.828 1 98.5 360 THR B CA 1
ATOM 6896 C C . THR B 1 360 ? -11.938 25.906 -5.914 1 98.5 360 THR B C 1
ATOM 6898 O O . THR B 1 360 ? -11 26.047 -6.699 1 98.5 360 THR B O 1
ATOM 6901 N N . LEU B 1 361 ? -12.766 24.875 -5.922 1 98.5 361 LEU B N 1
ATOM 6902 C CA . LEU B 1 361 ? -12.57 23.859 -6.949 1 98.5 361 LEU B CA 1
ATOM 6903 C C . LEU B 1 361 ? -12.625 24.484 -8.344 1 98.5 361 LEU B C 1
ATOM 6905 O O . LEU B 1 361 ? -11.867 24.078 -9.234 1 98.5 361 LEU B O 1
ATOM 6909 N N . LYS B 1 362 ? -13.508 25.438 -8.547 1 97.81 362 LYS B N 1
ATOM 6910 C CA . LYS B 1 362 ? -13.625 26.141 -9.82 1 97.81 362 LYS B CA 1
ATOM 6911 C C . LYS B 1 362 ? -12.289 26.766 -10.219 1 97.81 362 LYS B C 1
ATOM 6913 O O . LYS B 1 362 ? -11.836 26.594 -11.359 1 97.81 362 LYS B O 1
ATOM 6918 N N . LYS B 1 363 ? -11.688 27.5 -9.281 1 98.06 363 LYS B N 1
ATOM 6919 C CA . LYS B 1 363 ? -10.422 28.156 -9.562 1 98.06 363 LYS B CA 1
ATOM 6920 C C . LYS B 1 363 ? -9.305 27.141 -9.781 1 98.06 363 LYS B C 1
ATOM 6922 O O . LYS B 1 363 ? -8.43 27.359 -10.625 1 98.06 363 LYS B O 1
ATOM 6927 N N . ALA B 1 364 ? -9.266 26.094 -9.023 1 98.12 364 ALA B N 1
ATOM 6928 C CA . ALA B 1 364 ? -8.266 25.031 -9.195 1 98.12 364 ALA B CA 1
ATOM 6929 C C . ALA B 1 364 ? -8.359 24.406 -10.578 1 98.12 364 ALA B C 1
ATOM 6931 O O . ALA B 1 364 ? -7.34 24.203 -11.242 1 98.12 364 ALA B O 1
ATOM 6932 N N . LYS B 1 365 ? -9.516 24.109 -11.023 1 97.25 365 LYS B N 1
ATOM 6933 C CA . LYS B 1 365 ? -9.75 23.484 -12.32 1 97.25 365 LYS B CA 1
ATOM 6934 C C . LYS B 1 365 ? -9.383 24.406 -13.461 1 97.25 365 LYS B C 1
ATOM 6936 O O . LYS B 1 365 ? -9.109 23.953 -14.578 1 97.25 365 LYS B O 1
ATOM 6941 N N . ALA B 1 366 ? -9.477 25.672 -13.18 1 96.38 366 ALA B N 1
ATOM 6942 C CA . ALA B 1 366 ? -9.188 26.656 -14.219 1 96.38 366 ALA B CA 1
ATOM 6943 C C . ALA B 1 366 ? -7.699 26.703 -14.539 1 96.38 366 ALA B C 1
ATOM 6945 O O . ALA B 1 366 ? -7.293 27.25 -15.57 1 96.38 366 ALA B O 1
ATOM 6946 N N . LYS B 1 367 ? -6.863 26.172 -13.656 1 95.38 367 LYS B N 1
ATOM 6947 C CA . LYS B 1 367 ? -5.434 26.094 -13.938 1 95.38 367 LYS B CA 1
ATOM 6948 C C . LYS B 1 367 ? -5.148 25.156 -15.102 1 95.38 367 LYS B C 1
ATOM 6950 O O . LYS B 1 367 ? -5.793 24.109 -15.242 1 95.38 367 LYS B O 1
ATOM 6955 N N . PRO B 1 368 ? -4.176 25.531 -15.914 1 92.56 368 PRO B N 1
ATOM 6956 C CA . PRO B 1 368 ? -3.854 24.641 -17.031 1 92.56 368 PRO B CA 1
ATOM 6957 C C . PRO B 1 368 ? -3.139 23.359 -16.594 1 92.56 368 PRO B C 1
ATOM 6959 O O . PRO B 1 368 ? -2.496 23.344 -15.539 1 92.56 368 PRO B O 1
ATOM 6962 N N . LYS B 1 369 ? -3.178 22.375 -17.406 1 87.94 369 LYS B N 1
ATOM 6963 C CA . LYS B 1 369 ? -2.561 21.078 -17.109 1 87.94 369 LYS B CA 1
ATOM 6964 C C . LYS B 1 369 ? -1.05 21.219 -16.953 1 87.94 369 LYS B C 1
ATOM 6966 O O . LYS B 1 369 ? -0.43 20.469 -16.203 1 87.94 369 LYS B O 1
ATOM 6971 N N . SER B 1 370 ? -0.449 22.156 -17.625 1 87.06 370 SER B N 1
ATOM 6972 C CA . SER B 1 370 ? 0.993 22.359 -17.578 1 87.06 370 SER B CA 1
ATOM 6973 C C . SER B 1 370 ? 1.412 22.984 -16.25 1 87.06 370 SER B C 1
ATOM 6975 O O . SER B 1 370 ? 2.596 22.984 -15.906 1 87.06 370 SER B O 1
ATOM 6977 N N . ASP B 1 371 ? 0.409 23.562 -15.562 1 90.06 371 ASP B N 1
ATOM 6978 C CA . ASP B 1 371 ? 0.642 24.188 -14.258 1 90.06 371 ASP B CA 1
ATOM 6979 C C . ASP B 1 371 ? -0.508 23.906 -13.297 1 90.06 371 ASP B C 1
ATOM 6981 O O . ASP B 1 371 ? -1.237 24.812 -12.906 1 90.06 371 ASP B O 1
ATOM 6985 N N . PRO B 1 372 ? -0.572 22.641 -12.93 1 93.81 372 PRO B N 1
ATOM 6986 C CA . PRO B 1 372 ? -1.693 22.266 -12.062 1 93.81 372 PRO B CA 1
ATOM 6987 C C . PRO B 1 372 ? -1.664 22.969 -10.711 1 93.81 372 PRO B C 1
ATOM 6989 O O . PRO B 1 372 ? -0.618 23.469 -10.297 1 93.81 372 PRO B O 1
ATOM 6992 N N . PRO B 1 373 ? -2.832 23.062 -10.07 1 95.88 373 PRO B N 1
ATOM 6993 C CA . PRO B 1 373 ? -2.869 23.703 -8.758 1 95.88 373 PRO B CA 1
ATOM 6994 C C . PRO B 1 373 ? -2.004 22.984 -7.723 1 95.88 373 PRO B C 1
ATOM 6996 O O . PRO B 1 373 ? -1.932 21.75 -7.723 1 95.88 373 PRO B O 1
ATOM 6999 N N . SER B 1 374 ? -1.392 23.703 -6.957 1 94.75 374 SER B N 1
ATOM 7000 C CA . SER B 1 374 ? -0.513 23.234 -5.891 1 94.75 374 SER B CA 1
ATOM 7001 C C . SER B 1 374 ? -0.299 24.312 -4.832 1 94.75 374 SER B C 1
ATOM 7003 O O . SER B 1 374 ? -1.103 25.234 -4.707 1 94.75 374 SER B O 1
ATOM 7005 N N . ARG B 1 375 ? 0.629 24.141 -3.998 1 95.31 375 ARG B N 1
ATOM 7006 C CA . ARG B 1 375 ? 1.051 25.172 -3.047 1 95.31 375 ARG B CA 1
ATOM 7007 C C . ARG B 1 375 ? 1.646 26.375 -3.766 1 95.31 375 ARG B C 1
ATOM 7009 O O . ARG B 1 375 ? 2.373 26.219 -4.75 1 95.31 375 ARG B O 1
ATOM 7016 N N . ASN B 1 376 ? 1.331 27.531 -3.215 1 95.56 376 ASN B N 1
ATOM 7017 C CA . ASN B 1 376 ? 1.792 28.734 -3.889 1 95.56 376 ASN B CA 1
ATOM 7018 C C . ASN B 1 376 ? 2.881 29.438 -3.086 1 95.56 376 ASN B C 1
ATOM 7020 O O . ASN B 1 376 ? 3.422 30.469 -3.525 1 95.56 376 ASN B O 1
ATOM 7024 N N . ARG B 1 377 ? 3.166 29.031 -1.951 1 95.25 377 ARG B N 1
ATOM 7025 C CA . ARG B 1 377 ? 4.324 29.484 -1.188 1 95.25 377 ARG B CA 1
ATOM 7026 C C . ARG B 1 377 ? 4.25 30.984 -0.92 1 95.25 377 ARG B C 1
ATOM 7028 O O . ARG B 1 377 ? 5.227 31.703 -1.128 1 95.25 377 ARG B O 1
ATOM 7035 N N . GLY B 1 378 ? 3.086 31.391 -0.613 1 96.31 378 GLY B N 1
ATOM 7036 C CA . GLY B 1 378 ? 2.896 32.781 -0.207 1 96.31 378 GLY B CA 1
ATOM 7037 C C . GLY B 1 378 ? 2.723 33.719 -1.38 1 96.31 378 GLY B C 1
ATOM 7038 O O . GLY B 1 378 ? 2.689 34.938 -1.2 1 96.31 378 GLY B O 1
ATOM 7039 N N . THR B 1 379 ? 2.512 33.25 -2.562 1 95.62 379 THR B N 1
ATOM 7040 C CA . THR B 1 379 ? 2.502 34.125 -3.725 1 95.62 379 THR B CA 1
ATOM 7041 C C . THR B 1 379 ? 1.092 34.25 -4.297 1 95.62 379 THR B C 1
ATOM 7043 O O . THR B 1 379 ? 0.913 34.75 -5.418 1 95.62 379 THR B O 1
ATOM 7046 N N . SER B 1 380 ? 0.079 33.875 -3.553 1 95.62 380 SER B N 1
ATOM 7047 C CA . SER B 1 380 ? -1.293 33.875 -4.051 1 95.62 380 SER B CA 1
ATOM 7048 C C . SER B 1 380 ? -1.857 35.312 -4.047 1 95.62 380 SER B C 1
ATOM 7050 O O . SER B 1 380 ? -2.877 35.562 -4.688 1 95.62 380 SER B O 1
ATOM 7052 N N . GLY B 1 381 ? -1.241 36.281 -3.412 1 92.56 381 GLY B N 1
ATOM 7053 C CA . GLY B 1 381 ? -1.752 37.625 -3.268 1 92.56 381 GLY B CA 1
ATOM 7054 C C . GLY B 1 381 ? -2.674 37.812 -2.074 1 92.56 381 GLY B C 1
ATOM 7055 O O . GLY B 1 381 ? -2.791 38.906 -1.52 1 92.56 381 GLY B O 1
ATOM 7056 N N . HIS B 1 382 ? -3.416 36.812 -1.687 1 97.75 382 HIS B N 1
ATOM 7057 C CA . HIS B 1 382 ? -4.293 36.781 -0.522 1 97.75 382 HIS B CA 1
ATOM 7058 C C . HIS B 1 382 ? -3.867 35.719 0.467 1 97.75 382 HIS B C 1
ATOM 7060 O O . HIS B 1 382 ? -3.449 34.625 0.063 1 97.75 382 HIS B O 1
ATOM 7066 N N . TYR B 1 383 ? -3.92 36.062 1.719 1 98.44 383 TYR B N 1
ATOM 7067 C CA . TYR B 1 383 ? -3.469 35.094 2.719 1 98.44 383 TYR B CA 1
ATOM 7068 C C . TYR B 1 383 ? -4.234 35.281 4.027 1 98.44 383 TYR B C 1
ATOM 7070 O O . TYR B 1 383 ? -4.902 36.281 4.23 1 98.44 383 TYR B O 1
ATOM 7078 N N . MET B 1 384 ? -4.285 34.281 4.781 1 98.62 384 MET B N 1
ATOM 7079 C CA . MET B 1 384 ? -4.688 34.25 6.184 1 98.62 384 MET B CA 1
ATOM 7080 C C . MET B 1 384 ? -3.531 33.781 7.07 1 98.62 384 MET B C 1
ATOM 7082 O O . MET B 1 384 ? -2.496 33.344 6.57 1 98.62 384 MET B O 1
ATOM 7086 N N . LEU B 1 385 ? -3.686 34.031 8.367 1 98.62 385 LEU B N 1
ATOM 7087 C CA . LEU B 1 385 ? -2.57 33.75 9.266 1 98.62 385 LEU B CA 1
ATOM 7088 C C . LEU B 1 385 ? -2.973 32.719 10.32 1 98.62 385 LEU B C 1
ATOM 7090 O O . LEU B 1 385 ? -4.145 32.625 10.688 1 98.62 385 LEU B O 1
ATOM 7094 N N . GLY B 1 386 ? -1.924 31.969 10.742 1 98.62 386 GLY B N 1
ATOM 7095 C CA . GLY B 1 386 ? -2.104 31.094 11.891 1 98.62 386 GLY B CA 1
ATOM 7096 C C . GLY B 1 386 ? -1.893 29.625 11.562 1 98.62 386 GLY B C 1
ATOM 7097 O O . GLY B 1 386 ? -2.447 29.125 10.586 1 98.62 386 GLY B O 1
ATOM 7098 N N . GLY B 1 387 ? -1.195 28.969 12.352 1 98.75 387 GLY B N 1
ATOM 7099 C CA . GLY B 1 387 ? -0.826 27.578 12.195 1 98.75 387 GLY B CA 1
ATOM 7100 C C . GLY B 1 387 ? 0.654 27.328 12.414 1 98.75 387 GLY B C 1
ATOM 7101 O O . GLY B 1 387 ? 1.357 28.172 12.977 1 98.75 387 GLY B O 1
ATOM 7102 N N . MET B 1 388 ? 1.132 26.188 12.016 1 98.75 388 MET B N 1
ATOM 7103 C CA . MET B 1 388 ? 2.516 25.812 12.297 1 98.75 388 MET B CA 1
ATOM 7104 C C . MET B 1 388 ? 3.088 24.953 11.18 1 98.75 388 MET B C 1
ATOM 7106 O O . MET B 1 388 ? 2.439 24 10.727 1 98.75 388 MET B O 1
ATOM 7110 N N . HIS B 1 389 ? 4.203 25.328 10.688 1 98.44 389 HIS B N 1
ATOM 7111 C CA . HIS B 1 389 ? 5.008 24.469 9.828 1 98.44 389 HIS B CA 1
ATOM 7112 C C . HIS B 1 389 ? 5.926 23.562 10.648 1 98.44 389 HIS B C 1
ATOM 7114 O O . HIS B 1 389 ? 7.004 23.984 11.07 1 98.44 389 HIS B O 1
ATOM 7120 N N . MET B 1 390 ? 5.508 22.328 10.797 1 97.38 390 MET B N 1
ATOM 7121 C CA . MET B 1 390 ? 6.184 21.391 11.68 1 97.38 390 MET B CA 1
ATOM 7122 C C . MET B 1 390 ? 7.277 20.641 10.938 1 97.38 390 MET B C 1
ATOM 7124 O O . MET B 1 390 ? 7.316 19.406 10.977 1 97.38 390 MET B O 1
ATOM 7128 N N . SER B 1 391 ? 8.102 21.391 10.367 1 93.31 391 SER B N 1
ATOM 7129 C CA . SER B 1 391 ? 9.242 20.812 9.672 1 93.31 391 SER B CA 1
ATOM 7130 C C . SER B 1 391 ? 10.375 20.484 10.641 1 93.31 391 SER B C 1
ATOM 7132 O O . SER B 1 391 ? 10.367 20.938 11.789 1 93.31 391 SER B O 1
ATOM 7134 N N . HIS B 1 392 ? 11.289 19.703 10.297 1 92.69 392 HIS B N 1
ATOM 7135 C CA . HIS B 1 392 ? 12.477 19.328 11.07 1 92.69 392 HIS B CA 1
ATOM 7136 C C . HIS B 1 392 ? 12.086 18.656 12.383 1 92.69 392 HIS B C 1
ATOM 7138 O O . HIS B 1 392 ? 12.578 19.047 13.445 1 92.69 392 HIS B O 1
ATOM 7144 N N . TYR B 1 393 ? 11.18 17.766 12.32 1 94.69 393 TYR B N 1
ATOM 7145 C CA . TYR B 1 393 ? 10.812 16.953 13.477 1 94.69 393 TYR B CA 1
ATOM 7146 C C . TYR B 1 393 ? 12.031 16.25 14.055 1 94.69 393 TYR B C 1
ATOM 7148 O O . TYR B 1 393 ? 12.711 15.492 13.359 1 94.69 393 TYR B O 1
ATOM 7156 N N . GLY B 1 394 ? 12.305 16.438 15.312 1 95 394 GLY B N 1
ATOM 7157 C CA . GLY B 1 394 ? 13.578 16.078 15.914 1 95 394 GLY B CA 1
ATOM 7158 C C . GLY B 1 394 ? 13.68 14.617 16.297 1 95 394 GLY B C 1
ATOM 7159 O O . GLY B 1 394 ? 14.719 14.172 16.781 1 95 394 GLY B O 1
ATOM 7160 N N . TYR B 1 395 ? 12.648 13.82 16.094 1 96.81 395 TYR B N 1
ATOM 7161 C CA . TYR B 1 395 ? 12.719 12.391 16.359 1 96.81 395 TYR B CA 1
ATOM 7162 C C . TYR B 1 395 ? 13.805 11.727 15.523 1 96.81 395 TYR B C 1
ATOM 7164 O O . TYR B 1 395 ? 13.797 11.828 14.289 1 96.81 395 TYR B O 1
ATOM 7172 N N . LEU B 1 396 ? 14.727 11.078 16.156 1 96 396 LEU B N 1
ATOM 7173 C CA . LEU B 1 396 ? 15.984 10.672 15.539 1 96 396 LEU B CA 1
ATOM 7174 C C . LEU B 1 396 ? 15.734 9.828 14.297 1 96 396 LEU B C 1
ATOM 7176 O O . LEU B 1 396 ? 16.297 10.102 13.234 1 96 396 LEU B O 1
ATOM 7180 N N . PRO B 1 397 ? 14.898 8.742 14.336 1 95.69 397 PRO B N 1
ATOM 7181 C CA . PRO B 1 397 ? 14.648 7.98 13.109 1 95.69 397 PRO B CA 1
ATOM 7182 C C . PRO B 1 397 ? 14.148 8.852 11.961 1 95.69 397 PRO B C 1
ATOM 7184 O O . PRO B 1 397 ? 14.5 8.617 10.797 1 95.69 397 PRO B O 1
ATOM 7187 N N . PHE B 1 398 ? 13.375 9.883 12.273 1 95.44 398 PHE B N 1
ATOM 7188 C CA . PHE B 1 398 ? 12.883 10.773 11.227 1 95.44 398 PHE B CA 1
ATOM 7189 C C . PHE B 1 398 ? 14.016 11.617 10.648 1 95.44 398 PHE B C 1
ATOM 7191 O O . PHE B 1 398 ? 14.109 11.781 9.438 1 95.44 398 PHE B O 1
ATOM 7198 N N . GLN B 1 399 ? 14.789 12.117 11.5 1 92.56 399 GLN B N 1
ATOM 7199 C CA . GLN B 1 399 ? 15.922 12.906 11.031 1 92.56 399 GLN B CA 1
ATOM 7200 C C . GLN B 1 399 ? 16.844 12.078 10.141 1 92.56 399 GLN B C 1
ATOM 7202 O O . GLN B 1 399 ? 17.344 12.562 9.125 1 92.56 399 GLN B O 1
ATOM 7207 N N . MET B 1 400 ? 17.047 10.906 10.531 1 91.94 400 MET B N 1
ATOM 7208 C CA . MET B 1 400 ? 17.922 10.023 9.766 1 91.94 400 MET B CA 1
ATOM 7209 C C . MET B 1 400 ? 17.328 9.719 8.391 1 91.94 400 MET B C 1
ATOM 7211 O O . MET B 1 400 ? 18.016 9.812 7.375 1 91.94 400 MET B O 1
ATOM 7215 N N . VAL B 1 401 ? 16.078 9.367 8.406 1 91.75 401 VAL B N 1
ATOM 7216 C CA . VAL B 1 401 ? 15.469 9 7.129 1 91.75 401 VAL B CA 1
ATOM 7217 C C . VAL B 1 401 ? 15.391 10.227 6.219 1 91.75 401 VAL B C 1
ATOM 7219 O O . VAL B 1 401 ? 15.531 10.109 5 1 91.75 401 VAL B O 1
ATOM 7222 N N . LYS B 1 402 ? 15.164 11.352 6.758 1 86.94 402 LYS B N 1
ATOM 7223 C CA . LYS B 1 402 ? 15.172 12.578 5.973 1 86.94 402 LYS B CA 1
ATOM 7224 C C . LYS B 1 402 ? 16.5 12.766 5.242 1 86.94 402 LYS B C 1
ATOM 7226 O O . LYS B 1 402 ? 16.531 13.172 4.082 1 86.94 402 LYS B O 1
ATOM 7231 N N . TYR B 1 403 ? 17.531 12.453 5.891 1 80.62 403 TYR B N 1
ATOM 7232 C CA . TYR B 1 403 ? 18.859 12.539 5.277 1 80.62 403 TYR B CA 1
ATOM 7233 C C . TYR B 1 403 ? 19 11.539 4.137 1 80.62 403 TYR B C 1
ATOM 7235 O O . TYR B 1 403 ? 19.719 11.789 3.164 1 80.62 403 TYR B O 1
ATOM 7243 N N . LEU B 1 404 ? 18.328 10.477 4.258 1 82.06 404 LEU B N 1
ATOM 7244 C CA . LEU B 1 404 ? 18.484 9.383 3.312 1 82.06 404 LEU B CA 1
ATOM 7245 C C . LEU B 1 404 ? 17.578 9.578 2.094 1 82.06 404 LEU B C 1
ATOM 7247 O O . LEU B 1 404 ? 17.906 9.125 0.997 1 82.06 404 LEU B O 1
ATOM 7251 N N . SER B 1 405 ? 16.5 10.234 2.254 1 74.62 405 SER B N 1
ATOM 7252 C CA . SER B 1 405 ? 15.445 10.086 1.255 1 74.62 405 SER B CA 1
ATOM 7253 C C . SER B 1 405 ? 15.016 11.438 0.698 1 74.62 405 SER B C 1
ATOM 7255 O O . SER B 1 405 ? 14.32 11.5 -0.318 1 74.62 405 SER B O 1
ATOM 7257 N N . CYS B 1 406 ? 15.406 12.484 1.331 1 63 406 CYS B N 1
ATOM 7258 C CA . CYS B 1 406 ? 14.82 13.766 0.957 1 63 406 CYS B CA 1
ATOM 7259 C C . CYS B 1 406 ? 15.398 14.258 -0.364 1 63 406 CYS B C 1
ATOM 7261 O O . CYS B 1 406 ? 16.469 13.805 -0.792 1 63 406 CYS B O 1
ATOM 7263 N N . THR B 1 407 ? 14.586 14.953 -1.134 1 53.16 407 THR B N 1
ATOM 7264 C CA . THR B 1 407 ? 14.891 15.57 -2.42 1 53.16 407 THR B CA 1
ATOM 7265 C C . THR B 1 407 ? 16.234 16.281 -2.373 1 53.16 407 THR B C 1
ATOM 7267 O O . THR B 1 407 ? 17.031 16.203 -3.32 1 53.16 407 THR B O 1
ATOM 7270 N N . GLU B 1 408 ? 16.469 16.922 -1.23 1 52.19 408 GLU B N 1
ATOM 7271 C CA . GLU B 1 408 ? 17.688 17.703 -1.12 1 52.19 408 GLU B CA 1
ATOM 7272 C C . GLU B 1 408 ? 18.781 16.906 -0.397 1 52.19 408 GLU B C 1
ATOM 7274 O O . GLU B 1 408 ? 19.781 17.484 0.041 1 52.19 408 GLU B O 1
ATOM 7279 N N . CYS B 1 409 ? 18.344 15.578 -0.325 1 63.38 409 CYS B N 1
ATOM 7280 C CA . CYS B 1 409 ? 19.234 14.828 0.552 1 63.38 409 CYS B CA 1
ATOM 7281 C C . CYS B 1 409 ? 19.828 13.633 -0.178 1 63.38 409 CYS B C 1
ATOM 7283 O O . CYS B 1 409 ? 19.844 13.594 -1.41 1 63.38 409 CYS B O 1
ATOM 7285 N N . GLY B 1 410 ? 20.625 12.859 0.298 1 64.75 410 GLY B N 1
ATOM 7286 C CA . GLY B 1 410 ? 21.297 11.648 -0.146 1 64.75 410 GLY B CA 1
ATOM 7287 C C . GLY B 1 410 ? 22.703 11.516 0.405 1 64.75 410 GLY B C 1
ATOM 7288 O O . GLY B 1 410 ? 23.344 12.516 0.741 1 64.75 410 GLY B O 1
ATOM 7289 N N . ILE B 1 411 ? 22.906 10.336 0.687 1 67.75 411 ILE B N 1
ATOM 7290 C CA . ILE B 1 411 ? 24.234 10.047 1.222 1 67.75 411 ILE B CA 1
ATOM 7291 C C . ILE B 1 411 ? 25.219 9.82 0.074 1 67.75 411 ILE B C 1
ATOM 7293 O O . ILE B 1 411 ? 25.094 8.859 -0.682 1 67.75 411 ILE B O 1
ATOM 7297 N N . THR B 1 412 ? 26.047 10.789 -0.108 1 72.31 412 THR B N 1
ATOM 7298 C CA . THR B 1 412 ? 27.047 10.672 -1.167 1 72.31 412 THR B CA 1
ATOM 7299 C C . THR B 1 412 ? 28.453 10.641 -0.583 1 72.31 412 THR B C 1
ATOM 7301 O O . THR B 1 412 ? 29.422 10.328 -1.287 1 72.31 412 THR B O 1
ATOM 7304 N N . ARG B 1 413 ? 28.469 10.945 0.677 1 82.19 413 ARG B N 1
ATOM 7305 C CA . ARG B 1 413 ? 29.781 11.062 1.301 1 82.19 413 ARG B CA 1
ATOM 7306 C C . ARG B 1 413 ? 29.828 10.297 2.619 1 82.19 413 ARG B C 1
ATOM 7308 O O . ARG B 1 413 ? 28.828 10.172 3.311 1 82.19 413 ARG B O 1
ATOM 7315 N N . GLU B 1 414 ? 31.031 9.93 2.902 1 86.56 414 GLU B N 1
ATOM 7316 C CA . GLU B 1 414 ? 31.25 9.156 4.121 1 86.56 414 GLU B CA 1
ATOM 7317 C C . GLU B 1 414 ? 30.922 9.977 5.363 1 86.56 414 GLU B C 1
ATOM 7319 O O . GLU B 1 414 ? 30.438 9.445 6.359 1 86.56 414 GLU B O 1
ATOM 7324 N N . ASP B 1 415 ? 31.266 11.203 5.371 1 85.44 415 ASP B N 1
ATOM 7325 C CA . ASP B 1 415 ? 31.078 12.039 6.555 1 85.44 415 ASP B CA 1
ATOM 7326 C C . ASP B 1 415 ? 29.609 12.156 6.926 1 85.44 415 ASP B C 1
ATOM 7328 O O . ASP B 1 415 ? 29.266 12.336 8.102 1 85.44 415 ASP B O 1
ATOM 7332 N N . GLN B 1 416 ? 28.719 12.094 5.969 1 82.31 416 GLN B N 1
ATOM 7333 C CA . GLN B 1 416 ? 27.281 12.102 6.242 1 82.31 416 GLN B CA 1
ATOM 7334 C C . GLN B 1 416 ? 26.875 10.883 7.059 1 82.31 416 GLN B C 1
ATOM 7336 O O . GLN B 1 416 ? 25.984 10.977 7.906 1 82.31 416 GLN B O 1
ATOM 7341 N N . ILE B 1 417 ? 27.547 9.766 6.773 1 88.25 417 ILE B N 1
ATOM 7342 C CA . ILE B 1 417 ? 27.281 8.516 7.477 1 88.25 417 ILE B CA 1
ATOM 7343 C C . ILE B 1 417 ? 27.891 8.57 8.875 1 88.25 417 ILE B C 1
ATOM 7345 O O . ILE B 1 417 ? 27.25 8.203 9.859 1 88.25 417 ILE B O 1
ATOM 7349 N N . THR B 1 418 ? 29.078 9.094 8.906 1 88.06 418 THR B N 1
ATOM 7350 C CA . THR B 1 418 ? 29.812 9.164 10.164 1 88.06 418 THR B CA 1
ATOM 7351 C C . THR B 1 418 ? 29.094 10.07 11.164 1 88.06 418 THR B C 1
ATOM 7353 O O . THR B 1 418 ? 29.141 9.836 12.375 1 88.06 418 THR B O 1
ATOM 7356 N N . ASN B 1 419 ? 28.359 10.977 10.594 1 80 419 ASN B N 1
ATOM 7357 C CA . ASN B 1 419 ? 27.594 11.906 11.422 1 80 419 ASN B CA 1
ATOM 7358 C C . ASN B 1 419 ? 26.562 11.172 12.281 1 80 419 ASN B C 1
ATOM 7360 O O . ASN B 1 419 ? 26.203 11.641 13.359 1 80 419 ASN B O 1
ATOM 7364 N N . PHE B 1 420 ? 26.109 9.93 11.852 1 83.44 420 PHE B N 1
ATOM 7365 C CA . PHE B 1 420 ? 25.141 9.125 12.586 1 83.44 420 PHE B CA 1
ATOM 7366 C C . PHE B 1 420 ? 25.828 7.973 13.305 1 83.44 420 PHE B C 1
ATOM 7368 O O . PHE B 1 420 ? 25.625 7.773 14.508 1 83.44 420 PHE B O 1
ATOM 7375 N N . SER B 1 421 ? 26.641 7.379 12.492 1 88.81 421 SER B N 1
ATOM 7376 C CA . SER B 1 421 ? 27.094 6.059 12.906 1 88.81 421 SER B CA 1
ATOM 7377 C C . SER B 1 421 ? 27.984 6.145 14.141 1 88.81 421 SER B C 1
ATOM 7379 O O . SER B 1 421 ? 27.922 5.289 15.023 1 88.81 421 SER B O 1
ATOM 7381 N N . ASP B 1 422 ? 28.75 7.227 14.242 1 90.25 422 ASP B N 1
ATOM 7382 C CA . ASP B 1 422 ? 29.703 7.316 15.336 1 90.25 422 ASP B CA 1
ATOM 7383 C C . ASP B 1 422 ? 29 7.445 16.688 1 90.25 422 ASP B C 1
ATOM 7385 O O . ASP B 1 422 ? 29.312 6.727 17.625 1 90.25 422 ASP B O 1
ATOM 7389 N N . ASP B 1 423 ? 28.094 8.359 16.75 1 91.5 423 ASP B N 1
ATOM 7390 C CA . ASP B 1 423 ? 27.344 8.539 17.984 1 91.5 423 ASP B CA 1
ATOM 7391 C C . ASP B 1 423 ? 26.531 7.285 18.344 1 91.5 423 ASP B C 1
ATOM 7393 O O . ASP B 1 423 ? 26.484 6.883 19.5 1 91.5 423 ASP B O 1
ATOM 7397 N N . ILE B 1 424 ? 25.984 6.668 17.359 1 91.88 424 ILE B N 1
ATOM 7398 C CA . ILE B 1 424 ? 25.172 5.469 17.562 1 91.88 424 ILE B CA 1
ATOM 7399 C C . ILE B 1 424 ? 26.047 4.348 18.125 1 91.88 424 ILE B C 1
ATOM 7401 O O . ILE B 1 424 ? 25.703 3.727 19.141 1 91.88 424 ILE B O 1
ATOM 7405 N N . LEU B 1 425 ? 27.141 4.113 17.5 1 91.5 425 LEU B N 1
ATOM 7406 C CA . LEU B 1 425 ? 28.031 3.01 17.859 1 91.5 425 LEU B CA 1
ATOM 7407 C C . LEU B 1 425 ? 28.672 3.258 19.219 1 91.5 425 LEU B C 1
ATOM 7409 O O . LEU B 1 425 ? 29.047 2.311 19.922 1 91.5 425 LEU B O 1
ATOM 7413 N N . ASN B 1 426 ? 28.766 4.508 19.656 1 92.62 426 ASN B N 1
ATOM 7414 C CA . ASN B 1 426 ? 29.344 4.848 20.953 1 92.62 426 ASN B CA 1
ATOM 7415 C C . ASN B 1 426 ? 28.266 4.969 22.031 1 92.62 426 ASN B C 1
ATOM 7417 O O . ASN B 1 426 ? 28.547 5.434 23.141 1 92.62 426 ASN B O 1
ATOM 7421 N N . GLY B 1 427 ? 27.047 4.676 21.672 1 91.25 427 GLY B N 1
ATOM 7422 C CA . GLY B 1 427 ? 25.969 4.672 22.656 1 91.25 427 GLY B CA 1
ATOM 7423 C C . GLY B 1 427 ? 25.453 6.059 22.969 1 91.25 427 GLY B C 1
ATOM 7424 O O . GLY B 1 427 ? 24.844 6.273 24.031 1 91.25 427 GLY B O 1
ATOM 7425 N N . LYS B 1 428 ? 25.719 7.039 22.188 1 94.19 428 LYS B N 1
ATOM 7426 C CA . LYS B 1 428 ? 25.328 8.43 22.422 1 94.19 428 LYS B CA 1
ATOM 7427 C C . LYS B 1 428 ? 24.078 8.781 21.609 1 94.19 428 LYS B C 1
ATOM 7429 O O . LYS B 1 428 ? 24.047 9.797 20.906 1 94.19 428 LYS B O 1
ATOM 7434 N N . ILE B 1 429 ? 23.109 7.945 21.734 1 94.94 429 ILE B N 1
ATOM 7435 C CA . ILE B 1 429 ? 21.891 8.078 20.953 1 94.94 429 ILE B CA 1
ATOM 7436 C C . ILE B 1 429 ? 21.125 9.32 21.406 1 94.94 429 ILE B C 1
ATOM 7438 O O . ILE B 1 429 ? 20.609 10.086 20.578 1 94.94 429 ILE B O 1
ATOM 7442 N N . GLN B 1 430 ? 21.078 9.555 22.719 1 95.31 430 GLN B N 1
ATOM 7443 C CA . GLN B 1 430 ? 20.375 10.727 23.25 1 95.31 430 GLN B CA 1
ATOM 7444 C C . GLN B 1 430 ? 21.016 12.016 22.766 1 95.31 430 GLN B C 1
ATOM 7446 O O . GLN B 1 430 ? 20.328 12.953 22.359 1 95.31 430 GLN B O 1
ATOM 7451 N N . GLU B 1 431 ? 22.344 12.062 22.797 1 94.81 431 GLU B N 1
ATOM 7452 C CA . GLU B 1 431 ? 23.078 13.234 22.328 1 94.81 431 GLU B CA 1
ATOM 7453 C C . GLU B 1 431 ? 22.875 13.469 20.844 1 94.81 431 GLU B C 1
ATOM 7455 O O . GLU B 1 431 ? 22.719 14.609 20.406 1 94.81 431 GLU B O 1
ATOM 7460 N N . LEU B 1 432 ? 22.891 12.398 20.125 1 94.44 432 LEU B N 1
ATOM 7461 C CA . LEU B 1 432 ? 22.703 12.484 18.688 1 94.44 432 LEU B CA 1
ATOM 7462 C C . LEU B 1 432 ? 21.328 13.055 18.344 1 94.44 432 LEU B C 1
ATOM 7464 O O . LEU B 1 432 ? 21.203 13.93 17.484 1 94.44 432 LEU B O 1
ATOM 7468 N N . GLU B 1 433 ? 20.281 12.562 19.016 1 95.06 433 GLU B N 1
ATOM 7469 C CA . GLU B 1 433 ? 18.922 13.039 18.766 1 95.06 433 GLU B CA 1
ATOM 7470 C C . GLU B 1 433 ? 18.812 14.539 19.031 1 95.06 433 GLU B C 1
ATOM 7472 O O . GLU B 1 433 ? 18.25 15.281 18.219 1 95.06 433 GLU B O 1
ATOM 7477 N N . LEU B 1 434 ? 19.359 14.992 20.156 1 94 434 LEU B N 1
ATOM 7478 C CA . LEU B 1 434 ? 19.312 16.406 20.5 1 94 434 LEU B CA 1
ATOM 7479 C C . LEU B 1 434 ? 20.094 17.25 19.5 1 94 434 LEU B C 1
ATOM 7481 O O . LEU B 1 434 ? 19.656 18.344 19.125 1 94 434 LEU B O 1
ATOM 7485 N N . ARG B 1 435 ? 21.188 16.734 19.062 1 91.88 435 ARG B N 1
ATOM 7486 C CA . ARG B 1 435 ? 22.016 17.469 18.109 1 91.88 435 ARG B CA 1
ATOM 7487 C C . ARG B 1 435 ? 21.312 17.609 16.766 1 91.88 435 ARG B C 1
ATOM 7489 O O . ARG B 1 435 ? 21.25 18.703 16.203 1 91.88 435 ARG B O 1
ATOM 7496 N N . LEU B 1 436 ? 20.703 16.5 16.266 1 89.88 436 LEU B N 1
ATOM 7497 C CA . LEU B 1 436 ? 20.078 16.531 14.945 1 89.88 436 LEU B CA 1
ATOM 7498 C C . LEU B 1 436 ? 18.734 17.25 15 1 89.88 436 LEU B C 1
ATOM 7500 O O . LEU B 1 436 ? 18.234 17.719 13.977 1 89.88 436 LEU B O 1
ATOM 7504 N N . GLY B 1 437 ? 18.188 17.328 16.203 1 89.31 437 GLY B N 1
ATOM 7505 C CA . GLY B 1 437 ? 16.938 18.031 16.375 1 89.31 437 GLY B CA 1
ATOM 7506 C C . GLY B 1 437 ? 17.094 19.547 16.344 1 89.31 437 GLY B C 1
ATOM 7507 O O . GLY B 1 437 ? 16.109 20.266 16.172 1 89.31 437 GLY B O 1
ATOM 7508 N N . LYS B 1 438 ? 18.297 19.953 16.5 1 86.81 438 LYS B N 1
ATOM 7509 C CA . LYS B 1 438 ? 18.562 21.375 16.422 1 86.81 438 LYS B CA 1
ATOM 7510 C C . LYS B 1 438 ? 18.562 21.859 14.977 1 86.81 438 LYS B C 1
ATOM 7512 O O . LYS B 1 438 ? 18.828 21.094 14.055 1 86.81 438 LYS B O 1
ATOM 7517 N N . THR B 1 439 ? 18.141 23.141 14.875 1 82.62 439 THR B N 1
ATOM 7518 C CA . THR B 1 439 ? 18.234 23.75 13.555 1 82.62 439 THR B CA 1
ATOM 7519 C C . THR B 1 439 ? 19.656 23.688 13.016 1 82.62 439 THR B C 1
ATOM 7521 O O . THR B 1 439 ? 20.625 23.891 13.758 1 82.62 439 THR B O 1
ATOM 7524 N N . LYS B 1 440 ? 19.688 23.469 11.758 1 79.75 440 LYS B N 1
ATOM 7525 C CA . LYS B 1 440 ? 21 23.359 11.125 1 79.75 440 LYS B CA 1
ATOM 7526 C C . LYS B 1 440 ? 21.828 24.625 11.336 1 79.75 440 LYS B C 1
ATOM 7528 O O . LYS B 1 440 ? 21.297 25.734 11.305 1 79.75 440 LYS B O 1
ATOM 7533 N N . SER B 1 441 ? 23.094 24.453 11.438 1 77.75 441 SER B N 1
ATOM 7534 C CA . SER B 1 441 ? 24.016 25.531 11.805 1 77.75 441 SER B CA 1
ATOM 7535 C C . SER B 1 441 ? 23.984 26.656 10.766 1 77.75 441 SER B C 1
ATOM 7537 O O . SER B 1 441 ? 24.078 27.828 11.117 1 77.75 441 SER B O 1
ATOM 7539 N N . ASP B 1 442 ? 23.812 26.297 9.547 1 82.19 442 ASP B N 1
ATOM 7540 C CA . ASP B 1 442 ? 23.875 27.297 8.477 1 82.19 442 ASP B CA 1
ATOM 7541 C C . ASP B 1 442 ? 22.609 28.156 8.461 1 82.19 442 ASP B C 1
ATOM 7543 O O . ASP B 1 442 ? 22.578 29.203 7.812 1 82.19 442 ASP B O 1
ATOM 7547 N N . HIS B 1 443 ? 21.625 27.812 9.289 1 88.19 443 HIS B N 1
ATOM 7548 C CA . HIS B 1 443 ? 20.375 28.547 9.289 1 88.19 443 HIS B CA 1
ATOM 7549 C C . HIS B 1 443 ? 20.141 29.25 10.625 1 88.19 443 HIS B C 1
ATOM 7551 O O . HIS B 1 443 ? 19.156 29.953 10.805 1 88.19 443 HIS B O 1
ATOM 7557 N N . VAL B 1 444 ? 21.125 29.188 11.477 1 86.56 444 VAL B N 1
ATOM 7558 C CA . VAL B 1 444 ? 20.953 29.688 12.836 1 86.56 444 VAL B CA 1
ATOM 7559 C C . VAL B 1 444 ? 20.781 31.203 12.805 1 86.56 444 VAL B C 1
ATOM 7561 O O . VAL B 1 444 ? 20.031 31.766 13.617 1 86.56 444 VAL B O 1
ATOM 7564 N N . HIS B 1 445 ? 21.375 31.875 11.859 1 90.69 445 HIS B N 1
ATOM 7565 C CA . HIS B 1 445 ? 21.297 33.312 11.781 1 90.69 445 HIS B CA 1
ATOM 7566 C C . HIS B 1 445 ? 19.891 33.781 11.398 1 90.69 445 HIS B C 1
ATOM 7568 O O . HIS B 1 445 ? 19.562 34.969 11.539 1 90.69 445 HIS B O 1
ATOM 7574 N N . LYS B 1 446 ? 19.078 32.906 10.977 1 94.88 446 LYS B N 1
ATOM 7575 C CA . LYS B 1 446 ? 17.719 33.219 10.57 1 94.88 446 LYS B CA 1
ATOM 7576 C C . LYS B 1 446 ? 16.734 32.938 11.695 1 94.88 446 LYS B C 1
ATOM 7578 O O . LYS B 1 446 ? 15.516 33.094 11.516 1 94.88 446 LYS B O 1
ATOM 7583 N N . ILE B 1 447 ? 17.266 32.531 12.836 1 95.88 447 ILE B N 1
ATOM 7584 C CA . ILE B 1 447 ? 16.422 32.125 13.945 1 95.88 447 ILE B CA 1
ATOM 7585 C C . ILE B 1 447 ? 16.328 33.25 14.977 1 95.88 447 ILE B C 1
ATOM 7587 O O . ILE B 1 447 ? 17.312 33.906 15.258 1 95.88 447 ILE B O 1
ATOM 7591 N N . SER B 1 448 ? 15.18 33.469 15.508 1 96.38 448 SER B N 1
ATOM 7592 C CA . SER B 1 448 ? 14.922 34.312 16.672 1 96.38 448 SER B CA 1
ATOM 7593 C C . SER B 1 448 ? 14.055 33.594 17.703 1 96.38 448 SER B C 1
ATOM 7595 O O . SER B 1 448 ? 13.469 32.562 17.406 1 96.38 448 SER B O 1
ATOM 7597 N N . LYS B 1 449 ? 14.047 34.156 18.875 1 97.12 449 LYS B N 1
ATOM 7598 C CA . LYS B 1 449 ? 13.203 33.594 19.922 1 97.12 449 LYS B CA 1
ATOM 7599 C C . LYS B 1 449 ? 11.742 33.969 19.703 1 97.12 449 LYS B C 1
ATOM 7601 O O . LYS B 1 449 ? 11.43 35.094 19.359 1 97.12 449 LYS B O 1
ATOM 7606 N N . LEU B 1 450 ? 10.891 33 19.906 1 97.94 450 LEU B N 1
ATOM 7607 C CA . LEU B 1 450 ? 9.461 33.281 19.812 1 97.94 450 LEU B CA 1
ATOM 7608 C C . LEU B 1 450 ? 9.047 34.312 20.844 1 97.94 450 LEU B C 1
ATOM 7610 O O . LEU B 1 450 ? 8.195 35.156 20.562 1 97.94 450 LEU B O 1
ATOM 7614 N N . SER B 1 451 ? 9.672 34.281 21.984 1 97.06 451 SER B N 1
ATOM 7615 C CA . SER B 1 451 ? 9.344 35.188 23.094 1 97.06 451 SER B CA 1
ATOM 7616 C C . SER B 1 451 ? 9.609 36.656 22.703 1 97.06 451 SER B C 1
ATOM 7618 O O . SER B 1 451 ? 9.055 37.562 23.312 1 97.06 451 SER B O 1
ATOM 7620 N N . SER B 1 452 ? 10.453 36.875 21.719 1 97.19 452 SER B N 1
ATOM 7621 C CA . SER B 1 452 ? 10.82 38.219 21.312 1 97.19 452 SER B CA 1
ATOM 7622 C C . SER B 1 452 ? 9.82 38.781 20.312 1 97.19 452 SER B C 1
ATOM 7624 O O . SER B 1 452 ? 9.875 39.969 19.969 1 97.19 452 SER B O 1
ATOM 7626 N N . MET B 1 453 ? 8.922 38.031 19.797 1 97.38 453 MET B N 1
ATOM 7627 C CA . MET B 1 453 ? 7.926 38.469 18.844 1 97.38 453 MET B CA 1
ATOM 7628 C C . MET B 1 453 ? 6.859 39.344 19.516 1 97.38 453 MET B C 1
ATOM 7630 O O . MET B 1 453 ? 6.699 39.281 20.734 1 97.38 453 MET B O 1
ATOM 7634 N N . ASP B 1 454 ? 6.176 40.125 18.797 1 96.62 454 ASP B N 1
ATOM 7635 C CA . ASP B 1 454 ? 5.133 40.969 19.344 1 96.62 454 ASP B CA 1
ATOM 7636 C C . ASP B 1 454 ? 3.883 40.188 19.703 1 96.62 454 ASP B C 1
ATOM 7638 O O . ASP B 1 454 ? 3.811 38.969 19.406 1 96.62 454 ASP B O 1
ATOM 7642 N N . ASP B 1 455 ? 3.014 40.812 20.312 1 97.19 455 ASP B N 1
ATOM 7643 C CA . ASP B 1 455 ? 1.818 40.156 20.828 1 97.19 455 ASP B CA 1
ATOM 7644 C C . ASP B 1 455 ? 0.941 39.656 19.688 1 97.19 455 ASP B C 1
ATOM 7646 O O . ASP B 1 455 ? 0.309 38.594 19.812 1 97.19 455 ASP B O 1
ATOM 7650 N N . PHE B 1 456 ? 0.849 40.375 18.688 1 96.81 456 PHE B N 1
ATOM 7651 C CA . PHE B 1 456 ? 0.047 39.969 17.547 1 96.81 456 PHE B CA 1
ATOM 7652 C C . PHE B 1 456 ? 0.546 38.625 17 1 96.81 456 PHE B C 1
ATOM 7654 O O . PHE B 1 456 ? -0.242 37.719 16.781 1 96.81 456 PHE B O 1
ATOM 7661 N N . PHE B 1 457 ? 1.859 38.562 16.719 1 97.75 457 PHE B N 1
ATOM 7662 C CA . PHE B 1 457 ? 2.443 37.344 16.188 1 97.75 457 PHE B CA 1
ATOM 7663 C C . PHE B 1 457 ? 2.18 36.156 17.109 1 97.75 457 PHE B C 1
ATOM 7665 O O . PHE B 1 457 ? 1.765 35.094 16.656 1 97.75 457 PHE B O 1
ATOM 7672 N N . LYS B 1 458 ? 2.393 36.312 18.391 1 97.69 458 LYS B N 1
ATOM 7673 C CA . LYS B 1 458 ? 2.256 35.219 19.375 1 97.69 458 LYS B CA 1
ATOM 7674 C C . LYS B 1 458 ? 0.808 34.75 19.469 1 97.69 458 LYS B C 1
ATOM 7676 O O . LYS B 1 458 ? 0.55 33.562 19.688 1 97.69 458 LYS B O 1
ATOM 7681 N N . LYS B 1 459 ? -0.084 35.688 19.297 1 96 459 LYS B N 1
ATOM 7682 C CA . LYS B 1 459 ? -1.49 35.375 19.516 1 96 459 LYS B CA 1
ATOM 7683 C C . LYS B 1 459 ? -2.17 34.938 18.219 1 96 459 LYS B C 1
ATOM 7685 O O . LYS B 1 459 ? -3.033 34.062 18.234 1 96 459 LYS B O 1
ATOM 7690 N N . GLU B 1 460 ? -1.783 35.531 17.094 1 96.38 460 GLU B N 1
ATOM 7691 C CA . GLU B 1 460 ? -2.557 35.406 15.875 1 96.38 460 GLU B CA 1
ATOM 7692 C C . GLU B 1 460 ? -1.796 34.562 14.844 1 96.38 460 GLU B C 1
ATOM 7694 O O . GLU B 1 460 ? -2.391 34.031 13.898 1 96.38 460 GLU B O 1
ATOM 7699 N N . VAL B 1 461 ? -0.54 34.438 14.891 1 98.31 461 VAL B N 1
ATOM 7700 C CA . VAL B 1 461 ? 0.259 33.781 13.867 1 98.31 461 VAL B CA 1
ATOM 7701 C C . VAL B 1 461 ? 0.817 32.469 14.422 1 98.31 461 VAL B C 1
ATOM 7703 O O . VAL B 1 461 ? 0.607 31.406 13.836 1 98.31 461 VAL B O 1
ATOM 7706 N N . ALA B 1 462 ? 1.513 32.562 15.539 1 98.56 462 ALA B N 1
ATOM 7707 C CA . ALA B 1 462 ? 2.154 31.391 16.141 1 98.56 462 ALA B CA 1
ATOM 7708 C C . ALA B 1 462 ? 1.144 30.562 16.922 1 98.56 462 ALA B C 1
ATOM 7710 O O . ALA B 1 462 ? 1.156 30.547 18.156 1 98.56 462 ALA B O 1
ATOM 7711 N N . ILE B 1 463 ? 0.344 29.812 16.25 1 98.19 463 ILE B N 1
ATOM 7712 C CA . ILE B 1 463 ? -0.71 29 16.844 1 98.19 463 ILE B CA 1
ATOM 7713 C C . ILE B 1 463 ? -0.297 27.531 16.844 1 98.19 463 ILE B C 1
ATOM 7715 O O . ILE B 1 463 ? -0.109 26.938 15.781 1 98.19 463 ILE B O 1
ATOM 7719 N N . LEU B 1 464 ? -0.184 26.969 18.016 1 98.12 464 LEU B N 1
ATOM 7720 C CA . LEU B 1 464 ? 0.068 25.531 18.141 1 98.12 464 LEU B CA 1
ATOM 7721 C C . LEU B 1 464 ? -1.159 24.734 17.719 1 98.12 464 LEU B C 1
ATOM 7723 O O . LEU B 1 464 ? -2.285 25.078 18.094 1 98.12 464 LEU B O 1
ATOM 7727 N N . PRO B 1 465 ? -0.979 23.656 16.922 1 98.5 465 PRO B N 1
ATOM 7728 C CA . PRO B 1 465 ? -2.119 22.734 16.766 1 98.5 465 PRO B CA 1
ATOM 7729 C C . PRO B 1 465 ? -2.68 22.281 18.125 1 98.5 465 PRO B C 1
ATOM 7731 O O . PRO B 1 465 ? -1.916 21.938 19.031 1 98.5 465 PRO B O 1
ATOM 7734 N N . TRP B 1 466 ? -3.953 22.297 18.281 1 98.38 466 TRP B N 1
ATOM 7735 C CA . TRP B 1 466 ? -4.562 22.016 19.578 1 98.38 466 TRP B CA 1
ATOM 7736 C C . TRP B 1 466 ? -4.168 20.625 20.078 1 98.38 466 TRP B C 1
ATOM 7738 O O . TRP B 1 466 ? -3.945 20.422 21.266 1 98.38 466 TRP B O 1
ATOM 7748 N N . PHE B 1 467 ? -4.156 19.688 19.203 1 98.56 467 PHE B N 1
ATOM 7749 C CA . PHE B 1 467 ? -3.857 18.312 19.562 1 98.56 467 PHE B CA 1
ATOM 7750 C C . PHE B 1 467 ? -2.441 18.188 20.125 1 98.56 467 PHE B C 1
ATOM 7752 O O . PHE B 1 467 ? -2.213 17.516 21.125 1 98.56 467 PHE B O 1
ATOM 7759 N N . TYR B 1 468 ? -1.502 18.812 19.422 1 98.56 468 TYR B N 1
ATOM 7760 C CA . TYR B 1 468 ? -0.143 18.812 19.953 1 98.56 468 TYR B CA 1
ATOM 7761 C C . TYR B 1 468 ? -0.092 19.5 21.312 1 98.56 468 TYR B C 1
ATOM 7763 O O . TYR B 1 468 ? 0.521 19 22.25 1 98.56 468 TYR B O 1
ATOM 7771 N N . ASN B 1 469 ? -0.729 20.625 21.375 1 98.12 469 ASN B N 1
ATOM 7772 C CA . ASN B 1 469 ? -0.721 21.375 22.625 1 98.12 469 ASN B CA 1
ATOM 7773 C C . ASN B 1 469 ? -1.273 20.547 23.781 1 98.12 469 ASN B C 1
ATOM 7775 O O . ASN B 1 469 ? -0.798 20.641 24.922 1 98.12 469 ASN B O 1
ATOM 7779 N N . CYS B 1 470 ? -2.242 19.703 23.547 1 97.94 470 CYS B N 1
ATOM 7780 C CA . CYS B 1 470 ? -2.859 18.812 24.531 1 97.94 470 CYS B CA 1
ATOM 7781 C C . CYS B 1 470 ? -1.956 17.625 24.844 1 97.94 470 CYS B C 1
ATOM 7783 O O . CYS B 1 470 ? -2.145 16.953 25.859 1 97.94 470 CYS B O 1
ATOM 7785 N N . ASN B 1 471 ? -0.959 17.359 23.953 1 98.31 471 ASN B N 1
ATOM 7786 C CA . ASN B 1 471 ? -0.176 16.125 24.062 1 98.31 471 ASN B CA 1
ATOM 7787 C C . ASN B 1 471 ? 1.318 16.406 23.922 1 98.31 471 ASN B C 1
ATOM 7789 O O . ASN B 1 471 ? 2.033 15.664 23.25 1 98.31 471 ASN B O 1
ATOM 7793 N N . ARG B 1 472 ? 1.801 17.438 24.469 1 97.44 472 ARG B N 1
ATOM 7794 C CA . ARG B 1 472 ? 3.184 17.859 24.297 1 97.44 472 ARG B CA 1
ATOM 7795 C C . ARG B 1 472 ? 4.156 16.797 24.781 1 97.44 472 ARG B C 1
ATOM 7797 O O . ARG B 1 472 ? 5.207 16.578 24.172 1 97.44 472 ARG B O 1
ATOM 7804 N N . ASN B 1 473 ? 3.791 16.078 25.859 1 97 473 ASN B N 1
ATOM 7805 C CA . ASN B 1 473 ? 4.656 15.039 26.391 1 97 473 ASN B CA 1
ATOM 7806 C C . ASN B 1 473 ? 4.723 13.836 25.453 1 97 473 ASN B C 1
ATOM 7808 O O . ASN B 1 473 ? 5.625 13 25.578 1 97 473 ASN B O 1
ATOM 7812 N N . ARG B 1 474 ? 3.754 13.672 24.594 1 97.88 474 ARG B N 1
ATOM 7813 C CA . ARG B 1 474 ? 3.715 12.586 23.625 1 97.88 474 ARG B CA 1
ATOM 7814 C C . ARG B 1 474 ? 4.734 12.812 22.516 1 97.88 474 ARG B C 1
ATOM 7816 O O . ARG B 1 474 ? 5.242 11.852 21.922 1 97.88 474 ARG B O 1
ATOM 7823 N N . TYR B 1 475 ? 5.098 14.117 22.266 1 97.94 475 TYR B N 1
ATOM 7824 C CA . TYR B 1 475 ? 6.059 14.516 21.25 1 97.94 475 TYR B CA 1
ATOM 7825 C C . TYR B 1 475 ? 7.148 15.406 21.828 1 97.94 475 TYR B C 1
ATOM 7827 O O . TYR B 1 475 ? 7.297 16.562 21.438 1 97.94 475 TYR B O 1
ATOM 7835 N N . PRO B 1 476 ? 7.965 14.875 22.688 1 97.38 476 PRO B N 1
ATOM 7836 C CA . PRO B 1 476 ? 8.852 15.703 23.516 1 97.38 476 PRO B CA 1
ATOM 7837 C C . PRO B 1 476 ? 9.938 16.391 22.703 1 97.38 476 PRO B C 1
ATOM 7839 O O . PRO B 1 476 ? 10.516 17.391 23.141 1 97.38 476 PRO B O 1
ATOM 7842 N N . VAL B 1 477 ? 10.219 15.969 21.531 1 96.69 477 VAL B N 1
ATOM 7843 C CA . VAL B 1 477 ? 11.359 16.469 20.766 1 96.69 477 VAL B CA 1
ATOM 7844 C C . VAL B 1 477 ? 11.078 17.906 20.297 1 96.69 477 VAL B C 1
ATOM 7846 O O . VAL B 1 477 ? 12.008 18.672 20.062 1 96.69 477 VAL B O 1
ATOM 7849 N N . TRP B 1 478 ? 9.82 18.281 20.172 1 97.44 478 TRP B N 1
ATOM 7850 C CA . TRP B 1 478 ? 9.469 19.641 19.828 1 97.44 478 TRP B CA 1
ATOM 7851 C C . TRP B 1 478 ? 9.898 20.609 20.922 1 97.44 478 TRP B C 1
ATOM 7853 O O . TRP B 1 478 ? 9.984 21.828 20.703 1 97.44 478 TRP B O 1
ATOM 7863 N N . GLU B 1 479 ? 10.172 20.125 22.109 1 97.25 479 GLU B N 1
ATOM 7864 C CA . GLU B 1 479 ? 10.609 20.922 23.25 1 97.25 479 GLU B CA 1
ATOM 7865 C C . GLU B 1 479 ? 12.016 20.531 23.688 1 97.25 479 GLU B C 1
ATOM 7867 O O . GLU B 1 479 ? 12.352 20.625 24.875 1 97.25 479 GLU B O 1
ATOM 7872 N N . ARG B 1 480 ? 12.773 20.031 22.797 1 95.5 480 ARG B N 1
ATOM 7873 C CA . ARG B 1 480 ? 14.195 19.734 22.969 1 95.5 480 ARG B CA 1
ATOM 7874 C C . ARG B 1 480 ? 14.406 18.641 24 1 95.5 480 ARG B C 1
ATOM 7876 O O . ARG B 1 480 ? 15.352 18.688 24.797 1 95.5 480 ARG B O 1
ATOM 7883 N N . LYS B 1 481 ? 13.531 17.703 24.094 1 96.5 481 LYS B N 1
ATOM 7884 C CA . LYS B 1 481 ? 13.664 16.547 24.969 1 96.5 481 LYS B CA 1
ATOM 7885 C C . LYS B 1 481 ? 13.766 15.258 24.172 1 96.5 481 LYS B C 1
ATOM 7887 O O . LYS B 1 481 ? 13.336 15.203 23.016 1 96.5 481 LYS B O 1
ATOM 7892 N N . ASN B 1 482 ? 14.328 14.258 24.812 1 96.88 482 ASN B N 1
ATOM 7893 C CA . ASN B 1 482 ? 14.492 12.969 24.141 1 96.88 482 ASN B CA 1
ATOM 7894 C C . ASN B 1 482 ? 13.164 12.227 24.031 1 96.88 482 ASN B C 1
ATOM 7896 O O . ASN B 1 482 ? 12.328 12.305 24.938 1 96.88 482 ASN B O 1
ATOM 7900 N N . ASP B 1 483 ? 12.938 11.586 22.938 1 97.12 483 ASP B N 1
ATOM 7901 C CA . ASP B 1 483 ? 11.797 10.688 22.781 1 97.12 483 ASP B CA 1
ATOM 7902 C C . ASP B 1 483 ? 12.062 9.336 23.438 1 97.12 483 ASP B C 1
ATOM 7904 O O . ASP B 1 483 ? 13.023 8.648 23.078 1 97.12 483 ASP B O 1
ATOM 7908 N N . PRO B 1 484 ? 11.297 8.867 24.344 1 95.38 484 PRO B N 1
ATOM 7909 C CA . PRO B 1 484 ? 11.594 7.672 25.125 1 95.38 484 PRO B CA 1
ATOM 7910 C C . PRO B 1 484 ? 11.492 6.387 24.297 1 95.38 484 PRO B C 1
ATOM 7912 O O . PRO B 1 484 ? 11.93 5.324 24.75 1 95.38 484 PRO B O 1
ATOM 7915 N N . ARG B 1 485 ? 11.023 6.316 23.078 1 93.69 485 ARG B N 1
ATOM 7916 C CA . ARG B 1 485 ? 10.875 5.109 22.266 1 93.69 485 ARG B CA 1
ATOM 7917 C C . ARG B 1 485 ? 12.234 4.492 21.969 1 93.69 485 ARG B C 1
ATOM 7919 O O . ARG B 1 485 ? 12.328 3.303 21.656 1 93.69 485 ARG B O 1
ATOM 7926 N N . LEU B 1 486 ? 13.258 5.277 22.016 1 93.19 486 LEU B N 1
ATOM 7927 C CA . LEU B 1 486 ? 14.539 4.832 21.484 1 93.19 486 LEU B CA 1
ATOM 7928 C C . LEU B 1 486 ? 15.445 4.324 22.594 1 93.19 486 LEU B C 1
ATOM 7930 O O . LEU B 1 486 ? 16.547 3.834 22.344 1 93.19 486 LEU B O 1
ATOM 7934 N N . PHE B 1 487 ? 15 4.426 23.891 1 87.25 487 PHE B N 1
ATOM 7935 C CA . PHE B 1 487 ? 15.867 4.137 25.031 1 87.25 487 PHE B CA 1
ATOM 7936 C C . PHE B 1 487 ? 15.219 3.119 25.953 1 87.25 487 PHE B C 1
ATOM 7938 O O . PHE B 1 487 ? 13.992 3.014 26.016 1 87.25 487 PHE B O 1
#

pLDDT: mean 77.68, std 30.12, range [14.14, 98.88]

Foldseek 3Di:
DPPDDPCPDPPPPPPDPDDDDDDDDDDDDYDDDDDDDDDDDDDDDDDDDDDDDDDDDDDDDDDDDDDDDDDDDDPPPDDPPPPPPPPPPPPPPVPLCLDDLPDDDAQLVNLQPQPLVQLQVQLVVLDQVSNLVSLLSLQSNLLSVLLDAFPDDFPPVFDDDDADDAWQVLLVVFVVWFVIWDPAFFAEEEEAEADSNVVLLLLQCRLAVVQHQAYEYEDEQAFLPPGHGHDDNCVVRCVPPSRVVCVNRYDYHYHYPPQDQPDPASVSSVVSRQLVSVVVVVVVCVVVVRHDQQHKYKAYYSQFHFHNNVSVSSRTTHTDPFQKEWEWAAEQQFALQKFFQDPQGAPPDRRTWRDIMMDRNNNQVPDDSVDHDHRDGNPRNHYFAYHYRRHLQLAPSVLSSCQPRPSPHHSNHSVSSCLPSVCSNVVNSQVSSLVSSDRDPVRVVRMDGPVPDDPCCVPGHSYYRSSCVSPVVSRVRSNSGHRPSND/DDDDCPPPPPPPPDPDPDDPPPDPDDDDDDYYDDDDDDDDDDYDDDDDDDDDDDDDDDDDDDDDDDPDDPDPPPPPPPDPPPPPPPPPPPPPPVPLCLDDLPDDDAQLVNLQPQPLVQLQVQLVVLDQVSNLVSLLSLQSNLLSVLLDAQPDDFPPVFDDDDADDAWQVLLVVFVVWFVIWDPAFAAEEEEAEDDSNVVLLLLQCRLAVVQHQAYEYEDEQAFLPPGHGHDDNCVVRCVPPSRVVRVNRYDYHYHYPPQDQPDPASVSSVVSRQLVSVVVVVVVCVVVV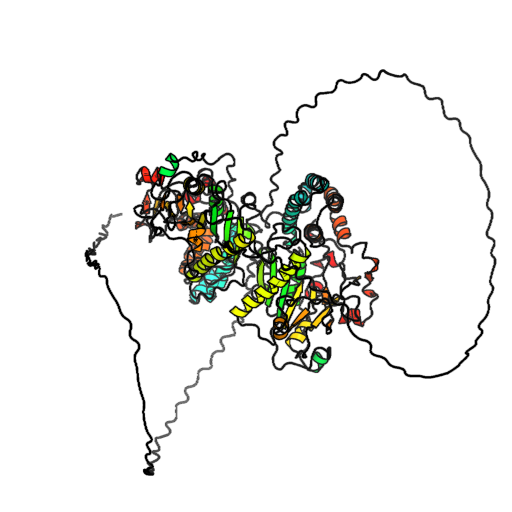RHDQQHKYKAYYSQFHFHNNVSVSSRTTRTDPFQKEWEWAAEQQFALQKFFQDPQGAPPGRRTWRDIMMDRNNSQVPDDSVDGDHRDRNPRNHYFAYHYRRHLQLAPSVLSSCQPRPSPHHSNHSVNSCLPSVCSNVVNSQVSSLVSSDRDPVRVVRMDGPVPDDPCCVPGHSYYRSSCVSPVVSRVRSNSGHRPSND

Solvent-accessible surface area (backbone atoms only — not comparable to full-atom values): 56511 Å² total; per-residue (Å²): 132,86,77,75,76,79,74,78,76,74,81,73,80,73,81,78,82,82,84,70,91,91,75,94,79,94,78,92,85,86,92,81,92,80,90,75,93,77,92,79,88,90,79,94,80,89,91,83,89,78,87,89,80,89,86,86,91,85,88,89,82,80,80,86,87,81,82,82,84,83,79,84,77,81,81,75,76,78,74,84,74,74,73,71,80,72,72,72,60,76,72,73,66,72,75,75,70,45,57,46,73,26,55,90,84,49,54,63,60,54,59,62,69,47,66,58,68,60,38,38,54,25,18,68,68,66,41,54,78,55,23,45,61,48,45,38,51,49,42,58,61,36,46,37,63,42,68,48,74,59,84,49,72,80,54,80,84,60,73,73,78,83,77,80,76,82,34,50,71,64,29,51,76,44,58,90,51,24,79,22,47,41,96,64,68,48,54,32,39,39,37,30,44,54,74,71,57,48,69,47,37,52,36,40,51,60,45,39,48,95,72,47,57,31,38,37,40,31,42,43,40,40,34,44,34,87,52,38,71,47,76,54,52,62,75,65,36,47,51,18,71,91,35,41,86,47,56,89,32,50,42,53,41,68,40,39,70,52,55,80,70,82,54,92,48,28,65,42,37,52,50,47,49,49,49,47,47,49,52,45,48,51,52,32,37,67,72,62,63,72,75,52,53,79,18,36,39,31,23,36,44,44,38,34,34,69,33,54,67,57,57,52,43,63,32,34,26,33,68,45,102,64,70,36,36,14,28,22,8,22,21,28,50,25,36,71,66,29,28,23,52,57,96,34,26,25,87,97,36,58,44,13,34,5,36,28,16,35,22,36,40,46,52,40,65,67,39,49,85,94,54,56,63,58,61,51,46,26,67,47,86,37,70,48,64,17,4,32,32,58,42,57,55,24,49,47,60,51,48,53,40,44,44,52,34,30,56,93,38,50,61,56,44,42,67,66,49,48,69,50,49,51,36,51,72,69,69,34,52,67,59,46,25,58,57,69,23,42,61,54,76,91,52,50,88,44,50,46,55,42,85,74,51,54,68,61,48,56,68,51,24,51,33,74,52,53,49,44,69,61,32,46,81,44,49,27,31,42,72,77,36,78,60,68,85,62,108,138,83,82,84,77,82,80,80,81,81,83,78,82,82,80,82,81,83,76,87,73,84,77,82,77,82,88,83,89,84,88,91,89,92,86,88,83,88,86,89,91,87,88,90,91,86,91,84,90,93,83,90,81,88,88,84,83,91,82,90,79,87,80,82,81,76,81,81,78,79,76,79,76,81,73,78,73,75,77,78,73,76,70,72,75,72,72,70,60,77,70,74,65,73,75,73,70,46,56,46,72,26,56,90,85,50,57,62,61,56,60,61,70,46,64,57,68,60,40,39,55,25,18,68,68,65,41,54,77,56,23,44,62,50,45,39,50,48,42,58,60,34,46,37,61,43,67,46,73,59,83,50,72,82,52,81,84,60,72,73,78,83,76,80,76,84,32,50,71,64,29,51,75,43,58,89,51,25,79,23,46,39,94,62,69,48,55,33,39,38,38,30,44,54,75,71,59,47,69,47,37,52,38,38,51,61,43,39,48,93,71,46,57,30,38,37,40,31,40,44,40,39,36,44,34,86,53,38,72,47,76,53,51,62,75,64,37,47,51,20,72,90,34,40,87,46,56,88,32,51,42,52,41,69,40,41,69,48,56,77,71,85,54,90,46,27,62,42,38,52,51,48,50,50,50,46,48,51,52,46,48,51,50,34,37,68,72,64,62,73,73,52,53,78,18,36,38,31,23,36,43,44,35,34,34,68,32,55,65,57,56,51,43,63,32,35,25,33,67,45,102,64,71,35,36,14,27,21,8,22,21,29,51,26,36,71,66,30,30,23,54,56,95,34,26,23,86,96,36,58,42,11,35,4,38,27,16,36,22,36,37,48,51,39,66,66,38,49,84,95,54,55,62,56,62,51,45,25,66,48,86,39,69,49,65,17,4,31,32,58,41,59,57,23,49,48,58,52,47,53,41,44,45,51,32,30,56,92,40,52,62,57,42,41,65,68,49,49,69,49,50,52,37,51,70,70,67,34,50,68,59,44,25,59,58,68,23,43,62,55,78,94,51,50,89,43,49,44,54,43,84,74,52,54,68,61,47,56,69,50,24,50,34,72,52,52,50,43,69,61,32,47,80,44,49,27,30,44,72,77,37,77,61,67,84,62,108

Secondary structure (DSSP, 8-state):
----------------------------------------------------------------------------------------------------TTS---HHHHHHHS-HHHHHHHHHTT-HHHHHHHHHHHHHHHHHHHSSPPSSPP-TT--PPPPPPP-HHHHTTSTTTEEEE-SS---EEEEEE-SS-HHHHHHHHHHHTTT-SEEEEEEESB-SSTT-B---HHHHHTTSTTTGGGTTTEEEEEE-TTS----SSHHHHHHHHHHHHHHHHHHHHHHH----TTSEEEEEETTEEE-HHHHHHHHHEEE-S-S-EEEEEE--SSSTTEEE--SSPBTTBTTEEEEEEEEEHHHHHHS-TTS-----TT-SS-EEEEEEE--S---HHHHHHHHHH-TT----SHHHHHHHHHHHHTT-HHHHHHHHHSPPGGGGGGEEEGGGS-HHIIIIIB---HHHHHTGGGSGGGGT---GGG-/----------------------------------------------------------------------------------------------------TTS---HHHHHHHS-HHHHHHHHHTT-HHHHHHHHHHHHHHHHHHHSSPPSSPP-TT--PPPPPPP-HHHHTTSTTTEEEE-SS---EEEEEE-SS-HHHHHHHHHHHTTT-SEEEEEEESB-SSTT-B---HHHHHTTSTTTGGGTTTEEEEEE-TTS----SSHHHHHHHHHHHHHHHHHHHHHHH----TTSEEEEEETTEEE-HHHHHHHHHEEE-S-S-EEEEEE--SSSTTEEE--SSPBTTBTTEEEEEEEEEHHHHHTS-TTS-----TT-SS-EEEEEEE--S---HHHHHHHHHH-TT----SHHHHHHHHHHHHTT-HHHHHHHHHSPPGGGGGGEEEGGGS-HHIIIIIB---HHHHHTGGGSGGGGT---GGG-